Protein AF-A0A6S8BJH4-F1 (afdb_monomer_lite)

Sequence (901 aa):
MSSPFFSYFSSSFSIVATTDESSSVVSFSFDKLTLSSLIVSSTIVSSSFSSTLLSGPTVPPKGSSPSLNIVLSPLSSTPPLIMVTPLFPWFPRFFIFFCRRCCRCCYCWGRRRRRRRRVVYERMMRLNVLFLGCILFRVLCAEVEFVPAEEAAELEKQDAAFAAEKIAALQKELEIAQEAAKKAAAAAAAKKESPKGEEGSKSDDGDSGAKKFDGREIAEKSSEDVEVKNNKHSSPVTAVSDKEAEKISEDASDSERDVKNKESETSPITSIKNEEDSSTPLTKNGDDEIEKNEKIDALRAAAESLVQKLKDTIEEESKLLNELNEKLADLKSVGVSDHEDQLSTASTNSDNNKEILEKKVEDPRILRTATWNMAAINNNPFEYWITYESNEGKESYELLMEKISQIINEPETFSEINISVEKIFTNDMFEELISLMKDANLVSSEESVEKYDQIREYWKDDLKNRNIITDFLKDAMLGKKRLISMPDRVTNTIQLYQGGIASRPTVINCFKEKSLSTINEWWPVWKQFMFGEILEIDASVHKKPINMLVPIKKSKYPDLDMAEELISIPLSAVTLAIFDAILVYILASTNIDWQSIRTNMCHALNEQKNPRTASILESSVYSNMDVIFLQESSSAFATLAKERDLANQFFDINIGSDADPSRDQNSLILTKKNAWNDLKDLTKEVLSKFTPSSSSDSSSSSSLSKSKNPFAPGDLVLYSATRVIDNQQYLLASFHGDTNGLATIPIIDLIHSFHKKEYKDSILLFGLDANTHFSSDSPKKTAFVGDFLKSLQGHSLTSCYGLNADTLEYTTFNARTFLQPQLNKAVRASEKNSSPNVDKNPKDFILYYNNDFSSIIDGPHKDNTGSGSFVKDIVFPTLQFPSDHAITYVTLQTKIPKSNS

Radius of gyration: 40.58 Å; chains: 1; bounding box: 120×118×136 Å

Secondary structure (DSSP, 8-state):
---------------------------------------------------------------------------------------------------------SSSHHHHHHHHHHHHHHHHHHHHHHHHHHHHHHHHS-------HHHHHHHHHHHHHHHHHHHHHHHHHHHHHHHHHHHHHHHHHHTTTSPPPPP------------------------------------------------------------------------------------TTTHHHHHHHHHHHHHHHHHHHHHHHHHHHHHHHHHHHHHHHHHHHHHHHHTSSS-SSS-SS-TTSTTTTSSSSS-----TTEEEEEEEE-----SSTTSB--B---TTTHHHHHHHHHHHHHHHH-TTTTTTTS-BGGGTS-HHHHHHHHHHHHHTT-S-TTTHHHHHHHHHHHIIIIITTSBIIIIIIT-HHHHHHTTTHHHHHHHSEEE-TTS-EEE-SSTTS---SS--SSHHHHHHHHHIIIII--EE-SSS-EE-GGGG--PPPTTT-TTS-HHHHHTHHHHHHHHHHHHHHHHHHHHHTTTS-HHHHHHHHHIIIIISHHHHHHHHHHSTTTTT-SEEEEEEE-HHHHHHHHHSHIIIIIEEEEE-TT--TTTT-EEEEEEETTTEEEEEE-HHHHHHT--------TT------S---SS-TTSEEEEEEEETTT--EEEEEEEE--TTSTTHHHHHHHHHHHHHHH-TTSEEEEEEE---BS-S--SS---BHHHHHHHHHHTTEEETTBS-GGG---SB-B-B-SSSS-GGG---GGGTTT-TTSB----EEEEEETTTEEEEEEEEEEESSSSS---TT--S-BSS---SB-EEEEEEEEPPP----

Organism: NCBI:txid44058

Foldseek 3Di:
DDDDDDDDDDDDDDDDDDDDDDDDDDDDDDDDDDDDDDDDDDDDDDDDDDDDDDDDDDDDDDDDDDDDDDDDDDDDDDDDDDDDDDDDDDDDDDDDDDYDDDDDDDDPPVVVVVVVVVVVVVVVVVVVCVVVVVVVCCVVPPPPPCPPLVNVLVVLVVVLVVLVVVLVVLVVVLVVLVVQLVVLVVVLVVVVPDDDDDDDDDDDDDDDDDDDDDDDDDDDDDDDDDDDDDDDDDDDDDDDDDDDDDDDDDDDDDDDDDDDDDDDDDDDDDDDDDDDDDDDDDDPPPPVVVVVSVVSVVSSVVSVVVSVVSVVVSVVSVVVSVVSVVVSVVSVVVPDDDDDPPPDPDPDDPPPVVVVPPDPPPDLQKAWEWEDALDDPQQFLFFWDFQAPDPVCRVLVVLLQQLLLCCQPPVVVVVVLQAFLCVQCNPVNVVVLLVLCVVVCVDPPVCSPVLSVVVVCCCVVPRRGGGLRPGQLPDVLCVLLCLAVQLCVQAQWAAAAVGDIDGAQFNGGQDDDFDLLGSVRRSVRNSCQQRVDWTHRHPPDTDRSLVRHDQRDCVVRVSADPSCSNNSSSSSVVSNSSLRSSRSSSSSVSPGPSVVVSNLSCCLQPVCSLVLVLVLCVDPVNLPHQKYKYWQAFPVSLVVCCVDCNCVPRWPKAFAPQADNPVRIAIIMTGGPPQKDPKDWCPVVLVVPQDPDPDDDPPDDDDDDDDDDQDHGRQKTWIWIQGDSQRAIEIEMEGEAPQQLPCLLSVVVSVLVCCVPPVVRHWYKYKYQSNEFCDPPDPPNHHHVLVVLVSCVVSQKAWLQGSDSVSDFFFAQIATGSPDSNNVLHDNPVCSPPDPSTPGGHGITMMTHPQFFPDFPDDQFWAQQSNRDDDPPGQDDHSSRNHRGIMTITMTGTDRDPPPD

Structure (mmCIF, N/CA/C/O backbone):
data_AF-A0A6S8BJH4-F1
#
_entry.id   AF-A0A6S8BJH4-F1
#
loop_
_atom_site.group_PDB
_atom_site.id
_atom_site.type_symbol
_atom_site.label_atom_id
_atom_site.label_alt_id
_atom_site.label_comp_id
_atom_site.label_asym_id
_atom_site.label_entity_id
_atom_site.label_seq_id
_atom_site.pdbx_PDB_ins_code
_atom_site.Cartn_x
_atom_site.Cartn_y
_atom_site.Cartn_z
_atom_site.occupancy
_atom_site.B_iso_or_equiv
_atom_site.auth_seq_id
_atom_site.auth_comp_id
_atom_site.auth_asym_id
_atom_site.auth_atom_id
_atom_site.pdbx_PDB_model_num
ATOM 1 N N . MET A 1 1 ? -0.705 49.434 42.301 1.00 30.23 1 MET A N 1
ATOM 2 C CA . MET A 1 1 ? -0.331 50.370 41.217 1.00 30.23 1 MET A CA 1
ATOM 3 C C . MET A 1 1 ? 0.277 49.522 40.112 1.00 30.23 1 MET A C 1
ATOM 5 O O . MET A 1 1 ? 1.209 48.808 40.424 1.00 30.23 1 MET A O 1
ATOM 9 N N . SER A 1 2 ? -0.187 49.438 38.873 1.00 28.92 2 SER A N 1
ATOM 10 C CA . SER A 1 2 ? -1.294 50.056 38.136 1.00 28.92 2 SER A CA 1
ATOM 11 C C . SER A 1 2 ? -1.334 49.343 36.771 1.00 28.92 2 SER A C 1
ATOM 13 O O . SER A 1 2 ? -0.285 49.123 36.175 1.00 28.92 2 SER A O 1
ATOM 15 N N . SER A 1 3 ? -2.535 48.987 36.307 1.00 30.03 3 SER A N 1
ATOM 16 C CA . SER A 1 3 ? -2.881 48.708 34.892 1.00 30.03 3 SER A CA 1
ATOM 17 C C . SER A 1 3 ? -2.623 49.973 34.021 1.00 30.03 3 SER A C 1
ATOM 19 O O . SER A 1 3 ? -2.367 51.009 34.651 1.00 30.03 3 SER A O 1
ATOM 21 N N . PRO A 1 4 ? -2.709 50.001 32.658 1.00 60.00 4 PRO A N 1
ATOM 22 C CA . PRO A 1 4 ? -3.945 49.680 31.904 1.00 60.00 4 PRO A CA 1
ATOM 23 C C . PRO A 1 4 ? -3.838 49.144 30.438 1.00 60.00 4 PRO A C 1
ATOM 25 O O . PRO A 1 4 ? -2.858 49.361 29.739 1.00 60.00 4 PRO A O 1
ATOM 28 N N . PHE A 1 5 ? -4.931 48.483 30.012 1.00 34.59 5 PHE A N 1
ATOM 29 C CA . PHE A 1 5 ? -5.696 48.572 28.738 1.00 34.59 5 PHE A CA 1
ATOM 30 C C . PHE A 1 5 ? -5.018 48.624 27.345 1.00 34.59 5 PHE A C 1
ATOM 32 O O . PHE A 1 5 ? -4.256 49.539 27.065 1.00 34.59 5 PHE A O 1
ATOM 39 N N . PHE A 1 6 ? -5.516 47.801 26.398 1.00 31.23 6 PHE A N 1
ATOM 40 C CA . PHE A 1 6 ? -6.380 48.255 25.279 1.00 31.23 6 PHE A CA 1
ATOM 41 C C . PHE A 1 6 ? -7.092 47.089 24.549 1.00 31.23 6 PHE A C 1
ATOM 43 O O . PHE A 1 6 ? -6.650 45.945 24.584 1.00 31.23 6 PHE A O 1
ATOM 50 N N . SER A 1 7 ? -8.226 47.413 23.922 1.00 28.75 7 SER A N 1
ATOM 51 C CA . SER A 1 7 ? -9.318 46.554 23.423 1.00 28.75 7 SER A CA 1
ATOM 52 C C . SER A 1 7 ? -9.729 46.855 21.960 1.00 28.75 7 SER A C 1
ATOM 54 O O . SER A 1 7 ? -9.472 47.969 21.512 1.00 28.75 7 SER A O 1
ATOM 56 N N . TYR A 1 8 ? -10.513 45.935 21.350 1.00 30.73 8 TYR A N 1
ATOM 57 C CA . TYR A 1 8 ? -11.367 46.007 20.122 1.00 30.73 8 TYR A CA 1
ATOM 58 C C . TYR A 1 8 ? -10.683 45.903 18.733 1.00 30.73 8 TYR A C 1
ATOM 60 O O . TYR A 1 8 ? -9.622 46.472 18.535 1.00 30.73 8 TYR A O 1
ATOM 68 N N . PHE A 1 9 ? -11.200 45.173 17.721 1.00 26.59 9 PHE A N 1
ATOM 69 C CA . PHE A 1 9 ? -12.577 45.125 17.177 1.00 26.59 9 PHE A CA 1
ATOM 70 C C . PHE A 1 9 ? -12.930 43.777 16.493 1.00 26.59 9 PHE A C 1
ATOM 72 O O . PHE A 1 9 ? -12.132 43.249 15.723 1.00 26.59 9 PHE A O 1
ATOM 79 N N . SER A 1 10 ? -14.166 43.289 16.684 1.00 27.23 10 SER A N 1
ATOM 80 C CA . SER A 1 10 ? -14.850 42.342 15.785 1.00 27.23 10 SER A CA 1
ATOM 81 C C . SER A 1 10 ? -15.666 43.111 14.744 1.00 27.23 10 SER A C 1
ATOM 83 O O . SER A 1 10 ? -16.300 44.108 15.091 1.00 27.23 10 SER A O 1
ATOM 85 N N . SER A 1 11 ? -15.737 42.623 13.506 1.00 25.92 11 SER A N 1
ATOM 86 C CA . SER A 1 11 ? -16.752 43.059 12.541 1.00 25.92 11 SER A CA 1
ATOM 87 C C . SER A 1 11 ? -17.474 41.842 11.970 1.00 25.92 11 SER A C 1
ATOM 89 O O . SER A 1 11 ? -16.876 40.980 11.334 1.00 25.92 11 SER A O 1
ATOM 91 N N . SER A 1 12 ? -18.768 41.774 12.269 1.00 26.86 12 SER A N 1
ATOM 92 C CA . SER A 1 12 ? -19.742 40.874 11.665 1.00 26.86 12 SER A CA 1
ATOM 93 C C . SER A 1 12 ? -20.343 41.579 10.451 1.00 26.86 12 SER A C 1
ATOM 95 O O . SER A 1 12 ? -20.747 42.736 10.563 1.00 26.86 12 SER A O 1
ATOM 97 N N . PHE A 1 13 ? -20.444 40.887 9.318 1.00 24.69 13 PHE A N 1
ATOM 98 C CA . PHE A 1 13 ? -21.302 41.296 8.208 1.00 24.69 13 PHE A CA 1
ATOM 99 C C . PHE A 1 13 ? -22.562 40.426 8.227 1.00 24.69 13 PHE A C 1
ATOM 101 O O . PHE A 1 13 ? -22.495 39.215 8.041 1.00 24.69 13 PHE A O 1
ATOM 108 N N . SER A 1 14 ? -23.708 41.061 8.468 1.00 23.56 14 SER A N 1
ATOM 109 C CA . SER A 1 14 ? -25.033 40.513 8.181 1.00 23.56 14 SER A CA 1
ATOM 110 C C . SER A 1 14 ? -25.512 41.098 6.857 1.00 23.56 14 SER A C 1
ATOM 112 O O . SER A 1 14 ? -25.480 42.314 6.677 1.00 23.56 14 SER A O 1
ATOM 114 N N . ILE A 1 15 ? -25.993 40.243 5.957 1.00 24.56 15 ILE A N 1
ATOM 115 C CA . ILE A 1 15 ? -26.827 40.645 4.824 1.00 24.56 15 ILE A CA 1
ATOM 116 C C . ILE A 1 15 ? -28.233 40.121 5.107 1.00 24.56 15 ILE A C 1
ATOM 118 O O . ILE A 1 15 ? -28.438 38.924 5.290 1.00 24.56 15 ILE A O 1
ATOM 122 N N . VAL A 1 16 ? -29.184 41.050 5.168 1.00 24.77 16 VAL A N 1
ATOM 123 C CA . VAL A 1 16 ? -30.628 40.814 5.180 1.00 24.77 16 VAL A CA 1
ATOM 124 C C . VAL A 1 16 ? -31.178 41.414 3.887 1.00 24.77 16 VAL A C 1
ATOM 126 O O . VAL A 1 16 ? -30.974 42.600 3.645 1.00 24.77 16 VAL A O 1
ATOM 129 N N . ALA A 1 17 ? -31.881 40.610 3.091 1.00 26.41 17 ALA A N 1
ATOM 130 C CA . ALA A 1 17 ? -32.872 41.035 2.095 1.00 26.41 17 ALA A CA 1
ATOM 131 C C . ALA A 1 17 ? -33.775 39.816 1.814 1.00 26.41 17 ALA A C 1
ATOM 133 O O . ALA A 1 17 ? -33.301 38.806 1.307 1.00 26.41 17 ALA A O 1
ATOM 134 N N . THR A 1 18 ? -34.917 39.727 2.500 1.00 27.44 18 THR A N 1
ATOM 135 C CA . THR A 1 18 ? -36.285 40.014 2.010 1.00 27.44 18 THR A CA 1
ATOM 136 C C . THR A 1 18 ? -36.845 38.980 1.033 1.00 27.44 18 THR A C 1
ATOM 138 O O . THR A 1 18 ? -36.347 38.793 -0.070 1.00 27.44 18 THR A O 1
ATOM 141 N N . THR A 1 19 ? -37.928 38.357 1.494 1.00 33.88 19 THR A N 1
ATOM 142 C CA . THR A 1 19 ? -38.865 37.469 0.805 1.00 33.88 19 THR A CA 1
ATOM 143 C C . THR A 1 19 ? -39.588 38.162 -0.344 1.00 33.88 19 THR A C 1
ATOM 145 O O . THR A 1 19 ? -40.045 39.289 -0.158 1.00 33.88 19 THR A O 1
ATOM 148 N N . ASP A 1 20 ? -39.812 37.447 -1.446 1.00 28.05 20 ASP A N 1
ATOM 149 C CA . ASP A 1 20 ? -41.045 37.603 -2.219 1.00 28.05 20 ASP A CA 1
ATOM 150 C C . ASP A 1 20 ? -41.419 36.290 -2.920 1.00 28.05 20 ASP A C 1
ATOM 152 O O . ASP A 1 20 ? -40.573 35.587 -3.477 1.00 28.05 20 ASP A O 1
ATOM 156 N N . GLU A 1 21 ? -42.701 35.950 -2.829 1.00 33.97 21 GLU A N 1
ATOM 157 C CA . GLU A 1 21 ? -43.341 34.809 -3.475 1.00 33.97 21 GLU A CA 1
ATOM 158 C C . GLU A 1 21 ? -43.593 35.117 -4.958 1.00 33.97 21 GLU A C 1
ATOM 160 O O . GLU A 1 21 ? -44.099 36.180 -5.306 1.00 33.97 21 GLU A O 1
ATOM 165 N N . SER A 1 22 ? -43.346 34.159 -5.852 1.00 32.25 22 SER A N 1
ATOM 166 C CA . SER A 1 22 ? -44.308 33.846 -6.917 1.00 32.25 22 SER A CA 1
ATOM 167 C C . SER A 1 22 ? -43.938 32.566 -7.662 1.00 32.25 22 SER A C 1
ATOM 169 O O . SER A 1 22 ? -42.819 32.331 -8.110 1.00 32.25 22 SER A O 1
ATOM 171 N N . SER A 1 23 ? -44.961 31.734 -7.780 1.00 30.39 23 SER A N 1
ATOM 172 C CA . SER A 1 23 ? -45.089 30.532 -8.587 1.00 30.39 23 SER A CA 1
ATOM 173 C C . SER A 1 23 ? -44.680 30.709 -10.052 1.00 30.39 23 SER A C 1
ATOM 175 O O . SER A 1 23 ? -45.170 31.611 -10.728 1.00 30.39 23 SER A O 1
ATOM 177 N N . SER A 1 24 ? -43.953 29.739 -10.601 1.00 28.31 24 SER A N 1
ATOM 178 C CA . SER A 1 24 ? -44.305 29.152 -11.902 1.00 28.31 24 SER A CA 1
ATOM 179 C C . SER A 1 24 ? -43.594 27.816 -12.115 1.00 28.31 24 SER A C 1
ATOM 181 O O . SER A 1 24 ? -42.374 27.700 -12.100 1.00 28.31 24 SER A O 1
ATOM 183 N N . VAL A 1 25 ? -44.425 26.794 -12.296 1.00 28.80 25 VAL A N 1
ATOM 184 C CA . VAL A 1 25 ? -44.079 25.455 -12.764 1.00 28.80 25 VAL A CA 1
ATOM 185 C C . VAL A 1 25 ? -43.608 25.560 -14.210 1.00 28.80 25 VAL A C 1
ATOM 187 O O . VAL A 1 25 ? -44.369 26.019 -15.061 1.00 28.80 25 VAL A O 1
ATOM 190 N N . VAL A 1 26 ? -42.395 25.090 -14.501 1.00 26.44 26 VAL A N 1
ATOM 191 C CA . VAL A 1 26 ? -41.980 24.750 -15.865 1.00 26.44 26 VAL A CA 1
ATOM 192 C C . VAL A 1 26 ? -41.211 23.432 -15.827 1.00 26.44 26 VAL A C 1
ATOM 194 O O . VAL A 1 26 ? -40.075 23.350 -15.370 1.00 26.44 26 VAL A O 1
ATOM 197 N N . SER A 1 27 ? -41.878 22.388 -16.304 1.00 26.16 27 SER A N 1
ATOM 198 C CA . SER A 1 27 ? -41.316 21.090 -16.657 1.00 26.16 27 SER A CA 1
ATOM 199 C C . SER A 1 27 ? -40.472 21.205 -17.929 1.00 26.16 27 SER A C 1
ATOM 201 O O . SER A 1 27 ? -40.988 21.685 -18.939 1.00 26.16 27 SER A O 1
ATOM 203 N N . PHE A 1 28 ? -39.243 20.684 -17.930 1.00 24.78 28 PHE A N 1
ATOM 204 C CA . PHE A 1 28 ? -38.546 20.342 -19.171 1.00 24.78 28 PHE A CA 1
ATOM 205 C C . PHE A 1 28 ? -37.964 18.929 -19.120 1.00 24.78 28 PHE A C 1
ATOM 207 O O . PHE A 1 28 ? -37.229 18.552 -18.212 1.00 24.78 28 PHE A O 1
ATOM 214 N N . SER A 1 29 ? -38.368 18.173 -20.137 1.00 24.53 29 SER A N 1
ATOM 215 C CA . SER A 1 29 ? -37.921 16.844 -20.530 1.00 24.53 29 SER A CA 1
ATOM 216 C C . SER A 1 29 ? -36.460 16.880 -20.975 1.00 24.53 29 SER A C 1
ATOM 218 O O . SER A 1 29 ? -36.096 17.726 -21.791 1.00 24.53 29 SER A O 1
ATOM 220 N N . PHE A 1 30 ? -35.643 15.942 -20.496 1.00 25.94 30 PHE A N 1
ATOM 221 C CA . PHE A 1 30 ? -34.323 15.681 -21.063 1.00 25.94 30 PHE A CA 1
ATOM 222 C C . PHE A 1 30 ? -34.456 14.630 -22.158 1.00 25.94 30 PHE A C 1
ATOM 224 O O . PHE A 1 30 ? -34.674 13.458 -21.870 1.00 25.94 30 PHE A O 1
ATOM 231 N N . ASP A 1 31 ? -34.291 15.062 -23.405 1.00 27.03 31 ASP A N 1
ATOM 232 C CA . ASP A 1 31 ? -33.905 14.174 -24.490 1.00 27.03 31 ASP A CA 1
ATOM 233 C C . ASP A 1 31 ? -32.692 14.743 -25.236 1.00 27.03 31 ASP A C 1
ATOM 235 O O . ASP A 1 31 ? -32.524 15.950 -25.407 1.00 27.03 31 ASP A O 1
ATOM 239 N N . LYS A 1 32 ? -31.833 13.796 -25.603 1.00 31.30 32 LYS A N 1
ATOM 240 C CA . LYS A 1 32 ? -30.511 13.846 -26.240 1.00 31.30 32 LYS A CA 1
ATOM 241 C C . LYS A 1 32 ? -30.251 15.018 -27.200 1.00 31.30 32 LYS A C 1
ATOM 243 O O . LYS A 1 32 ? -31.003 15.200 -28.149 1.00 31.30 32 LYS A O 1
ATOM 248 N N . LEU A 1 33 ? -29.067 15.637 -27.081 1.00 24.73 33 LEU A N 1
ATOM 249 C CA . LEU A 1 33 ? -28.180 15.940 -28.221 1.00 24.73 33 LEU A CA 1
ATOM 250 C C . LEU A 1 33 ? -26.768 16.369 -27.772 1.00 24.73 33 LEU A C 1
ATOM 252 O O . LEU A 1 33 ? -26.574 17.239 -26.931 1.00 24.73 33 LEU A O 1
ATOM 256 N N . THR A 1 34 ? -25.791 15.715 -28.387 1.00 34.91 34 THR A N 1
ATOM 257 C CA . THR A 1 34 ? -24.346 15.978 -28.437 1.00 34.91 34 THR A CA 1
ATOM 258 C C . THR A 1 34 ? -23.999 17.308 -29.122 1.00 34.91 34 THR A C 1
ATOM 260 O O . THR A 1 34 ? -24.599 17.580 -30.158 1.00 34.91 34 THR A O 1
ATOM 263 N N . LEU A 1 35 ? -22.970 18.042 -28.659 1.00 26.39 35 LEU A N 1
ATOM 264 C CA . LEU A 1 35 ? -21.833 18.517 -29.485 1.00 26.39 35 LEU A CA 1
ATOM 265 C C . LEU A 1 35 ? -20.770 19.313 -28.679 1.00 26.39 35 LEU A C 1
ATOM 267 O O . LEU A 1 35 ? -21.078 20.260 -27.968 1.00 26.39 35 LEU A O 1
ATOM 271 N N . SER A 1 36 ? -19.519 18.891 -28.864 1.00 28.42 36 SER A N 1
ATOM 272 C CA . SER A 1 36 ? -18.252 19.618 -29.080 1.00 28.42 36 SER A CA 1
ATOM 273 C C . SER A 1 36 ? -18.019 21.074 -28.615 1.00 28.42 36 SER A C 1
ATOM 275 O O . SER A 1 36 ? -18.705 22.003 -29.023 1.00 28.42 36 SER A O 1
ATOM 277 N N . SER A 1 37 ? -16.851 21.246 -27.975 1.00 28.53 37 SER A N 1
ATOM 278 C CA . SER A 1 37 ? -15.874 22.354 -28.090 1.00 28.53 37 SER A CA 1
ATOM 279 C C . SER A 1 37 ? -16.310 23.802 -27.815 1.00 28.53 37 SER A C 1
ATOM 281 O O . SER A 1 37 ? -16.893 24.451 -28.679 1.00 28.53 37 SER A O 1
ATOM 283 N N . LEU A 1 38 ? -15.801 24.382 -26.718 1.00 24.25 38 LEU A N 1
ATOM 284 C CA . LEU A 1 38 ? -15.433 25.802 -26.682 1.00 24.25 38 LEU A CA 1
ATOM 285 C C . LEU A 1 38 ? -14.232 26.045 -25.750 1.00 24.25 38 LEU A C 1
ATOM 287 O O . LEU A 1 38 ? -14.291 25.814 -24.546 1.00 24.25 38 LEU A O 1
ATOM 291 N N . ILE A 1 39 ? -13.137 26.506 -26.356 1.00 29.14 39 ILE A N 1
ATOM 292 C CA . ILE A 1 39 ? -11.928 27.045 -25.725 1.00 29.14 39 ILE A CA 1
ATOM 293 C C . ILE A 1 39 ? -12.179 28.534 -25.458 1.00 29.14 39 ILE A C 1
ATOM 295 O O . ILE A 1 39 ? -12.610 29.246 -26.365 1.00 29.14 39 ILE A O 1
ATOM 299 N N . VAL A 1 40 ? -11.855 29.026 -24.260 1.00 26.91 40 VAL A N 1
ATOM 300 C CA . VAL A 1 40 ? -11.734 30.466 -23.986 1.00 26.91 40 VAL A CA 1
ATOM 301 C C . VAL A 1 40 ? -10.307 30.751 -23.523 1.00 26.91 40 VAL A C 1
ATOM 303 O O . VAL A 1 40 ? -9.915 30.404 -22.414 1.00 26.91 40 VAL A O 1
ATOM 306 N N . SER A 1 41 ? -9.528 31.378 -24.406 1.00 28.22 41 SER A N 1
ATOM 307 C CA . SER A 1 41 ? -8.257 32.032 -24.091 1.00 28.22 41 SER A CA 1
ATOM 308 C C . SER A 1 41 ? -8.513 33.439 -23.554 1.00 28.22 41 SER A C 1
ATOM 310 O O . SER A 1 41 ? -9.284 34.194 -24.142 1.00 28.22 41 SER A O 1
ATOM 312 N N . SER A 1 42 ? -7.798 33.830 -22.501 1.00 28.42 42 SER A N 1
ATOM 313 C CA . SER A 1 42 ? -7.689 35.224 -22.064 1.00 28.42 42 SER A CA 1
ATOM 314 C C . SER A 1 42 ? -6.240 35.699 -22.180 1.00 28.42 42 SER A C 1
ATOM 316 O O . SER A 1 42 ? -5.383 35.347 -21.372 1.00 28.42 42 SER A O 1
ATOM 318 N N . THR A 1 43 ? -5.990 36.506 -23.208 1.00 28.30 43 THR A N 1
ATOM 319 C CA . THR A 1 43 ? -4.765 37.274 -23.452 1.00 28.30 43 THR A CA 1
ATOM 320 C C . THR A 1 43 ? -4.835 38.587 -22.669 1.00 28.30 43 THR A C 1
ATOM 322 O O . THR A 1 43 ? -5.806 39.326 -22.827 1.00 28.30 43 THR A O 1
ATOM 325 N N . ILE A 1 44 ? -3.809 38.927 -21.880 1.00 29.19 44 ILE A N 1
ATOM 326 C CA . ILE A 1 44 ? -3.616 40.290 -21.355 1.00 29.19 44 ILE A CA 1
ATOM 327 C C . ILE A 1 44 ? -2.381 40.911 -22.009 1.00 29.19 44 ILE A C 1
ATOM 329 O O . ILE A 1 44 ? -1.292 40.341 -22.036 1.00 29.19 44 ILE A O 1
ATOM 333 N N . VAL A 1 45 ? -2.625 42.090 -22.574 1.00 27.61 45 VAL A N 1
ATOM 334 C CA . VAL A 1 45 ? -1.725 42.946 -23.340 1.00 27.61 45 VAL A CA 1
ATOM 335 C C . VAL A 1 45 ? -0.783 43.713 -22.409 1.00 27.61 45 VAL A C 1
ATOM 337 O O . VAL A 1 45 ? -1.200 44.289 -21.408 1.00 27.61 45 VAL A O 1
ATOM 340 N N . SER A 1 46 ? 0.491 43.734 -22.794 1.00 28.27 46 SER A N 1
ATOM 341 C CA . SER A 1 46 ? 1.567 44.558 -22.242 1.00 28.27 46 SER A CA 1
ATOM 342 C C . SER A 1 46 ? 1.469 46.002 -22.746 1.00 28.27 46 SER A C 1
ATOM 344 O O . SER A 1 46 ? 1.302 46.230 -23.946 1.00 28.27 46 SER A O 1
ATOM 346 N N . SER A 1 47 ? 1.654 46.977 -21.851 1.00 28.25 47 SER A N 1
ATOM 347 C CA . SER A 1 47 ? 2.066 48.330 -22.228 1.00 28.25 47 SER A CA 1
ATOM 348 C C . SER A 1 47 ? 3.113 48.892 -21.263 1.00 28.25 47 SER A C 1
ATOM 350 O O . SER A 1 47 ? 2.891 49.035 -20.064 1.00 28.25 47 SER A O 1
ATOM 352 N N . SER A 1 48 ? 4.245 49.203 -21.880 1.00 30.34 48 SER A N 1
ATOM 353 C CA . SER A 1 48 ? 5.440 49.963 -21.520 1.00 30.34 48 SER A CA 1
ATOM 354 C C . SER A 1 48 ? 5.283 51.117 -20.520 1.00 30.34 48 SER A C 1
ATOM 356 O O . SER A 1 48 ? 4.365 51.913 -20.660 1.00 30.34 48 SER A O 1
ATOM 358 N N . PHE A 1 49 ? 6.297 51.336 -19.671 1.00 26.44 49 PHE A N 1
ATOM 359 C CA . PHE A 1 49 ? 6.912 52.661 -19.493 1.00 26.44 49 PHE A CA 1
ATOM 360 C C . PHE A 1 49 ? 8.374 52.541 -19.034 1.00 26.44 49 PHE A C 1
ATOM 362 O O . PHE A 1 49 ? 8.747 51.664 -18.262 1.00 26.44 49 PHE A O 1
ATOM 369 N N . SER A 1 50 ? 9.189 53.426 -19.597 1.00 29.05 50 SER A N 1
ATOM 370 C CA . SER A 1 50 ? 10.645 53.520 -19.521 1.00 29.05 50 SER A CA 1
ATOM 371 C C . SER A 1 50 ? 11.071 54.520 -18.441 1.00 29.05 50 SER A C 1
ATOM 373 O O . SER A 1 50 ? 10.421 55.556 -18.312 1.00 29.05 50 SER A O 1
ATOM 375 N N . SER A 1 51 ? 12.191 54.284 -17.752 1.00 29.06 51 SER A N 1
ATOM 376 C CA . SER A 1 51 ? 13.135 55.357 -17.402 1.00 29.06 51 SER A CA 1
ATOM 377 C C . SER A 1 51 ? 14.507 54.815 -16.993 1.00 29.06 51 SER A C 1
ATOM 379 O O . SER A 1 51 ? 14.669 53.734 -16.431 1.00 29.06 51 SER A O 1
ATOM 381 N N . THR A 1 52 ? 15.506 55.598 -17.371 1.00 30.08 52 THR A N 1
ATOM 382 C CA . THR A 1 52 ? 16.926 55.287 -17.475 1.00 30.08 52 THR A CA 1
ATOM 383 C C . THR A 1 52 ? 17.726 56.004 -16.378 1.00 30.08 52 THR A C 1
ATOM 385 O O . THR A 1 52 ? 17.341 57.089 -15.958 1.00 30.08 52 THR A O 1
ATOM 388 N N . LEU A 1 53 ? 18.917 55.459 -16.081 1.00 31.31 53 LEU A N 1
ATOM 389 C CA . LEU A 1 53 ? 20.157 56.128 -15.625 1.00 31.31 53 LEU A CA 1
ATOM 390 C C . LEU A 1 53 ? 20.240 56.707 -14.194 1.00 31.31 53 LEU A C 1
ATOM 392 O O . LEU A 1 53 ? 19.618 57.715 -13.887 1.00 31.31 53 LEU A O 1
ATOM 396 N N . LEU A 1 54 ? 21.205 56.201 -13.402 1.00 30.19 54 LEU A N 1
ATOM 397 C CA . LEU A 1 54 ? 22.470 56.914 -13.109 1.00 30.19 54 LEU A CA 1
ATOM 398 C C . LEU A 1 54 ? 23.474 56.073 -12.274 1.00 30.19 54 LEU A C 1
ATOM 400 O O . LEU A 1 54 ? 23.218 55.702 -11.137 1.00 30.19 54 LEU A O 1
ATOM 404 N N . SER A 1 55 ? 24.634 55.824 -12.897 1.00 30.50 55 SER A N 1
ATOM 405 C CA . SER A 1 55 ? 26.018 55.898 -12.377 1.00 30.50 55 SER A CA 1
ATOM 406 C C . SER A 1 55 ? 26.435 55.319 -11.006 1.00 30.50 55 SER A C 1
ATOM 408 O O . SER A 1 55 ? 26.212 55.940 -9.974 1.00 30.50 55 SER A O 1
ATOM 410 N N . GLY A 1 56 ? 27.336 54.326 -11.067 1.00 29.64 56 GLY A N 1
ATOM 411 C CA . GLY A 1 56 ? 28.739 54.503 -10.632 1.00 29.64 56 GLY A CA 1
ATOM 412 C C . GLY A 1 56 ? 29.145 54.127 -9.190 1.00 29.64 56 GLY A C 1
ATOM 413 O O . GLY A 1 56 ? 28.301 54.072 -8.312 1.00 29.64 56 GLY A O 1
ATOM 414 N N . PRO A 1 57 ? 30.444 53.846 -8.937 1.00 56.94 57 PRO A N 1
ATOM 415 C CA . PRO A 1 57 ? 30.875 52.597 -8.283 1.00 56.94 57 PRO A CA 1
ATOM 416 C C . PRO A 1 57 ? 31.752 52.784 -7.026 1.00 56.94 57 PRO A C 1
ATOM 418 O O . PRO A 1 57 ? 32.380 53.826 -6.889 1.00 56.94 57 PRO A O 1
ATOM 421 N N . THR A 1 58 ? 31.935 51.736 -6.205 1.00 30.69 58 THR A N 1
ATOM 422 C CA . THR A 1 58 ? 33.164 51.521 -5.398 1.00 30.69 58 THR A CA 1
ATOM 423 C C . THR A 1 58 ? 33.285 50.088 -4.845 1.00 30.69 58 THR A C 1
ATOM 425 O O . THR A 1 58 ? 32.308 49.459 -4.452 1.00 30.69 58 THR A O 1
ATOM 428 N N . VAL A 1 59 ? 34.524 49.580 -4.846 1.00 34.94 59 VAL A N 1
ATOM 429 C CA . VAL A 1 59 ? 34.995 48.265 -4.349 1.00 34.94 59 VAL A CA 1
ATOM 430 C C . VAL A 1 59 ? 35.525 48.409 -2.881 1.00 34.94 59 VAL A C 1
ATOM 432 O O . VAL A 1 59 ? 35.389 49.492 -2.320 1.00 34.94 59 VAL A O 1
ATOM 435 N N . PRO A 1 60 ? 36.131 47.383 -2.231 1.00 58.06 60 PRO A N 1
ATOM 436 C CA . PRO A 1 60 ? 35.700 46.698 -0.997 1.00 58.06 60 PRO A CA 1
ATOM 437 C C . PRO A 1 60 ? 36.488 47.154 0.271 1.00 58.06 60 PRO A C 1
ATOM 439 O O . PRO A 1 60 ? 37.253 48.116 0.179 1.00 58.06 60 PRO A O 1
ATOM 442 N N . PRO A 1 61 ? 36.390 46.487 1.454 1.00 48.38 61 PRO A N 1
ATOM 443 C CA . PRO A 1 61 ? 37.333 45.388 1.748 1.00 48.38 61 PRO A CA 1
ATOM 444 C C . PRO A 1 61 ? 36.879 44.296 2.761 1.00 48.38 61 PRO A C 1
ATOM 446 O O . PRO A 1 61 ? 35.796 44.305 3.331 1.00 48.38 61 PRO A O 1
ATOM 449 N N . LYS A 1 62 ? 37.815 43.349 2.917 1.00 33.84 62 LYS A N 1
ATOM 450 C CA . LYS A 1 62 ? 37.953 42.123 3.727 1.00 33.84 62 LYS A CA 1
ATOM 451 C C . LYS A 1 62 ? 37.770 42.237 5.258 1.00 33.84 62 LYS A C 1
ATOM 453 O O . LYS A 1 62 ? 38.036 43.281 5.839 1.00 33.84 62 LYS A O 1
ATOM 458 N N . GLY A 1 63 ? 37.607 41.053 5.876 1.00 29.30 63 GLY A N 1
ATOM 459 C CA . GLY A 1 63 ? 37.884 40.726 7.293 1.00 29.30 63 GLY A CA 1
ATOM 460 C C . GLY A 1 63 ? 36.618 40.786 8.151 1.00 29.30 63 GLY A C 1
ATOM 461 O O . GLY A 1 63 ? 35.813 41.676 7.952 1.00 29.30 63 GLY A O 1
ATOM 462 N N . SER A 1 64 ? 36.311 39.898 9.092 1.00 29.42 64 SER A N 1
ATOM 463 C CA . SER A 1 64 ? 37.105 38.988 9.920 1.00 29.42 64 SER A CA 1
ATOM 464 C C . SER A 1 64 ? 36.140 38.059 10.683 1.00 29.42 64 SER A C 1
ATOM 466 O O . SER A 1 64 ? 34.969 38.389 10.855 1.00 29.42 64 SER A O 1
ATOM 468 N N . SER A 1 65 ? 36.653 36.930 11.172 1.00 36.03 65 SER A N 1
ATOM 469 C CA . SER A 1 65 ? 36.037 35.978 12.113 1.00 36.03 65 SER A CA 1
ATOM 470 C C . SER A 1 65 ? 35.360 36.639 13.332 1.00 36.03 65 SER A C 1
ATOM 472 O O . SER A 1 65 ? 35.690 37.777 13.672 1.00 36.03 65 SER A O 1
ATOM 474 N N . PRO A 1 66 ? 34.530 35.894 14.090 1.00 40.62 66 PRO A N 1
ATOM 475 C CA . PRO A 1 66 ? 35.015 35.564 15.430 1.00 40.62 66 PRO A CA 1
ATOM 476 C C . PRO A 1 66 ? 34.661 34.165 15.960 1.00 40.62 66 PRO A C 1
ATOM 478 O O . PRO A 1 66 ? 33.881 33.390 15.418 1.00 40.62 66 PRO A O 1
ATOM 481 N N . SER A 1 67 ? 35.366 33.907 17.049 1.00 27.83 67 SER A N 1
ATOM 482 C CA . SER A 1 67 ? 35.677 32.715 17.816 1.00 27.83 67 SER A CA 1
ATOM 483 C C . SER A 1 67 ? 34.664 32.327 18.900 1.00 27.83 67 SER A C 1
ATOM 485 O O . SER A 1 67 ? 33.854 33.134 19.352 1.00 27.83 67 SER A O 1
ATOM 487 N N . LEU A 1 68 ? 34.837 31.083 19.368 1.00 30.48 68 LEU A N 1
ATOM 488 C CA . LEU A 1 68 ? 34.384 30.520 20.644 1.00 30.48 68 LEU A CA 1
ATOM 489 C C . LEU A 1 68 ? 34.535 31.477 21.838 1.00 30.48 68 LEU A C 1
ATOM 491 O O . LEU A 1 68 ? 35.551 32.158 21.962 1.00 30.48 68 LEU A O 1
ATOM 495 N N . ASN A 1 69 ? 33.615 31.350 22.801 1.00 26.28 69 ASN A N 1
ATOM 496 C CA . ASN A 1 69 ? 33.898 31.585 24.216 1.00 26.28 69 ASN A CA 1
ATOM 497 C C . ASN A 1 69 ? 33.239 30.516 25.102 1.00 26.28 69 ASN A C 1
ATOM 499 O O . ASN A 1 69 ? 32.035 30.280 25.047 1.00 26.28 69 ASN A O 1
ATOM 503 N N . ILE A 1 70 ? 34.089 29.898 25.920 1.00 28.70 70 ILE A N 1
ATOM 504 C CA . ILE A 1 70 ? 33.803 29.057 27.084 1.00 28.70 70 ILE A CA 1
ATOM 505 C C . ILE A 1 70 ? 33.683 29.991 28.294 1.00 28.70 70 ILE A C 1
ATOM 507 O O . ILE A 1 70 ? 34.549 30.847 28.465 1.00 28.70 70 ILE A O 1
ATOM 511 N N . VAL A 1 71 ? 32.692 29.792 29.171 1.00 27.56 71 VAL A N 1
ATOM 512 C CA . VAL A 1 71 ? 32.713 30.329 30.546 1.00 27.56 71 VAL A CA 1
ATOM 513 C C . VAL A 1 71 ? 32.210 29.277 31.541 1.00 27.56 71 VAL A C 1
ATOM 515 O O . VAL A 1 71 ? 31.312 28.489 31.260 1.00 27.56 71 VAL A O 1
ATOM 518 N N . LEU A 1 72 ? 32.896 29.279 32.682 1.00 27.50 72 LEU A N 1
ATOM 519 C CA . LEU A 1 72 ? 32.976 28.332 33.788 1.00 27.50 72 LEU A CA 1
ATOM 520 C C . LEU A 1 72 ? 31.785 28.362 34.769 1.00 27.50 72 LEU A C 1
ATOM 522 O O . LEU A 1 72 ? 31.102 29.372 34.919 1.00 27.50 72 LEU A O 1
ATOM 526 N N . SER A 1 73 ? 31.639 27.253 35.504 1.00 29.42 73 SER A N 1
ATOM 527 C CA . SER A 1 73 ? 30.847 27.062 36.733 1.00 29.42 73 SER A CA 1
ATOM 528 C C . SER A 1 73 ? 31.291 27.962 37.906 1.00 29.42 73 SER A C 1
ATOM 530 O O . SER A 1 73 ? 32.380 28.540 37.862 1.00 29.42 73 SER A O 1
ATOM 532 N N . PRO A 1 74 ? 30.531 27.972 39.026 1.00 42.50 74 PRO A N 1
ATOM 533 C CA . PRO A 1 74 ? 31.098 27.396 40.259 1.00 42.50 74 PRO A CA 1
ATOM 534 C C . PRO A 1 74 ? 30.112 26.651 41.202 1.00 42.50 74 PRO A C 1
ATOM 536 O O . PRO A 1 74 ? 29.024 27.120 41.503 1.00 42.50 74 PRO A O 1
ATOM 539 N N . LEU A 1 75 ? 30.571 25.474 41.657 1.00 29.94 75 LEU A N 1
ATOM 540 C CA . LEU A 1 75 ? 30.711 24.920 43.028 1.00 29.94 75 LEU A CA 1
ATOM 541 C C . LEU A 1 75 ? 29.726 25.152 44.210 1.00 29.94 75 LEU A C 1
ATOM 543 O O . LEU A 1 75 ? 29.321 26.264 44.530 1.00 29.94 75 LEU A O 1
ATOM 547 N N . SER A 1 76 ? 29.673 24.063 45.011 1.00 28.94 76 SER A N 1
ATOM 548 C CA . SER A 1 76 ? 29.388 23.880 46.463 1.00 28.94 76 SER A CA 1
ATOM 549 C C . SER A 1 76 ? 27.955 23.433 46.819 1.00 28.94 76 SER A C 1
ATOM 551 O O . SER A 1 76 ? 27.006 23.911 46.220 1.00 28.94 76 SER A O 1
ATOM 553 N N . SER A 1 77 ? 27.668 22.511 47.752 1.00 27.78 77 SER A N 1
ATOM 554 C CA . SER A 1 77 ? 28.449 21.657 48.672 1.00 27.78 77 SER A CA 1
ATOM 555 C C . SER A 1 77 ? 27.490 20.670 49.386 1.00 27.78 77 SER A C 1
ATOM 557 O O . SER A 1 77 ? 26.393 21.062 49.772 1.00 27.78 77 SER A O 1
ATOM 559 N N . THR A 1 78 ? 27.909 19.417 49.593 1.00 31.16 78 THR A N 1
ATOM 560 C CA . THR A 1 78 ? 27.323 18.368 50.484 1.00 31.16 78 THR A CA 1
ATOM 561 C C . THR A 1 78 ? 27.854 18.511 51.945 1.00 31.16 78 THR A C 1
ATOM 563 O O . THR A 1 78 ? 28.620 19.460 52.124 1.00 31.16 78 THR A O 1
ATOM 566 N N . PRO A 1 79 ? 27.669 17.612 52.972 1.00 43.50 79 PRO A N 1
ATOM 567 C CA . PRO A 1 79 ? 26.972 16.299 53.132 1.00 43.50 79 PRO A CA 1
ATOM 568 C C . PRO A 1 79 ? 26.258 16.146 54.545 1.00 43.50 79 PRO A C 1
ATOM 570 O O . PRO A 1 79 ? 25.747 17.148 55.033 1.00 43.50 79 PRO A O 1
ATOM 573 N N . PRO A 1 80 ? 26.263 14.995 55.286 1.00 54.44 80 PRO A N 1
ATOM 574 C CA . PRO A 1 80 ? 25.376 13.811 55.200 1.00 54.44 80 PRO A CA 1
ATOM 575 C C . PRO A 1 80 ? 24.727 13.385 56.556 1.00 54.44 80 PRO A C 1
ATOM 577 O O . PRO A 1 80 ? 25.049 13.928 57.611 1.00 54.44 80 PRO A O 1
ATOM 580 N N . LEU A 1 81 ? 23.912 12.314 56.571 1.00 25.33 81 LEU A N 1
ATOM 581 C CA . LEU A 1 81 ? 23.682 11.523 57.795 1.00 25.33 81 LEU A CA 1
ATOM 582 C C . LEU A 1 81 ? 23.457 10.020 57.531 1.00 25.33 81 LEU A C 1
ATOM 584 O O . LEU A 1 81 ? 22.815 9.621 56.564 1.00 25.33 81 LEU A O 1
ATOM 588 N N . ILE A 1 82 ? 24.044 9.222 58.426 1.00 28.56 82 ILE A N 1
ATOM 589 C CA . ILE A 1 82 ? 24.194 7.757 58.483 1.00 28.56 82 ILE A CA 1
ATOM 590 C C . ILE A 1 82 ? 23.248 7.201 59.567 1.00 28.56 82 ILE A C 1
ATOM 592 O O . ILE A 1 82 ? 23.112 7.861 60.592 1.00 28.56 82 ILE A O 1
ATOM 596 N N . MET A 1 83 ? 22.685 5.990 59.402 1.00 24.66 83 MET A N 1
ATOM 597 C CA . MET A 1 83 ? 22.690 4.876 60.393 1.00 24.66 83 MET A CA 1
ATOM 598 C C . MET A 1 83 ? 21.819 3.686 59.916 1.00 24.66 83 MET A C 1
ATOM 600 O O . MET A 1 83 ? 20.679 3.891 59.526 1.00 24.66 83 MET A O 1
ATOM 604 N N . VAL A 1 84 ? 22.379 2.487 59.675 1.00 26.09 84 VAL A N 1
ATOM 605 C CA . VAL A 1 84 ? 22.677 1.332 60.574 1.00 26.09 84 VAL A CA 1
ATOM 606 C C . VAL A 1 84 ? 21.571 0.248 60.563 1.00 26.09 84 VAL A C 1
ATOM 608 O O . VAL A 1 84 ? 20.425 0.484 60.921 1.00 26.09 84 VAL A O 1
ATOM 611 N N . THR A 1 85 ? 21.975 -0.962 60.152 1.00 29.50 85 THR A N 1
ATOM 612 C CA . THR A 1 85 ? 21.295 -2.282 60.195 1.00 29.50 85 THR A CA 1
ATOM 613 C C . THR A 1 85 ? 21.272 -2.908 61.606 1.00 29.50 85 THR A C 1
ATOM 615 O O . THR A 1 85 ? 22.058 -2.463 62.443 1.00 29.50 85 THR A O 1
ATOM 618 N N . PRO A 1 86 ? 20.506 -3.998 61.877 1.00 44.72 86 PRO A N 1
ATOM 619 C CA . PRO A 1 86 ? 21.116 -5.352 61.812 1.00 44.72 86 PRO A CA 1
ATOM 620 C C . PRO A 1 86 ? 20.197 -6.570 61.460 1.00 44.72 86 PRO A C 1
ATOM 622 O O . PRO A 1 86 ? 19.040 -6.642 61.849 1.00 44.72 86 PRO A O 1
ATOM 625 N N . LEU A 1 87 ? 20.788 -7.528 60.720 1.00 28.73 87 LEU A N 1
ATOM 626 C CA . LEU A 1 87 ? 20.886 -9.014 60.858 1.00 28.73 87 LEU A CA 1
ATOM 627 C C . LEU A 1 87 ? 19.765 -9.909 61.498 1.00 28.73 87 LEU A C 1
ATOM 629 O O . LEU A 1 87 ? 19.554 -9.816 62.698 1.00 28.73 87 LEU A O 1
ATOM 633 N N . PHE A 1 88 ? 19.213 -10.857 60.687 1.00 29.77 88 PHE A N 1
ATOM 634 C CA . PHE A 1 88 ? 19.035 -12.361 60.783 1.00 29.77 88 PHE A CA 1
ATOM 635 C C . PHE A 1 88 ? 18.722 -13.099 62.137 1.00 29.77 88 PHE A C 1
ATOM 637 O O . PHE A 1 88 ? 18.925 -12.482 63.173 1.00 29.77 88 PHE A O 1
ATOM 644 N N . PRO A 1 89 ? 18.394 -14.441 62.231 1.00 53.75 89 PRO A N 1
ATOM 645 C CA . PRO A 1 89 ? 18.097 -15.531 61.241 1.00 53.75 89 PRO A CA 1
ATOM 646 C C . PRO A 1 89 ? 16.985 -16.592 61.644 1.00 53.75 89 PRO A C 1
ATOM 648 O O . PRO A 1 89 ? 16.403 -16.492 62.715 1.00 53.75 89 PRO A O 1
ATOM 651 N N . TRP A 1 90 ? 16.795 -17.658 60.815 1.00 30.00 90 TRP A N 1
ATOM 652 C CA . TRP A 1 90 ? 16.432 -19.100 61.096 1.00 30.00 90 TRP A CA 1
ATOM 653 C C . TRP A 1 90 ? 15.233 -19.762 60.336 1.00 30.00 90 TRP A C 1
ATOM 655 O O . TRP A 1 90 ? 14.074 -19.408 60.508 1.00 30.00 90 TRP A O 1
ATOM 665 N N . PHE A 1 91 ? 15.557 -20.812 59.552 1.00 30.25 91 PHE A N 1
ATOM 666 C CA . PHE A 1 91 ? 14.760 -22.011 59.137 1.00 30.25 91 PHE A CA 1
ATOM 667 C C . PHE A 1 91 ? 14.709 -23.041 60.327 1.00 30.25 91 PHE A C 1
ATOM 669 O O . PHE A 1 91 ? 15.408 -22.733 61.294 1.00 30.25 91 PHE A O 1
ATOM 676 N N . PRO A 1 92 ? 14.060 -24.260 60.342 1.00 51.59 92 PRO A N 1
ATOM 677 C CA . PRO A 1 92 ? 13.780 -25.185 59.212 1.00 51.59 92 PRO A CA 1
ATOM 678 C C . PRO A 1 92 ? 12.567 -26.198 59.253 1.00 51.59 92 PRO A C 1
ATOM 680 O O . PRO A 1 92 ? 12.076 -26.585 60.301 1.00 51.59 92 PRO A O 1
ATOM 683 N N . ARG A 1 93 ? 12.229 -26.733 58.055 1.00 30.94 93 ARG A N 1
ATOM 684 C CA . ARG A 1 93 ? 11.980 -28.150 57.605 1.00 30.94 93 ARG A CA 1
ATOM 685 C C . ARG A 1 93 ? 10.939 -29.136 58.225 1.00 30.94 93 ARG A C 1
ATOM 687 O O . ARG A 1 93 ? 10.762 -29.214 59.430 1.00 30.94 93 ARG A O 1
ATOM 694 N N . PHE A 1 94 ? 10.526 -30.061 57.319 1.00 28.67 94 PHE A N 1
ATOM 695 C CA . PHE A 1 94 ? 10.124 -31.499 57.442 1.00 28.67 94 PHE A CA 1
ATOM 696 C C . PHE A 1 94 ? 8.605 -31.833 57.461 1.00 28.67 94 PHE A C 1
ATOM 698 O O . PHE A 1 94 ? 7.839 -31.064 58.014 1.00 28.67 94 PHE A O 1
ATOM 705 N N . PHE A 1 95 ? 8.048 -32.927 56.892 1.00 26.30 95 PHE A N 1
ATOM 706 C CA . PHE A 1 95 ? 8.540 -34.233 56.384 1.00 26.30 95 PHE A CA 1
ATOM 707 C C . PHE A 1 95 ? 7.543 -34.852 55.347 1.00 26.30 95 PHE A C 1
ATOM 709 O O . PHE A 1 95 ? 6.387 -34.449 55.264 1.00 26.30 95 PHE A O 1
ATOM 716 N N . ILE A 1 96 ? 8.016 -35.851 54.586 1.00 29.75 96 ILE A N 1
ATOM 717 C CA . ILE A 1 96 ? 7.387 -36.650 53.498 1.00 29.75 96 ILE A CA 1
ATOM 718 C C . ILE A 1 96 ? 6.948 -38.061 54.025 1.00 29.75 96 ILE A C 1
ATOM 720 O O . ILE A 1 96 ? 7.328 -38.417 55.133 1.00 29.75 96 ILE A O 1
ATOM 724 N N . PHE A 1 97 ? 6.280 -38.885 53.182 1.00 28.84 97 PHE A N 1
ATOM 725 C CA . PHE A 1 97 ? 6.151 -40.383 53.160 1.00 28.84 97 PHE A CA 1
ATOM 726 C C . PHE A 1 97 ? 4.912 -40.994 53.882 1.00 28.84 97 PHE A C 1
ATOM 728 O O . PHE A 1 97 ? 4.547 -40.519 54.943 1.00 28.84 97 PHE A O 1
ATOM 735 N N . PHE A 1 98 ? 4.211 -42.075 53.464 1.00 27.67 98 PHE A N 1
ATOM 736 C CA . PHE A 1 98 ? 4.132 -42.943 52.260 1.00 27.67 98 PHE A CA 1
ATOM 737 C C . PHE A 1 98 ? 3.007 -44.010 52.451 1.00 27.67 98 PHE A C 1
ATOM 739 O O . PHE A 1 98 ? 2.765 -44.448 53.567 1.00 27.67 98 PHE A O 1
ATOM 746 N N . CYS A 1 99 ? 2.468 -44.524 51.335 1.00 27.91 99 CYS A N 1
ATOM 747 C CA . CYS A 1 99 ? 2.115 -45.933 51.017 1.00 27.91 99 CYS A CA 1
ATOM 748 C C . CYS A 1 99 ? 1.003 -46.796 51.685 1.00 27.91 99 CYS A C 1
ATOM 750 O O . CYS A 1 99 ? 1.046 -47.112 52.865 1.00 27.91 99 CYS A O 1
ATOM 752 N N . ARG A 1 100 ? 0.261 -47.451 50.753 1.00 28.53 100 ARG A N 1
ATOM 753 C CA . ARG A 1 100 ? -0.192 -48.877 50.667 1.00 28.53 100 ARG A CA 1
ATOM 754 C C . ARG A 1 100 ? -1.276 -49.383 51.642 1.00 28.53 100 ARG A C 1
ATOM 756 O O . ARG A 1 100 ? -1.323 -48.980 52.783 1.00 28.53 100 ARG A O 1
ATOM 763 N N . ARG A 1 101 ? -2.118 -50.388 51.343 1.00 31.11 101 ARG A N 1
ATOM 764 C CA . ARG A 1 101 ? -2.655 -51.089 50.146 1.00 31.11 101 ARG A CA 1
ATOM 765 C C . ARG A 1 101 ? -3.624 -52.168 50.696 1.00 31.11 101 ARG A C 1
ATOM 767 O O . ARG A 1 101 ? -3.293 -52.801 51.684 1.00 31.11 101 ARG A O 1
ATOM 774 N N . CYS A 1 102 ? -4.758 -52.388 50.017 1.00 29.94 102 CYS A N 1
ATOM 775 C CA . CYS A 1 102 ? -5.619 -53.597 49.986 1.00 29.94 102 CYS A CA 1
ATOM 776 C C . CYS A 1 102 ? -6.197 -54.226 51.283 1.00 29.94 102 CYS A C 1
ATOM 778 O O . CYS A 1 102 ? -5.471 -54.830 52.057 1.00 29.94 102 CYS A O 1
ATOM 780 N N . CYS A 1 103 ? -7.541 -54.266 51.397 1.00 29.92 103 CYS A N 1
ATOM 781 C CA . CYS A 1 103 ? -8.384 -55.487 51.283 1.00 29.92 103 CYS A CA 1
ATOM 782 C C . CYS A 1 103 ? -9.802 -55.291 51.868 1.00 29.92 103 CYS A C 1
ATOM 784 O O . CYS A 1 103 ? -9.948 -55.164 53.076 1.00 29.92 103 CYS A O 1
ATOM 786 N N . ARG A 1 104 ? -10.849 -55.357 51.022 1.00 29.22 104 ARG A N 1
ATOM 787 C CA . ARG A 1 104 ? -12.062 -56.206 51.181 1.00 29.22 104 ARG A CA 1
ATOM 788 C C . ARG A 1 104 ? -13.180 -55.775 50.223 1.00 29.22 104 ARG A C 1
ATOM 790 O O . ARG A 1 104 ? -13.946 -54.848 50.473 1.00 29.22 104 ARG A O 1
ATOM 797 N N . CYS A 1 105 ? -13.286 -56.519 49.124 1.00 35.84 105 CYS A N 1
ATOM 798 C CA . CYS A 1 105 ? -14.508 -56.655 48.342 1.00 35.84 105 CYS A CA 1
ATOM 799 C C . CYS A 1 105 ? -15.512 -57.526 49.107 1.00 35.84 105 CYS A C 1
ATOM 801 O O . CYS A 1 105 ? -15.134 -58.597 49.570 1.00 35.84 105 CYS A O 1
ATOM 803 N N . CYS A 1 106 ? -16.765 -57.062 49.205 1.00 33.31 106 CYS A N 1
ATOM 804 C CA . CYS A 1 106 ? -17.998 -57.856 49.004 1.00 33.31 106 CYS A CA 1
ATOM 805 C C . CYS A 1 106 ? -19.298 -57.080 49.311 1.00 33.31 106 CYS A C 1
ATOM 807 O O . CYS A 1 106 ? -20.378 -57.611 49.089 1.00 33.31 106 CYS A O 1
ATOM 809 N N . TYR A 1 107 ? -19.252 -55.804 49.722 1.00 35.94 107 TYR A N 1
ATOM 810 C CA . TYR A 1 107 ? -20.477 -55.054 50.080 1.00 35.94 107 TYR A CA 1
ATOM 811 C C . TYR A 1 107 ? -20.855 -53.891 49.134 1.00 35.94 107 TYR A C 1
ATOM 813 O O . TYR A 1 107 ? -21.825 -53.169 49.365 1.00 35.94 107 TYR A O 1
ATOM 821 N N . CYS A 1 108 ? -20.123 -53.697 48.028 1.00 37.69 108 CYS A N 1
ATOM 822 C CA . CYS A 1 108 ? -20.231 -52.481 47.201 1.00 37.69 108 CYS A CA 1
ATOM 823 C C . CYS A 1 108 ? -21.031 -52.606 45.893 1.00 37.69 108 CYS A C 1
ATOM 825 O O . CYS A 1 108 ? -21.189 -51.607 45.186 1.00 37.69 108 CYS A O 1
ATOM 827 N N . TRP A 1 109 ? -21.590 -53.772 45.560 1.00 34.62 109 TRP A N 1
ATOM 828 C CA . TRP A 1 109 ? -22.299 -53.933 44.281 1.00 34.62 109 TRP A CA 1
ATOM 829 C C . TRP A 1 109 ? -23.794 -53.563 44.341 1.00 34.62 109 TRP A C 1
ATOM 831 O O . TRP A 1 109 ? -24.343 -53.037 43.372 1.00 34.62 109 TRP A O 1
ATOM 841 N N . GLY A 1 110 ? -24.438 -53.681 45.510 1.00 37.75 110 GLY A N 1
ATOM 842 C CA . GLY A 1 110 ? -25.861 -53.345 45.686 1.00 37.75 110 GLY A CA 1
ATOM 843 C C . GLY A 1 110 ? -26.176 -51.841 45.764 1.00 37.75 110 GLY A C 1
ATOM 844 O O . GLY A 1 110 ? -27.210 -51.390 45.266 1.00 37.75 110 GLY A O 1
ATOM 845 N N . ARG A 1 111 ? -25.276 -51.017 46.326 1.00 40.31 111 ARG A N 1
ATOM 846 C CA . ARG A 1 111 ? -25.504 -49.560 46.481 1.00 40.31 111 ARG A CA 1
ATOM 847 C C . ARG A 1 111 ? -25.177 -48.736 45.228 1.00 40.31 111 ARG A C 1
ATOM 849 O O . ARG A 1 111 ? -25.767 -47.670 45.041 1.00 40.31 111 ARG A O 1
ATOM 856 N N . ARG A 1 112 ? -24.321 -49.228 44.319 1.00 42.34 112 ARG A N 1
ATOM 857 C CA . ARG A 1 112 ? -23.998 -48.528 43.055 1.00 42.34 112 ARG A CA 1
ATOM 858 C C . ARG A 1 112 ? -25.140 -48.561 42.032 1.00 42.34 112 ARG A C 1
ATOM 860 O O . ARG A 1 112 ? -25.304 -47.588 41.300 1.00 42.34 112 ARG A O 1
ATOM 867 N N . ARG A 1 113 ? -25.989 -49.600 42.027 1.00 44.56 113 ARG A N 1
ATOM 868 C CA . ARG A 1 113 ? -27.149 -49.679 41.113 1.00 44.56 113 ARG A CA 1
ATOM 869 C C . ARG A 1 113 ? -28.290 -48.727 41.502 1.00 44.56 113 ARG A C 1
ATOM 871 O O . ARG A 1 113 ? -28.892 -48.126 40.617 1.00 44.56 113 ARG A O 1
ATOM 878 N N . ARG A 1 114 ? -28.535 -48.504 42.803 1.00 46.31 114 ARG A N 1
ATOM 879 C CA . ARG A 1 114 ? -29.552 -47.534 43.270 1.00 46.31 114 ARG A CA 1
ATOM 880 C C . ARG A 1 114 ? -29.107 -46.075 43.112 1.00 46.31 114 ARG A C 1
ATOM 882 O O . ARG A 1 114 ? -29.922 -45.256 42.703 1.00 46.31 114 ARG A O 1
ATOM 889 N N . ARG A 1 115 ? -27.821 -45.749 43.323 1.00 47.62 115 ARG A N 1
ATOM 890 C CA . ARG A 1 115 ? -27.295 -44.396 43.032 1.00 47.62 115 ARG A CA 1
ATOM 891 C C . ARG A 1 115 ? -27.266 -44.084 41.533 1.00 47.62 115 ARG A C 1
ATOM 893 O O . ARG A 1 115 ? -27.643 -42.982 41.164 1.00 47.62 115 ARG A O 1
ATOM 900 N N . ARG A 1 116 ? -26.919 -45.044 40.663 1.00 45.78 116 ARG A N 1
ATOM 901 C CA . ARG A 1 116 ? -26.974 -44.826 39.204 1.00 45.78 116 ARG A CA 1
ATOM 902 C C . ARG A 1 116 ? -28.401 -44.643 38.686 1.00 45.78 116 ARG A C 1
ATOM 904 O O . ARG A 1 116 ? -28.608 -43.752 37.880 1.00 45.78 116 ARG A O 1
ATOM 911 N N . ARG A 1 117 ? -29.396 -45.389 39.187 1.00 46.12 117 ARG A N 1
ATOM 912 C CA . ARG A 1 117 ? -30.801 -45.163 38.790 1.00 46.12 117 ARG A CA 1
ATOM 913 C C . ARG A 1 117 ? -31.341 -43.813 39.263 1.00 46.12 117 ARG A C 1
ATOM 915 O O . ARG A 1 117 ? -32.030 -43.168 38.491 1.00 46.12 117 ARG A O 1
ATOM 922 N N . ARG A 1 118 ? -30.977 -43.351 40.467 1.00 46.94 118 ARG A N 1
ATOM 923 C CA . ARG A 1 118 ? -31.395 -42.027 40.965 1.00 46.94 118 ARG A CA 1
ATOM 924 C C . ARG A 1 118 ? -30.742 -40.879 40.190 1.00 46.94 118 ARG A C 1
ATOM 926 O O . ARG A 1 118 ? -31.434 -39.944 39.828 1.00 46.94 118 ARG A O 1
ATOM 933 N N . VAL A 1 119 ? -29.455 -41.002 39.850 1.00 53.09 119 VAL A N 1
ATOM 934 C CA . VAL A 1 119 ? -28.736 -40.009 39.027 1.00 53.09 119 VAL A CA 1
ATOM 935 C C . VAL A 1 119 ? -29.227 -40.006 37.576 1.00 53.09 119 VAL A C 1
ATOM 937 O O . VAL A 1 119 ? -29.274 -38.947 36.966 1.00 53.09 119 VAL A O 1
ATOM 940 N N . VAL A 1 120 ? -29.632 -41.154 37.021 1.00 57.03 120 VAL A N 1
ATOM 941 C CA . VAL A 1 120 ? -30.230 -41.224 35.675 1.00 57.03 120 VAL A CA 1
ATOM 942 C C . VAL A 1 120 ? -31.649 -40.654 35.667 1.00 57.03 120 VAL A C 1
ATOM 944 O O . VAL A 1 120 ? -31.974 -39.920 34.747 1.00 57.03 120 VAL A O 1
ATOM 947 N N . TYR A 1 121 ? -32.461 -40.898 36.702 1.00 48.44 121 TYR A N 1
ATOM 948 C CA . TYR A 1 121 ? -33.798 -40.300 36.808 1.00 48.44 121 TYR A CA 1
ATOM 949 C C . TYR A 1 121 ? -33.747 -38.789 37.074 1.00 48.44 121 TYR A C 1
ATOM 951 O O . TYR A 1 121 ? -34.503 -38.045 36.464 1.00 48.44 121 TYR A O 1
ATOM 959 N N . GLU A 1 122 ? -32.826 -38.312 37.919 1.00 48.12 122 GLU A N 1
ATOM 960 C CA . GLU A 1 122 ? -32.605 -36.872 38.117 1.00 48.12 122 GLU A CA 1
ATOM 961 C C . GLU A 1 122 ? -32.012 -36.208 36.872 1.00 48.12 122 GLU A C 1
ATOM 963 O O . GLU A 1 122 ? -32.379 -35.079 36.566 1.00 48.12 122 GLU A O 1
ATOM 968 N N . ARG A 1 123 ? -31.146 -36.897 36.113 1.00 49.12 123 ARG A N 1
ATOM 969 C CA . ARG A 1 123 ? -30.660 -36.389 34.823 1.00 49.12 123 ARG A CA 1
ATOM 970 C C . ARG A 1 123 ? -31.738 -36.405 33.747 1.00 49.12 123 ARG A C 1
ATOM 972 O O . ARG A 1 123 ? -31.798 -35.432 33.018 1.00 49.12 123 ARG A O 1
ATOM 979 N N . MET A 1 124 ? -32.602 -37.420 33.667 1.00 49.69 124 MET A N 1
ATOM 980 C CA . MET A 1 124 ? -33.733 -37.443 32.725 1.00 49.69 124 MET A CA 1
ATOM 981 C C . MET A 1 124 ? -34.792 -36.398 33.077 1.00 49.69 124 MET A C 1
ATOM 983 O O . MET A 1 124 ? -35.275 -35.719 32.186 1.00 49.69 124 MET A O 1
ATOM 987 N N . MET A 1 125 ? -35.115 -36.210 34.360 1.00 52.84 125 MET A N 1
ATOM 988 C CA . MET A 1 125 ? -36.025 -35.143 34.791 1.00 52.84 125 MET A CA 1
ATOM 989 C C . MET A 1 125 ? -35.422 -33.759 34.536 1.00 52.84 125 MET A C 1
ATOM 991 O O . MET A 1 125 ? -36.117 -32.883 34.040 1.00 52.84 125 MET A O 1
ATOM 995 N N . ARG A 1 126 ? -34.120 -33.561 34.796 1.00 51.50 126 ARG A N 1
ATOM 996 C CA . ARG A 1 126 ? -33.435 -32.303 34.459 1.00 51.50 126 ARG A CA 1
ATOM 997 C C . ARG A 1 126 ? -33.323 -32.089 32.956 1.00 51.50 126 ARG A C 1
ATOM 999 O O . ARG A 1 126 ? -33.504 -30.962 32.539 1.00 51.50 126 ARG A O 1
ATOM 1006 N N . LEU A 1 127 ? -33.089 -33.131 32.157 1.00 54.81 127 LEU A N 1
ATOM 1007 C CA . LEU A 1 127 ? -33.080 -33.053 30.693 1.00 54.81 127 LEU A CA 1
ATOM 1008 C C . LEU A 1 127 ? -34.470 -32.770 30.136 1.00 54.81 127 LEU A C 1
ATOM 1010 O O . LEU A 1 127 ? -34.564 -31.965 29.232 1.00 54.81 127 LEU A O 1
ATOM 1014 N N . ASN A 1 128 ? -35.539 -33.336 30.695 1.00 52.50 128 ASN A N 1
ATOM 1015 C CA . ASN A 1 128 ? -36.902 -33.040 30.250 1.00 52.50 128 ASN A CA 1
ATOM 1016 C C . ASN A 1 128 ? -37.363 -31.644 30.686 1.00 52.50 128 ASN A C 1
ATOM 1018 O O . ASN A 1 128 ? -38.059 -30.989 29.926 1.00 52.50 128 ASN A O 1
ATOM 1022 N N . VAL A 1 129 ? -36.943 -31.156 31.860 1.00 62.94 129 VAL A N 1
ATOM 1023 C CA . VAL A 1 129 ? -37.204 -29.774 32.306 1.00 62.94 129 VAL A CA 1
ATOM 1024 C C . VAL A 1 129 ? -36.328 -28.766 31.554 1.00 62.94 129 VAL A C 1
ATOM 1026 O O . VAL A 1 129 ? -36.805 -27.684 31.244 1.00 62.94 129 VAL A O 1
ATOM 1029 N N . LEU A 1 130 ? -35.091 -29.119 31.189 1.00 54.84 130 LEU A N 1
ATOM 1030 C CA . LEU A 1 130 ? -34.253 -28.325 30.282 1.00 54.84 130 LEU A CA 1
ATOM 1031 C C . LEU A 1 130 ? -34.762 -28.390 28.845 1.00 54.84 130 LEU A C 1
ATOM 1033 O O . LEU A 1 130 ? -34.661 -27.401 28.151 1.00 54.84 130 LEU A O 1
ATOM 1037 N N . PHE A 1 131 ? -35.344 -29.498 28.393 1.00 59.56 131 PHE A N 1
ATOM 1038 C CA . PHE A 1 131 ? -35.873 -29.629 27.037 1.00 59.56 131 PHE A CA 1
ATOM 1039 C C . PHE A 1 131 ? -37.216 -28.909 26.896 1.00 59.56 131 PHE A C 1
ATOM 1041 O O . PHE A 1 131 ? -37.368 -28.118 25.974 1.00 59.56 131 PHE A O 1
ATOM 1048 N N . LEU A 1 132 ? -38.145 -29.066 27.850 1.00 59.81 132 LEU A N 1
ATOM 1049 C CA . LEU A 1 132 ? -39.344 -28.220 27.918 1.00 59.81 132 LEU A CA 1
ATOM 1050 C C . LEU A 1 132 ? -38.977 -26.760 28.179 1.00 59.81 132 LEU A C 1
ATOM 1052 O O . LEU A 1 132 ? -39.605 -25.885 27.605 1.00 59.81 132 LEU A O 1
ATOM 1056 N N . GLY A 1 133 ? -37.963 -26.497 29.004 1.00 60.75 133 GLY A N 1
ATOM 1057 C CA . GLY A 1 133 ? -37.444 -25.159 29.267 1.00 60.75 133 GLY A CA 1
ATOM 1058 C C . GLY A 1 133 ? -36.814 -24.529 28.030 1.00 60.75 133 GLY A C 1
ATOM 1059 O O . GLY A 1 133 ? -37.070 -23.368 27.776 1.00 60.75 133 GLY A O 1
ATOM 1060 N N . CYS A 1 134 ? -36.075 -25.281 27.213 1.00 51.91 134 CYS A N 1
ATOM 1061 C CA . CYS A 1 134 ? -35.503 -24.823 25.948 1.00 51.91 134 CYS A CA 1
ATOM 1062 C C . CYS A 1 134 ? -36.553 -24.710 24.840 1.00 51.91 134 CYS A C 1
ATOM 1064 O O . CYS A 1 134 ? -36.391 -23.866 23.972 1.00 51.91 134 CYS A O 1
ATOM 1066 N N . ILE A 1 135 ? -37.626 -25.508 24.862 1.00 58.38 135 ILE A N 1
ATOM 1067 C CA . ILE A 1 135 ? -38.766 -25.340 23.951 1.00 58.38 135 ILE A CA 1
ATOM 1068 C C . ILE A 1 135 ? -39.580 -24.109 24.356 1.00 58.38 135 ILE A C 1
ATOM 1070 O O . ILE A 1 135 ? -39.850 -23.281 23.499 1.00 58.38 135 ILE A O 1
ATOM 1074 N N . LEU A 1 136 ? -39.893 -23.917 25.644 1.00 45.56 136 LEU A N 1
ATOM 1075 C CA . LEU A 1 136 ? -40.553 -22.696 26.122 1.00 45.56 136 LEU A CA 1
ATOM 1076 C C . LEU A 1 136 ? -39.669 -21.465 25.920 1.00 45.56 136 LEU A C 1
ATOM 1078 O O . LEU A 1 136 ? -40.182 -20.429 25.542 1.00 45.56 136 LEU A O 1
ATOM 1082 N N . PHE A 1 137 ? -38.356 -21.570 26.132 1.00 44.41 137 PHE A N 1
ATOM 1083 C CA . PHE A 1 137 ? -37.401 -20.483 25.911 1.00 44.41 137 PHE A CA 1
ATOM 1084 C C . PHE A 1 137 ? -37.189 -20.219 24.419 1.00 44.41 137 PHE A C 1
ATOM 1086 O O . PHE A 1 137 ? -37.058 -19.072 24.042 1.00 44.41 137 PHE A O 1
ATOM 1093 N N . ARG A 1 138 ? -37.252 -21.220 23.531 1.00 43.91 138 ARG A N 1
ATOM 1094 C CA . ARG A 1 138 ? -37.282 -20.976 22.075 1.00 43.91 138 ARG A CA 1
ATOM 1095 C C . ARG A 1 138 ? -38.609 -20.391 21.598 1.00 43.91 138 ARG A C 1
ATOM 1097 O O . ARG A 1 138 ? -38.596 -19.616 20.660 1.00 43.91 138 ARG A O 1
ATOM 1104 N N . VAL A 1 139 ? -39.728 -20.721 22.240 1.00 45.56 139 VAL A N 1
ATOM 1105 C CA . VAL A 1 139 ? -41.043 -20.127 21.939 1.00 45.56 139 VAL A CA 1
ATOM 1106 C C . VAL A 1 139 ? -41.177 -18.718 22.538 1.00 45.56 139 VAL A C 1
ATOM 1108 O O . VAL A 1 139 ? -41.876 -17.890 21.972 1.00 45.56 139 VAL A O 1
ATOM 1111 N N . LEU A 1 140 ? -40.487 -18.423 23.647 1.00 41.59 140 LEU A N 1
ATOM 1112 C CA . LEU A 1 140 ? -40.482 -17.110 24.311 1.00 41.59 140 LEU A CA 1
ATOM 1113 C C . LEU A 1 140 ? -39.336 -16.186 23.859 1.00 41.59 140 LEU A C 1
ATOM 1115 O O . LEU A 1 140 ? -39.439 -14.984 24.064 1.00 41.59 140 LEU A O 1
ATOM 1119 N N . CYS A 1 141 ? -38.265 -16.720 23.263 1.00 38.56 141 CYS A N 1
ATOM 1120 C CA . CYS A 1 141 ? -37.126 -15.962 22.720 1.00 38.56 141 CYS A CA 1
ATOM 1121 C C . CYS A 1 141 ? -37.030 -16.032 21.191 1.00 38.56 141 CYS A C 1
ATOM 1123 O O . CYS A 1 141 ? -36.042 -15.569 20.627 1.00 38.56 141 CYS A O 1
ATOM 1125 N N . ALA A 1 142 ? -38.036 -16.585 20.510 1.00 36.19 142 ALA A N 1
ATOM 1126 C CA . ALA A 1 142 ? -38.271 -16.264 19.110 1.00 36.19 142 ALA A CA 1
ATOM 1127 C C . ALA A 1 142 ? -38.866 -14.850 19.048 1.00 36.19 142 ALA A C 1
ATOM 1129 O O . ALA A 1 142 ? -40.068 -14.667 18.869 1.00 36.19 142 ALA A O 1
ATOM 1130 N N . GLU A 1 143 ? -38.012 -13.844 19.235 1.00 41.00 143 GLU A N 1
ATOM 1131 C CA . GLU A 1 143 ? -38.237 -12.535 18.632 1.00 41.00 143 GLU A CA 1
ATOM 1132 C C . GLU A 1 143 ? -38.082 -12.743 17.126 1.00 41.00 143 GLU A C 1
ATOM 1134 O O . GLU A 1 143 ? -36.995 -12.669 16.563 1.00 41.00 143 GLU A O 1
ATOM 1139 N N . VAL A 1 144 ? -39.182 -13.139 16.489 1.00 36.66 144 VAL A N 1
ATOM 1140 C CA . VAL A 1 144 ? -39.309 -13.066 15.040 1.00 36.66 144 VAL A CA 1
ATOM 1141 C C . VAL A 1 144 ? -39.393 -11.578 14.740 1.00 36.66 144 VAL A C 1
ATOM 1143 O O . VAL A 1 144 ? -40.414 -10.948 15.023 1.00 36.66 144 VAL A O 1
ATOM 1146 N N . GLU A 1 145 ? -38.307 -10.996 14.234 1.00 37.06 145 GLU A N 1
ATOM 1147 C CA . GLU A 1 145 ? -38.418 -9.746 13.494 1.00 37.06 145 GLU A CA 1
ATOM 1148 C C . GLU A 1 145 ? -39.471 -9.988 12.413 1.00 37.06 145 GLU A C 1
ATOM 1150 O O . GLU A 1 145 ? -39.319 -10.863 11.560 1.00 37.06 145 GLU A O 1
ATOM 1155 N N . PHE A 1 146 ? -40.601 -9.289 12.523 1.00 40.16 146 PHE A N 1
ATOM 1156 C CA . PHE A 1 146 ? -41.615 -9.275 11.482 1.00 40.16 146 PHE A CA 1
ATOM 1157 C C . PHE A 1 146 ? -41.003 -8.526 10.302 1.00 40.16 146 PHE A C 1
ATOM 1159 O O . PHE A 1 146 ? -41.188 -7.321 10.160 1.00 40.16 146 PHE A O 1
ATOM 1166 N N . VAL A 1 147 ? -40.233 -9.241 9.484 1.00 44.88 147 VAL A N 1
ATOM 1167 C CA . VAL A 1 147 ? -39.949 -8.814 8.121 1.00 44.88 147 VAL A CA 1
ATOM 1168 C C . VAL A 1 147 ? -41.319 -8.772 7.441 1.00 44.88 147 VAL A C 1
ATOM 1170 O O . VAL A 1 147 ? -42.002 -9.805 7.415 1.00 44.88 147 VAL A O 1
ATOM 1173 N N . PRO A 1 148 ? -41.796 -7.600 6.982 1.00 73.50 148 PRO A N 1
ATOM 1174 C CA . PRO A 1 148 ? -43.045 -7.514 6.242 1.00 73.50 148 PRO A CA 1
ATOM 1175 C C . PRO A 1 148 ? -43.048 -8.574 5.138 1.00 73.50 148 PRO A C 1
ATOM 1177 O O . PRO A 1 148 ? -42.025 -8.787 4.489 1.00 73.50 148 PRO A O 1
ATOM 1180 N N . ALA A 1 149 ? -44.176 -9.255 4.922 1.00 69.88 149 ALA A N 1
ATOM 1181 C CA . ALA A 1 149 ? -44.253 -10.354 3.953 1.00 69.88 149 ALA A CA 1
ATOM 1182 C C . ALA A 1 149 ? -43.757 -9.946 2.549 1.00 69.88 149 ALA A C 1
ATOM 1184 O O . ALA A 1 149 ? -43.232 -10.780 1.818 1.00 69.88 149 ALA A O 1
ATOM 1185 N N . GLU A 1 150 ? -43.867 -8.659 2.207 1.00 71.25 150 GLU A N 1
ATOM 1186 C CA . GLU A 1 150 ? -43.322 -8.062 0.984 1.00 71.25 150 GLU A CA 1
ATOM 1187 C C . GLU A 1 150 ? -41.786 -8.033 0.948 1.00 71.25 150 GLU A C 1
ATOM 1189 O O . GLU A 1 150 ? -41.197 -8.372 -0.073 1.00 71.25 150 GLU A O 1
ATOM 1194 N N . GLU A 1 151 ? -41.127 -7.683 2.053 1.00 71.56 151 GLU A N 1
ATOM 1195 C CA . GLU A 1 151 ? -39.663 -7.633 2.150 1.00 71.56 151 GLU A CA 1
ATOM 1196 C C . GLU A 1 151 ? -39.063 -9.047 2.201 1.00 71.56 151 GLU A C 1
ATOM 1198 O O . GLU A 1 151 ? -38.073 -9.326 1.529 1.00 71.56 151 GLU A O 1
ATOM 1203 N N . ALA A 1 152 ? -39.728 -9.982 2.889 1.00 73.12 152 ALA A N 1
ATOM 1204 C CA . ALA A 1 152 ? -39.353 -11.396 2.872 1.00 73.12 152 ALA A CA 1
ATOM 1205 C C . ALA A 1 152 ? -39.519 -12.010 1.470 1.00 73.12 152 ALA A C 1
ATOM 1207 O O . ALA A 1 152 ? -38.675 -12.788 1.025 1.00 73.12 152 ALA A O 1
ATOM 1208 N N . ALA A 1 153 ? -40.582 -11.636 0.749 1.00 80.56 153 ALA A N 1
ATOM 1209 C CA . ALA A 1 153 ? -40.796 -12.068 -0.628 1.00 80.56 153 ALA A CA 1
ATOM 1210 C C . ALA A 1 153 ? -39.780 -11.453 -1.603 1.00 80.56 153 ALA A C 1
ATOM 1212 O O . ALA A 1 153 ? -39.392 -12.122 -2.558 1.00 80.56 153 ALA A O 1
ATOM 1213 N N . GLU A 1 154 ? -39.338 -10.210 -1.389 1.00 81.75 154 GLU A N 1
ATOM 1214 C CA . GLU A 1 154 ? -38.312 -9.594 -2.236 1.00 81.75 154 GLU A CA 1
ATOM 1215 C C . GLU A 1 154 ? -36.928 -10.216 -1.997 1.00 81.75 154 GLU A C 1
ATOM 1217 O O . GLU A 1 154 ? -36.206 -10.446 -2.965 1.00 81.75 154 GLU A O 1
ATOM 1222 N N . LEU A 1 155 ? -36.591 -10.578 -0.753 1.00 74.62 155 LEU A N 1
ATOM 1223 C CA . LEU A 1 155 ? -35.347 -11.286 -0.432 1.00 74.62 155 LEU A CA 1
ATOM 1224 C C . LEU A 1 155 ? -35.309 -12.688 -1.068 1.00 74.62 155 LEU A C 1
ATOM 1226 O O . LEU A 1 155 ? -34.387 -13.005 -1.814 1.00 74.62 155 LEU A O 1
ATOM 1230 N N . GLU A 1 156 ? -36.359 -13.495 -0.877 1.00 83.81 156 GLU A N 1
ATOM 1231 C CA . GLU A 1 156 ? -36.458 -14.837 -1.482 1.00 83.81 156 GLU A CA 1
ATOM 1232 C C . GLU A 1 156 ? -36.503 -14.761 -3.029 1.00 83.81 156 GLU A C 1
ATOM 1234 O O . GLU A 1 156 ? -36.025 -15.659 -3.725 1.00 83.81 156 GLU A O 1
ATOM 1239 N N . LYS A 1 157 ? -37.014 -13.659 -3.602 1.00 86.75 157 LYS A N 1
ATOM 1240 C CA . LYS A 1 157 ? -36.968 -13.384 -5.050 1.00 86.75 157 LYS A CA 1
ATOM 1241 C C . LYS A 1 157 ? -35.559 -13.049 -5.548 1.00 86.75 157 LYS A C 1
ATOM 1243 O O . LYS A 1 157 ? -35.213 -13.462 -6.656 1.00 86.75 157 LYS A O 1
ATOM 1248 N N . GLN A 1 158 ? -34.758 -12.322 -4.770 1.00 81.81 158 GLN A N 1
ATOM 1249 C CA . GLN A 1 158 ? -33.350 -12.063 -5.090 1.00 81.81 158 GLN A CA 1
ATOM 1250 C C . GLN A 1 158 ? -32.525 -13.353 -5.030 1.00 81.81 158 GLN A C 1
ATOM 1252 O O . GLN A 1 158 ? -31.777 -13.634 -5.967 1.00 81.81 158 GLN A O 1
ATOM 1257 N N . ASP A 1 159 ? -32.741 -14.186 -4.010 1.00 79.50 159 ASP A N 1
ATOM 1258 C CA . ASP A 1 159 ? -32.079 -15.488 -3.878 1.00 79.50 159 ASP A CA 1
ATOM 1259 C C . ASP A 1 159 ? -32.443 -16.435 -5.034 1.00 79.50 159 ASP A C 1
ATOM 1261 O O . ASP A 1 159 ? -31.569 -17.088 -5.613 1.00 79.50 159 ASP A O 1
ATOM 1265 N N . ALA A 1 160 ? -33.717 -16.463 -5.447 1.00 81.94 160 ALA A N 1
ATOM 1266 C CA . ALA A 1 160 ? -34.155 -17.235 -6.610 1.00 81.94 160 ALA A CA 1
ATOM 1267 C C . ALA A 1 160 ? -33.526 -16.728 -7.923 1.00 81.94 160 ALA A C 1
ATOM 1269 O O . ALA A 1 160 ? -33.141 -17.531 -8.777 1.00 81.94 160 ALA A O 1
ATOM 1270 N N . ALA A 1 161 ? -33.385 -15.409 -8.093 1.00 84.31 161 ALA A N 1
ATOM 1271 C CA . ALA A 1 161 ? -32.724 -14.829 -9.262 1.00 84.31 161 ALA A CA 1
ATOM 1272 C C . ALA A 1 161 ? -31.230 -15.195 -9.312 1.00 84.31 161 ALA A C 1
ATOM 1274 O O . ALA A 1 161 ? -30.734 -15.602 -10.364 1.00 84.31 161 ALA A O 1
ATOM 1275 N N . PHE A 1 162 ? -30.539 -15.131 -8.172 1.00 81.69 162 PHE A N 1
ATOM 1276 C CA . PHE A 1 162 ? -29.134 -15.519 -8.054 1.00 81.69 162 PHE A CA 1
ATOM 1277 C C . PHE A 1 162 ? -28.918 -17.012 -8.343 1.00 81.69 162 PHE A C 1
ATOM 1279 O O . PHE A 1 162 ? -28.026 -17.380 -9.111 1.00 81.69 162 PHE A O 1
ATOM 1286 N N . ALA A 1 163 ? -29.767 -17.887 -7.792 1.00 76.81 163 ALA A N 1
ATOM 1287 C CA . ALA A 1 163 ? -29.715 -19.322 -8.068 1.00 76.81 163 ALA A CA 1
ATOM 1288 C C . ALA A 1 163 ? -29.941 -19.629 -9.563 1.00 76.81 163 ALA A C 1
ATOM 1290 O O . ALA A 1 163 ? -29.239 -20.462 -10.139 1.00 76.81 163 ALA A O 1
ATOM 1291 N N . ALA A 1 164 ? -30.862 -18.919 -10.225 1.00 85.12 164 ALA A N 1
ATOM 1292 C CA . ALA A 1 164 ? -31.093 -19.064 -11.663 1.00 85.12 164 ALA A CA 1
ATOM 1293 C C . ALA A 1 164 ? -29.878 -18.637 -12.509 1.00 85.12 164 ALA A C 1
ATOM 1295 O O . ALA A 1 164 ? -29.515 -19.335 -13.459 1.00 85.12 164 ALA A O 1
ATOM 1296 N N . GLU A 1 165 ? -29.216 -17.532 -12.153 1.00 85.88 165 GLU A N 1
ATOM 1297 C CA . GLU A 1 165 ? -27.992 -17.074 -12.824 1.00 85.88 165 GLU A CA 1
ATOM 1298 C C . GLU A 1 165 ? -26.841 -18.078 -12.650 1.00 85.88 165 GLU A C 1
ATOM 1300 O O . GLU A 1 165 ? -26.162 -18.433 -13.618 1.00 85.88 165 GLU A O 1
ATOM 1305 N N . LYS A 1 166 ? -26.675 -18.622 -11.438 1.00 85.62 166 LYS A N 1
ATOM 1306 C CA . LYS A 1 166 ? -25.677 -19.657 -11.137 1.00 85.62 166 LYS A CA 1
ATOM 1307 C C . LYS A 1 166 ? -25.901 -20.934 -11.952 1.00 85.62 166 LYS A C 1
ATOM 1309 O O . LYS A 1 166 ? -24.946 -21.483 -12.502 1.00 85.62 166 LYS A O 1
ATOM 1314 N N . ILE A 1 167 ? -27.150 -21.388 -12.086 1.00 84.56 167 ILE A N 1
ATOM 1315 C CA . ILE A 1 167 ? -27.500 -22.541 -12.934 1.00 84.56 167 ILE A CA 1
ATOM 1316 C C . ILE A 1 167 ? -27.151 -22.261 -14.401 1.00 84.56 167 ILE A C 1
ATOM 1318 O O . ILE A 1 167 ? -26.577 -23.129 -15.059 1.00 84.56 167 ILE A O 1
ATOM 1322 N N . ALA A 1 168 ? -27.443 -21.061 -14.912 1.00 87.62 168 ALA A N 1
ATOM 1323 C CA . ALA A 1 168 ? -27.115 -20.690 -16.290 1.00 87.62 168 ALA A CA 1
ATOM 1324 C C . ALA A 1 168 ? -25.595 -20.701 -16.551 1.00 87.62 168 ALA A C 1
ATOM 1326 O O . ALA A 1 168 ? -25.146 -21.189 -17.592 1.00 87.62 168 ALA A O 1
ATOM 1327 N N . ALA A 1 169 ? -24.789 -20.232 -15.593 1.00 80.25 169 ALA A N 1
ATOM 1328 C CA . ALA A 1 169 ? -23.330 -20.298 -15.677 1.00 80.25 169 ALA A CA 1
ATOM 1329 C C . ALA A 1 169 ? -22.815 -21.750 -15.695 1.00 80.25 169 ALA A C 1
ATOM 1331 O O . ALA A 1 169 ? -22.032 -22.119 -16.573 1.00 80.25 169 ALA A O 1
ATOM 1332 N N . LEU A 1 170 ? -23.316 -22.602 -14.792 1.00 79.12 170 LEU A N 1
ATOM 1333 C CA . LEU A 1 170 ? -22.952 -24.023 -14.741 1.00 79.12 170 LEU A CA 1
ATOM 1334 C C . LEU A 1 170 ? -23.364 -24.781 -16.014 1.00 79.12 170 LEU A C 1
ATOM 1336 O O . LEU A 1 170 ? -22.634 -25.659 -16.473 1.00 79.12 170 LEU A O 1
ATOM 1340 N N . GLN A 1 171 ? -24.503 -24.436 -16.623 1.00 89.75 171 GLN A N 1
ATOM 1341 C CA . GLN A 1 171 ? -24.926 -25.005 -17.908 1.00 89.75 171 GLN A CA 1
ATOM 1342 C C . GLN A 1 171 ? -23.937 -24.674 -19.033 1.00 89.75 171 GLN A C 1
ATOM 1344 O O . GLN A 1 171 ? -23.593 -25.557 -19.819 1.00 89.75 171 GLN A O 1
ATOM 1349 N N . LYS A 1 172 ? -23.413 -23.444 -19.071 1.00 88.38 172 LYS A N 1
ATOM 1350 C CA . LYS A 1 172 ? -22.378 -23.042 -20.034 1.00 88.38 172 LYS A CA 1
ATOM 1351 C C . LYS A 1 172 ? -21.070 -23.815 -19.822 1.00 88.38 172 LYS A C 1
ATOM 1353 O O . LYS A 1 172 ? -20.458 -24.267 -20.789 1.00 88.38 172 LYS A O 1
ATOM 1358 N N . GLU A 1 173 ? -20.652 -24.019 -18.572 1.00 85.62 173 GLU A N 1
ATOM 1359 C CA . GLU A 1 173 ? -19.485 -24.857 -18.255 1.00 85.62 173 GLU A CA 1
ATOM 1360 C C . GLU A 1 173 ? -19.695 -26.320 -18.668 1.00 85.62 173 GLU A C 1
ATOM 1362 O O . GLU A 1 173 ? -18.788 -26.952 -19.219 1.00 85.62 173 GLU A O 1
ATOM 1367 N N . LEU A 1 174 ? -20.903 -26.853 -18.463 1.00 89.75 174 LEU A N 1
ATOM 1368 C CA . LEU A 1 174 ? -21.266 -28.203 -18.881 1.00 89.75 174 LEU A CA 1
ATOM 1369 C C . LEU A 1 174 ? -21.179 -28.368 -20.405 1.00 89.75 174 LEU A C 1
ATOM 1371 O O . LEU A 1 174 ? -20.666 -29.389 -20.865 1.00 89.75 174 LEU A O 1
ATOM 1375 N N . GLU A 1 175 ? -21.632 -27.386 -21.190 1.00 91.06 175 GLU A N 1
ATOM 1376 C CA . GLU A 1 175 ? -21.505 -27.404 -22.655 1.00 91.06 175 GLU A CA 1
ATOM 1377 C C . GLU A 1 175 ? -20.035 -27.450 -23.098 1.00 91.06 175 GLU A C 1
ATOM 1379 O O . GLU A 1 175 ? -19.657 -28.286 -23.923 1.00 91.06 175 GLU A O 1
ATOM 1384 N N . ILE A 1 176 ? -19.177 -26.620 -22.493 1.00 87.81 176 ILE A N 1
ATOM 1385 C CA . ILE A 1 176 ? -17.732 -26.600 -22.774 1.00 87.81 176 ILE A CA 1
ATOM 1386 C C . ILE A 1 176 ? -17.091 -27.950 -22.420 1.00 87.81 176 ILE A C 1
ATOM 1388 O O . ILE A 1 176 ? -16.315 -28.504 -23.206 1.00 87.81 176 ILE A O 1
ATOM 1392 N N . ALA A 1 177 ? -17.434 -28.516 -21.260 1.00 82.31 177 ALA A N 1
ATOM 1393 C CA . ALA A 1 177 ? -16.916 -29.807 -20.818 1.00 82.31 177 ALA A CA 1
ATOM 1394 C C . ALA A 1 177 ? -17.369 -30.960 -21.734 1.00 82.31 177 ALA A C 1
ATOM 1396 O O . ALA A 1 177 ? -16.578 -31.856 -22.042 1.00 82.31 177 ALA A O 1
ATOM 1397 N N . GLN A 1 178 ? -18.613 -30.931 -22.224 1.00 89.81 178 GLN A N 1
ATOM 1398 C CA . GLN A 1 178 ? -19.132 -31.914 -23.181 1.00 89.81 178 GLN A CA 1
ATOM 1399 C C . GLN A 1 178 ? -18.434 -31.822 -24.545 1.00 89.81 178 GLN A C 1
ATOM 1401 O O . GLN A 1 178 ? -18.074 -32.852 -25.122 1.00 89.81 178 GLN A O 1
ATOM 1406 N N . GLU A 1 179 ? -18.189 -30.609 -25.043 1.00 89.94 179 GLU A N 1
ATOM 1407 C CA . GLU A 1 179 ? -17.428 -30.357 -26.272 1.00 89.94 179 GLU A CA 1
ATOM 1408 C C . GLU A 1 179 ? -15.989 -30.898 -26.149 1.00 89.94 179 GLU A C 1
ATOM 1410 O O . GLU A 1 179 ? -15.486 -31.577 -27.051 1.00 89.94 179 GLU A O 1
ATOM 1415 N N . ALA A 1 180 ? -15.335 -30.667 -25.005 1.00 82.31 180 ALA A N 1
ATOM 1416 C CA . ALA A 1 180 ? -14.000 -31.189 -24.715 1.00 82.31 180 ALA A CA 1
ATOM 1417 C C . ALA A 1 180 ? -13.979 -32.726 -24.643 1.00 82.31 180 ALA A C 1
ATOM 1419 O O . ALA A 1 180 ? -13.126 -33.363 -25.268 1.00 82.31 180 ALA A O 1
ATOM 1420 N N . ALA A 1 181 ? -14.951 -33.335 -23.956 1.00 87.38 181 ALA A N 1
ATOM 1421 C CA . ALA A 1 181 ? -15.092 -34.788 -23.881 1.00 87.38 181 ALA A CA 1
ATOM 1422 C C . ALA A 1 181 ? -15.315 -35.412 -25.272 1.00 87.38 181 ALA A C 1
ATOM 1424 O O . ALA A 1 181 ? -14.710 -36.433 -25.607 1.00 87.38 181 ALA A O 1
ATOM 1425 N N . LYS A 1 182 ? -16.116 -34.763 -26.128 1.00 90.69 182 LYS A N 1
ATOM 1426 C CA . LYS A 1 182 ? -16.346 -35.189 -27.516 1.00 90.69 182 LYS A CA 1
ATOM 1427 C C . LYS A 1 182 ? -15.067 -35.132 -28.355 1.00 90.69 182 LYS A C 1
ATOM 1429 O O . LYS A 1 182 ? -14.789 -36.072 -29.101 1.00 90.69 182 LYS A O 1
ATOM 1434 N N . LYS A 1 183 ? -14.260 -34.074 -28.211 1.00 88.12 183 LYS A N 1
ATOM 1435 C CA . LYS A 1 183 ? -12.953 -33.949 -28.884 1.00 88.12 183 LYS A CA 1
ATOM 1436 C C . LYS A 1 183 ? -11.964 -35.018 -28.413 1.00 88.12 183 LYS A C 1
ATOM 1438 O O . LYS A 1 183 ? -11.309 -35.640 -29.248 1.00 88.12 183 LYS A O 1
ATOM 1443 N N . ALA A 1 184 ? -11.907 -35.292 -27.108 1.00 83.19 184 ALA A N 1
ATOM 1444 C CA . ALA A 1 184 ? -11.078 -36.362 -26.552 1.00 83.19 184 ALA A CA 1
ATOM 1445 C C . ALA A 1 184 ? -11.500 -37.748 -27.080 1.00 83.19 184 ALA A C 1
ATOM 1447 O O . ALA A 1 184 ? -10.655 -38.545 -27.489 1.00 83.19 184 ALA A O 1
ATOM 1448 N N . ALA A 1 185 ? -12.808 -38.012 -27.158 1.00 86.12 185 ALA A N 1
ATOM 1449 C CA . ALA A 1 185 ? -13.341 -39.253 -27.714 1.00 86.12 185 ALA A CA 1
ATOM 1450 C C . ALA A 1 185 ? -13.031 -39.411 -29.215 1.00 86.12 185 ALA A C 1
ATOM 1452 O O . ALA A 1 185 ? -12.652 -40.500 -29.648 1.00 86.12 185 ALA A O 1
ATOM 1453 N N . ALA A 1 186 ? -13.137 -38.335 -30.002 1.00 86.25 186 ALA A N 1
ATOM 1454 C CA . ALA A 1 186 ? -12.789 -38.343 -31.424 1.00 86.25 186 ALA A CA 1
ATOM 1455 C C . ALA A 1 186 ? -11.291 -38.613 -31.652 1.00 86.25 186 ALA A C 1
ATOM 1457 O O . ALA A 1 186 ? -10.935 -39.418 -32.513 1.00 86.25 186 ALA A O 1
ATOM 1458 N N . ALA A 1 187 ? -10.415 -38.010 -30.840 1.00 82.56 187 ALA A N 1
ATOM 1459 C CA . ALA A 1 187 ? -8.973 -38.257 -30.890 1.00 82.56 187 ALA A CA 1
ATOM 1460 C C . ALA A 1 187 ? -8.614 -39.714 -30.544 1.00 82.56 187 ALA A C 1
ATOM 1462 O O . ALA A 1 187 ? -7.729 -40.302 -31.170 1.00 82.56 187 ALA A O 1
ATOM 1463 N N . ALA A 1 188 ? -9.325 -40.319 -29.588 1.00 83.38 188 ALA A N 1
ATOM 1464 C CA . ALA A 1 188 ? -9.166 -41.732 -29.250 1.00 83.38 188 ALA A CA 1
ATOM 1465 C C . ALA A 1 188 ? -9.683 -42.667 -30.364 1.00 83.38 188 ALA A C 1
ATOM 1467 O O . ALA A 1 188 ? -9.081 -43.710 -30.623 1.00 83.38 188 ALA A O 1
ATOM 1468 N N . ALA A 1 189 ? -10.775 -42.300 -31.046 1.00 82.06 189 ALA A N 1
ATOM 1469 C CA . ALA A 1 189 ? -11.365 -43.090 -32.130 1.00 82.06 189 ALA A CA 1
ATOM 1470 C C . ALA A 1 189 ? -10.513 -43.077 -33.410 1.00 82.06 189 ALA A C 1
ATOM 1472 O O . ALA A 1 189 ? -10.257 -44.138 -33.975 1.00 82.06 189 ALA A O 1
ATOM 1473 N N . ALA A 1 190 ? -9.996 -41.910 -33.814 1.00 81.06 190 ALA A N 1
ATOM 1474 C CA . ALA A 1 190 ? -9.180 -41.752 -35.023 1.00 81.06 190 ALA A CA 1
ATOM 1475 C C . ALA A 1 190 ? -7.896 -42.608 -35.019 1.00 81.06 190 ALA A C 1
ATOM 1477 O O . ALA A 1 190 ? -7.353 -42.923 -36.073 1.00 81.06 190 ALA A O 1
ATOM 1478 N N . LYS A 1 191 ? -7.419 -43.027 -33.841 1.00 72.75 191 LYS A N 1
ATOM 1479 C CA . LYS A 1 191 ? -6.255 -43.914 -33.705 1.00 72.75 191 LYS A CA 1
ATOM 1480 C C . LYS A 1 191 ? -6.576 -45.404 -33.824 1.00 72.75 191 LYS A C 1
ATOM 1482 O O . LYS A 1 191 ? -5.676 -46.183 -34.124 1.00 72.75 191 LYS A O 1
ATOM 1487 N N . LYS A 1 192 ? -7.827 -45.821 -33.600 1.00 69.06 192 LYS A N 1
ATOM 1488 C CA . LYS A 1 192 ? -8.229 -47.233 -33.729 1.00 69.06 192 LYS A CA 1
ATOM 1489 C C . LYS A 1 192 ? -8.421 -47.675 -35.184 1.00 69.06 192 LYS A C 1
ATOM 1491 O O . LYS A 1 192 ? -8.491 -48.876 -35.425 1.00 69.06 192 LYS A O 1
ATOM 1496 N N . GLU A 1 193 ? -8.466 -46.741 -36.136 1.00 58.94 193 GLU A N 1
ATOM 1497 C CA . GLU A 1 193 ? -8.706 -47.021 -37.561 1.00 58.94 193 GLU A CA 1
ATOM 1498 C C . GLU A 1 193 ? -7.443 -47.026 -38.449 1.00 58.94 193 GLU A C 1
ATOM 1500 O O . GLU A 1 193 ? -7.559 -47.196 -39.660 1.00 58.94 193 GLU A O 1
ATOM 1505 N N . SER A 1 194 ? -6.226 -46.933 -37.892 1.00 44.16 194 SER A N 1
ATOM 1506 C CA . SER A 1 194 ? -5.005 -47.173 -38.688 1.00 44.16 194 SER A CA 1
ATOM 1507 C C . SER A 1 194 ? -4.873 -48.667 -39.052 1.00 44.16 194 SER A C 1
ATOM 1509 O O . SER A 1 194 ? -4.807 -49.499 -38.140 1.00 44.16 194 SER A O 1
ATOM 1511 N N . PRO A 1 195 ? -4.824 -49.058 -40.345 1.00 49.41 195 PRO A N 1
ATOM 1512 C CA . PRO A 1 195 ? -4.867 -50.464 -40.742 1.00 49.41 195 PRO A CA 1
ATOM 1513 C C . PRO A 1 195 ? -3.573 -51.218 -40.422 1.00 49.41 195 PRO A C 1
ATOM 1515 O O . PRO A 1 195 ? -2.468 -50.746 -40.689 1.00 49.41 195 PRO A O 1
ATOM 1518 N N . LYS A 1 196 ? -3.739 -52.450 -39.925 1.00 45.16 196 LYS A N 1
ATOM 1519 C CA . LYS A 1 196 ? -2.721 -53.510 -39.939 1.00 45.16 196 LYS A CA 1
ATOM 1520 C C . LYS A 1 196 ? -2.200 -53.714 -41.366 1.00 45.16 196 LYS A C 1
ATOM 1522 O O . LYS A 1 196 ? -2.994 -53.798 -42.298 1.00 45.16 196 LYS A O 1
ATOM 1527 N N . GLY A 1 197 ? -0.879 -53.805 -41.501 1.00 41.50 197 GLY A N 1
ATOM 1528 C CA . GLY A 1 197 ? -0.180 -53.925 -42.778 1.00 41.50 197 GLY A CA 1
ATOM 1529 C C . GLY A 1 197 ? -0.508 -55.182 -43.588 1.00 41.50 197 GLY A C 1
ATOM 1530 O O . GLY A 1 197 ? -0.815 -56.240 -43.038 1.00 41.50 197 GLY A O 1
ATOM 1531 N N . GLU A 1 198 ? -0.384 -55.042 -44.908 1.00 37.59 198 GLU A N 1
ATOM 1532 C CA . GLU A 1 198 ? -0.209 -56.145 -45.853 1.00 37.59 198 GLU A CA 1
ATOM 1533 C C . GLU A 1 198 ? 1.278 -56.540 -45.906 1.00 37.59 198 GLU A C 1
ATOM 1535 O O . GLU A 1 198 ? 2.150 -55.721 -46.204 1.00 37.59 198 GLU A O 1
ATOM 1540 N N . GLU A 1 199 ? 1.560 -57.809 -45.606 1.00 38.91 199 GLU A N 1
ATOM 1541 C CA . GLU A 1 199 ? 2.821 -58.482 -45.928 1.00 38.91 199 GLU A CA 1
ATOM 1542 C C . GLU A 1 199 ? 2.875 -58.816 -47.429 1.00 38.91 199 GLU A C 1
ATOM 1544 O O . GLU A 1 199 ? 1.870 -59.158 -48.051 1.00 38.91 199 GLU A O 1
ATOM 1549 N N . GLY A 1 200 ? 4.067 -58.684 -48.016 1.00 38.94 200 GLY A N 1
ATOM 1550 C CA . GLY A 1 200 ? 4.260 -58.605 -49.462 1.00 38.94 200 GLY A CA 1
ATOM 1551 C C . GLY A 1 200 ? 4.349 -59.914 -50.250 1.00 38.94 200 GLY A C 1
ATOM 1552 O O . GLY A 1 200 ? 4.346 -61.022 -49.721 1.00 38.94 200 GLY A O 1
ATOM 1553 N N . SER A 1 201 ? 4.541 -59.759 -51.563 1.00 31.59 201 SER A N 1
ATOM 1554 C CA . SER A 1 201 ? 5.172 -60.760 -52.428 1.00 31.59 201 SER A CA 1
ATOM 1555 C C . SER A 1 201 ? 5.840 -60.097 -53.646 1.00 31.59 201 SER A C 1
ATOM 1557 O O . SER A 1 201 ? 5.542 -58.961 -54.006 1.00 31.59 201 SER A O 1
ATOM 1559 N N . LYS A 1 202 ? 6.844 -60.799 -54.179 1.00 38.38 202 LYS A N 1
ATOM 1560 C CA . LYS A 1 202 ? 7.881 -60.371 -55.128 1.00 38.38 202 LYS A CA 1
ATOM 1561 C C . LYS A 1 202 ? 7.450 -60.383 -56.610 1.00 38.38 202 LYS A C 1
ATOM 1563 O O . LYS A 1 202 ? 6.594 -61.169 -56.995 1.00 38.38 202 LYS A O 1
ATOM 1568 N N . SER A 1 203 ? 8.264 -59.649 -57.382 1.00 35.97 203 SER A N 1
ATOM 1569 C CA . SER A 1 203 ? 8.859 -59.939 -58.710 1.00 35.97 203 SER A CA 1
ATOM 1570 C C . SER A 1 203 ? 8.073 -59.770 -60.022 1.00 35.97 203 SER A C 1
ATOM 1572 O O . SER A 1 203 ? 6.995 -60.322 -60.202 1.00 35.97 203 SER A O 1
ATOM 1574 N N . ASP A 1 204 ? 8.816 -59.133 -60.937 1.00 33.09 204 ASP A N 1
ATOM 1575 C CA . ASP A 1 204 ? 8.947 -59.312 -62.391 1.00 33.09 204 ASP A CA 1
ATOM 1576 C C . ASP A 1 204 ? 8.068 -58.542 -63.398 1.00 33.09 204 ASP A C 1
ATOM 1578 O O . ASP A 1 204 ? 6.844 -58.590 -63.397 1.00 33.09 204 ASP A O 1
ATOM 1582 N N . ASP A 1 205 ? 8.827 -57.889 -64.292 1.00 34.62 205 ASP A N 1
ATOM 1583 C CA . ASP A 1 205 ? 8.659 -57.636 -65.726 1.00 34.62 205 ASP A CA 1
ATOM 1584 C C . ASP A 1 205 ? 7.480 -56.823 -66.292 1.00 34.62 205 ASP A C 1
ATOM 1586 O O . ASP A 1 205 ? 6.315 -57.194 -66.233 1.00 34.62 205 ASP A O 1
ATOM 1590 N N . GLY A 1 206 ? 7.865 -55.800 -67.069 1.00 30.88 206 GLY A N 1
ATOM 1591 C CA . GLY A 1 206 ? 7.519 -55.784 -68.494 1.00 30.88 206 GLY A CA 1
ATOM 1592 C C . GLY A 1 206 ? 6.293 -54.984 -68.949 1.00 30.88 206 GLY A C 1
ATOM 1593 O O . GLY A 1 206 ? 5.169 -55.453 -68.890 1.00 30.88 206 GLY A O 1
ATOM 1594 N N . ASP A 1 207 ? 6.595 -53.852 -69.587 1.00 33.06 207 ASP A N 1
ATOM 1595 C CA . ASP A 1 207 ? 6.123 -53.475 -70.931 1.00 33.06 207 ASP A CA 1
ATOM 1596 C C . ASP A 1 207 ? 4.642 -53.110 -71.215 1.00 33.06 207 ASP A C 1
ATOM 1598 O O . ASP A 1 207 ? 3.716 -53.902 -71.104 1.00 33.06 207 ASP A O 1
ATOM 1602 N N . SER A 1 208 ? 4.515 -51.919 -71.820 1.00 33.81 208 SER A N 1
ATOM 1603 C CA . SER A 1 208 ? 3.502 -51.437 -72.776 1.00 33.81 208 SER A CA 1
ATOM 1604 C C . SER A 1 208 ? 2.009 -51.391 -72.409 1.00 33.81 208 SER A C 1
ATOM 1606 O O . SER A 1 208 ? 1.408 -52.334 -71.914 1.00 33.81 208 SER A O 1
ATOM 1608 N N . GLY A 1 209 ? 1.347 -50.311 -72.849 1.00 29.20 209 GLY A N 1
ATOM 1609 C CA . GLY A 1 209 ? -0.075 -50.386 -73.208 1.00 29.20 209 GLY A CA 1
ATOM 1610 C C . GLY A 1 209 ? -0.923 -49.179 -72.831 1.00 29.20 209 GLY A C 1
ATOM 1611 O O . GLY A 1 209 ? -1.389 -49.046 -71.711 1.00 29.20 209 GLY A O 1
ATOM 1612 N N . ALA A 1 210 ? -1.161 -48.325 -73.820 1.00 32.56 210 ALA A N 1
ATOM 1613 C CA . ALA A 1 210 ? -2.032 -47.155 -73.798 1.00 32.56 210 ALA A CA 1
ATOM 1614 C C . ALA A 1 210 ? -3.540 -47.449 -73.591 1.00 32.56 210 ALA A C 1
ATOM 1616 O O . ALA A 1 210 ? -3.974 -48.587 -73.754 1.00 32.56 210 ALA A O 1
ATOM 1617 N N . LYS A 1 211 ? -4.312 -46.340 -73.480 1.00 32.31 211 LYS A N 1
ATOM 1618 C CA . LYS A 1 211 ? -5.788 -46.147 -73.611 1.00 32.31 211 LYS A CA 1
ATOM 1619 C C . LYS A 1 211 ? -6.585 -46.262 -72.308 1.00 32.31 211 LYS A C 1
ATOM 1621 O O . LYS A 1 211 ? -6.321 -47.141 -71.514 1.00 32.31 211 LYS A O 1
ATOM 1626 N N . LYS A 1 212 ? -7.664 -45.512 -72.067 1.00 31.69 212 LYS A N 1
ATOM 1627 C CA . LYS A 1 212 ? -8.332 -44.303 -72.616 1.00 31.69 212 LYS A CA 1
ATOM 1628 C C . LYS A 1 212 ? -9.591 -44.150 -71.738 1.00 31.69 212 LYS A C 1
ATOM 1630 O O . LYS A 1 212 ? -10.149 -45.188 -71.402 1.00 31.69 212 LYS A O 1
ATOM 1635 N N . PHE A 1 213 ? -10.106 -42.917 -71.618 1.00 28.77 213 PHE A N 1
ATOM 1636 C CA . PHE A 1 213 ? -11.527 -42.580 -71.357 1.00 28.77 213 PHE A CA 1
ATOM 1637 C C . PHE A 1 213 ? -12.057 -42.967 -69.967 1.00 28.77 213 PHE A C 1
ATOM 1639 O O . PHE A 1 213 ? -11.681 -43.988 -69.418 1.00 28.77 213 PHE A O 1
ATOM 1646 N N . ASP A 1 214 ? -12.978 -42.275 -69.313 1.00 30.34 214 ASP A N 1
ATOM 1647 C CA . ASP A 1 214 ? -13.748 -41.026 -69.442 1.00 30.34 214 ASP A CA 1
ATOM 1648 C C . ASP A 1 214 ? -14.295 -40.870 -67.999 1.00 30.34 214 ASP A C 1
ATOM 1650 O O . ASP A 1 214 ? -14.562 -41.870 -67.338 1.00 30.34 214 ASP A O 1
ATOM 1654 N N . GLY A 1 215 ? -14.425 -39.714 -67.369 1.00 31.38 215 GLY A N 1
ATOM 1655 C CA . GLY A 1 215 ? -15.118 -38.535 -67.843 1.00 31.38 215 GLY A CA 1
ATOM 1656 C C . GLY A 1 215 ? -16.137 -38.117 -66.772 1.00 31.38 215 GLY A C 1
ATOM 1657 O O . GLY A 1 215 ? -16.723 -38.962 -66.100 1.00 31.38 215 GLY A O 1
ATOM 1658 N N . ARG A 1 216 ? -16.351 -36.799 -66.713 1.00 30.50 216 ARG A N 1
ATOM 1659 C CA . ARG A 1 216 ? -17.425 -36.033 -66.054 1.00 30.50 216 ARG A CA 1
ATOM 1660 C C . ARG A 1 216 ? -17.241 -35.608 -64.596 1.00 30.50 216 ARG A C 1
ATOM 1662 O O . ARG A 1 216 ? -17.209 -36.441 -63.704 1.00 30.50 216 ARG A O 1
ATOM 1669 N N . GLU A 1 217 ? -16.951 -34.319 -64.352 1.00 36.12 217 GLU A N 1
ATOM 1670 C CA . GLU A 1 217 ? -17.800 -33.092 -64.501 1.00 36.12 217 GLU A CA 1
ATOM 1671 C C . GLU A 1 217 ? -18.596 -32.868 -63.190 1.00 36.12 217 GLU A C 1
ATOM 1673 O O . GLU A 1 217 ? -19.159 -33.821 -62.674 1.00 36.12 217 GLU A O 1
ATOM 1678 N N . ILE A 1 218 ? -18.720 -31.685 -62.568 1.00 35.00 218 ILE A N 1
ATOM 1679 C CA . ILE A 1 218 ? -18.666 -30.299 -63.062 1.00 35.00 218 ILE A CA 1
ATOM 1680 C C . ILE A 1 218 ? -18.657 -29.314 -61.860 1.00 35.00 218 ILE A C 1
ATOM 1682 O O . ILE A 1 218 ? -19.318 -29.590 -60.864 1.00 35.00 218 ILE A O 1
ATOM 1686 N N . ALA A 1 219 ? -17.982 -28.164 -62.052 1.00 34.56 219 ALA A N 1
ATOM 1687 C CA . ALA A 1 219 ? -18.318 -26.787 -61.607 1.00 34.56 219 ALA A CA 1
ATOM 1688 C C . ALA A 1 219 ? -18.336 -26.404 -60.104 1.00 34.56 219 ALA A C 1
ATOM 1690 O O . ALA A 1 219 ? -18.746 -27.181 -59.260 1.00 34.56 219 ALA A O 1
ATOM 1691 N N . GLU A 1 220 ? -18.004 -25.175 -59.681 1.00 34.78 220 GLU A N 1
ATOM 1692 C CA . GLU A 1 220 ? -17.607 -23.924 -60.355 1.00 34.78 220 GLU A CA 1
ATOM 1693 C C . GLU A 1 220 ? -17.124 -22.894 -59.302 1.00 34.78 220 GLU A C 1
ATOM 1695 O O . GLU A 1 220 ? -17.682 -22.857 -58.211 1.00 34.78 220 GLU A O 1
ATOM 1700 N N . LYS A 1 221 ? -16.224 -21.990 -59.744 1.00 33.19 221 LYS A N 1
ATOM 1701 C CA . LYS A 1 221 ? -16.074 -20.548 -59.390 1.00 33.19 221 LYS A CA 1
ATOM 1702 C C . LYS A 1 221 ? -15.636 -20.171 -57.956 1.00 33.19 221 LYS A C 1
ATOM 1704 O O . LYS A 1 221 ? -16.075 -20.757 -56.986 1.00 33.19 221 LYS A O 1
ATOM 1709 N N . SER A 1 222 ? -14.801 -19.155 -57.727 1.00 33.09 222 SER A N 1
ATOM 1710 C CA . SER A 1 222 ? -14.218 -18.117 -58.593 1.00 33.09 222 SER A CA 1
ATOM 1711 C C . SER A 1 222 ? -13.014 -17.467 -57.900 1.00 33.09 222 SER A C 1
ATOM 1713 O O . SER A 1 222 ? -13.007 -17.272 -56.690 1.00 33.09 222 SER A O 1
ATOM 1715 N N . SER A 1 223 ? -12.039 -17.120 -58.729 1.00 32.78 223 SER A N 1
ATOM 1716 C CA . SER A 1 223 ? -10.842 -16.306 -58.524 1.00 32.78 223 SER A CA 1
ATOM 1717 C C . SER A 1 223 ? -11.129 -14.810 -58.350 1.00 32.78 223 SER A C 1
ATOM 1719 O O . SER A 1 223 ? -11.991 -14.290 -59.056 1.00 32.78 223 SER A O 1
ATOM 1721 N N . GLU A 1 224 ? -10.291 -14.117 -57.577 1.00 35.53 224 GLU A N 1
ATOM 1722 C CA . GLU A 1 224 ? -9.839 -12.750 -57.874 1.00 35.53 224 GLU A CA 1
ATOM 1723 C C . GLU A 1 224 ? -8.330 -12.652 -57.585 1.00 35.53 224 GLU A C 1
ATOM 1725 O O . GLU A 1 224 ? -7.864 -12.932 -56.480 1.00 35.53 224 GLU A O 1
ATOM 1730 N N . ASP A 1 225 ? -7.580 -12.329 -58.639 1.00 32.28 225 ASP A N 1
ATOM 1731 C CA . ASP A 1 225 ? -6.161 -11.970 -58.652 1.00 32.28 225 ASP A CA 1
ATOM 1732 C C . ASP A 1 225 ? -5.953 -10.547 -58.097 1.00 32.28 225 ASP A C 1
ATOM 1734 O O . ASP A 1 225 ? -6.873 -9.736 -58.163 1.00 32.28 225 ASP A O 1
ATOM 1738 N N . VAL A 1 226 ? -4.731 -10.207 -57.652 1.00 30.91 226 VAL A N 1
ATOM 1739 C CA . VAL A 1 226 ? -3.947 -9.059 -58.177 1.00 30.91 226 VAL A CA 1
ATOM 1740 C C . VAL A 1 226 ? -2.570 -8.925 -57.484 1.00 30.91 226 VAL A C 1
ATOM 1742 O O . VAL A 1 226 ? -2.447 -8.784 -56.273 1.00 30.91 226 VAL A O 1
ATOM 1745 N N . GLU A 1 227 ? -1.554 -8.937 -58.355 1.00 27.80 227 GLU A N 1
ATOM 1746 C CA . GLU A 1 227 ? -0.214 -8.318 -58.334 1.00 27.80 227 GLU A CA 1
ATOM 1747 C C . GLU A 1 227 ? 0.856 -8.650 -57.273 1.00 27.80 227 GLU A C 1
ATOM 1749 O O . GLU A 1 227 ? 1.006 -8.026 -56.226 1.00 27.80 227 GLU A O 1
ATOM 1754 N N . VAL A 1 228 ? 1.788 -9.492 -57.732 1.00 30.33 228 VAL A N 1
ATOM 1755 C CA . VAL A 1 228 ? 3.204 -9.541 -57.347 1.00 30.33 228 VAL A CA 1
ATOM 1756 C C . VAL A 1 228 ? 3.990 -8.457 -58.102 1.00 30.33 228 VAL A C 1
ATOM 1758 O O . VAL A 1 228 ? 4.001 -8.447 -59.334 1.00 30.33 228 VAL A O 1
ATOM 1761 N N . LYS A 1 229 ? 4.752 -7.614 -57.390 1.00 32.66 229 LYS A N 1
ATOM 1762 C CA . LYS A 1 229 ? 5.880 -6.849 -57.959 1.00 32.66 229 LYS A CA 1
ATOM 1763 C C . LYS A 1 229 ? 7.197 -7.268 -57.309 1.00 32.66 229 LYS A C 1
ATOM 1765 O O . LYS A 1 229 ? 7.498 -6.922 -56.173 1.00 32.66 229 LYS A O 1
ATOM 1770 N N . ASN A 1 230 ? 7.985 -8.002 -58.092 1.00 29.02 230 ASN A N 1
ATOM 1771 C CA . ASN A 1 230 ? 9.408 -8.250 -57.888 1.00 29.02 230 ASN A CA 1
ATOM 1772 C C . ASN A 1 230 ? 10.216 -6.974 -58.159 1.00 29.02 230 ASN A C 1
ATOM 1774 O O . ASN A 1 230 ? 9.977 -6.312 -59.167 1.00 29.02 230 ASN A O 1
ATOM 1778 N N . ASN A 1 231 ? 11.261 -6.719 -57.370 1.00 29.11 231 ASN A N 1
ATOM 1779 C CA . ASN A 1 231 ? 12.417 -5.977 -57.867 1.00 29.11 231 ASN A CA 1
ATOM 1780 C C . ASN A 1 231 ? 13.726 -6.546 -57.300 1.00 29.11 231 ASN A C 1
ATOM 1782 O O . ASN A 1 231 ? 13.983 -6.511 -56.100 1.00 29.11 231 ASN A O 1
ATOM 1786 N N . LYS A 1 232 ? 14.538 -7.092 -58.211 1.00 28.62 232 LYS A N 1
ATOM 1787 C CA . LYS A 1 232 ? 15.939 -7.481 -58.022 1.00 28.62 232 LYS A CA 1
ATOM 1788 C C . LYS A 1 232 ? 16.819 -6.252 -58.235 1.00 28.62 232 LYS A C 1
ATOM 1790 O O . LYS A 1 232 ? 16.702 -5.628 -59.287 1.00 28.62 232 LYS A O 1
ATOM 1795 N N . HIS A 1 233 ? 17.798 -6.016 -57.366 1.00 32.38 233 HIS A N 1
ATOM 1796 C CA . HIS A 1 233 ? 19.049 -5.371 -57.770 1.00 32.38 233 HIS A CA 1
ATOM 1797 C C . HIS A 1 233 ? 20.258 -6.027 -57.098 1.00 32.38 233 HIS A C 1
ATOM 1799 O O . HIS A 1 233 ? 20.234 -6.433 -55.942 1.00 32.38 233 HIS A O 1
ATOM 1805 N N . SER A 1 234 ? 21.274 -6.201 -57.930 1.00 29.59 234 SER A N 1
ATOM 1806 C CA . SER A 1 234 ? 22.523 -6.937 -57.780 1.00 29.59 234 SER A CA 1
ATOM 1807 C C . SER A 1 234 ? 23.665 -6.047 -57.271 1.00 29.59 234 SER A C 1
ATOM 1809 O O . SER A 1 234 ? 23.782 -4.946 -57.792 1.00 29.59 234 SER A O 1
ATOM 1811 N N . SER A 1 235 ? 24.494 -6.594 -56.358 1.00 28.92 235 SER A N 1
ATOM 1812 C CA . SER A 1 235 ? 25.989 -6.623 -56.280 1.00 28.92 235 SER A CA 1
ATOM 1813 C C . SER A 1 235 ? 26.820 -5.331 -56.531 1.00 28.92 235 SER A C 1
ATOM 1815 O O . SER A 1 235 ? 26.386 -4.513 -57.330 1.00 28.92 235 SER A O 1
ATOM 1817 N N . PRO A 1 236 ? 28.064 -5.153 -55.989 1.00 44.62 236 PRO A N 1
ATOM 1818 C CA . PRO A 1 236 ? 29.077 -6.212 -55.796 1.00 44.62 236 PRO A CA 1
ATOM 1819 C C . PRO A 1 236 ? 30.089 -6.107 -54.611 1.00 44.62 236 PRO A C 1
ATOM 1821 O O . PRO A 1 236 ? 30.378 -5.048 -54.075 1.00 44.62 236 PRO A O 1
ATOM 1824 N N . VAL A 1 237 ? 30.646 -7.278 -54.267 1.00 29.73 237 VAL A N 1
ATOM 1825 C CA . VAL A 1 237 ? 32.070 -7.643 -54.035 1.00 29.73 237 VAL A CA 1
ATOM 1826 C C . VAL A 1 237 ? 33.070 -6.572 -53.553 1.00 29.73 237 VAL A C 1
ATOM 1828 O O . VAL A 1 237 ? 33.431 -5.696 -54.329 1.00 29.73 237 VAL A O 1
ATOM 1831 N N . THR A 1 238 ? 33.715 -6.831 -52.404 1.00 28.11 238 THR A N 1
ATOM 1832 C CA . THR A 1 238 ? 35.190 -6.811 -52.235 1.00 28.11 238 THR A CA 1
ATOM 1833 C C . THR A 1 238 ? 35.618 -7.713 -51.068 1.00 28.11 238 THR A C 1
ATOM 1835 O O . THR A 1 238 ? 35.042 -7.680 -49.986 1.00 28.11 238 THR A O 1
ATOM 1838 N N . ALA A 1 239 ? 36.641 -8.533 -51.314 1.00 29.64 239 ALA A N 1
ATOM 1839 C CA . ALA A 1 239 ? 37.340 -9.394 -50.362 1.00 29.64 239 ALA A CA 1
ATOM 1840 C C . ALA A 1 239 ? 38.818 -8.983 -50.339 1.00 29.64 239 ALA A C 1
ATOM 1842 O O . ALA A 1 239 ? 39.365 -8.770 -51.420 1.00 29.64 239 ALA A O 1
ATOM 1843 N N . VAL A 1 240 ? 39.460 -8.908 -49.163 1.00 30.45 240 VAL A N 1
ATOM 1844 C CA . VAL A 1 240 ? 40.925 -8.755 -49.008 1.00 30.45 240 VAL A CA 1
ATOM 1845 C C . VAL A 1 240 ? 41.411 -9.396 -47.682 1.00 30.45 240 VAL A C 1
ATOM 1847 O O . VAL A 1 240 ? 41.012 -8.951 -46.612 1.00 30.45 240 VAL A O 1
ATOM 1850 N N . SER A 1 241 ? 42.226 -10.459 -47.830 1.00 30.91 241 SER A N 1
ATOM 1851 C CA . SER A 1 241 ? 43.426 -10.945 -47.082 1.00 30.91 241 SER A CA 1
ATOM 1852 C C . SER A 1 241 ? 43.497 -10.893 -45.535 1.00 30.91 241 SER A C 1
ATOM 1854 O O . SER A 1 241 ? 43.336 -9.838 -44.939 1.00 30.91 241 SER A O 1
ATOM 1856 N N . ASP A 1 242 ? 43.665 -12.018 -44.826 1.00 30.09 242 ASP A N 1
ATOM 1857 C CA . ASP A 1 242 ? 44.897 -12.789 -44.480 1.00 30.09 242 ASP A CA 1
ATOM 1858 C C . ASP A 1 242 ? 45.656 -12.340 -43.204 1.00 30.09 242 ASP A C 1
ATOM 1860 O O . ASP A 1 242 ? 46.182 -11.239 -43.123 1.00 30.09 242 ASP A O 1
ATOM 1864 N N . LYS A 1 243 ? 45.715 -13.291 -42.251 1.00 32.81 243 LYS A N 1
ATOM 1865 C CA . LYS A 1 243 ? 46.803 -13.730 -41.339 1.00 32.81 243 LYS A CA 1
ATOM 1866 C C . LYS A 1 243 ? 47.862 -12.737 -40.822 1.00 32.81 243 LYS A C 1
ATOM 1868 O O . LYS A 1 243 ? 48.669 -12.258 -41.601 1.00 32.81 243 LYS A O 1
ATOM 1873 N N . GLU A 1 244 ? 48.061 -12.746 -39.496 1.00 27.52 244 GLU A N 1
ATOM 1874 C CA . GLU A 1 244 ? 49.361 -13.088 -38.878 1.00 27.52 244 GLU A CA 1
ATOM 1875 C C . GLU A 1 244 ? 49.231 -13.457 -37.385 1.00 27.52 244 GLU A C 1
ATOM 1877 O O . GLU A 1 244 ? 48.240 -13.134 -36.733 1.00 27.52 244 GLU A O 1
ATOM 1882 N N . ALA A 1 245 ? 50.210 -14.214 -36.885 1.00 30.05 245 ALA A N 1
ATOM 1883 C CA . ALA A 1 245 ? 50.271 -14.874 -35.581 1.00 30.05 245 ALA A CA 1
ATOM 1884 C C . ALA A 1 245 ? 51.539 -14.461 -34.798 1.00 30.05 245 ALA A C 1
ATOM 1886 O O . ALA A 1 245 ? 52.446 -13.882 -35.384 1.00 30.05 245 ALA A O 1
ATOM 1887 N N . GLU A 1 246 ? 51.605 -14.902 -33.529 1.00 29.03 246 GLU A N 1
ATOM 1888 C CA . GLU A 1 246 ? 52.737 -14.896 -32.564 1.00 29.03 246 GLU A CA 1
ATOM 1889 C C . GLU A 1 246 ? 53.026 -13.586 -31.787 1.00 29.03 246 GLU A C 1
ATOM 1891 O O . GLU A 1 246 ? 52.938 -12.509 -32.353 1.00 29.03 246 GLU A O 1
ATOM 1896 N N . LYS A 1 247 ? 53.460 -13.543 -30.508 1.00 30.55 247 LYS A N 1
ATOM 1897 C CA . LYS A 1 247 ? 53.601 -14.455 -29.334 1.00 30.55 247 LYS A CA 1
ATOM 1898 C C . LYS A 1 247 ? 54.313 -13.640 -28.208 1.00 30.55 247 LYS A C 1
ATOM 1900 O O . LYS A 1 247 ? 54.973 -12.661 -28.539 1.00 30.55 247 LYS A O 1
ATOM 1905 N N . ILE A 1 248 ? 54.318 -14.156 -26.958 1.00 28.08 248 ILE A N 1
ATOM 1906 C CA . ILE A 1 248 ? 55.216 -13.840 -25.794 1.00 28.08 248 ILE A CA 1
ATOM 1907 C C . ILE A 1 248 ? 54.725 -12.661 -24.903 1.00 28.08 248 ILE A C 1
ATOM 1909 O O . ILE A 1 248 ? 54.328 -11.645 -25.451 1.00 28.08 248 ILE A O 1
ATOM 1913 N N . SER A 1 249 ? 54.675 -12.673 -23.555 1.00 29.12 249 SER A N 1
ATOM 1914 C CA . SER A 1 249 ? 55.241 -13.499 -22.454 1.00 29.12 249 SER A CA 1
ATOM 1915 C C . SER A 1 249 ? 54.422 -13.364 -21.150 1.00 29.12 249 SER A C 1
ATOM 1917 O O . SER A 1 249 ? 53.846 -12.313 -20.896 1.00 29.12 249 SER A O 1
ATOM 1919 N N . GLU A 1 250 ? 54.459 -14.438 -20.349 1.00 27.78 250 GLU A N 1
ATOM 1920 C CA . GLU A 1 250 ? 54.675 -14.539 -18.884 1.00 27.78 250 GLU A CA 1
ATOM 1921 C C . GLU A 1 250 ? 54.254 -13.386 -17.949 1.00 27.78 250 GLU A C 1
ATOM 1923 O O . GLU A 1 250 ? 54.809 -12.297 -18.006 1.00 27.78 250 GLU A O 1
ATOM 1928 N N . ASP A 1 251 ? 53.394 -13.700 -16.971 1.00 26.41 251 ASP A N 1
ATOM 1929 C CA . ASP A 1 251 ? 53.840 -13.763 -15.570 1.00 26.41 251 ASP A CA 1
ATOM 1930 C C . ASP A 1 251 ? 52.873 -14.593 -14.708 1.00 26.41 251 ASP A C 1
ATOM 1932 O O . ASP A 1 251 ? 51.649 -14.492 -14.805 1.00 26.41 251 ASP A O 1
ATOM 1936 N N . ALA A 1 252 ? 53.458 -15.451 -13.876 1.00 28.23 252 ALA A N 1
ATOM 1937 C CA . ALA A 1 252 ? 52.800 -16.313 -12.905 1.00 28.23 252 ALA A CA 1
ATOM 1938 C C . ALA A 1 252 ? 53.097 -15.811 -11.486 1.00 28.23 252 ALA A C 1
ATOM 1940 O O . ALA A 1 252 ? 54.212 -15.371 -11.215 1.00 28.23 252 ALA A O 1
ATOM 1941 N N . SER A 1 253 ? 52.149 -15.945 -10.556 1.00 28.50 253 SER A N 1
ATOM 1942 C CA . SER A 1 253 ? 52.431 -16.457 -9.201 1.00 28.50 253 SER A CA 1
ATOM 1943 C C . SER A 1 253 ? 51.169 -16.575 -8.337 1.00 28.50 253 SER A C 1
ATOM 1945 O O . SER A 1 253 ? 50.436 -15.617 -8.117 1.00 28.50 253 SER A O 1
ATOM 1947 N N . ASP A 1 254 ? 50.966 -17.802 -7.858 1.00 26.50 254 ASP A N 1
ATOM 1948 C CA . ASP A 1 254 ? 50.640 -18.196 -6.486 1.00 26.50 254 ASP A CA 1
ATOM 1949 C C . ASP A 1 254 ? 49.556 -17.447 -5.693 1.00 26.50 254 ASP A C 1
ATOM 1951 O O . ASP A 1 254 ? 49.758 -16.369 -5.140 1.00 26.50 254 ASP A O 1
ATOM 1955 N N . SER A 1 255 ? 48.475 -18.165 -5.382 1.00 28.47 255 SER A N 1
ATOM 1956 C CA . SER A 1 255 ? 48.367 -18.772 -4.042 1.00 28.47 255 SER A CA 1
ATOM 1957 C C . SER A 1 255 ? 47.142 -19.685 -3.916 1.00 28.47 255 SER A C 1
ATOM 1959 O O . SER A 1 255 ? 45.994 -19.250 -3.894 1.00 28.47 255 SER A O 1
ATOM 1961 N N . GLU A 1 256 ? 47.418 -20.980 -3.769 1.00 27.91 256 GLU A N 1
ATOM 1962 C CA . GLU A 1 256 ? 46.524 -21.951 -3.142 1.00 27.91 256 GLU A CA 1
ATOM 1963 C C . GLU A 1 256 ? 46.308 -21.595 -1.662 1.00 27.91 256 GLU A C 1
ATOM 1965 O O . GLU A 1 256 ? 47.261 -21.240 -0.958 1.00 27.91 256 GLU A O 1
ATOM 1970 N N . ARG A 1 257 ? 45.076 -21.762 -1.159 1.00 28.27 257 ARG A N 1
ATOM 1971 C CA . ARG A 1 257 ? 44.830 -22.133 0.244 1.00 28.27 257 ARG A CA 1
ATOM 1972 C C . ARG A 1 257 ? 43.426 -22.710 0.475 1.00 28.27 257 ARG A C 1
ATOM 1974 O O . ARG A 1 257 ? 42.427 -22.002 0.453 1.00 28.27 257 ARG A O 1
ATOM 1981 N N . ASP A 1 258 ? 43.430 -24.013 0.743 1.00 26.77 258 ASP A N 1
ATOM 1982 C CA . ASP A 1 258 ? 42.717 -24.731 1.807 1.00 26.77 258 ASP A CA 1
ATOM 1983 C C . ASP A 1 258 ? 41.186 -24.642 1.952 1.00 26.77 258 ASP A C 1
ATOM 1985 O O . ASP A 1 258 ? 40.612 -23.826 2.671 1.00 26.77 258 ASP A O 1
ATOM 1989 N N . VAL A 1 259 ? 40.562 -25.675 1.380 1.00 29.22 259 VAL A N 1
ATOM 1990 C CA . VAL A 1 259 ? 39.584 -26.602 1.982 1.00 29.22 259 VAL A CA 1
ATOM 1991 C C . VAL A 1 259 ? 39.333 -26.440 3.493 1.00 29.22 259 VAL A C 1
ATOM 1993 O O . VAL A 1 259 ? 40.235 -26.637 4.308 1.00 29.22 259 VAL A O 1
ATOM 1996 N N . LYS A 1 260 ? 38.052 -26.295 3.875 1.00 26.42 260 LYS A N 1
ATOM 1997 C CA . LYS A 1 260 ? 37.459 -26.997 5.035 1.00 26.42 260 LYS A CA 1
ATOM 1998 C C . LYS A 1 260 ? 35.926 -27.005 4.988 1.00 26.42 260 LYS A C 1
ATOM 2000 O O . LYS A 1 260 ? 35.262 -26.110 5.500 1.00 26.42 260 LYS A O 1
ATOM 2005 N N . ASN A 1 261 ? 35.390 -28.087 4.422 1.00 29.59 261 ASN A N 1
ATOM 2006 C CA . ASN A 1 261 ? 34.047 -28.585 4.715 1.00 29.59 261 ASN A CA 1
ATOM 2007 C C . ASN A 1 261 ? 33.987 -29.101 6.160 1.00 29.59 261 ASN A C 1
ATOM 2009 O O . ASN A 1 261 ? 34.931 -29.731 6.647 1.00 29.59 261 ASN A O 1
ATOM 2013 N N . LYS A 1 262 ? 32.855 -28.871 6.827 1.00 27.72 262 LYS A N 1
ATOM 2014 C CA . LYS A 1 262 ? 32.475 -29.539 8.075 1.00 27.72 262 LYS A CA 1
ATOM 2015 C C . LYS A 1 262 ? 30.977 -29.842 8.026 1.00 27.72 262 LYS A C 1
ATOM 2017 O O . LYS A 1 262 ? 30.158 -28.991 8.350 1.00 27.72 262 LYS A O 1
ATOM 2022 N N . GLU A 1 263 ? 30.653 -31.061 7.619 1.00 29.83 263 GLU A N 1
ATOM 2023 C CA . GLU A 1 263 ? 29.404 -31.734 7.978 1.00 29.83 263 GLU A CA 1
ATOM 2024 C C . GLU A 1 263 ? 29.656 -32.592 9.226 1.00 29.83 263 GLU A C 1
ATOM 2026 O O . GLU A 1 263 ? 30.759 -33.110 9.423 1.00 29.83 263 GLU A O 1
ATOM 2031 N N . SER A 1 264 ? 28.639 -32.736 10.077 1.00 28.66 264 SER A N 1
ATOM 2032 C CA . SER A 1 264 ? 28.599 -33.749 11.132 1.00 28.66 264 SER A CA 1
ATOM 2033 C C . SER A 1 264 ? 27.203 -34.358 11.230 1.00 28.66 264 SER A C 1
ATOM 2035 O O . SER A 1 264 ? 26.201 -33.647 11.254 1.00 28.66 264 SER A O 1
ATOM 2037 N N . GLU A 1 265 ? 27.224 -35.682 11.284 1.00 30.25 265 GLU A N 1
ATOM 2038 C CA . GLU A 1 265 ? 26.197 -36.704 11.088 1.00 30.25 265 GLU A CA 1
ATOM 2039 C C . GLU A 1 265 ? 25.174 -36.879 12.231 1.00 30.25 265 GLU A C 1
ATOM 2041 O O . GLU A 1 265 ? 25.431 -36.499 13.373 1.00 30.25 265 GLU A O 1
ATOM 2046 N N . THR A 1 266 ? 24.059 -37.576 11.934 1.00 26.86 266 THR A N 1
ATOM 2047 C CA . THR A 1 266 ? 23.631 -38.915 12.461 1.00 26.86 266 THR A CA 1
ATOM 2048 C C . THR A 1 266 ? 22.085 -39.028 12.490 1.00 26.86 266 THR A C 1
ATOM 2050 O O . THR A 1 266 ? 21.440 -38.292 13.223 1.00 26.86 266 THR A O 1
ATOM 2053 N N . SER A 1 267 ? 21.403 -39.814 11.627 1.00 29.67 267 SER A N 1
ATOM 2054 C CA . SER A 1 267 ? 21.086 -41.278 11.698 1.00 29.67 267 SER A CA 1
ATOM 2055 C C . SER A 1 267 ? 19.544 -41.511 11.823 1.00 29.67 267 SER A C 1
ATOM 2057 O O . SER A 1 267 ? 18.886 -40.618 12.346 1.00 29.67 267 SER A O 1
ATOM 2059 N N . PRO A 1 268 ? 18.930 -42.703 11.568 1.00 42.38 268 PRO A N 1
ATOM 2060 C CA . PRO A 1 268 ? 19.201 -43.735 10.542 1.00 42.38 268 PRO A CA 1
ATOM 2061 C C . PRO A 1 268 ? 17.959 -44.548 9.982 1.00 42.38 268 PRO A C 1
ATOM 2063 O O . PRO A 1 268 ? 16.901 -44.598 10.598 1.00 42.38 268 PRO A O 1
ATOM 2066 N N . ILE A 1 269 ? 18.193 -45.313 8.887 1.00 27.95 269 ILE A N 1
ATOM 2067 C CA . ILE A 1 269 ? 17.685 -46.680 8.506 1.00 27.95 269 ILE A CA 1
ATOM 2068 C C . ILE A 1 269 ? 16.260 -46.930 7.909 1.00 27.95 269 ILE A C 1
ATOM 2070 O O . ILE A 1 269 ? 15.258 -46.924 8.615 1.00 27.95 269 ILE A O 1
ATOM 2074 N N . THR A 1 270 ? 16.209 -47.337 6.619 1.00 27.27 270 THR A N 1
ATOM 2075 C CA . THR A 1 270 ? 15.761 -48.651 6.021 1.00 27.27 270 THR A CA 1
ATOM 2076 C C . THR A 1 270 ? 15.575 -48.475 4.486 1.00 27.27 270 THR A C 1
ATOM 2078 O O . THR A 1 270 ? 14.716 -47.716 4.073 1.00 27.27 270 THR A O 1
ATOM 2081 N N . SER A 1 271 ? 16.451 -48.891 3.556 1.00 28.92 271 SER A N 1
ATOM 2082 C CA . SER A 1 271 ? 16.857 -50.217 3.024 1.00 28.92 271 SER A CA 1
ATOM 2083 C C . SER A 1 271 ? 15.797 -51.015 2.230 1.00 28.92 271 SER A C 1
ATOM 2085 O O . SER A 1 271 ? 15.118 -51.836 2.837 1.00 28.92 271 SER A O 1
ATOM 2087 N N . ILE A 1 272 ? 15.771 -50.899 0.887 1.00 28.08 272 ILE A N 1
ATOM 2088 C CA . ILE A 1 272 ? 15.493 -52.006 -0.065 1.00 28.08 272 ILE A CA 1
ATOM 2089 C C . ILE A 1 272 ? 16.413 -51.848 -1.297 1.00 28.08 272 ILE A C 1
ATOM 2091 O O . ILE A 1 272 ? 16.725 -50.738 -1.711 1.00 28.08 272 ILE A O 1
ATOM 2095 N N . LYS A 1 273 ? 16.917 -52.992 -1.772 1.00 29.05 273 LYS A N 1
ATOM 2096 C CA . LYS A 1 273 ? 18.073 -53.233 -2.647 1.00 29.05 273 LYS A CA 1
ATOM 2097 C C . LYS A 1 273 ? 17.792 -53.034 -4.146 1.00 29.05 273 LYS A C 1
ATOM 2099 O O . LYS A 1 273 ? 16.700 -53.347 -4.604 1.00 29.05 273 LYS A O 1
ATOM 2104 N N . ASN A 1 274 ? 18.848 -52.659 -4.873 1.00 28.88 274 ASN A N 1
ATOM 2105 C CA . ASN A 1 274 ? 19.021 -52.858 -6.316 1.00 28.88 274 ASN A CA 1
ATOM 2106 C C . ASN A 1 274 ? 19.614 -54.251 -6.595 1.00 28.88 274 ASN A C 1
ATOM 2108 O O . ASN A 1 274 ? 20.503 -54.690 -5.862 1.00 28.88 274 ASN A O 1
ATOM 2112 N N . GLU A 1 275 ? 19.188 -54.880 -7.689 1.00 31.05 275 GLU A N 1
ATOM 2113 C CA . GLU A 1 275 ? 19.974 -55.862 -8.445 1.00 31.05 275 GLU A CA 1
ATOM 2114 C C . GLU A 1 275 ? 20.097 -55.341 -9.883 1.00 31.05 275 GLU A C 1
ATOM 2116 O O . GLU A 1 275 ? 19.098 -55.017 -10.524 1.00 31.05 275 GLU A O 1
ATOM 2121 N N . GLU A 1 276 ? 21.337 -55.205 -10.348 1.00 40.09 276 GLU A N 1
ATOM 2122 C CA . GLU A 1 276 ? 21.693 -55.034 -11.755 1.00 40.09 276 GLU A CA 1
ATOM 2123 C C . GLU A 1 276 ? 21.801 -56.423 -12.388 1.00 40.09 276 GLU A C 1
ATOM 2125 O O . GLU A 1 276 ? 22.476 -57.281 -11.821 1.00 40.09 276 GLU A O 1
ATOM 2130 N N . ASP A 1 277 ? 21.233 -56.626 -13.580 1.00 31.66 277 ASP A N 1
ATOM 2131 C CA . ASP A 1 277 ? 21.912 -57.449 -14.578 1.00 31.66 277 ASP A CA 1
ATOM 2132 C C . ASP A 1 277 ? 21.488 -57.145 -16.028 1.00 31.66 277 ASP A C 1
ATOM 2134 O O . ASP A 1 277 ? 20.460 -56.542 -16.326 1.00 31.66 277 ASP A O 1
ATOM 2138 N N . SER A 1 278 ? 22.397 -57.552 -16.898 1.00 32.91 278 SER A N 1
ATOM 2139 C CA . SER A 1 278 ? 22.718 -57.184 -18.274 1.00 32.91 278 SER A CA 1
ATOM 2140 C C . SER A 1 278 ? 21.705 -57.362 -19.435 1.00 32.91 278 SER A C 1
ATOM 2142 O O . SER A 1 278 ? 20.870 -58.259 -19.471 1.00 32.91 278 SER A O 1
ATOM 2144 N N . SER A 1 279 ? 21.999 -56.597 -20.504 1.00 32.44 279 SER A N 1
ATOM 2145 C CA . SER A 1 279 ? 22.059 -56.994 -21.934 1.00 32.44 279 SER A CA 1
ATOM 2146 C C . SER A 1 279 ? 20.944 -56.603 -22.938 1.00 32.44 279 SER A C 1
ATOM 2148 O O . SER A 1 279 ? 19.775 -56.947 -22.818 1.00 32.44 279 SER A O 1
ATOM 2150 N N . THR A 1 280 ? 21.431 -56.037 -24.059 1.00 32.69 280 THR A N 1
ATOM 2151 C CA . THR A 1 280 ? 20.885 -55.933 -25.441 1.00 32.69 280 THR A CA 1
ATOM 2152 C C . THR A 1 280 ? 19.836 -54.850 -25.795 1.00 32.69 280 THR A C 1
ATOM 2154 O O . THR A 1 280 ? 18.844 -54.692 -25.094 1.00 32.69 280 THR A O 1
ATOM 2157 N N . PRO A 1 281 ? 20.018 -54.106 -26.917 1.00 39.22 281 PRO A N 1
ATOM 2158 C CA . PRO A 1 281 ? 19.132 -53.015 -27.315 1.00 39.22 281 PRO A CA 1
ATOM 2159 C C . PRO A 1 281 ? 17.925 -53.549 -28.097 1.00 39.22 281 PRO A C 1
ATOM 2161 O O . PRO A 1 281 ? 18.071 -54.090 -29.194 1.00 39.22 281 PRO A O 1
ATOM 2164 N N . LEU A 1 282 ? 16.732 -53.366 -27.535 1.00 36.66 282 LEU A N 1
ATOM 2165 C CA . LEU A 1 282 ? 15.451 -53.593 -28.201 1.00 36.66 282 LEU A CA 1
ATOM 2166 C C . LEU A 1 282 ? 14.792 -52.251 -28.557 1.00 36.66 282 LEU A C 1
ATOM 2168 O O . LEU A 1 282 ? 15.030 -51.211 -27.948 1.00 36.66 282 LEU A O 1
ATOM 2172 N N . THR A 1 283 ? 14.029 -52.291 -29.637 1.00 44.66 283 THR A N 1
ATOM 2173 C CA . THR A 1 283 ? 13.446 -51.193 -30.413 1.00 44.66 283 THR A CA 1
ATOM 2174 C C . THR A 1 283 ? 12.603 -50.203 -29.593 1.00 44.66 283 THR A C 1
ATOM 2176 O O . THR A 1 283 ? 11.522 -50.551 -29.132 1.00 44.66 283 THR A O 1
ATOM 2179 N N . LYS A 1 284 ? 13.050 -48.940 -29.516 1.00 48.97 284 LYS A N 1
ATOM 2180 C CA . LYS A 1 284 ? 12.443 -47.813 -28.769 1.00 48.97 284 LYS A CA 1
ATOM 2181 C C . LYS A 1 284 ? 11.078 -47.292 -29.255 1.00 48.97 284 LYS A C 1
ATOM 2183 O O . LYS A 1 284 ? 10.577 -46.334 -28.689 1.00 48.97 284 LYS A O 1
ATOM 2188 N N . ASN A 1 285 ? 10.455 -47.882 -30.272 1.00 50.50 285 ASN A N 1
ATOM 2189 C CA . ASN A 1 285 ? 9.249 -47.287 -30.868 1.00 50.50 285 ASN A CA 1
ATOM 2190 C C . ASN A 1 285 ? 7.922 -47.813 -30.284 1.00 50.50 285 ASN A C 1
ATOM 2192 O O . ASN A 1 285 ? 6.879 -47.273 -30.626 1.00 50.50 285 ASN A O 1
ATOM 2196 N N . GLY A 1 286 ? 7.942 -48.851 -29.436 1.00 50.09 286 GLY A N 1
ATOM 2197 C CA . GLY A 1 286 ? 6.723 -49.448 -28.864 1.00 50.09 286 GLY A CA 1
ATOM 2198 C C . GLY A 1 286 ? 6.280 -48.847 -27.525 1.00 50.09 286 GLY A C 1
ATOM 2199 O O . GLY A 1 286 ? 5.084 -48.676 -27.300 1.00 50.09 286 GLY A O 1
ATOM 2200 N N . ASP A 1 287 ? 7.229 -48.485 -26.657 1.00 56.31 287 ASP A N 1
ATOM 2201 C CA . ASP A 1 287 ? 6.926 -48.043 -25.286 1.00 56.31 287 ASP A CA 1
ATOM 2202 C C . ASP A 1 287 ? 6.361 -46.610 -25.242 1.00 56.31 287 ASP A C 1
ATOM 2204 O O . ASP A 1 287 ? 5.422 -46.333 -24.494 1.00 56.31 287 ASP A O 1
ATOM 2208 N N . ASP A 1 288 ? 6.827 -45.728 -26.135 1.00 60.91 288 ASP A N 1
ATOM 2209 C CA . ASP A 1 288 ? 6.324 -44.349 -26.263 1.00 60.91 288 ASP A CA 1
ATOM 2210 C C . ASP A 1 288 ? 4.856 -44.299 -26.736 1.00 60.91 288 ASP A C 1
ATOM 2212 O O . ASP A 1 288 ? 4.106 -43.367 -26.427 1.00 60.91 288 ASP A O 1
ATOM 2216 N N . GLU A 1 289 ? 4.417 -45.303 -27.501 1.00 65.06 289 GLU A N 1
ATOM 2217 C CA . GLU A 1 289 ? 3.050 -45.372 -28.019 1.00 65.06 289 GLU A CA 1
ATOM 2218 C C . GLU A 1 289 ? 2.064 -45.872 -26.952 1.00 65.06 289 GLU A C 1
ATOM 2220 O O . GLU A 1 289 ? 0.928 -45.391 -26.888 1.00 65.06 289 GLU A O 1
ATOM 2225 N N . ILE A 1 290 ? 2.519 -46.762 -26.062 1.00 69.75 290 ILE A N 1
ATOM 2226 C CA . ILE A 1 290 ? 1.754 -47.242 -24.904 1.00 69.75 290 ILE A CA 1
ATOM 2227 C C . ILE A 1 290 ? 1.543 -46.098 -23.903 1.00 69.75 290 ILE A C 1
ATOM 2229 O O . ILE A 1 290 ? 0.396 -45.803 -23.564 1.00 69.75 290 ILE A O 1
ATOM 2233 N N . GLU A 1 291 ? 2.600 -45.368 -23.525 1.00 75.94 291 GLU A N 1
ATOM 2234 C CA . GLU A 1 291 ? 2.497 -44.242 -22.578 1.00 75.94 291 GLU A CA 1
ATOM 2235 C C . GLU A 1 291 ? 1.592 -43.116 -23.119 1.00 75.94 291 GLU A C 1
ATOM 2237 O O . GLU A 1 291 ? 0.804 -42.496 -22.395 1.00 75.94 291 GLU A O 1
ATOM 2242 N N . LYS A 1 292 ? 1.647 -42.860 -24.431 1.00 75.44 292 LYS A N 1
ATOM 2243 C CA . LYS A 1 292 ? 0.788 -41.865 -25.084 1.00 75.44 292 LYS A CA 1
ATOM 2244 C C . LYS A 1 292 ? -0.684 -42.281 -25.099 1.00 75.44 292 LYS A C 1
ATOM 2246 O O . LYS A 1 292 ? -1.552 -41.409 -25.038 1.00 75.44 292 LYS A O 1
ATOM 2251 N N . ASN A 1 293 ? -0.980 -43.574 -25.202 1.00 75.00 293 ASN A N 1
ATOM 2252 C CA . ASN A 1 293 ? -2.354 -44.075 -25.200 1.00 75.00 293 ASN A CA 1
ATOM 2253 C C . ASN A 1 293 ? -2.950 -44.082 -23.784 1.00 75.00 293 ASN A C 1
ATOM 2255 O O . ASN A 1 293 ? -4.086 -43.643 -23.618 1.00 75.00 293 ASN A O 1
ATOM 2259 N N . GLU A 1 294 ? -2.161 -44.422 -22.762 1.00 83.69 294 GLU A N 1
ATOM 2260 C CA . GLU A 1 294 ? -2.581 -44.310 -21.357 1.00 83.69 294 GLU A CA 1
ATOM 2261 C C . GLU A 1 294 ? -2.918 -42.862 -20.967 1.00 83.69 294 GLU A C 1
ATOM 2263 O O . GLU A 1 294 ? -3.925 -42.611 -20.303 1.00 83.69 294 GLU A O 1
ATOM 2268 N N . LYS A 1 295 ? -2.141 -41.880 -21.449 1.00 83.25 295 LYS A N 1
ATOM 2269 C CA . LYS A 1 295 ? -2.435 -40.451 -21.233 1.00 83.25 295 LYS A CA 1
ATOM 2270 C C . LYS A 1 295 ? -3.748 -40.007 -21.885 1.00 83.25 295 LYS A C 1
ATOM 2272 O O . LYS A 1 295 ? -4.473 -39.204 -21.302 1.00 83.25 295 LYS A O 1
ATOM 2277 N N . ILE A 1 296 ? -4.074 -40.516 -23.075 1.00 80.94 296 ILE A N 1
ATOM 2278 C CA . ILE A 1 296 ? -5.325 -40.177 -23.777 1.00 80.94 296 ILE A CA 1
ATOM 2279 C C . ILE A 1 296 ? -6.535 -40.775 -23.050 1.00 80.94 296 ILE A C 1
ATOM 2281 O O . ILE A 1 296 ? -7.537 -40.080 -22.865 1.00 80.94 296 ILE A O 1
ATOM 2285 N N . ASP A 1 297 ? -6.434 -42.021 -22.588 1.00 80.50 297 ASP A N 1
ATOM 2286 C CA . ASP A 1 297 ? -7.507 -42.672 -21.833 1.00 80.50 297 ASP A CA 1
ATOM 2287 C C . ASP A 1 297 ? -7.715 -42.016 -20.456 1.00 80.50 297 ASP A C 1
ATOM 2289 O O . ASP A 1 297 ? -8.856 -41.803 -20.038 1.00 80.50 297 ASP A O 1
ATOM 2293 N N . ALA A 1 298 ? -6.636 -41.590 -19.789 1.00 83.94 298 ALA A N 1
ATOM 2294 C CA . ALA A 1 298 ? -6.715 -40.823 -18.546 1.00 83.94 298 ALA A CA 1
ATOM 2295 C C . ALA A 1 298 ? -7.394 -39.455 -18.741 1.00 83.94 298 ALA A C 1
ATOM 2297 O O . ALA A 1 298 ? -8.254 -39.071 -17.946 1.00 83.94 298 ALA A O 1
ATOM 2298 N N . LEU A 1 299 ? -7.063 -38.734 -19.821 1.00 82.75 299 LEU A N 1
ATOM 2299 C CA . LEU A 1 299 ? -7.704 -37.458 -20.162 1.00 82.75 299 LEU A CA 1
ATOM 2300 C C . LEU A 1 299 ? -9.195 -37.627 -20.464 1.00 82.75 299 LEU A C 1
ATOM 2302 O O . LEU A 1 299 ? -10.011 -36.810 -20.035 1.00 82.75 299 LEU A O 1
ATOM 2306 N N . ARG A 1 300 ? -9.568 -38.706 -21.158 1.00 87.62 300 ARG A N 1
ATOM 2307 C CA . ARG A 1 300 ? -10.971 -39.039 -21.414 1.00 87.62 300 ARG A CA 1
ATOM 2308 C C . ARG A 1 300 ? -11.733 -39.306 -20.115 1.00 87.62 300 ARG A C 1
ATOM 2310 O O . ARG A 1 300 ? -12.797 -38.725 -19.916 1.00 87.62 300 ARG A O 1
ATOM 2317 N N . ALA A 1 301 ? -11.185 -40.136 -19.228 1.00 87.00 301 ALA A N 1
ATOM 2318 C CA . ALA A 1 301 ? -11.812 -40.452 -17.945 1.00 87.00 301 ALA A CA 1
ATOM 2319 C C . ALA A 1 301 ? -11.972 -39.204 -17.057 1.00 87.00 301 ALA A C 1
ATOM 2321 O O . ALA A 1 301 ? -13.005 -39.025 -16.409 1.00 87.00 301 ALA A O 1
ATOM 2322 N N . ALA A 1 302 ? -10.981 -38.307 -17.064 1.00 85.75 302 ALA A N 1
ATOM 2323 C CA . ALA A 1 302 ? -11.053 -37.037 -16.350 1.00 85.75 302 ALA A CA 1
ATOM 2324 C C . ALA A 1 302 ? -12.154 -36.117 -16.909 1.00 85.75 302 ALA A C 1
ATOM 2326 O O . ALA A 1 302 ? -12.925 -35.549 -16.134 1.00 85.75 302 ALA A O 1
ATOM 2327 N N . ALA A 1 303 ? -12.275 -36.012 -18.237 1.00 83.31 303 ALA A N 1
ATOM 2328 C CA . ALA A 1 303 ? -13.317 -35.214 -18.883 1.00 83.31 303 ALA A CA 1
ATOM 2329 C C . ALA A 1 303 ? -14.729 -35.764 -18.604 1.00 83.31 303 ALA A C 1
ATOM 2331 O O . ALA A 1 303 ? -15.630 -35.002 -18.259 1.00 83.31 303 ALA A O 1
ATOM 2332 N N . GLU A 1 304 ? -14.922 -37.086 -18.682 1.00 88.62 304 GLU A N 1
ATOM 2333 C CA . GLU A 1 304 ? -16.199 -37.738 -18.354 1.00 88.62 304 GLU A CA 1
ATOM 2334 C C . GLU A 1 304 ? -16.571 -37.542 -16.870 1.00 88.62 304 GLU A C 1
ATOM 2336 O O . GLU A 1 304 ? -17.723 -37.239 -16.553 1.00 88.62 304 GLU A O 1
ATOM 2341 N N . SER A 1 305 ? -15.592 -37.622 -15.958 1.00 91.69 305 SER A N 1
ATOM 2342 C CA . SER A 1 305 ? -15.810 -37.350 -14.531 1.00 91.69 305 SER A CA 1
ATOM 2343 C C . SER A 1 305 ? -16.205 -35.896 -14.258 1.00 91.69 305 SER A C 1
ATOM 2345 O O . SER A 1 305 ? -17.079 -35.657 -13.423 1.00 91.69 305 SER A O 1
ATOM 2347 N N . LEU A 1 306 ? -15.599 -34.930 -14.955 1.00 86.88 306 LEU A N 1
ATOM 2348 C CA . LEU A 1 306 ? -15.940 -33.513 -14.819 1.00 86.88 306 LEU A CA 1
ATOM 2349 C C . LEU A 1 306 ? -17.368 -33.228 -15.305 1.00 86.88 306 LEU A C 1
ATOM 2351 O O . LEU A 1 306 ? -18.128 -32.564 -14.605 1.00 86.88 306 LEU A O 1
ATOM 2355 N N . VAL A 1 307 ? -17.753 -33.786 -16.458 1.00 91.88 307 VAL A N 1
ATOM 2356 C CA . VAL A 1 307 ? -19.120 -33.673 -16.995 1.00 91.88 307 VAL A CA 1
ATOM 2357 C C . VAL A 1 307 ? -20.147 -34.223 -16.006 1.00 91.88 307 VAL A C 1
ATOM 2359 O O . VAL A 1 307 ? -21.200 -33.612 -15.830 1.00 91.88 307 VAL A O 1
ATOM 2362 N N . GLN A 1 308 ? -19.860 -35.352 -15.350 1.00 91.75 308 GLN A N 1
ATOM 2363 C CA . GLN A 1 308 ? -20.779 -35.913 -14.360 1.00 91.75 308 GLN A CA 1
ATOM 2364 C C . GLN A 1 308 ? -20.909 -35.013 -13.125 1.00 91.75 308 GLN A C 1
ATOM 2366 O O . GLN A 1 308 ? -22.027 -34.717 -12.721 1.00 91.75 308 GLN A O 1
ATOM 2371 N N . LYS A 1 309 ? -19.794 -34.504 -12.583 1.00 89.44 309 LYS A N 1
ATOM 2372 C CA . LYS A 1 309 ? -19.825 -33.581 -11.435 1.00 89.44 309 LYS A CA 1
ATOM 2373 C C . LYS A 1 309 ? -20.647 -32.325 -11.721 1.00 89.44 309 LYS A C 1
ATOM 2375 O O . LYS A 1 309 ? -21.454 -31.935 -10.890 1.00 89.44 309 LYS A O 1
ATOM 2380 N N . LEU A 1 310 ? -20.474 -31.723 -12.901 1.00 81.50 310 LEU A N 1
ATOM 2381 C CA . LEU A 1 310 ? -21.236 -30.535 -13.297 1.00 81.50 310 LEU A CA 1
ATOM 2382 C C . LEU A 1 310 ? -22.740 -30.822 -13.401 1.00 81.50 310 LEU A C 1
ATOM 2384 O O . LEU A 1 310 ? -23.542 -29.996 -12.977 1.00 81.50 310 LEU A O 1
ATOM 2388 N N . LYS A 1 311 ? -23.136 -31.997 -13.911 1.00 92.06 311 LYS A N 1
ATOM 2389 C CA . LYS A 1 311 ? -24.549 -32.412 -13.929 1.00 92.06 311 LYS A CA 1
ATOM 2390 C C . LYS A 1 311 ? -25.124 -32.549 -12.523 1.00 92.06 311 LYS A C 1
ATOM 2392 O O . LYS A 1 311 ? -26.205 -32.024 -12.281 1.00 92.06 311 LYS A O 1
ATOM 2397 N N . ASP A 1 312 ? -24.392 -33.204 -11.624 1.00 91.75 312 ASP A N 1
ATOM 2398 C CA . ASP A 1 312 ? -24.829 -33.411 -10.241 1.00 91.75 312 ASP A CA 1
ATOM 2399 C C . ASP A 1 312 ? -25.004 -32.058 -9.518 1.00 91.75 312 ASP A C 1
ATOM 2401 O O . ASP A 1 312 ? -26.007 -31.834 -8.845 1.00 91.75 312 ASP A O 1
ATOM 2405 N N . THR A 1 313 ? -24.079 -31.109 -9.723 1.00 86.31 313 THR A N 1
ATOM 2406 C CA . THR A 1 313 ? -24.185 -29.750 -9.164 1.00 86.31 313 THR A CA 1
ATOM 2407 C C . THR A 1 313 ? -25.360 -28.963 -9.754 1.00 86.31 313 THR A C 1
ATOM 2409 O O . THR A 1 313 ? -26.083 -28.304 -9.012 1.00 86.31 313 THR A O 1
ATOM 2412 N N . ILE A 1 314 ? -25.598 -29.040 -11.069 1.00 88.25 314 ILE A N 1
ATOM 2413 C CA . ILE A 1 314 ? -26.760 -28.388 -11.700 1.00 88.25 314 ILE A CA 1
ATOM 2414 C C . ILE A 1 314 ? -28.073 -28.951 -11.144 1.00 88.25 314 ILE A C 1
ATOM 2416 O O . ILE A 1 314 ? -29.017 -28.189 -10.935 1.00 88.25 314 ILE A O 1
ATOM 2420 N N . GLU A 1 315 ? -28.151 -30.261 -10.905 1.00 94.38 315 GLU A N 1
ATOM 2421 C CA . GLU A 1 315 ? -29.332 -30.904 -10.321 1.00 94.38 315 GLU A CA 1
ATOM 2422 C C . GLU A 1 315 ? -29.595 -30.417 -8.887 1.00 94.38 315 GLU A C 1
ATOM 2424 O O . GLU A 1 315 ? -30.734 -30.076 -8.556 1.00 94.38 315 GLU A O 1
ATOM 2429 N N . GLU A 1 316 ? -28.551 -30.311 -8.060 1.00 89.81 316 GLU A N 1
ATOM 2430 C CA . GLU A 1 316 ? -28.649 -29.801 -6.688 1.00 89.81 316 GLU A CA 1
ATOM 2431 C C . GLU A 1 316 ? -29.115 -28.336 -6.645 1.00 89.81 316 GLU A C 1
ATOM 2433 O O . GLU A 1 316 ? -30.073 -28.009 -5.942 1.00 89.81 316 GLU A O 1
ATOM 2438 N N . GLU A 1 317 ? -28.516 -27.464 -7.458 1.00 87.62 317 GLU A N 1
ATOM 2439 C CA . GLU A 1 317 ? -28.900 -26.048 -7.539 1.00 87.62 317 GLU A CA 1
ATOM 2440 C C . GLU A 1 317 ? -30.314 -25.868 -8.114 1.00 87.62 317 GLU A C 1
ATOM 2442 O O . GLU A 1 317 ? -31.090 -25.044 -7.630 1.00 87.62 317 GLU A O 1
ATOM 2447 N N . SER A 1 318 ? -30.704 -26.683 -9.102 1.00 91.12 318 SER A N 1
ATOM 2448 C CA . SER A 1 318 ? -32.069 -26.667 -9.652 1.00 91.12 318 SER A CA 1
ATOM 2449 C C . SER A 1 318 ? -33.108 -27.053 -8.601 1.00 91.12 318 SER A C 1
ATOM 2451 O O . SER A 1 318 ? -34.218 -26.517 -8.595 1.00 91.12 318 SER A O 1
ATOM 2453 N N . LYS A 1 319 ? -32.760 -27.968 -7.690 1.00 92.69 319 LYS A N 1
ATOM 2454 C CA . LYS A 1 319 ? -33.623 -28.333 -6.568 1.00 92.69 319 LYS A CA 1
ATOM 2455 C C . LYS A 1 319 ? -33.794 -27.164 -5.595 1.00 92.69 319 LYS A C 1
ATOM 2457 O O . LYS A 1 319 ? -34.928 -26.875 -5.223 1.00 92.69 319 LYS A O 1
ATOM 2462 N N . LEU A 1 320 ? -32.712 -26.462 -5.252 1.00 87.88 320 LEU A N 1
ATOM 2463 C CA . LEU A 1 320 ? -32.771 -25.265 -4.404 1.00 87.88 320 LEU A CA 1
ATOM 2464 C C . LEU A 1 320 ? -33.628 -24.162 -5.036 1.00 87.88 320 LEU A C 1
ATOM 2466 O O . LEU A 1 320 ? -34.483 -23.590 -4.365 1.00 87.88 320 LEU A O 1
ATOM 2470 N N . LEU A 1 321 ? -33.470 -23.910 -6.338 1.00 91.94 321 LEU A N 1
ATOM 2471 C CA . LEU A 1 321 ? -34.293 -22.936 -7.058 1.00 91.94 321 LEU A CA 1
ATOM 2472 C C . LEU A 1 321 ? -35.788 -23.299 -7.019 1.00 91.94 321 LEU A C 1
ATOM 2474 O O . LEU A 1 321 ? -36.634 -22.418 -6.865 1.00 91.94 321 LEU A O 1
ATOM 2478 N N . ASN A 1 322 ? -36.135 -24.583 -7.144 1.00 91.31 322 ASN A N 1
ATOM 2479 C CA . ASN A 1 322 ? -37.524 -25.028 -7.021 1.00 91.31 322 ASN A CA 1
ATOM 2480 C C . ASN A 1 322 ? -38.068 -24.811 -5.600 1.00 91.31 322 ASN A C 1
ATOM 2482 O O . ASN A 1 322 ? -39.174 -24.298 -5.461 1.00 91.31 322 ASN A O 1
ATOM 2486 N N . GLU A 1 323 ? -37.284 -25.122 -4.562 1.00 91.62 323 GLU A N 1
ATOM 2487 C CA . GLU A 1 323 ? -37.662 -24.885 -3.159 1.00 91.62 323 GLU A CA 1
ATOM 2488 C C . GLU A 1 323 ? -37.885 -23.385 -2.868 1.00 91.62 323 GLU A C 1
ATOM 2490 O O . GLU A 1 323 ? -38.864 -23.019 -2.216 1.00 91.62 323 GLU A O 1
ATOM 2495 N N . LEU A 1 324 ? -37.032 -22.499 -3.401 1.00 88.25 324 LEU A N 1
ATOM 2496 C CA . LEU A 1 324 ? -37.197 -21.040 -3.293 1.00 88.25 324 LEU A CA 1
ATOM 2497 C C . LEU A 1 324 ? -38.463 -20.551 -4.015 1.00 88.25 324 LEU A C 1
ATOM 2499 O O . LEU A 1 324 ? -39.219 -19.737 -3.485 1.00 88.25 324 LEU A O 1
ATOM 2503 N N . ASN A 1 325 ? -38.743 -21.077 -5.209 1.00 88.50 325 ASN A N 1
ATOM 2504 C CA . ASN A 1 325 ? -39.947 -20.718 -5.960 1.00 88.50 325 ASN A CA 1
ATOM 2505 C C . ASN A 1 325 ? -41.239 -21.205 -5.282 1.00 88.50 325 ASN A C 1
ATOM 2507 O O . ASN A 1 325 ? -42.242 -20.489 -5.318 1.00 88.50 325 ASN A O 1
ATOM 2511 N N . GLU A 1 326 ? -41.227 -22.383 -4.649 1.00 92.12 326 GLU A N 1
ATOM 2512 C CA . GLU A 1 326 ? -42.351 -22.875 -3.841 1.00 92.12 326 GLU A CA 1
ATOM 2513 C C . GLU A 1 326 ? -42.610 -21.957 -2.639 1.00 92.12 326 GLU A C 1
ATOM 2515 O O . GLU A 1 326 ? -43.738 -21.500 -2.452 1.00 92.12 326 GLU A O 1
ATOM 2520 N N . LYS A 1 327 ? -41.564 -21.571 -1.895 1.00 89.75 327 LYS A N 1
ATOM 2521 C CA . LYS A 1 327 ? -41.694 -20.589 -0.804 1.00 89.75 327 LYS A CA 1
ATOM 2522 C C . LYS A 1 327 ? -42.246 -19.246 -1.280 1.00 89.75 327 LYS A C 1
ATOM 2524 O O . LYS A 1 327 ? -43.086 -18.647 -0.610 1.00 89.75 327 LYS A O 1
ATOM 2529 N N . LEU A 1 328 ? -41.791 -18.760 -2.436 1.00 88.19 328 LEU A N 1
ATOM 2530 C CA . LEU A 1 328 ? -42.272 -17.506 -3.014 1.00 88.19 328 LEU A CA 1
ATOM 2531 C C . LEU A 1 328 ? -43.764 -17.592 -3.382 1.00 88.19 328 LEU A C 1
ATOM 2533 O O . LEU A 1 328 ? -44.494 -16.606 -3.253 1.00 88.19 328 LEU A O 1
ATOM 2537 N N . ALA A 1 329 ? -44.230 -18.757 -3.841 1.00 87.44 329 ALA A N 1
ATOM 2538 C CA . ALA A 1 329 ? -45.643 -19.007 -4.114 1.00 87.44 329 ALA A CA 1
ATOM 2539 C C . ALA A 1 329 ? -46.476 -19.029 -2.821 1.00 87.44 329 ALA A C 1
ATOM 2541 O O . ALA A 1 329 ? -47.542 -18.407 -2.776 1.00 87.44 329 ALA A O 1
ATOM 2542 N N . ASP A 1 330 ? -45.959 -19.651 -1.759 1.00 85.62 330 ASP A N 1
ATOM 2543 C CA . ASP A 1 330 ? -46.600 -19.674 -0.443 1.00 85.62 330 ASP A CA 1
ATOM 2544 C C . ASP A 1 330 ? -46.718 -18.261 0.146 1.00 85.62 330 ASP A C 1
ATOM 2546 O O . ASP A 1 330 ? -47.811 -17.857 0.549 1.00 85.62 330 ASP A O 1
ATOM 2550 N N . LEU A 1 331 ? -45.649 -17.458 0.101 1.00 83.12 331 LEU A N 1
ATOM 2551 C CA . LEU A 1 331 ? -45.662 -16.065 0.570 1.00 83.12 331 LEU A CA 1
ATOM 2552 C C . LEU A 1 331 ? -46.682 -15.203 -0.190 1.00 83.12 331 LEU A C 1
ATOM 2554 O O . LEU A 1 331 ? -47.383 -14.391 0.414 1.00 83.12 331 LEU A O 1
ATOM 2558 N N . LYS A 1 332 ? -46.835 -15.420 -1.502 1.00 81.56 332 LYS A N 1
ATOM 2559 C CA . LYS A 1 332 ? -47.851 -14.732 -2.318 1.00 81.56 332 LYS A CA 1
ATOM 2560 C C . LYS A 1 332 ? -49.278 -15.169 -1.990 1.00 81.56 332 LYS A C 1
ATOM 2562 O O . LYS A 1 332 ? -50.192 -14.357 -2.102 1.00 81.56 332 LYS A O 1
ATOM 2567 N N . SER A 1 333 ? -49.479 -16.420 -1.575 1.00 77.19 333 SER A N 1
ATOM 2568 C CA . SER A 1 333 ? -50.802 -16.934 -1.198 1.00 77.19 333 SER A CA 1
ATOM 2569 C C . SER A 1 333 ? -51.314 -16.367 0.134 1.00 77.19 333 SER A C 1
ATOM 2571 O O . SER A 1 333 ? -52.521 -16.251 0.327 1.00 77.19 333 SER A O 1
ATOM 2573 N N . VAL A 1 334 ? -50.407 -15.947 1.024 1.00 69.75 334 VAL A N 1
ATOM 2574 C CA . VAL A 1 334 ? -50.733 -15.370 2.342 1.00 69.75 334 VAL A CA 1
ATOM 2575 C C . VAL A 1 334 ? -51.096 -13.875 2.253 1.00 69.75 334 VAL A C 1
ATOM 2577 O O . VAL A 1 334 ? -51.748 -13.345 3.148 1.00 69.75 334 VAL A O 1
ATOM 2580 N N . GLY A 1 335 ? -50.737 -13.191 1.160 1.00 57.72 335 GLY A N 1
ATOM 2581 C CA . GLY A 1 335 ? -50.940 -11.746 0.986 1.00 57.72 335 GLY A CA 1
ATOM 2582 C C . GLY A 1 335 ? -52.295 -11.301 0.417 1.00 57.72 335 GLY A C 1
ATOM 2583 O O . GLY A 1 335 ? -52.492 -10.102 0.232 1.00 57.72 335 GLY A O 1
ATOM 2584 N N . VAL A 1 336 ? -53.228 -12.212 0.104 1.00 50.16 336 VAL A N 1
ATOM 2585 C CA . VAL A 1 336 ? -54.481 -11.861 -0.599 1.00 50.16 336 VAL A CA 1
ATOM 2586 C C . VAL A 1 336 ? -55.692 -12.619 -0.043 1.00 50.16 336 VAL A C 1
ATOM 2588 O O . VAL A 1 336 ? -56.265 -13.458 -0.726 1.00 50.16 336 VAL A O 1
ATOM 2591 N N . SER A 1 337 ? -56.104 -12.316 1.189 1.00 46.16 337 SER A N 1
ATOM 2592 C CA . SER A 1 337 ? -57.516 -12.342 1.622 1.00 46.16 337 SER A CA 1
ATOM 2593 C C . SER A 1 337 ? -57.624 -11.989 3.108 1.00 46.16 337 SER A C 1
ATOM 2595 O O . SER A 1 337 ? -56.904 -12.562 3.916 1.00 46.16 337 SER A O 1
ATOM 2597 N N . ASP A 1 338 ? -58.576 -11.116 3.445 1.00 44.50 338 ASP A N 1
ATOM 2598 C CA . ASP A 1 338 ? -59.134 -10.879 4.793 1.00 44.50 338 ASP A CA 1
ATOM 2599 C C . ASP A 1 338 ? -58.577 -9.721 5.641 1.00 44.50 338 ASP A C 1
ATOM 2601 O O . ASP A 1 338 ? -58.431 -9.859 6.854 1.00 44.50 338 ASP A O 1
ATOM 2605 N N . HIS A 1 339 ? -58.379 -8.526 5.066 1.00 42.38 339 HIS A N 1
ATOM 2606 C CA . HIS A 1 339 ? -58.180 -7.326 5.901 1.00 42.38 339 HIS A CA 1
ATOM 2607 C C . HIS A 1 339 ? -58.956 -6.052 5.521 1.00 42.38 339 HIS A C 1
ATOM 2609 O O . HIS A 1 339 ? -58.646 -4.983 6.044 1.00 42.38 339 HIS A O 1
ATOM 2615 N N . GLU A 1 340 ? -60.017 -6.140 4.711 1.00 40.59 340 GLU A N 1
ATOM 2616 C CA . GLU A 1 340 ? -60.765 -4.944 4.271 1.00 40.59 340 GLU A CA 1
ATOM 2617 C C . GLU A 1 340 ? -62.017 -4.556 5.089 1.00 40.59 340 GLU A C 1
ATOM 2619 O O . GLU A 1 340 ? -62.576 -3.500 4.822 1.00 40.59 340 GLU A O 1
ATOM 2624 N N . ASP A 1 341 ? -62.430 -5.296 6.131 1.00 40.00 341 ASP A N 1
ATOM 2625 C CA . ASP A 1 341 ? -63.760 -5.069 6.753 1.00 40.00 341 ASP A CA 1
ATOM 2626 C C . ASP A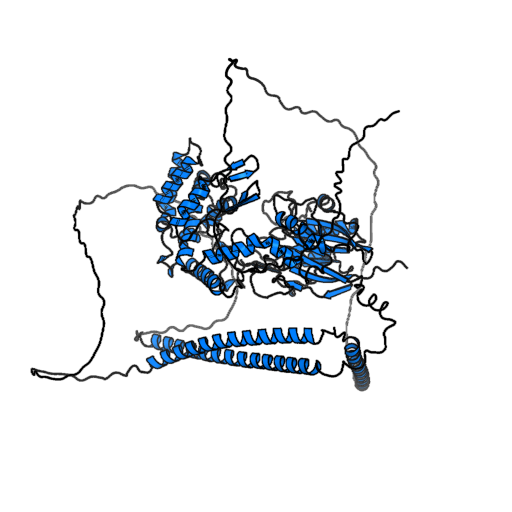 1 341 ? -63.796 -4.723 8.263 1.00 40.00 341 ASP A C 1
ATOM 2628 O O . ASP A 1 341 ? -64.845 -4.823 8.899 1.00 40.00 341 ASP A O 1
ATOM 2632 N N . GLN A 1 342 ? -62.693 -4.273 8.885 1.00 35.88 342 GLN A N 1
ATOM 2633 C CA . GLN A 1 342 ? -62.702 -3.890 10.321 1.00 35.88 342 GLN A CA 1
ATOM 2634 C C . GLN A 1 342 ? -62.010 -2.562 10.685 1.00 35.88 342 GLN A C 1
ATOM 2636 O O . GLN A 1 342 ? -61.544 -2.384 11.809 1.00 35.88 342 GLN A O 1
ATOM 2641 N N . LEU A 1 343 ? -61.992 -1.578 9.783 1.00 35.25 343 LEU A N 1
ATOM 2642 C CA . LEU A 1 343 ? -61.443 -0.239 10.056 1.00 35.25 343 LEU A CA 1
ATOM 2643 C C . LEU A 1 343 ? -62.465 0.874 9.771 1.00 35.25 343 LEU A C 1
ATOM 2645 O O . LEU A 1 343 ? -62.229 1.771 8.971 1.00 35.25 343 LEU A O 1
ATOM 2649 N N . SER A 1 344 ? -63.616 0.850 10.455 1.00 36.84 344 SER A N 1
ATOM 2650 C CA . SER A 1 344 ? -64.566 1.980 10.429 1.00 36.84 344 SER A CA 1
ATOM 2651 C C . SER A 1 344 ? -65.048 2.470 11.801 1.00 36.84 344 SER A C 1
ATOM 2653 O O . SER A 1 344 ? -65.894 3.359 11.862 1.00 36.84 344 SER A O 1
ATOM 2655 N N . THR A 1 345 ? -64.508 1.972 12.920 1.00 40.06 345 THR A N 1
ATOM 2656 C CA . THR A 1 345 ? -64.905 2.439 14.265 1.00 40.06 345 THR A CA 1
ATOM 2657 C C . THR A 1 345 ? -63.747 2.453 15.266 1.00 40.06 345 THR A C 1
ATOM 2659 O O . THR A 1 345 ? -63.754 1.695 16.230 1.00 40.06 345 THR A O 1
ATOM 2662 N N . ALA A 1 346 ? -62.748 3.318 15.069 1.00 34.00 346 ALA A N 1
ATOM 2663 C CA . ALA A 1 346 ? -61.795 3.687 16.130 1.00 34.00 346 ALA A CA 1
ATOM 2664 C C . ALA A 1 346 ? -61.073 5.021 15.845 1.00 34.00 346 ALA A C 1
ATOM 2666 O O . ALA A 1 346 ? -59.877 5.164 16.076 1.00 34.00 346 ALA A O 1
ATOM 2667 N N . SER A 1 347 ? -61.791 6.021 15.335 1.00 39.84 347 SER A N 1
ATOM 2668 C CA . SER A 1 347 ? -61.254 7.374 15.159 1.00 39.84 347 SER A CA 1
ATOM 2669 C C . SER A 1 347 ? -61.544 8.217 16.401 1.00 39.84 347 SER A C 1
ATOM 2671 O O . SER A 1 347 ? -62.526 8.945 16.385 1.00 39.84 347 SER A O 1
ATOM 2673 N N . THR A 1 348 ? -60.726 8.100 17.459 1.00 41.69 348 THR A N 1
ATOM 2674 C CA . THR A 1 348 ? -60.531 9.155 18.496 1.00 41.69 348 THR A CA 1
ATOM 2675 C C . THR A 1 348 ? -59.354 8.900 19.467 1.00 41.69 348 THR A C 1
ATOM 2677 O O . THR A 1 348 ? -59.355 9.463 20.553 1.00 41.69 348 THR A O 1
ATOM 2680 N N . ASN A 1 349 ? -58.336 8.084 19.151 1.00 41.34 349 ASN A N 1
ATOM 2681 C CA . ASN A 1 349 ? -57.192 7.892 20.076 1.00 41.34 349 ASN A CA 1
ATOM 2682 C C . ASN A 1 349 ? -55.810 7.709 19.404 1.00 41.34 349 ASN A C 1
ATOM 2684 O O . ASN A 1 349 ? -54.875 7.243 20.053 1.00 41.34 349 ASN A O 1
ATOM 2688 N N . SER A 1 350 ? -55.636 8.064 18.123 1.00 38.53 350 SER A N 1
ATOM 2689 C CA . SER A 1 350 ? -54.392 7.757 17.388 1.00 38.53 350 SER A CA 1
ATOM 2690 C C . SER A 1 350 ? -53.233 8.741 17.579 1.00 38.53 350 SER A C 1
ATOM 2692 O O . SER A 1 350 ? -52.139 8.446 17.107 1.00 38.53 350 SER A O 1
ATOM 2694 N N . ASP A 1 351 ? -53.417 9.859 18.282 1.00 40.75 351 ASP A N 1
ATOM 2695 C CA . ASP A 1 351 ? -52.357 10.878 18.374 1.00 40.75 351 ASP A CA 1
ATOM 2696 C C . ASP A 1 351 ? -51.332 10.606 19.487 1.00 40.75 351 ASP A C 1
ATOM 2698 O O . ASP A 1 351 ? -50.225 11.125 19.425 1.00 40.75 351 ASP A O 1
ATOM 2702 N N . ASN A 1 352 ? -51.623 9.710 20.440 1.00 39.62 352 ASN A N 1
ATOM 2703 C CA . ASN A 1 352 ? -50.677 9.362 21.516 1.00 39.62 352 ASN A CA 1
ATOM 2704 C C . ASN A 1 352 ? -49.869 8.076 21.264 1.00 39.62 352 ASN A C 1
ATOM 2706 O O . ASN A 1 352 ? -48.868 7.849 21.935 1.00 39.62 352 ASN A O 1
ATOM 2710 N N . ASN A 1 353 ? -50.267 7.228 20.308 1.00 36.88 353 ASN A N 1
ATOM 2711 C CA . ASN A 1 353 ? -49.585 5.947 20.062 1.00 36.88 353 ASN A CA 1
ATOM 2712 C C . ASN A 1 353 ? -48.553 5.998 18.925 1.00 36.88 353 ASN A C 1
ATOM 2714 O O . ASN A 1 353 ? -47.744 5.081 18.810 1.00 36.88 353 ASN A O 1
ATOM 2718 N N . LYS A 1 354 ? -48.530 7.069 18.120 1.00 36.31 354 LYS A N 1
ATOM 2719 C CA . LYS A 1 354 ? -47.526 7.252 17.059 1.00 36.31 354 LYS A CA 1
ATOM 2720 C C . LYS A 1 354 ? -46.187 7.795 17.584 1.00 36.31 354 LYS A C 1
ATOM 2722 O O . LYS A 1 354 ? -45.173 7.649 16.918 1.00 36.31 354 LYS A O 1
ATOM 2727 N N . GLU A 1 355 ? -46.167 8.347 18.799 1.00 40.12 355 GLU A N 1
ATOM 2728 C CA . GLU A 1 355 ? -44.953 8.854 19.460 1.00 40.12 355 GLU A CA 1
ATOM 2729 C C . GLU A 1 355 ? -44.245 7.791 20.332 1.00 40.12 355 GLU A C 1
ATOM 2731 O O . GLU A 1 355 ? -43.114 7.987 20.769 1.00 40.12 355 GLU A O 1
ATOM 2736 N N . ILE A 1 356 ? -44.879 6.632 20.563 1.00 42.16 356 ILE A N 1
ATOM 2737 C CA . ILE A 1 356 ? -44.376 5.584 21.474 1.00 42.16 356 ILE A CA 1
ATOM 2738 C C . ILE A 1 356 ? -43.675 4.429 20.724 1.00 42.16 356 ILE A C 1
ATOM 2740 O O . ILE A 1 356 ? -42.992 3.621 21.349 1.00 42.16 356 ILE A O 1
ATOM 2744 N N . LEU A 1 357 ? -43.764 4.363 19.390 1.00 39.41 357 LEU A N 1
ATOM 2745 C CA . LEU A 1 357 ? -43.295 3.200 18.619 1.00 39.41 357 LEU A CA 1
ATOM 2746 C C . LEU A 1 357 ? -41.900 3.297 17.975 1.00 39.41 357 LEU A C 1
ATOM 2748 O O . LEU A 1 357 ? -41.418 2.270 17.518 1.00 39.41 357 LEU A O 1
ATOM 2752 N N . GLU A 1 358 ? -41.180 4.426 18.022 1.00 44.53 358 GLU A N 1
ATOM 2753 C CA . GLU A 1 358 ? -39.807 4.497 17.462 1.00 44.53 358 GLU A CA 1
ATOM 2754 C C . GLU A 1 358 ? -38.811 5.316 18.303 1.00 44.53 358 GLU A C 1
ATOM 2756 O O . GLU A 1 358 ? -38.036 6.134 17.816 1.00 44.53 358 GLU A O 1
ATOM 2761 N N . LYS A 1 359 ? -38.758 5.035 19.605 1.00 43.19 359 LYS A N 1
ATOM 2762 C CA . LYS A 1 359 ? -37.507 5.162 20.367 1.00 43.19 359 LYS A CA 1
ATOM 2763 C C . LYS A 1 359 ? -37.217 3.822 21.025 1.00 43.19 359 LYS A C 1
ATOM 2765 O O . LYS A 1 359 ? -37.430 3.656 22.224 1.00 43.19 359 LYS A O 1
ATOM 2770 N N . LYS A 1 360 ? -36.732 2.846 20.243 1.00 46.09 360 LYS A N 1
ATOM 2771 C CA . LYS A 1 360 ? -35.966 1.732 20.821 1.00 46.09 360 LYS A CA 1
ATOM 2772 C C . LYS A 1 360 ? -34.787 2.385 21.540 1.00 46.09 360 LYS A C 1
ATOM 2774 O O . LYS A 1 360 ? -33.861 2.873 20.903 1.00 46.09 360 LYS A O 1
ATOM 2779 N N . VAL A 1 361 ? -34.877 2.490 22.862 1.00 55.44 361 VAL A N 1
ATOM 2780 C CA . VAL A 1 361 ? -33.759 2.933 23.691 1.00 55.44 361 VAL A CA 1
ATOM 2781 C C . VAL A 1 361 ? -32.690 1.861 23.518 1.00 55.44 361 VAL A C 1
ATOM 2783 O O . VAL A 1 361 ? -32.867 0.748 24.014 1.00 55.44 361 VAL A O 1
ATOM 2786 N N . GLU A 1 362 ? -31.648 2.155 22.733 1.00 69.19 362 GLU A N 1
ATOM 2787 C CA . GLU A 1 362 ? -30.495 1.264 22.598 1.00 69.19 362 GLU A CA 1
ATOM 2788 C C . GLU A 1 362 ? -29.999 0.921 24.007 1.00 69.19 362 GLU A C 1
ATOM 2790 O O . GLU A 1 362 ? -29.888 1.804 24.862 1.00 69.19 362 GLU A O 1
ATOM 2795 N N . ASP A 1 363 ? -29.774 -0.370 24.278 1.00 82.12 363 ASP A N 1
ATOM 2796 C CA . ASP A 1 363 ? -29.270 -0.797 25.580 1.00 82.12 363 ASP A CA 1
ATOM 2797 C C . ASP A 1 363 ? -27.956 -0.046 25.833 1.00 82.12 363 ASP A C 1
ATOM 2799 O O . ASP A 1 363 ? -27.000 -0.239 25.073 1.00 82.12 363 ASP A O 1
ATOM 2803 N N . PRO A 1 364 ? -27.876 0.786 26.891 1.00 82.31 364 PRO A N 1
ATOM 2804 C CA . PRO A 1 364 ? -26.719 1.629 27.159 1.00 82.31 364 PRO A CA 1
ATOM 2805 C C . PRO A 1 364 ? -25.449 0.821 27.386 1.00 82.31 364 PRO A C 1
ATOM 2807 O O . PRO A 1 364 ? -24.386 1.404 27.498 1.00 82.31 364 PRO A O 1
ATOM 2810 N N . ARG A 1 365 ? -25.516 -0.508 27.485 1.00 86.94 365 ARG A N 1
ATOM 2811 C CA . ARG A 1 365 ? -24.349 -1.378 27.631 1.00 86.94 365 ARG A CA 1
ATOM 2812 C C . ARG A 1 365 ? -23.754 -1.822 26.303 1.00 86.94 365 ARG A C 1
ATOM 2814 O O . ARG A 1 365 ? -22.645 -2.339 26.299 1.00 86.94 365 ARG A O 1
ATOM 2821 N N . ILE A 1 366 ? -24.467 -1.668 25.195 1.00 93.69 366 ILE A N 1
ATOM 2822 C CA . ILE A 1 366 ? -23.994 -2.106 23.883 1.00 93.69 366 ILE A CA 1
ATOM 2823 C C . ILE A 1 366 ? -23.033 -1.055 23.329 1.00 93.69 366 ILE A C 1
ATOM 2825 O O . ILE A 1 366 ? -23.303 0.138 23.422 1.00 93.69 366 ILE A O 1
ATOM 2829 N N . LEU A 1 367 ? -21.892 -1.496 22.803 1.00 95.75 367 LEU A N 1
ATOM 2830 C CA . LEU A 1 367 ? -20.894 -0.662 22.139 1.00 95.75 367 LEU A CA 1
ATOM 2831 C C . LEU A 1 367 ? -20.461 -1.344 20.839 1.00 95.75 367 LEU A C 1
ATOM 2833 O O . LEU A 1 367 ? -19.939 -2.458 20.875 1.00 95.75 367 LEU A O 1
ATOM 2837 N N . ARG A 1 368 ? -20.654 -0.681 19.703 1.00 97.31 368 ARG A N 1
ATOM 2838 C CA . ARG A 1 368 ? -20.253 -1.159 18.374 1.00 97.31 368 ARG A CA 1
ATOM 2839 C C . ARG A 1 368 ? -18.966 -0.468 17.952 1.00 97.31 368 ARG A C 1
ATOM 2841 O O . ARG A 1 368 ? -18.880 0.760 17.996 1.00 97.31 368 ARG A O 1
ATOM 2848 N N . THR A 1 369 ? -17.961 -1.233 17.546 1.00 98.38 369 THR A N 1
ATOM 2849 C CA . THR A 1 369 ? -16.669 -0.658 17.170 1.00 98.38 369 THR A CA 1
ATOM 2850 C C . THR A 1 369 ? -15.995 -1.402 16.029 1.00 98.38 369 THR A C 1
ATOM 2852 O O . THR A 1 369 ? -16.150 -2.616 15.889 1.00 98.38 369 THR A O 1
ATOM 2855 N N . ALA A 1 370 ? -15.230 -0.661 15.228 1.00 98.75 370 ALA A N 1
ATOM 2856 C CA . ALA A 1 370 ? -14.443 -1.187 14.123 1.00 98.75 370 ALA A CA 1
ATOM 2857 C C . ALA A 1 370 ? -13.014 -0.623 14.121 1.00 98.75 370 ALA A C 1
ATOM 2859 O O . ALA A 1 370 ? -12.764 0.467 14.633 1.00 98.75 370 ALA A O 1
ATOM 2860 N N . THR A 1 371 ? -12.083 -1.351 13.510 1.00 98.75 371 THR A N 1
ATOM 2861 C CA . THR A 1 371 ? -10.747 -0.869 13.152 1.00 98.75 371 THR A CA 1
ATOM 2862 C C . THR A 1 371 ? -10.461 -1.180 11.689 1.00 98.75 371 THR A C 1
ATOM 2864 O O . THR A 1 371 ? -10.866 -2.234 11.191 1.00 98.75 371 THR A O 1
ATOM 2867 N N . TRP A 1 372 ? -9.771 -0.271 11.004 1.00 98.50 372 TRP A N 1
ATOM 2868 C CA . TRP A 1 372 ? -9.395 -0.444 9.607 1.00 98.50 372 TRP A CA 1
ATOM 2869 C C . TRP A 1 372 ? -8.106 0.304 9.262 1.00 98.50 372 TRP A C 1
ATOM 2871 O O . TRP A 1 372 ? -8.065 1.539 9.298 1.00 98.50 372 TRP A O 1
ATOM 2881 N N . ASN A 1 373 ? -7.071 -0.434 8.856 1.00 97.44 373 ASN A N 1
ATOM 2882 C CA . ASN A 1 373 ? -5.961 0.162 8.126 1.00 97.44 373 ASN A CA 1
ATOM 2883 C C . ASN A 1 373 ? -6.406 0.430 6.686 1.00 97.44 373 ASN A C 1
ATOM 2885 O O . ASN A 1 373 ? -6.763 -0.487 5.961 1.00 97.44 373 ASN A O 1
ATOM 2889 N N . MET A 1 374 ? -6.402 1.692 6.264 1.00 93.31 374 MET A N 1
ATOM 2890 C CA . MET A 1 374 ? -6.917 2.082 4.952 1.00 93.31 374 MET A CA 1
ATOM 2891 C C . MET A 1 374 ? -5.881 2.016 3.823 1.00 93.31 374 MET A C 1
ATOM 2893 O O . MET A 1 374 ? -6.200 2.411 2.694 1.00 93.31 374 MET A O 1
ATOM 2897 N N . ALA A 1 375 ? -4.636 1.588 4.061 1.00 79.31 375 ALA A N 1
ATOM 2898 C CA . ALA A 1 375 ? -3.691 1.348 2.966 1.00 79.31 375 ALA A CA 1
ATOM 2899 C C . ALA A 1 375 ? -4.313 0.333 1.981 1.00 79.31 375 ALA A C 1
ATOM 2901 O O . ALA A 1 375 ? -5.125 -0.482 2.392 1.00 79.31 375 ALA A O 1
ATOM 2902 N N . ALA A 1 376 ? -4.147 0.411 0.658 1.00 62.09 376 ALA A N 1
ATOM 2903 C CA . ALA A 1 376 ? -3.047 0.961 -0.125 1.00 62.09 376 ALA A CA 1
ATOM 2904 C C . ALA A 1 376 ? -3.478 2.105 -1.068 1.00 62.09 376 ALA A C 1
ATOM 2906 O O . ALA A 1 376 ? -4.600 2.133 -1.555 1.00 62.09 376 ALA A O 1
ATOM 2907 N N . ILE A 1 377 ? -2.611 3.092 -1.323 1.00 57.56 377 ILE A N 1
ATOM 2908 C CA . ILE A 1 377 ? -2.447 3.602 -2.698 1.00 57.56 377 ILE A CA 1
ATOM 2909 C C . ILE A 1 377 ? -1.059 3.153 -3.074 1.00 57.56 377 ILE A C 1
ATOM 2911 O O . ILE A 1 377 ? -0.064 3.786 -2.717 1.00 57.56 377 ILE A O 1
ATOM 2915 N N . ASN A 1 378 ? -0.990 2.019 -3.755 1.00 66.94 378 ASN A N 1
ATOM 2916 C CA . ASN A 1 378 ? 0.205 1.770 -4.507 1.00 66.94 378 ASN A CA 1
ATOM 2917 C C . ASN A 1 378 ? 0.147 2.636 -5.757 1.00 66.94 378 ASN A C 1
ATOM 2919 O O . ASN A 1 378 ? -0.785 2.526 -6.551 1.00 66.94 378 ASN A O 1
ATOM 2923 N N . ASN A 1 379 ? 1.142 3.497 -5.942 1.00 81.62 379 ASN A N 1
ATOM 2924 C CA . ASN A 1 379 ? 1.257 4.244 -7.186 1.00 81.62 379 ASN A CA 1
ATOM 2925 C C . ASN A 1 379 ? 1.322 3.300 -8.387 1.00 81.62 379 ASN A C 1
ATOM 2927 O O . ASN A 1 379 ? 0.801 3.652 -9.437 1.00 81.62 379 ASN A O 1
ATOM 2931 N N . ASN A 1 380 ? 1.881 2.102 -8.203 1.00 91.62 380 ASN A N 1
ATOM 2932 C CA . ASN A 1 380 ? 1.889 1.036 -9.182 1.00 91.62 380 ASN A CA 1
ATOM 2933 C C . ASN A 1 380 ? 0.593 0.205 -9.118 1.00 91.62 380 ASN A C 1
ATOM 2935 O O . ASN A 1 380 ? 0.450 -0.620 -8.207 1.00 91.62 380 ASN A O 1
ATOM 2939 N N . PRO A 1 381 ? -0.314 0.340 -10.108 1.00 91.00 381 PRO A N 1
ATOM 2940 C CA . PRO A 1 381 ? -1.564 -0.416 -10.125 1.00 91.00 381 PRO A CA 1
ATOM 2941 C C . PRO A 1 381 ? -1.324 -1.928 -10.197 1.00 91.00 381 PRO A C 1
ATOM 2943 O O . PRO A 1 381 ? -2.137 -2.692 -9.698 1.00 91.00 381 PRO A O 1
ATOM 2946 N N . PHE A 1 382 ? -0.199 -2.375 -10.758 1.00 93.31 382 PHE A N 1
ATOM 2947 C CA . PHE A 1 382 ? 0.127 -3.790 -10.909 1.00 93.31 382 PHE A CA 1
ATOM 2948 C C . PHE A 1 382 ? 1.022 -4.347 -9.796 1.00 93.31 382 PHE A C 1
ATOM 2950 O O . PHE A 1 382 ? 1.443 -5.495 -9.910 1.00 93.31 382 PHE A O 1
ATOM 2957 N N . GLU A 1 383 ? 1.361 -3.602 -8.733 1.00 91.56 383 GLU A N 1
ATOM 2958 C CA . GLU A 1 383 ? 2.321 -4.116 -7.735 1.00 91.56 383 GLU A CA 1
ATOM 2959 C C . GLU A 1 383 ? 1.828 -5.397 -7.063 1.00 91.56 383 GLU A C 1
ATOM 2961 O O . GLU A 1 383 ? 2.625 -6.308 -6.825 1.00 91.56 383 GLU A O 1
ATOM 2966 N N . TYR A 1 384 ? 0.528 -5.472 -6.790 1.00 92.12 384 TYR A N 1
ATOM 2967 C CA . TYR A 1 384 ? -0.116 -6.609 -6.151 1.00 92.12 384 TYR A CA 1
ATOM 2968 C C . TYR A 1 384 ? -1.082 -7.308 -7.105 1.00 92.12 384 TYR A C 1
ATOM 2970 O O . TYR A 1 384 ? -1.688 -6.694 -7.983 1.00 92.12 384 TYR A O 1
ATOM 2978 N N . TRP A 1 385 ? -1.213 -8.620 -6.928 1.00 92.88 385 TRP A N 1
ATOM 2979 C CA . TRP A 1 385 ? -2.348 -9.360 -7.449 1.00 92.88 385 TRP A CA 1
ATOM 2980 C C . TRP A 1 385 ? -3.614 -8.776 -6.827 1.00 92.88 385 TRP A C 1
ATOM 2982 O O . TRP A 1 385 ? -3.663 -8.605 -5.610 1.00 92.88 385 TRP A O 1
ATOM 2992 N N . ILE A 1 386 ? -4.624 -8.508 -7.648 1.00 91.69 386 ILE A N 1
ATOM 2993 C CA . ILE A 1 386 ? -5.935 -8.059 -7.182 1.00 91.69 386 ILE A CA 1
ATOM 2994 C C . ILE A 1 386 ? -7.008 -9.048 -7.608 1.00 91.69 386 ILE A C 1
ATOM 2996 O O . ILE A 1 386 ? -6.839 -9.796 -8.575 1.00 91.69 386 ILE A O 1
ATOM 3000 N N . THR A 1 387 ? -8.131 -9.020 -6.903 1.00 89.69 387 THR A N 1
ATOM 3001 C CA . THR A 1 387 ? -9.344 -9.689 -7.369 1.00 89.69 387 THR A CA 1
ATOM 3002 C C . THR A 1 387 ? -10.071 -8.744 -8.325 1.00 89.69 387 THR A C 1
ATOM 3004 O O . THR A 1 387 ? -10.532 -7.669 -7.934 1.00 89.69 387 THR A O 1
ATOM 3007 N N . TYR A 1 388 ? -10.096 -9.114 -9.608 1.00 85.62 388 TYR A N 1
ATOM 3008 C CA . TYR A 1 388 ? -10.663 -8.307 -10.690 1.00 85.62 388 TYR A CA 1
ATOM 3009 C C . TYR A 1 388 ? -12.092 -8.775 -10.982 1.00 85.62 388 TYR A C 1
ATOM 3011 O O . TYR A 1 388 ? -12.299 -9.789 -11.636 1.00 85.62 388 TYR A O 1
ATOM 3019 N N . GLU A 1 389 ? -13.091 -8.070 -10.456 1.00 72.69 389 GLU A N 1
ATOM 3020 C CA . GLU A 1 389 ? -14.478 -8.568 -10.410 1.00 72.69 389 GLU A CA 1
ATOM 3021 C C . GLU A 1 389 ? -15.348 -8.174 -11.613 1.00 72.69 389 GLU A C 1
ATOM 3023 O O . GLU A 1 389 ? -16.476 -8.638 -11.725 1.00 72.69 389 GLU A O 1
ATOM 3028 N N . SER A 1 390 ? -14.876 -7.332 -12.540 1.00 62.56 390 SER A N 1
ATOM 3029 C CA . SER A 1 390 ? -15.724 -6.937 -13.673 1.00 62.56 390 SER A CA 1
ATOM 3030 C C . SER A 1 390 ? -15.860 -8.074 -14.693 1.00 62.56 390 SER A C 1
ATOM 3032 O O . SER A 1 390 ? -14.851 -8.513 -15.256 1.00 62.56 390 SER A O 1
ATOM 3034 N N . ASN A 1 391 ? -17.097 -8.469 -14.999 1.00 58.00 391 ASN A N 1
ATOM 3035 C CA . ASN A 1 391 ? -17.422 -9.538 -15.954 1.00 58.00 391 ASN A CA 1
ATOM 3036 C C . ASN A 1 391 ? -16.768 -9.357 -17.340 1.00 58.00 391 ASN A C 1
ATOM 3038 O O . ASN A 1 391 ? -16.379 -10.338 -17.960 1.00 58.00 391 ASN A O 1
ATOM 3042 N N . GLU A 1 392 ? -16.580 -8.119 -17.807 1.00 58.62 392 GLU A N 1
ATOM 3043 C CA . GLU A 1 392 ? -15.996 -7.819 -19.128 1.00 58.62 392 GLU A CA 1
ATOM 3044 C C . GLU A 1 392 ? -14.455 -7.720 -19.135 1.00 58.62 392 GLU A C 1
ATOM 3046 O O . GLU A 1 392 ? -13.849 -7.573 -20.193 1.00 58.62 392 GLU A O 1
ATOM 3051 N N . GLY A 1 393 ? -13.793 -7.815 -17.975 1.00 65.19 393 GLY A N 1
ATOM 3052 C CA . GLY A 1 393 ? -12.343 -7.589 -17.857 1.00 65.19 393 GLY A CA 1
ATOM 3053 C C . GLY A 1 393 ? -11.582 -8.583 -16.979 1.00 65.19 393 GLY A C 1
ATOM 3054 O O . GLY A 1 393 ? -10.354 -8.615 -17.041 1.00 65.19 393 GLY A O 1
ATOM 3055 N N . LYS A 1 394 ? -12.281 -9.421 -16.203 1.00 72.50 394 LYS A N 1
ATOM 3056 C CA . LYS A 1 394 ? -11.671 -10.424 -15.319 1.00 72.50 394 LYS A CA 1
ATOM 3057 C C . LYS A 1 394 ? -10.778 -11.395 -16.083 1.00 72.50 394 LYS A C 1
ATOM 3059 O O . LYS A 1 394 ? -9.598 -11.514 -15.763 1.00 72.50 394 LYS A O 1
ATOM 3064 N N . GLU A 1 395 ? -11.323 -12.008 -17.133 1.00 76.88 395 GLU A N 1
ATOM 3065 C CA . GLU A 1 395 ? -10.577 -12.946 -17.978 1.00 76.88 395 GLU A CA 1
ATOM 3066 C C . GLU A 1 395 ? -9.353 -12.267 -18.607 1.00 76.88 395 GLU A C 1
ATOM 3068 O O . GLU A 1 395 ? -8.278 -12.855 -18.670 1.00 76.88 395 GLU A O 1
ATOM 3073 N N . SER A 1 396 ? -9.478 -10.993 -18.998 1.00 84.31 396 SER A N 1
ATOM 3074 C CA . SER A 1 396 ? -8.375 -10.236 -19.601 1.00 84.31 396 SER A CA 1
ATOM 3075 C C . SER A 1 396 ? -7.269 -9.892 -18.595 1.00 84.31 396 SER A C 1
ATOM 3077 O O . SER A 1 396 ? -6.092 -9.969 -18.944 1.00 84.31 396 SER A O 1
ATOM 3079 N N . TYR A 1 397 ? -7.610 -9.540 -17.349 1.00 92.44 397 TYR A N 1
ATOM 3080 C CA . TYR A 1 397 ? -6.626 -9.288 -16.289 1.00 92.44 397 TYR A CA 1
ATOM 3081 C C . TYR A 1 397 ? -5.896 -10.566 -15.871 1.00 92.44 397 TYR A C 1
ATOM 3083 O O . TYR A 1 397 ? -4.666 -10.577 -15.830 1.00 92.44 397 TYR A O 1
ATOM 3091 N N . GLU A 1 398 ? -6.629 -11.642 -15.576 1.00 89.62 398 GLU A N 1
ATOM 3092 C CA . GLU A 1 398 ? -6.027 -12.911 -15.154 1.00 89.62 398 GLU A CA 1
ATOM 3093 C C . GLU A 1 398 ? -5.108 -13.454 -16.253 1.00 89.62 398 GLU A C 1
ATOM 3095 O O . GLU A 1 398 ? -3.937 -13.730 -15.983 1.00 89.62 398 GLU A O 1
ATOM 3100 N N . LEU A 1 399 ? -5.573 -13.458 -17.508 1.00 91.75 399 LEU A N 1
ATOM 3101 C CA . LEU A 1 399 ? -4.770 -13.863 -18.660 1.00 91.75 399 LEU A CA 1
ATOM 3102 C C . LEU A 1 399 ? -3.522 -12.988 -18.843 1.00 91.75 399 LEU A C 1
ATOM 3104 O O . LEU A 1 399 ? -2.442 -13.513 -19.118 1.00 91.75 399 LEU A O 1
ATOM 3108 N N . LEU A 1 400 ? -3.640 -11.663 -18.680 1.00 94.94 400 LEU A N 1
ATOM 3109 C CA . LEU A 1 400 ? -2.499 -10.745 -18.756 1.00 94.94 400 LEU A CA 1
ATOM 3110 C C . LEU A 1 400 ? -1.439 -11.110 -17.720 1.00 94.94 400 LEU A C 1
ATOM 3112 O O . LEU A 1 400 ? -0.263 -11.278 -18.052 1.00 94.94 400 LEU A O 1
ATOM 3116 N N . MET A 1 401 ? -1.853 -11.238 -16.464 1.00 94.38 401 MET A N 1
ATOM 3117 C CA . MET A 1 401 ? -0.936 -11.465 -15.358 1.00 94.38 401 MET A CA 1
ATOM 3118 C C . MET A 1 401 ? -0.323 -12.870 -15.390 1.00 94.38 401 MET A C 1
ATOM 3120 O O . MET A 1 401 ? 0.863 -13.027 -15.089 1.00 94.38 401 MET A O 1
ATOM 3124 N N . GLU A 1 402 ? -1.086 -13.886 -15.799 1.00 91.31 402 GLU A N 1
ATOM 3125 C CA . GLU A 1 402 ? -0.577 -15.239 -16.037 1.00 91.31 402 GLU A CA 1
ATOM 3126 C C . GLU A 1 402 ? 0.438 -15.265 -17.176 1.00 91.31 402 GLU A C 1
ATOM 3128 O O . GLU A 1 402 ? 1.533 -15.798 -16.996 1.00 91.31 402 GLU A O 1
ATOM 3133 N N . LYS A 1 403 ? 0.137 -14.626 -18.313 1.00 94.25 403 LYS A N 1
ATOM 3134 C CA . LYS A 1 403 ? 1.052 -14.564 -19.459 1.00 94.25 403 LYS A CA 1
ATOM 3135 C C . LYS A 1 403 ? 2.352 -13.844 -19.109 1.00 94.25 403 LYS A C 1
ATOM 3137 O O . LYS A 1 403 ? 3.426 -14.336 -19.441 1.00 94.25 403 LYS A O 1
ATOM 3142 N N . ILE A 1 404 ? 2.290 -12.731 -18.375 1.00 95.69 404 ILE A N 1
ATOM 3143 C CA . ILE A 1 404 ? 3.490 -12.051 -17.854 1.00 95.69 404 ILE A CA 1
ATOM 3144 C C . ILE A 1 404 ? 4.275 -12.982 -16.925 1.00 95.69 404 ILE A C 1
ATOM 3146 O O . ILE A 1 404 ? 5.502 -13.058 -17.006 1.00 95.69 404 ILE A O 1
ATOM 3150 N N . SER A 1 405 ? 3.578 -13.706 -16.045 1.00 93.00 405 SER A N 1
ATOM 3151 C CA . SER A 1 405 ? 4.217 -14.663 -15.146 1.00 93.00 405 SER A CA 1
ATOM 3152 C C . SER A 1 405 ? 4.923 -15.781 -15.916 1.00 93.00 405 SER A C 1
ATOM 3154 O O . SER A 1 405 ? 6.051 -16.115 -15.562 1.00 93.00 405 SER A O 1
ATOM 3156 N N . GLN A 1 406 ? 4.317 -16.314 -16.978 1.00 92.94 406 GLN A N 1
ATOM 3157 C CA . GLN A 1 406 ? 4.915 -17.330 -17.848 1.00 92.94 406 GLN A CA 1
ATOM 3158 C C . GLN A 1 406 ? 6.134 -16.783 -18.595 1.00 92.94 406 GLN A C 1
ATOM 3160 O O . GLN A 1 406 ? 7.209 -17.361 -18.477 1.00 92.94 406 GLN A O 1
ATOM 3165 N N . ILE A 1 407 ? 6.007 -15.624 -19.255 1.00 95.25 407 ILE A N 1
ATOM 3166 C CA . ILE A 1 407 ? 7.107 -14.950 -19.966 1.00 95.25 407 ILE A CA 1
ATOM 3167 C C . ILE A 1 407 ? 8.327 -14.795 -19.053 1.00 95.25 407 ILE A C 1
ATOM 3169 O O . ILE A 1 407 ? 9.452 -15.117 -19.432 1.00 95.25 407 ILE A O 1
ATOM 3173 N N . ILE A 1 408 ? 8.109 -14.334 -17.819 1.00 94.69 408 ILE A N 1
ATOM 3174 C CA . ILE A 1 408 ? 9.207 -14.089 -16.888 1.00 94.69 408 ILE A CA 1
ATOM 3175 C C . ILE A 1 408 ? 9.743 -15.392 -16.300 1.00 94.69 408 ILE A C 1
ATOM 3177 O O . ILE A 1 408 ? 10.954 -15.527 -16.145 1.00 94.69 408 ILE A O 1
ATOM 3181 N N . ASN A 1 409 ? 8.904 -16.365 -15.949 1.00 92.62 409 ASN A N 1
ATOM 3182 C CA . ASN A 1 409 ? 9.370 -17.592 -15.298 1.00 92.62 409 ASN A CA 1
ATOM 3183 C C . ASN A 1 409 ? 9.991 -18.601 -16.263 1.00 92.62 409 ASN A C 1
ATOM 3185 O O . ASN A 1 409 ? 10.957 -19.257 -15.875 1.00 92.62 409 ASN A O 1
ATOM 3189 N N . GLU A 1 410 ? 9.503 -18.661 -17.497 1.00 93.56 410 GLU A N 1
ATOM 3190 C CA . GLU A 1 410 ? 9.869 -19.638 -18.525 1.00 93.56 410 GLU A CA 1
ATOM 3191 C C . GLU A 1 410 ? 10.430 -18.936 -19.776 1.00 93.56 410 GLU A C 1
ATOM 3193 O O . GLU A 1 410 ? 9.909 -19.115 -20.875 1.00 93.56 410 GLU A O 1
ATOM 3198 N N . PRO A 1 411 ? 11.499 -18.124 -19.649 1.00 93.31 411 PRO A N 1
ATOM 3199 C CA . PRO A 1 411 ? 11.989 -17.289 -20.748 1.00 93.31 411 PRO A CA 1
ATOM 3200 C C . PRO A 1 411 ? 12.443 -18.095 -21.973 1.00 93.31 411 PRO A C 1
ATOM 3202 O O . PRO A 1 411 ? 12.403 -17.576 -23.081 1.00 93.31 411 PRO A O 1
ATOM 3205 N N . GLU A 1 412 ? 12.829 -19.361 -21.790 1.00 92.31 412 GLU A N 1
ATOM 3206 C CA . GLU A 1 412 ? 13.190 -20.283 -22.877 1.00 92.31 412 GLU A CA 1
ATOM 3207 C C . GLU A 1 412 ? 12.000 -20.577 -23.805 1.00 92.31 412 GLU A C 1
ATOM 3209 O O . GLU A 1 412 ? 12.158 -20.669 -25.020 1.00 92.31 412 GLU A O 1
ATOM 3214 N N . THR A 1 413 ? 10.791 -20.682 -23.239 1.00 93.00 413 THR A N 1
ATOM 3215 C CA . THR A 1 413 ? 9.542 -20.891 -23.989 1.00 93.00 413 THR A CA 1
ATOM 3216 C C . THR A 1 413 ? 9.165 -19.653 -24.806 1.00 93.00 413 THR A C 1
ATOM 3218 O O . THR A 1 413 ? 8.495 -19.777 -25.826 1.00 93.00 413 THR A O 1
ATOM 3221 N N . PHE A 1 414 ? 9.625 -18.474 -24.377 1.00 92.31 414 PHE A N 1
ATOM 3222 C CA . PHE A 1 414 ? 9.365 -17.171 -24.994 1.00 92.31 414 PHE A CA 1
ATOM 3223 C C . PHE A 1 414 ? 10.665 -16.540 -25.512 1.00 92.31 414 PHE A C 1
ATOM 3225 O O . PHE A 1 414 ? 10.927 -15.352 -25.304 1.00 92.31 414 PHE A O 1
ATOM 3232 N N . SER A 1 415 ? 11.516 -17.346 -26.152 1.00 91.00 415 SER A N 1
ATOM 3233 C CA . SER A 1 415 ? 12.834 -16.921 -26.649 1.00 91.00 415 SER A CA 1
ATOM 3234 C C . SER A 1 415 ? 12.772 -15.733 -27.625 1.00 91.00 415 SER A C 1
ATOM 3236 O O . SER A 1 415 ? 13.686 -14.916 -27.675 1.00 91.00 415 SER A O 1
ATOM 3238 N N . GLU A 1 416 ? 11.665 -1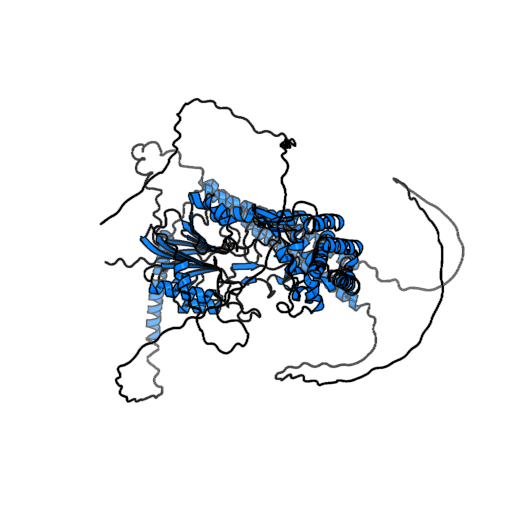5.585 -28.353 1.00 93.81 416 GLU A N 1
ATOM 3239 C CA . GLU A 1 416 ? 11.371 -14.459 -29.240 1.00 93.81 416 GLU A CA 1
ATOM 3240 C C . GLU A 1 416 ? 11.073 -13.150 -28.491 1.00 93.81 416 GLU A C 1
ATOM 3242 O O . GLU A 1 416 ? 11.192 -12.064 -29.060 1.00 93.81 416 GLU A O 1
ATOM 3247 N N . ILE A 1 417 ? 10.707 -13.243 -27.210 1.00 94.94 417 ILE A N 1
ATOM 3248 C CA . ILE A 1 417 ? 10.508 -12.106 -26.307 1.00 94.94 417 ILE A CA 1
ATOM 3249 C C . ILE A 1 417 ? 11.783 -11.851 -25.495 1.00 94.94 417 ILE A C 1
ATOM 3251 O O . ILE A 1 417 ? 12.157 -10.695 -25.313 1.00 94.94 417 ILE A O 1
ATOM 3255 N N . ASN A 1 418 ? 12.483 -12.893 -25.029 1.00 97.19 418 ASN A N 1
ATOM 3256 C CA . ASN A 1 418 ? 13.735 -12.766 -24.272 1.00 97.19 418 ASN A CA 1
ATOM 3257 C C . ASN A 1 418 ? 14.941 -12.443 -25.175 1.00 97.19 418 ASN A C 1
ATOM 3259 O O . ASN A 1 418 ? 15.884 -13.220 -25.294 1.00 97.19 418 ASN A O 1
ATOM 3263 N N . ILE A 1 419 ? 14.895 -11.277 -25.810 1.00 97.44 419 ILE A N 1
ATOM 3264 C CA . ILE A 1 419 ? 15.929 -10.755 -26.709 1.00 97.44 419 ILE A CA 1
ATOM 3265 C C . ILE A 1 419 ? 16.918 -9.853 -25.967 1.00 97.44 419 ILE A C 1
ATOM 3267 O O . ILE A 1 419 ? 16.701 -9.502 -24.805 1.00 97.44 419 ILE A O 1
ATOM 3271 N N . SER A 1 420 ? 17.997 -9.441 -26.638 1.00 98.19 420 SER A N 1
ATOM 3272 C CA . SER A 1 420 ? 18.964 -8.505 -26.062 1.00 98.19 420 SER A CA 1
ATOM 3273 C C . SER A 1 420 ? 18.372 -7.105 -25.856 1.00 98.19 420 SER A C 1
ATOM 3275 O O . SER A 1 420 ? 17.533 -6.642 -26.635 1.00 98.19 420 SER A O 1
ATOM 3277 N N . VAL A 1 421 ? 18.844 -6.398 -24.825 1.00 98.56 421 VAL A N 1
ATOM 3278 C CA . VAL A 1 421 ? 18.410 -5.030 -24.490 1.00 98.56 421 VAL A CA 1
ATOM 3279 C C . VAL A 1 421 ? 18.531 -4.081 -25.687 1.00 98.56 421 VAL A C 1
ATOM 3281 O O . VAL A 1 421 ? 17.617 -3.293 -25.922 1.00 98.56 421 VAL A O 1
ATOM 3284 N N . GLU A 1 422 ? 19.593 -4.177 -26.497 1.00 98.31 422 GLU A N 1
ATOM 3285 C CA . GLU A 1 422 ? 19.781 -3.295 -27.664 1.00 98.31 422 GLU A CA 1
ATOM 3286 C C . GLU A 1 422 ? 18.669 -3.382 -28.723 1.00 98.31 422 GLU A C 1
ATOM 3288 O O . GLU A 1 422 ? 18.528 -2.473 -29.543 1.00 98.31 422 GLU A O 1
ATOM 3293 N N . LYS A 1 423 ? 17.884 -4.468 -28.738 1.00 98.12 423 LYS A N 1
ATOM 3294 C CA . LYS A 1 423 ? 16.769 -4.631 -29.681 1.00 98.12 423 LYS A CA 1
ATOM 3295 C C . LYS A 1 423 ? 15.549 -3.801 -29.303 1.00 98.12 423 LYS A C 1
ATOM 3297 O O . LYS A 1 423 ? 14.730 -3.528 -30.176 1.00 98.12 423 LYS A O 1
ATOM 3302 N N . ILE A 1 424 ? 15.438 -3.400 -28.036 1.00 97.56 424 ILE A N 1
ATOM 3303 C CA . ILE A 1 424 ? 14.321 -2.597 -27.524 1.00 97.56 424 ILE A CA 1
ATOM 3304 C C . ILE A 1 424 ? 14.752 -1.183 -27.128 1.00 97.56 424 ILE A C 1
ATOM 3306 O O . ILE A 1 424 ? 14.026 -0.231 -27.382 1.00 97.56 424 ILE A O 1
ATOM 3310 N N . PHE A 1 425 ? 15.937 -1.029 -26.539 1.00 98.44 425 PHE A N 1
ATOM 3311 C CA . PHE A 1 425 ? 16.532 0.243 -26.158 1.00 98.44 425 PHE A CA 1
ATOM 3312 C C . PHE A 1 425 ? 17.785 0.405 -27.009 1.00 98.44 425 PHE A C 1
ATOM 3314 O O . PHE A 1 425 ? 18.833 -0.152 -26.704 1.00 98.44 425 PHE A O 1
ATOM 3321 N N . THR A 1 426 ? 17.647 1.057 -28.159 1.00 98.44 426 THR A N 1
ATOM 3322 C CA . THR A 1 426 ? 18.674 1.015 -29.207 1.00 98.44 426 THR A CA 1
ATOM 3323 C C . THR A 1 426 ? 19.904 1.850 -28.851 1.00 98.44 426 THR A C 1
ATOM 3325 O O . THR A 1 426 ? 19.861 2.714 -27.976 1.00 98.44 426 THR A O 1
ATOM 3328 N N . ASN A 1 427 ? 21.006 1.648 -29.584 1.00 98.38 427 ASN A N 1
ATOM 3329 C CA . ASN A 1 427 ? 22.190 2.507 -29.462 1.00 98.38 427 ASN A CA 1
ATOM 3330 C C . ASN A 1 427 ? 21.854 3.993 -29.692 1.00 98.38 427 ASN A C 1
ATOM 3332 O O . ASN A 1 427 ? 22.416 4.850 -29.017 1.00 98.38 427 ASN A O 1
ATOM 3336 N N . ASP A 1 428 ? 20.910 4.293 -30.589 1.00 98.50 428 ASP A N 1
ATOM 3337 C CA . ASP A 1 428 ? 20.475 5.667 -30.856 1.00 98.50 428 ASP A CA 1
ATOM 3338 C C . ASP A 1 428 ? 19.734 6.263 -29.653 1.00 98.50 428 ASP A C 1
ATOM 3340 O O . ASP A 1 428 ? 20.014 7.392 -29.256 1.00 98.50 428 ASP A O 1
ATOM 3344 N N . MET A 1 429 ? 18.836 5.494 -29.023 1.00 98.62 429 MET A N 1
ATOM 3345 C CA . MET A 1 429 ? 18.150 5.917 -27.795 1.00 98.62 429 MET A CA 1
ATOM 3346 C C . MET A 1 429 ? 19.139 6.114 -26.644 1.00 98.62 429 MET A C 1
ATOM 3348 O O . MET A 1 429 ? 19.021 7.069 -25.877 1.00 98.62 429 MET A O 1
ATOM 3352 N N . PHE A 1 430 ? 20.133 5.231 -26.535 1.00 98.69 430 PHE A N 1
ATOM 3353 C CA . PHE A 1 430 ? 21.190 5.344 -25.541 1.00 98.69 430 PHE A CA 1
ATOM 3354 C C . PHE A 1 430 ? 22.039 6.608 -25.743 1.00 98.69 430 PHE A C 1
ATOM 3356 O O . PHE A 1 430 ? 22.205 7.381 -24.799 1.00 98.69 430 PHE A O 1
ATOM 3363 N N . GLU A 1 431 ? 22.543 6.876 -26.951 1.00 98.50 431 GLU A N 1
ATOM 3364 C CA . GLU A 1 431 ? 23.337 8.087 -27.205 1.00 98.50 431 GLU A CA 1
ATOM 3365 C C . GLU A 1 431 ? 22.495 9.365 -27.079 1.00 98.50 431 GLU A C 1
ATOM 3367 O O . GLU A 1 431 ? 22.982 10.369 -26.551 1.00 98.50 431 GLU A O 1
ATOM 3372 N N . GLU A 1 432 ? 21.215 9.327 -27.467 1.00 98.50 432 GLU A N 1
ATOM 3373 C CA . GLU A 1 432 ? 20.278 10.422 -27.206 1.00 98.50 432 GLU A CA 1
ATOM 3374 C C . GLU A 1 432 ? 20.131 10.678 -25.698 1.00 98.50 432 GLU A C 1
ATOM 3376 O O . GLU A 1 432 ? 20.238 11.824 -25.253 1.00 98.50 432 GLU A O 1
ATOM 3381 N N . LEU A 1 433 ? 19.964 9.627 -24.887 1.00 98.50 433 LEU A N 1
ATOM 3382 C CA . LEU A 1 433 ? 19.901 9.747 -23.431 1.00 98.50 433 LEU A CA 1
ATOM 3383 C C . LEU A 1 433 ? 21.187 10.350 -22.857 1.00 98.50 433 LEU A C 1
ATOM 3385 O O . LEU A 1 433 ? 21.122 11.223 -21.992 1.00 98.50 433 LEU A O 1
ATOM 3389 N N . ILE A 1 434 ? 22.359 9.937 -23.348 1.00 98.12 434 ILE A N 1
ATOM 3390 C CA . ILE A 1 434 ? 23.632 10.521 -22.913 1.00 98.12 434 ILE A CA 1
ATOM 3391 C C . ILE A 1 434 ? 23.691 12.015 -23.252 1.00 98.12 434 ILE A C 1
ATOM 3393 O O . ILE A 1 434 ? 24.129 12.804 -22.412 1.00 98.12 434 ILE A O 1
ATOM 3397 N N . SER A 1 435 ? 23.237 12.423 -24.441 1.00 97.38 435 SER A N 1
ATOM 3398 C CA . SER A 1 435 ? 23.160 13.842 -24.812 1.00 97.38 435 SER A CA 1
ATOM 3399 C C . SER A 1 435 ? 22.261 14.621 -23.850 1.00 97.38 435 SER A C 1
ATOM 3401 O O . SER A 1 435 ? 22.677 15.642 -23.310 1.00 97.38 435 SER A O 1
ATOM 3403 N N . LEU A 1 436 ? 21.071 14.096 -23.549 1.00 97.94 436 LEU A N 1
ATOM 3404 C CA . LEU A 1 436 ? 20.127 14.727 -22.623 1.00 97.94 436 LEU A CA 1
ATOM 3405 C C . LEU A 1 436 ? 20.694 14.851 -21.199 1.00 97.94 436 LEU A C 1
ATOM 3407 O O . LEU A 1 436 ? 20.499 15.871 -20.536 1.00 97.94 436 LEU A O 1
ATOM 3411 N N . MET A 1 437 ? 21.428 13.843 -20.719 1.00 96.94 437 MET A N 1
ATOM 3412 C CA . MET A 1 437 ? 22.091 13.894 -19.410 1.00 96.94 437 MET A CA 1
ATOM 3413 C C . MET A 1 437 ? 23.225 14.925 -19.366 1.00 96.94 437 MET A C 1
ATOM 3415 O O . MET A 1 437 ? 23.380 15.620 -18.355 1.00 96.94 437 MET A O 1
ATOM 3419 N N . LYS A 1 438 ? 23.995 15.055 -20.456 1.00 94.75 438 LYS A N 1
ATOM 3420 C CA . LYS A 1 438 ? 25.015 16.104 -20.610 1.00 94.75 438 LYS A CA 1
ATOM 3421 C C . LYS A 1 438 ? 24.376 17.490 -20.547 1.00 94.75 438 LYS A C 1
ATOM 3423 O O . LYS A 1 438 ? 24.805 18.302 -19.733 1.00 94.75 438 LYS A O 1
ATOM 3428 N N . ASP A 1 439 ? 23.300 17.714 -21.297 1.00 93.94 439 ASP A N 1
ATOM 3429 C CA . ASP A 1 439 ? 22.571 18.990 -21.310 1.00 93.94 439 ASP A CA 1
ATOM 3430 C C . ASP A 1 439 ? 21.937 19.319 -19.947 1.00 93.94 439 ASP A C 1
ATOM 3432 O O . ASP A 1 439 ? 21.853 20.482 -19.544 1.00 93.94 439 ASP A O 1
ATOM 3436 N N . ALA A 1 440 ? 21.525 18.294 -19.194 1.00 93.69 440 ALA A N 1
ATOM 3437 C CA . ALA A 1 440 ? 21.003 18.429 -17.835 1.00 93.69 440 ALA A CA 1
ATOM 3438 C C . ALA A 1 440 ? 22.090 18.608 -16.754 1.00 93.69 440 ALA A C 1
ATOM 3440 O O . ALA A 1 440 ? 21.742 18.763 -15.581 1.00 93.69 440 ALA A O 1
ATOM 3441 N N . ASN A 1 441 ? 23.378 18.593 -17.125 1.00 92.06 441 ASN A N 1
ATOM 3442 C CA . ASN A 1 441 ? 24.531 18.715 -16.226 1.00 92.06 441 ASN A CA 1
ATOM 3443 C C . ASN A 1 441 ? 24.492 17.735 -15.035 1.00 92.06 441 ASN A C 1
ATOM 3445 O O . ASN A 1 441 ? 24.777 18.117 -13.899 1.00 92.06 441 ASN A O 1
ATOM 3449 N N . LEU A 1 442 ? 24.135 16.463 -15.271 1.00 90.19 442 LEU A N 1
ATOM 3450 C CA . LEU A 1 442 ? 24.066 15.459 -14.189 1.00 90.19 442 LEU A CA 1
ATOM 3451 C C . LEU A 1 442 ? 25.427 15.133 -13.561 1.00 90.19 442 LEU A C 1
ATOM 3453 O O . LEU A 1 442 ? 25.496 14.623 -12.443 1.00 90.19 442 LEU A O 1
ATOM 3457 N N . VAL A 1 443 ? 26.505 15.423 -14.284 1.00 86.38 443 VAL A N 1
ATOM 3458 C CA . VAL A 1 443 ? 27.886 15.311 -13.823 1.00 86.38 443 VAL A CA 1
ATOM 3459 C C . VAL A 1 443 ? 28.527 16.692 -13.922 1.00 86.38 443 VAL A C 1
ATOM 3461 O O . VAL A 1 443 ? 28.281 17.417 -14.886 1.00 86.38 443 VAL A O 1
ATOM 3464 N N . SER A 1 444 ? 29.350 17.056 -12.936 1.00 77.38 444 SER A N 1
ATOM 3465 C CA . SER A 1 444 ? 30.124 18.300 -12.953 1.00 77.38 444 SER A CA 1
ATOM 3466 C C . SER A 1 444 ? 30.993 18.405 -14.210 1.00 77.38 444 SER A C 1
ATOM 3468 O O . SER A 1 444 ? 31.535 17.415 -14.701 1.00 77.38 444 SER A O 1
ATOM 3470 N N . SER A 1 445 ? 31.158 19.625 -14.726 1.00 70.44 445 SER A N 1
ATOM 3471 C CA . SER A 1 445 ? 31.846 19.884 -15.997 1.00 70.44 445 SER A CA 1
ATOM 3472 C C . SER A 1 445 ? 33.279 19.342 -16.048 1.00 70.44 445 SER A C 1
ATOM 3474 O O . SER A 1 445 ? 33.695 18.858 -17.096 1.00 70.44 445 SER A O 1
ATOM 3476 N N . GLU A 1 446 ? 34.005 19.373 -14.927 1.00 70.44 446 GLU A N 1
ATOM 3477 C CA . GLU A 1 446 ? 35.415 18.960 -14.835 1.00 70.44 446 GLU A CA 1
ATOM 3478 C C . GLU A 1 446 ? 35.622 17.439 -14.956 1.00 70.44 446 GLU A C 1
ATOM 3480 O O . GLU A 1 446 ? 36.653 17.011 -15.460 1.00 70.44 446 GLU A O 1
ATOM 3485 N N . GLU A 1 447 ? 34.632 16.624 -14.574 1.00 73.00 447 GLU A N 1
ATOM 3486 C CA . GLU A 1 447 ? 34.711 15.148 -14.591 1.00 73.00 447 GLU A CA 1
ATOM 3487 C C . GLU A 1 447 ? 33.736 14.516 -15.605 1.00 73.00 447 GLU A C 1
ATOM 3489 O O . GLU A 1 447 ? 33.564 13.298 -15.659 1.00 73.00 447 GLU A O 1
ATOM 3494 N N . SER A 1 448 ? 33.042 15.344 -16.392 1.00 77.12 448 SER A N 1
ATOM 3495 C CA . SER A 1 448 ? 31.906 14.918 -17.217 1.00 77.12 448 SER A CA 1
ATOM 3496 C C . SER A 1 448 ? 32.284 13.909 -18.303 1.00 77.12 448 SER A C 1
ATOM 3498 O O . SER A 1 448 ? 31.589 12.909 -18.466 1.00 77.12 448 SER A O 1
ATOM 3500 N N . VAL A 1 449 ? 33.385 14.139 -19.024 1.00 80.81 449 VAL A N 1
ATOM 3501 C CA . VAL A 1 449 ? 33.800 13.287 -20.151 1.00 80.81 449 VAL A CA 1
ATOM 3502 C C . VAL A 1 449 ? 34.095 11.865 -19.674 1.00 80.81 449 VAL A C 1
ATOM 3504 O O . VAL A 1 449 ? 33.460 10.928 -20.147 1.00 80.81 449 VAL A O 1
ATOM 3507 N N . GLU A 1 450 ? 34.959 11.720 -18.666 1.00 87.19 450 GLU A N 1
ATOM 3508 C CA . GLU A 1 450 ? 35.376 10.414 -18.144 1.00 87.19 450 GLU A CA 1
ATOM 3509 C C . GLU A 1 450 ? 34.188 9.594 -17.622 1.00 87.19 450 GLU A C 1
ATOM 3511 O O . GLU A 1 450 ? 34.048 8.420 -17.959 1.00 87.19 450 GLU A O 1
ATOM 3516 N N . LYS A 1 451 ? 33.266 10.208 -16.867 1.00 91.94 451 LYS A N 1
ATOM 3517 C CA . LYS A 1 451 ? 32.100 9.483 -16.334 1.00 91.94 451 LYS A CA 1
ATOM 3518 C C . LYS A 1 451 ? 31.121 9.050 -17.422 1.00 91.94 451 LYS A C 1
ATOM 3520 O O . LYS A 1 451 ? 30.576 7.952 -17.341 1.00 91.94 451 LYS A O 1
ATOM 3525 N N . TYR A 1 452 ? 30.874 9.881 -18.436 1.00 94.75 452 TYR A N 1
ATOM 3526 C CA . TYR A 1 452 ? 30.001 9.484 -19.546 1.00 94.75 452 TYR A CA 1
ATOM 3527 C C . TYR A 1 452 ? 30.644 8.448 -20.468 1.00 94.75 452 TYR A C 1
ATOM 3529 O O . TYR A 1 452 ? 29.910 7.725 -21.141 1.00 94.75 452 TYR A O 1
ATOM 3537 N N . ASP A 1 453 ? 31.971 8.367 -20.515 1.00 93.75 453 ASP A N 1
ATOM 3538 C CA . ASP A 1 453 ? 32.677 7.319 -21.251 1.00 93.75 453 ASP A CA 1
ATOM 3539 C C . ASP A 1 453 ? 32.653 5.995 -20.482 1.00 93.75 453 ASP A C 1
ATOM 3541 O O . ASP A 1 453 ? 32.321 4.975 -21.077 1.00 93.75 453 ASP A O 1
ATOM 3545 N N . GLN A 1 454 ? 32.797 6.017 -19.152 1.00 94.94 454 GLN A N 1
ATOM 3546 C CA . GLN A 1 454 ? 32.545 4.834 -18.316 1.00 94.94 454 GLN A CA 1
ATOM 3547 C C . GLN A 1 454 ? 31.121 4.289 -18.519 1.00 94.94 454 GLN A C 1
ATOM 3549 O O . GLN A 1 454 ? 30.926 3.089 -18.681 1.00 94.94 454 GLN A O 1
ATOM 3554 N N . ILE A 1 455 ? 30.099 5.152 -18.591 1.00 96.44 455 ILE A N 1
ATOM 3555 C CA . ILE A 1 455 ? 28.723 4.706 -18.880 1.00 96.44 455 ILE A CA 1
ATOM 3556 C C . ILE A 1 455 ? 28.604 4.078 -20.281 1.00 96.44 455 ILE A C 1
ATOM 3558 O O . ILE A 1 455 ? 27.865 3.107 -20.451 1.00 96.44 455 ILE A O 1
ATOM 3562 N N . ARG A 1 456 ? 29.330 4.593 -21.284 1.00 97.50 456 ARG A N 1
ATOM 3563 C CA . ARG A 1 456 ? 29.389 3.978 -22.623 1.00 97.50 456 ARG A CA 1
ATOM 3564 C C . ARG A 1 456 ? 30.057 2.612 -22.599 1.00 97.50 456 ARG A C 1
ATOM 3566 O O . ARG A 1 456 ? 29.595 1.722 -23.308 1.00 97.50 456 ARG A O 1
ATOM 3573 N N . GLU A 1 457 ? 31.102 2.440 -21.798 1.00 96.44 457 GLU A N 1
ATOM 3574 C CA . GLU A 1 457 ? 31.751 1.144 -21.584 1.00 96.44 457 GLU A CA 1
ATOM 3575 C C . GLU A 1 457 ? 30.769 0.155 -20.946 1.00 96.44 457 GLU A C 1
ATOM 3577 O O . GLU A 1 457 ? 30.532 -0.905 -21.518 1.00 96.44 457 GLU A O 1
ATOM 3582 N N . TYR A 1 458 ? 30.070 0.544 -19.871 1.00 95.38 458 TYR A N 1
ATOM 3583 C CA . TYR A 1 458 ? 29.004 -0.273 -19.267 1.00 95.38 458 TYR A CA 1
ATOM 3584 C C . TYR A 1 458 ? 27.918 -0.672 -20.273 1.00 95.38 458 TYR A C 1
ATOM 3586 O O . TYR A 1 458 ? 27.470 -1.819 -20.295 1.00 95.38 458 TYR A O 1
ATOM 3594 N N . TRP A 1 459 ? 27.482 0.263 -21.119 1.00 97.94 459 TRP A N 1
ATOM 3595 C CA . TRP A 1 459 ? 26.517 -0.025 -22.177 1.00 97.94 459 TRP A CA 1
ATOM 3596 C C . TRP A 1 459 ? 27.054 -1.042 -23.185 1.00 97.94 459 TRP A C 1
ATOM 3598 O O . TRP A 1 459 ? 26.390 -2.034 -23.481 1.00 97.94 459 TRP A O 1
ATOM 3608 N N . LYS A 1 460 ? 28.255 -0.794 -23.710 1.00 97.69 460 LYS A N 1
ATOM 3609 C CA . LYS A 1 460 ? 28.873 -1.577 -24.781 1.00 97.69 460 LYS A CA 1
ATOM 3610 C C . LYS A 1 460 ? 29.243 -2.989 -24.333 1.00 97.69 460 LYS A C 1
ATOM 3612 O O . LYS A 1 460 ? 29.029 -3.933 -25.098 1.00 97.69 460 LYS A O 1
ATOM 3617 N N . ASP A 1 461 ? 29.801 -3.110 -23.140 1.00 96.50 461 ASP A N 1
ATOM 3618 C CA . ASP A 1 461 ? 30.426 -4.344 -22.681 1.00 96.50 461 ASP A CA 1
ATOM 3619 C C . ASP A 1 461 ? 29.430 -5.231 -21.924 1.00 96.50 461 ASP A C 1
ATOM 3621 O O . ASP A 1 461 ? 29.555 -6.454 -21.965 1.00 96.50 461 ASP A O 1
ATOM 3625 N N . ASP A 1 462 ? 28.394 -4.641 -21.317 1.00 96.62 462 ASP A N 1
ATOM 3626 C CA . ASP A 1 462 ? 27.429 -5.361 -20.485 1.00 96.62 462 ASP A CA 1
ATOM 3627 C C . ASP A 1 462 ? 25.970 -5.106 -20.906 1.00 96.62 462 ASP A C 1
ATOM 3629 O O . ASP A 1 462 ? 25.348 -5.953 -21.553 1.00 96.62 462 ASP A O 1
ATOM 3633 N N . LEU A 1 463 ? 25.413 -3.929 -20.584 1.00 97.69 463 LEU A N 1
ATOM 3634 C CA . LEU A 1 463 ? 23.958 -3.712 -20.556 1.00 97.69 463 LEU A CA 1
ATOM 3635 C C . LEU A 1 463 ? 23.253 -4.030 -21.877 1.00 97.69 463 LEU A C 1
ATOM 3637 O O . LEU A 1 463 ? 22.174 -4.615 -21.849 1.00 97.69 463 LEU A O 1
ATOM 3641 N N . LYS A 1 464 ? 23.839 -3.668 -23.023 1.00 98.12 464 LYS A N 1
ATOM 3642 C CA . LYS A 1 464 ? 23.191 -3.844 -24.330 1.00 98.12 464 LYS A CA 1
ATOM 3643 C C . LYS A 1 464 ? 23.080 -5.310 -24.763 1.00 98.12 464 LYS A C 1
ATOM 3645 O O . LYS A 1 464 ? 22.183 -5.655 -25.532 1.00 98.12 464 LYS A O 1
ATOM 3650 N N . ASN A 1 465 ? 24.005 -6.148 -24.284 1.00 97.94 465 ASN A N 1
ATOM 3651 C CA . ASN A 1 465 ? 24.134 -7.554 -24.670 1.00 97.94 465 ASN A CA 1
ATOM 3652 C C . ASN A 1 465 ? 23.294 -8.474 -23.775 1.00 97.94 465 ASN A C 1
ATOM 3654 O O . ASN A 1 465 ? 23.030 -9.611 -24.157 1.00 97.94 465 ASN A O 1
ATOM 3658 N N . ARG A 1 466 ? 22.870 -7.990 -22.601 1.00 98.12 466 ARG A N 1
ATOM 3659 C CA . ARG A 1 466 ? 21.995 -8.724 -21.682 1.00 98.12 466 ARG A CA 1
ATOM 3660 C C . ARG A 1 466 ? 20.674 -9.067 -22.348 1.00 98.12 466 ARG A C 1
ATOM 3662 O O . ARG A 1 466 ? 20.067 -8.202 -22.980 1.00 98.12 466 ARG A O 1
ATOM 3669 N N . ASN A 1 467 ? 20.182 -10.283 -22.140 1.00 98.31 467 ASN A N 1
ATOM 3670 C CA . ASN A 1 467 ? 18.797 -10.599 -22.456 1.00 98.31 467 ASN A CA 1
ATOM 3671 C C . ASN A 1 467 ? 17.859 -9.953 -21.432 1.00 98.31 467 ASN A C 1
ATOM 3673 O O . ASN A 1 467 ? 18.124 -9.956 -20.223 1.00 98.31 467 ASN A O 1
ATOM 3677 N N . ILE A 1 468 ? 16.746 -9.402 -21.913 1.00 97.75 468 ILE A N 1
ATOM 3678 C CA . ILE A 1 468 ? 15.881 -8.536 -21.107 1.00 97.75 468 ILE A CA 1
ATOM 3679 C C . ILE A 1 468 ? 15.276 -9.251 -19.890 1.00 97.75 468 ILE A C 1
ATOM 3681 O O . ILE A 1 468 ? 15.112 -8.628 -18.843 1.00 97.75 468 ILE A O 1
ATOM 3685 N N . ILE A 1 469 ? 14.984 -10.554 -19.972 1.00 96.69 469 ILE A N 1
ATOM 3686 C CA . ILE A 1 469 ? 14.391 -11.311 -18.862 1.00 96.69 469 ILE A CA 1
ATOM 3687 C C . ILE A 1 469 ? 15.473 -11.976 -18.018 1.00 96.69 469 ILE A C 1
ATOM 3689 O O . ILE A 1 469 ? 15.540 -11.733 -16.812 1.00 96.69 469 ILE A O 1
ATOM 3693 N N . THR A 1 470 ? 16.287 -12.842 -18.629 1.00 95.75 470 THR A N 1
ATOM 3694 C CA . THR A 1 470 ? 17.228 -13.706 -17.896 1.00 95.75 470 THR A CA 1
ATOM 3695 C C . THR A 1 470 ? 18.368 -12.926 -17.262 1.00 95.75 470 THR A C 1
ATOM 3697 O O . THR A 1 470 ? 18.722 -13.219 -16.122 1.00 95.75 470 THR A O 1
ATOM 3700 N N . ASP A 1 471 ? 18.880 -11.906 -17.954 1.00 96.50 471 ASP A N 1
ATOM 3701 C CA . ASP A 1 471 ? 20.129 -11.242 -17.571 1.00 96.50 471 ASP A CA 1
ATOM 3702 C C . ASP A 1 471 ? 19.905 -9.819 -17.044 1.00 96.50 471 ASP A C 1
ATOM 3704 O O . ASP A 1 471 ? 20.784 -9.266 -16.383 1.00 96.50 471 ASP A O 1
ATOM 3708 N N . PHE A 1 472 ? 18.746 -9.205 -17.316 1.00 96.94 472 PHE A N 1
ATOM 3709 C CA . PHE A 1 472 ? 18.397 -7.876 -16.804 1.00 96.94 472 PHE A CA 1
ATOM 3710 C C . PHE A 1 472 ? 17.327 -7.932 -15.705 1.00 96.94 472 PHE A C 1
ATOM 3712 O O . PHE A 1 472 ? 17.633 -7.662 -14.545 1.00 96.94 472 PHE A O 1
ATOM 3719 N N . LEU A 1 473 ? 16.078 -8.307 -16.017 1.00 95.88 473 LEU A N 1
ATOM 3720 C CA . LEU A 1 473 ? 14.990 -8.294 -15.025 1.00 95.88 473 LEU A CA 1
ATOM 3721 C C . LEU A 1 473 ? 15.231 -9.247 -13.845 1.00 95.88 473 LEU A C 1
ATOM 3723 O O . LEU A 1 473 ? 14.912 -8.913 -12.702 1.00 95.88 473 LEU A O 1
ATOM 3727 N N . LYS A 1 474 ? 15.784 -10.436 -14.108 1.00 93.88 474 LYS A N 1
ATOM 3728 C CA . LYS A 1 474 ? 16.109 -11.431 -13.075 1.00 93.88 474 LYS A CA 1
ATOM 3729 C C . LYS A 1 474 ? 17.444 -11.184 -12.371 1.00 93.88 474 LYS A C 1
ATOM 3731 O O . LYS A 1 474 ? 17.772 -11.938 -11.452 1.00 93.88 474 LYS A O 1
ATOM 3736 N N . ASP A 1 475 ? 18.198 -10.145 -12.737 1.00 93.56 475 ASP A N 1
ATOM 3737 C CA . ASP A 1 475 ? 19.475 -9.868 -12.084 1.00 93.56 475 ASP A CA 1
ATOM 3738 C C . ASP A 1 475 ? 19.273 -9.381 -10.639 1.00 93.56 475 ASP A C 1
ATOM 3740 O O . ASP A 1 475 ? 18.896 -8.238 -10.354 1.00 93.56 475 ASP A O 1
ATOM 3744 N N . ALA A 1 476 ? 19.596 -10.264 -9.694 1.00 90.81 476 ALA A N 1
ATOM 3745 C CA . ALA A 1 476 ? 19.555 -9.968 -8.272 1.00 90.81 476 ALA A CA 1
ATOM 3746 C C . ALA A 1 476 ? 20.512 -8.830 -7.868 1.00 90.81 476 ALA A C 1
ATOM 3748 O O . ALA A 1 476 ? 20.238 -8.121 -6.894 1.00 90.81 476 ALA A O 1
ATOM 3749 N N . MET A 1 477 ? 21.620 -8.631 -8.587 1.00 91.50 477 MET A N 1
ATOM 3750 C CA . MET A 1 477 ? 22.608 -7.595 -8.293 1.00 91.50 477 MET A CA 1
ATOM 3751 C C . MET A 1 477 ? 22.098 -6.199 -8.640 1.00 91.50 477 MET A C 1
ATOM 3753 O O . MET A 1 477 ? 22.278 -5.295 -7.824 1.00 91.50 477 MET A O 1
ATOM 3757 N N . LEU A 1 478 ? 21.381 -6.014 -9.756 1.00 90.38 478 LEU A N 1
ATOM 3758 C CA . LEU A 1 478 ? 20.718 -4.734 -10.059 1.00 90.38 478 LEU A CA 1
ATOM 3759 C C . LEU A 1 478 ? 19.737 -4.338 -8.943 1.00 90.38 478 LEU A C 1
ATOM 3761 O O . LEU A 1 478 ? 19.702 -3.182 -8.504 1.00 90.38 478 LEU A O 1
ATOM 3765 N N . GLY A 1 479 ? 18.994 -5.319 -8.418 1.00 87.31 479 GLY A N 1
ATOM 3766 C CA . GLY A 1 479 ? 18.095 -5.139 -7.278 1.00 87.31 479 GLY A CA 1
ATOM 3767 C C . GLY A 1 479 ? 18.823 -4.750 -5.985 1.00 87.31 479 GLY A C 1
ATOM 3768 O O . GLY A 1 479 ? 18.428 -3.786 -5.322 1.00 87.31 479 GLY A O 1
ATOM 3769 N N . LYS A 1 480 ? 19.907 -5.457 -5.638 1.00 90.38 480 LYS A N 1
ATOM 3770 C CA . LYS A 1 480 ? 20.732 -5.186 -4.443 1.00 90.38 480 LYS A CA 1
ATOM 3771 C C . LYS A 1 480 ? 21.428 -3.823 -4.489 1.00 90.38 480 LYS A C 1
ATOM 3773 O O . LYS A 1 480 ? 21.428 -3.108 -3.487 1.00 90.38 480 LYS A O 1
ATOM 3778 N N . LYS A 1 481 ? 21.934 -3.429 -5.662 1.00 93.62 481 LYS A N 1
ATOM 3779 C CA . LYS A 1 481 ? 22.534 -2.109 -5.930 1.00 93.62 481 LYS A CA 1
ATOM 3780 C C . LYS A 1 481 ? 21.495 -0.984 -5.979 1.00 93.62 481 LYS A C 1
ATOM 3782 O O . LYS A 1 481 ? 21.841 0.187 -5.877 1.00 93.62 481 LYS A O 1
ATOM 3787 N N . ARG A 1 482 ? 20.208 -1.335 -6.091 1.00 93.00 482 ARG A N 1
ATOM 3788 C CA . ARG A 1 482 ? 19.051 -0.430 -6.170 1.00 93.00 482 ARG A CA 1
ATOM 3789 C C . ARG A 1 482 ? 19.074 0.535 -7.363 1.00 93.00 482 ARG A C 1
ATOM 3791 O O . ARG A 1 482 ? 18.365 1.540 -7.305 1.00 93.00 482 ARG A O 1
ATOM 3798 N N . LEU A 1 483 ? 19.804 0.208 -8.431 1.00 94.94 483 LEU A N 1
ATOM 3799 C CA . LEU A 1 483 ? 19.970 1.062 -9.617 1.00 94.94 483 LEU A CA 1
ATOM 3800 C C . LEU A 1 483 ? 18.635 1.412 -10.295 1.00 94.94 483 LEU A C 1
ATOM 3802 O O . LEU A 1 483 ? 18.507 2.497 -10.836 1.00 94.94 483 LEU A O 1
ATOM 3806 N N . ILE A 1 484 ? 17.615 0.552 -10.175 1.00 95.88 484 ILE A N 1
ATOM 3807 C CA . ILE A 1 484 ? 16.254 0.807 -10.690 1.00 95.88 484 ILE A CA 1
ATOM 3808 C C . ILE A 1 484 ? 15.318 1.295 -9.573 1.00 95.88 484 ILE A C 1
ATOM 3810 O O . ILE A 1 484 ? 14.616 2.290 -9.709 1.00 95.88 484 ILE A O 1
ATOM 3814 N N . SER A 1 485 ? 15.304 0.617 -8.420 1.00 93.50 485 SER A N 1
ATOM 3815 C CA . SER A 1 485 ? 14.312 0.922 -7.373 1.00 93.50 485 SER A CA 1
ATOM 3816 C C . SER A 1 485 ? 14.519 2.270 -6.658 1.00 93.50 485 SER A C 1
ATOM 3818 O O . SER A 1 485 ? 13.558 2.821 -6.127 1.00 93.50 485 SER A O 1
ATOM 3820 N N . MET A 1 486 ? 15.748 2.805 -6.601 1.00 93.75 486 MET A N 1
ATOM 3821 C CA . MET A 1 486 ? 15.991 4.145 -6.044 1.00 93.75 486 MET A CA 1
ATOM 3822 C C . MET A 1 486 ? 15.499 5.271 -6.959 1.00 93.75 486 MET A C 1
ATOM 3824 O O . MET A 1 486 ? 14.766 6.119 -6.448 1.00 93.75 486 MET A O 1
ATOM 3828 N N . PRO A 1 487 ? 15.862 5.326 -8.258 1.00 95.25 487 PRO A N 1
ATOM 3829 C CA . PRO A 1 487 ? 15.327 6.356 -9.141 1.00 95.25 487 PRO A CA 1
ATOM 3830 C C . PRO A 1 487 ? 13.814 6.195 -9.345 1.00 95.25 487 PRO A C 1
ATOM 3832 O O . PRO A 1 487 ? 13.110 7.201 -9.429 1.00 95.25 487 PRO A O 1
ATOM 3835 N N . ASP A 1 488 ? 13.286 4.964 -9.326 1.00 95.00 488 ASP A N 1
ATOM 3836 C CA . ASP A 1 488 ? 11.842 4.734 -9.363 1.00 95.00 488 ASP A CA 1
ATOM 3837 C C . ASP A 1 488 ? 11.127 5.394 -8.177 1.00 95.00 488 ASP A C 1
ATOM 3839 O O . ASP A 1 488 ? 10.224 6.199 -8.378 1.00 95.00 488 ASP A O 1
ATOM 3843 N N . ARG A 1 489 ? 11.626 5.197 -6.950 1.00 91.00 489 ARG A N 1
ATOM 3844 C CA . ARG A 1 489 ? 11.063 5.813 -5.736 1.00 91.00 489 ARG A CA 1
ATOM 3845 C C . ARG A 1 489 ? 10.925 7.340 -5.808 1.00 91.00 489 ARG A C 1
ATOM 3847 O O . ARG A 1 489 ? 10.055 7.882 -5.136 1.00 91.00 489 ARG A O 1
ATOM 3854 N N . VAL A 1 490 ? 11.798 8.032 -6.541 1.00 92.69 490 VAL A N 1
ATOM 3855 C CA . VAL A 1 490 ? 11.818 9.507 -6.587 1.00 92.69 490 VAL A CA 1
ATOM 3856 C C . VAL A 1 490 ? 11.184 10.097 -7.844 1.00 92.69 490 VAL A C 1
ATOM 3858 O O . VAL A 1 490 ? 10.867 11.281 -7.838 1.00 92.69 490 VAL A O 1
ATOM 3861 N N . THR A 1 491 ? 11.000 9.307 -8.907 1.00 95.50 491 THR A N 1
ATOM 3862 C CA . THR A 1 491 ? 10.467 9.805 -10.189 1.00 95.50 491 THR A CA 1
ATOM 3863 C C . THR A 1 491 ? 9.156 9.167 -10.627 1.00 95.50 491 THR A C 1
ATOM 3865 O O . THR A 1 491 ? 8.520 9.714 -11.516 1.00 95.50 491 THR A O 1
ATOM 3868 N N . ASN A 1 492 ? 8.738 8.035 -10.047 1.00 95.06 492 ASN A N 1
ATOM 3869 C CA . ASN A 1 492 ? 7.562 7.287 -10.504 1.00 95.06 492 ASN A CA 1
ATOM 3870 C C . ASN A 1 492 ? 6.276 8.126 -10.425 1.00 95.06 492 ASN A C 1
ATOM 3872 O O . ASN A 1 492 ? 5.601 8.314 -11.436 1.00 95.06 492 ASN A O 1
ATOM 3876 N N . THR A 1 493 ? 5.996 8.685 -9.249 1.00 92.88 493 THR A N 1
ATOM 3877 C CA . THR A 1 493 ? 4.844 9.551 -8.988 1.00 92.88 493 THR A CA 1
ATOM 3878 C C . THR A 1 493 ? 5.294 10.687 -8.086 1.00 92.88 493 THR A C 1
ATOM 3880 O O . THR A 1 493 ? 5.796 10.451 -6.986 1.00 92.88 493 THR A O 1
ATOM 3883 N N . ILE A 1 494 ? 5.136 11.915 -8.563 1.00 92.19 494 ILE A N 1
ATOM 3884 C CA . ILE A 1 494 ? 5.641 13.128 -7.930 1.00 92.19 494 ILE A CA 1
ATOM 3885 C C . ILE A 1 494 ? 4.449 13.992 -7.526 1.00 92.19 494 ILE A C 1
ATOM 3887 O O . ILE A 1 494 ? 3.634 14.355 -8.370 1.00 92.19 494 ILE A O 1
ATOM 3891 N N . GLN A 1 495 ? 4.356 14.327 -6.239 1.00 89.25 495 GLN A N 1
ATOM 3892 C CA . GLN A 1 495 ? 3.376 15.292 -5.740 1.00 89.25 495 GLN A CA 1
ATOM 3893 C C . GLN A 1 495 ? 3.814 16.713 -6.112 1.00 89.25 495 GLN A C 1
ATOM 3895 O O . GLN A 1 495 ? 4.984 17.061 -5.936 1.00 89.25 495 GLN A O 1
ATOM 3900 N N . LEU A 1 496 ? 2.883 17.516 -6.623 1.00 90.56 496 LEU A N 1
ATOM 3901 C CA . LEU A 1 496 ? 3.133 18.901 -7.027 1.00 90.56 496 LEU A CA 1
ATOM 3902 C C . LEU A 1 496 ? 2.712 19.881 -5.927 1.00 90.56 496 LEU A C 1
ATOM 3904 O O . LEU A 1 496 ? 1.745 19.643 -5.203 1.00 90.56 496 LEU A O 1
ATOM 3908 N N . TYR A 1 497 ? 3.411 21.014 -5.827 1.00 87.00 497 TYR A N 1
ATOM 3909 C CA . TYR A 1 497 ? 3.182 22.022 -4.785 1.00 87.00 497 TYR A CA 1
ATOM 3910 C C . TYR A 1 497 ? 1.751 22.574 -4.782 1.00 87.00 497 TYR A C 1
ATOM 3912 O O . TYR A 1 497 ? 1.138 22.713 -3.726 1.00 87.00 497 TYR A O 1
ATOM 3920 N N . GLN A 1 498 ? 1.202 22.856 -5.966 1.00 83.69 498 GLN A N 1
ATOM 3921 C CA . GLN A 1 498 ? -0.158 23.388 -6.130 1.00 83.69 498 GLN A CA 1
ATOM 3922 C C . GLN A 1 498 ? -1.248 22.308 -6.009 1.00 83.69 498 GLN A C 1
ATOM 3924 O O . GLN A 1 498 ? -2.418 22.566 -6.290 1.00 83.69 498 GLN A O 1
ATOM 3929 N N . GLY A 1 499 ? -0.873 21.101 -5.586 1.00 80.50 499 GLY A N 1
ATOM 3930 C CA . GLY A 1 499 ? -1.713 19.919 -5.652 1.00 80.50 499 GLY A CA 1
ATOM 3931 C C . GLY A 1 499 ? -1.639 19.238 -7.017 1.00 80.50 499 GLY A C 1
ATOM 3932 O O . GLY A 1 499 ? -1.188 19.802 -8.015 1.00 80.50 499 GLY A O 1
ATOM 3933 N N . GLY A 1 500 ? -2.083 17.985 -7.044 1.00 85.38 500 GLY A N 1
ATOM 3934 C CA . GLY A 1 500 ? -1.976 17.127 -8.216 1.00 85.38 500 GLY A CA 1
ATOM 3935 C C . GLY A 1 500 ? -0.682 16.317 -8.249 1.00 85.38 500 GLY A C 1
ATOM 3936 O O . GLY A 1 500 ? 0.190 16.422 -7.386 1.00 85.38 500 GLY A O 1
ATOM 3937 N N . ILE A 1 501 ? -0.607 15.459 -9.260 1.00 90.12 501 ILE A N 1
ATOM 3938 C CA . ILE A 1 501 ? 0.406 14.420 -9.383 1.00 90.12 501 ILE A CA 1
ATOM 3939 C C . ILE A 1 501 ? 0.988 14.465 -10.794 1.00 90.12 501 ILE A C 1
ATOM 3941 O O . ILE A 1 501 ? 0.242 14.473 -11.771 1.00 90.12 501 ILE A O 1
ATOM 3945 N N . ALA A 1 502 ? 2.314 14.427 -10.891 1.00 94.50 502 ALA A N 1
ATOM 3946 C CA . ALA A 1 502 ? 3.035 14.164 -12.128 1.00 94.50 502 ALA A CA 1
ATOM 3947 C C . ALA A 1 502 ? 3.525 12.707 -12.131 1.00 94.50 502 ALA A C 1
ATOM 3949 O O . ALA A 1 502 ? 4.215 12.268 -11.208 1.00 94.50 502 ALA A O 1
ATOM 3950 N N . SER A 1 503 ? 3.161 11.942 -13.158 1.00 95.88 503 SER A N 1
ATOM 3951 C CA . SER A 1 503 ? 3.497 10.518 -13.272 1.00 95.88 503 SER A CA 1
ATOM 3952 C C . SER A 1 503 ? 4.483 10.284 -14.406 1.00 95.88 503 SER A C 1
ATOM 3954 O O . SER A 1 503 ? 4.220 10.668 -15.543 1.00 95.88 503 SER A O 1
ATOM 3956 N N . ARG A 1 504 ? 5.592 9.589 -14.123 1.00 97.06 504 ARG A N 1
ATOM 3957 C CA . ARG A 1 504 ? 6.543 9.176 -15.166 1.00 97.06 504 ARG A CA 1
ATOM 3958 C C . ARG A 1 504 ? 5.835 8.306 -16.208 1.00 97.06 504 ARG A C 1
ATOM 3960 O O . ARG A 1 504 ? 5.070 7.435 -15.813 1.00 97.06 504 ARG A O 1
ATOM 3967 N N . PRO A 1 505 ? 6.108 8.439 -17.511 1.00 97.25 505 PRO A N 1
ATOM 3968 C CA . PRO A 1 505 ? 5.566 7.515 -18.504 1.00 97.25 505 PRO A CA 1
ATOM 3969 C C . PRO A 1 505 ? 6.107 6.085 -18.314 1.00 97.25 505 PRO A C 1
ATOM 3971 O O . PRO A 1 505 ? 7.155 5.726 -18.840 1.00 97.25 505 PRO A O 1
ATOM 3974 N N . THR A 1 506 ? 5.416 5.256 -17.533 1.00 96.69 506 THR A N 1
ATOM 3975 C CA . THR A 1 506 ? 5.776 3.853 -17.269 1.00 96.69 506 THR A CA 1
ATOM 3976 C C . THR A 1 506 ? 4.519 2.995 -17.122 1.00 96.69 506 THR A C 1
ATOM 3978 O O . THR A 1 506 ? 3.411 3.506 -16.955 1.00 96.69 506 THR A O 1
ATOM 3981 N N . VAL A 1 507 ? 4.659 1.670 -17.214 1.00 95.75 507 VAL A N 1
ATOM 3982 C CA . VAL A 1 507 ? 3.527 0.744 -17.033 1.00 95.75 507 VAL A CA 1
ATOM 3983 C C . VAL A 1 507 ? 3.106 0.634 -15.564 1.00 95.75 507 VAL A C 1
ATOM 3985 O O . VAL A 1 507 ? 1.959 0.303 -15.281 1.00 95.75 507 VAL A O 1
ATOM 3988 N N . ILE A 1 508 ? 4.026 0.933 -14.642 1.00 94.88 508 ILE A N 1
ATOM 3989 C CA . ILE A 1 508 ? 3.879 0.748 -13.193 1.00 94.88 508 ILE A CA 1
ATOM 3990 C C . ILE A 1 508 ? 3.464 2.033 -12.466 1.00 94.88 508 ILE A C 1
ATOM 3992 O O . ILE A 1 508 ? 3.925 2.287 -11.354 1.00 94.88 508 ILE A O 1
ATOM 3996 N N . ASN A 1 509 ? 2.635 2.870 -13.095 1.00 94.69 509 ASN A N 1
ATOM 3997 C CA . ASN A 1 509 ? 1.949 3.976 -12.428 1.00 94.69 509 ASN A CA 1
ATOM 3998 C C . ASN A 1 509 ? 0.667 4.417 -13.158 1.00 94.69 509 ASN A C 1
ATOM 4000 O O . ASN A 1 509 ? 0.245 3.792 -14.133 1.00 94.69 509 ASN A O 1
ATOM 4004 N N . CYS A 1 510 ? 0.065 5.518 -12.697 1.00 93.56 510 CYS A N 1
ATOM 4005 C CA . CYS A 1 510 ? -1.150 6.097 -13.270 1.00 93.56 510 CYS A CA 1
ATOM 4006 C C . CYS A 1 510 ? -0.911 7.207 -14.296 1.00 93.56 510 CYS A C 1
ATOM 4008 O O . CYS A 1 510 ? -1.667 8.174 -14.352 1.00 93.56 510 CYS A O 1
ATOM 4010 N N . PHE A 1 511 ? 0.102 7.058 -15.150 1.00 94.62 511 PHE A N 1
ATOM 4011 C CA . PHE A 1 511 ? 0.251 7.904 -16.331 1.00 94.62 511 PHE A CA 1
ATOM 4012 C C . PHE A 1 511 ? -0.947 7.742 -17.289 1.00 94.62 511 PHE A C 1
ATOM 4014 O O . PHE A 1 511 ? -1.280 6.625 -17.694 1.00 94.62 511 PHE A O 1
ATOM 4021 N N . LYS A 1 512 ? -1.594 8.855 -17.663 1.00 88.69 512 LYS A N 1
ATOM 4022 C CA . LYS A 1 512 ? -2.844 8.867 -18.457 1.00 88.69 512 LYS A CA 1
ATOM 4023 C C . LYS A 1 512 ? -2.786 9.664 -19.757 1.00 88.69 512 LYS A C 1
ATOM 4025 O O . LYS A 1 512 ? -3.698 9.561 -20.567 1.00 88.69 512 LYS A O 1
ATOM 4030 N N . GLU A 1 513 ? -1.757 10.480 -19.956 1.00 85.69 513 GLU A N 1
ATOM 4031 C CA . GLU A 1 513 ? -1.793 11.519 -20.992 1.00 85.69 513 GLU A CA 1
ATOM 4032 C C . GLU A 1 513 ? -1.669 10.969 -22.411 1.00 85.69 513 GLU A C 1
ATOM 4034 O O . GLU A 1 513 ? -2.251 11.516 -23.348 1.00 85.69 513 GLU A O 1
ATOM 4039 N N . LYS A 1 514 ? -0.866 9.916 -22.588 1.00 90.75 514 LYS A N 1
ATOM 4040 C CA . LYS A 1 514 ? -0.526 9.363 -23.900 1.00 90.75 514 LYS A CA 1
ATOM 4041 C C . LYS A 1 514 ? -0.433 7.848 -23.852 1.00 90.75 514 LYS A C 1
ATOM 4043 O O . LYS A 1 514 ? -0.200 7.256 -22.797 1.00 90.75 514 LYS A O 1
ATOM 4048 N N . SER A 1 515 ? -0.601 7.242 -25.023 1.00 92.06 515 SER A N 1
ATOM 4049 C CA . SER A 1 515 ? -0.460 5.803 -25.165 1.00 92.06 515 SER A CA 1
ATOM 4050 C C . SER A 1 515 ? 0.986 5.367 -24.956 1.00 92.06 515 SER A C 1
ATOM 4052 O O . SER A 1 515 ? 1.924 6.068 -25.335 1.00 92.06 515 SER A O 1
ATOM 4054 N N . LEU A 1 516 ? 1.136 4.203 -24.334 1.00 94.81 516 LEU A N 1
ATOM 4055 C CA . LEU A 1 516 ? 2.405 3.521 -24.123 1.00 94.81 516 LEU A CA 1
ATOM 4056 C C . LEU A 1 516 ? 2.426 2.177 -24.872 1.00 94.81 516 LEU A C 1
ATOM 4058 O O . LEU A 1 516 ? 3.091 1.250 -24.425 1.00 94.81 516 LEU A O 1
ATOM 4062 N N . SER A 1 517 ? 1.671 2.033 -25.972 1.00 91.88 517 SER A N 1
ATOM 4063 C CA . SER A 1 517 ? 1.475 0.733 -26.643 1.00 91.88 517 SER A CA 1
ATOM 4064 C C . SER A 1 517 ? 2.757 0.178 -27.251 1.00 91.88 517 SER A C 1
ATOM 4066 O O . SER A 1 517 ? 2.887 -1.030 -27.430 1.00 91.88 517 SER A O 1
ATOM 4068 N N . THR A 1 518 ? 3.691 1.058 -27.614 1.00 94.88 518 THR A N 1
ATOM 4069 C CA . THR A 1 518 ? 4.946 0.691 -28.269 1.00 94.88 518 THR A CA 1
ATOM 4070 C C . THR A 1 518 ? 6.114 1.511 -27.729 1.00 94.88 518 THR A C 1
ATOM 4072 O O . THR A 1 518 ? 5.932 2.605 -27.193 1.00 94.88 518 THR A O 1
ATOM 4075 N N . ILE A 1 519 ? 7.339 1.023 -27.941 1.00 97.00 519 ILE A N 1
ATOM 4076 C CA . ILE A 1 519 ? 8.570 1.761 -27.610 1.00 97.00 519 ILE A CA 1
ATOM 4077 C C . ILE A 1 519 ? 8.621 3.125 -28.315 1.00 97.00 519 ILE A C 1
ATOM 4079 O O . ILE A 1 519 ? 9.022 4.116 -27.706 1.00 97.00 519 ILE A O 1
ATOM 4083 N N . ASN A 1 520 ? 8.167 3.194 -29.571 1.00 96.12 520 ASN A N 1
ATOM 4084 C CA . ASN A 1 520 ? 8.166 4.427 -30.365 1.00 96.12 520 ASN A CA 1
ATOM 4085 C C . ASN A 1 520 ? 7.195 5.482 -29.821 1.00 96.12 520 ASN A C 1
ATOM 4087 O O . ASN A 1 520 ? 7.453 6.676 -29.954 1.00 96.12 520 ASN A O 1
ATOM 4091 N N . GLU A 1 521 ? 6.090 5.054 -29.210 1.00 96.31 521 GLU A N 1
ATOM 4092 C CA . GLU A 1 521 ? 5.152 5.949 -28.526 1.00 96.31 521 GLU A CA 1
ATOM 4093 C C . GLU A 1 521 ? 5.670 6.362 -27.144 1.00 96.31 521 GLU A C 1
ATOM 4095 O O . GLU A 1 521 ? 5.557 7.527 -26.761 1.00 96.31 521 GLU A O 1
ATOM 4100 N N . TRP A 1 522 ? 6.281 5.423 -26.416 1.00 98.12 522 TRP A N 1
ATOM 4101 C CA . TRP A 1 522 ? 6.789 5.629 -25.061 1.00 98.12 522 TRP A CA 1
ATOM 4102 C C . TRP A 1 522 ? 8.017 6.550 -25.002 1.00 98.12 522 TRP A C 1
ATOM 4104 O O . TRP A 1 522 ? 8.061 7.473 -24.188 1.00 98.12 522 TRP A O 1
ATOM 4114 N N . TRP A 1 523 ? 9.023 6.341 -25.855 1.00 98.25 523 TRP A N 1
ATOM 4115 C CA . TRP A 1 523 ? 10.307 7.039 -25.728 1.00 98.25 523 TRP A CA 1
ATOM 4116 C C . TRP A 1 523 ? 10.198 8.574 -25.793 1.00 98.25 523 TRP A C 1
ATOM 4118 O O . TRP A 1 523 ? 10.749 9.246 -24.912 1.00 98.25 523 TRP A O 1
ATOM 4128 N N . PRO A 1 524 ? 9.455 9.172 -26.752 1.00 98.12 524 PRO A N 1
ATOM 4129 C CA . PRO A 1 524 ? 9.316 10.623 -26.829 1.00 98.12 524 PRO A CA 1
ATOM 4130 C C . PRO A 1 524 ? 8.658 11.236 -25.595 1.00 98.12 524 PRO A C 1
ATOM 4132 O O . PRO A 1 524 ? 9.019 12.343 -25.197 1.00 98.12 524 PRO A O 1
ATOM 4135 N N . VAL A 1 525 ? 7.700 10.534 -24.987 1.00 98.19 525 VAL A N 1
ATOM 4136 C CA . VAL A 1 525 ? 6.992 11.037 -23.806 1.00 98.19 525 VAL A CA 1
ATOM 4137 C C . VAL A 1 525 ? 7.836 10.866 -22.552 1.00 98.19 525 VAL A C 1
ATOM 4139 O O . VAL A 1 525 ? 7.906 11.784 -21.741 1.00 98.19 525 VAL A O 1
ATOM 4142 N N . TRP A 1 526 ? 8.557 9.748 -22.431 1.00 98.50 526 TRP A N 1
ATOM 4143 C CA . TRP A 1 526 ? 9.447 9.488 -21.302 1.00 98.50 526 TRP A CA 1
ATOM 4144 C C . TRP A 1 526 ? 10.563 10.531 -21.213 1.00 98.50 526 TRP A C 1
ATOM 4146 O O . TRP A 1 526 ? 10.783 11.115 -20.152 1.00 98.50 526 TRP A O 1
ATOM 4156 N N . LYS A 1 527 ? 11.230 10.839 -22.335 1.00 97.88 527 LYS A N 1
ATOM 4157 C CA . LYS A 1 527 ? 12.301 11.846 -22.347 1.00 97.88 527 LYS A CA 1
ATOM 4158 C C . LYS A 1 527 ? 11.771 13.263 -22.110 1.00 97.88 527 LYS A C 1
ATOM 4160 O O . LYS A 1 527 ? 12.423 14.043 -21.417 1.00 97.88 527 LYS A O 1
ATOM 4165 N N . GLN A 1 528 ? 10.584 13.585 -22.636 1.00 98.06 528 GLN A N 1
ATOM 4166 C CA . GLN A 1 528 ? 9.938 14.876 -22.395 1.00 98.06 528 GLN A CA 1
ATOM 4167 C C . GLN A 1 528 ? 9.628 15.064 -20.908 1.00 98.06 528 GLN A C 1
ATOM 4169 O O . GLN A 1 528 ? 9.968 16.108 -20.359 1.00 98.06 528 GLN A O 1
ATOM 4174 N N . PHE A 1 529 ? 9.084 14.046 -20.245 1.00 98.06 529 PHE A N 1
ATOM 4175 C CA . PHE A 1 529 ? 8.857 14.082 -18.804 1.00 98.06 529 PHE A CA 1
ATOM 4176 C C . PHE A 1 529 ? 10.176 14.247 -18.039 1.00 98.06 529 PHE A C 1
ATOM 4178 O O . PHE A 1 529 ? 10.346 15.183 -17.265 1.00 98.06 529 PHE A O 1
ATOM 4185 N N . MET A 1 530 ? 11.157 13.375 -18.291 1.00 98.31 530 MET A N 1
ATOM 4186 C CA . MET A 1 530 ? 12.392 13.341 -17.500 1.00 98.31 530 MET A CA 1
ATOM 4187 C C . MET A 1 530 ? 13.261 14.598 -17.662 1.00 98.31 530 MET A C 1
ATOM 4189 O O . MET A 1 530 ? 13.880 15.036 -16.688 1.00 98.31 530 MET A O 1
ATOM 4193 N N . PHE A 1 531 ? 13.315 15.174 -18.870 1.00 98.31 531 PHE A N 1
ATOM 4194 C CA . PHE A 1 531 ? 14.263 16.237 -19.237 1.00 98.31 531 PHE A CA 1
ATOM 4195 C C . PHE A 1 531 ? 13.618 17.531 -19.745 1.00 98.31 531 PHE A C 1
ATOM 4197 O O . PHE A 1 531 ? 14.285 18.569 -19.755 1.00 98.31 531 PHE A O 1
ATOM 4204 N N . GLY A 1 532 ? 12.372 17.496 -20.210 1.00 96.56 532 GLY A N 1
ATOM 4205 C CA . GLY A 1 532 ? 11.678 18.649 -20.788 1.00 96.56 532 GLY A CA 1
ATOM 4206 C C . GLY A 1 532 ? 10.819 19.405 -19.777 1.00 96.56 532 GLY A C 1
ATOM 4207 O O . GLY A 1 532 ? 10.782 20.634 -19.807 1.00 96.56 532 GLY A O 1
ATOM 4208 N N . GLU A 1 533 ? 10.166 18.689 -18.866 1.00 94.75 533 GLU A N 1
ATOM 4209 C CA . GLU A 1 533 ? 9.228 19.259 -17.899 1.00 94.75 533 GLU A CA 1
ATOM 4210 C C . GLU A 1 533 ? 9.931 19.793 -16.651 1.00 94.75 533 GLU A C 1
ATOM 4212 O O . GLU A 1 533 ? 10.800 19.144 -16.071 1.00 94.75 533 GLU A O 1
ATOM 4217 N N . ILE A 1 534 ? 9.544 20.997 -16.228 1.00 96.25 534 ILE A N 1
ATOM 4218 C CA . ILE A 1 534 ? 9.970 21.595 -14.962 1.00 96.25 534 ILE A CA 1
ATOM 4219 C C . ILE A 1 534 ? 8.784 21.502 -14.010 1.00 96.25 534 ILE A C 1
ATOM 4221 O O . ILE A 1 534 ? 7.758 22.137 -14.239 1.00 96.25 534 ILE A O 1
ATOM 4225 N N . LEU A 1 535 ? 8.938 20.710 -12.955 1.00 95.75 535 LEU A N 1
ATOM 4226 C CA . LEU A 1 535 ? 7.909 20.481 -11.952 1.00 95.75 535 LEU A CA 1
ATOM 4227 C C . LEU A 1 535 ? 8.117 21.411 -10.754 1.00 95.75 535 LEU A C 1
ATOM 4229 O O . LEU A 1 535 ? 9.242 21.565 -10.269 1.00 95.75 535 LEU A O 1
ATOM 4233 N N . GLU A 1 536 ? 7.029 22.003 -10.268 1.00 94.31 536 GLU A N 1
ATOM 4234 C CA . GLU A 1 536 ? 6.988 22.780 -9.027 1.00 94.31 536 GLU A CA 1
ATOM 4235 C C . GLU A 1 536 ? 6.740 21.821 -7.854 1.00 94.31 536 GLU A C 1
ATOM 4237 O O . GLU A 1 536 ? 5.619 21.366 -7.626 1.00 94.31 536 GLU A O 1
ATOM 4242 N N . ILE A 1 537 ? 7.812 21.451 -7.150 1.00 89.00 537 ILE A N 1
ATOM 4243 C CA . ILE A 1 537 ? 7.776 20.457 -6.061 1.00 89.00 537 ILE A CA 1
ATOM 4244 C C . ILE A 1 537 ? 7.475 21.129 -4.719 1.00 89.00 537 ILE A C 1
ATOM 4246 O O . ILE A 1 537 ? 6.797 20.567 -3.864 1.00 89.00 537 ILE A O 1
ATOM 4250 N N . ASP A 1 538 ? 7.968 22.353 -4.545 1.00 86.81 538 ASP A N 1
ATOM 4251 C CA . ASP A 1 538 ? 7.593 23.252 -3.460 1.00 86.81 538 ASP A CA 1
ATOM 4252 C C . ASP A 1 538 ? 7.555 24.700 -3.976 1.00 86.81 538 ASP A C 1
ATOM 4254 O O . ASP A 1 538 ? 7.969 24.963 -5.105 1.00 86.81 538 ASP A O 1
ATOM 4258 N N . ALA A 1 539 ? 7.104 25.641 -3.138 1.00 86.56 539 ALA A N 1
ATOM 4259 C CA . ALA A 1 539 ? 6.959 27.065 -3.475 1.00 86.56 539 ALA A CA 1
ATOM 4260 C C . ALA A 1 539 ? 8.214 27.725 -4.084 1.00 86.56 539 ALA A C 1
ATOM 4262 O O . ALA A 1 539 ? 8.141 28.796 -4.684 1.00 86.56 539 ALA A O 1
ATOM 4263 N N . SER A 1 540 ? 9.390 27.140 -3.860 1.00 87.25 540 SER A N 1
ATOM 4264 C CA . SER A 1 540 ? 10.694 27.668 -4.262 1.00 87.25 540 SER A CA 1
ATOM 4265 C C . SER A 1 540 ? 11.500 26.711 -5.145 1.00 87.25 540 SER A C 1
ATOM 4267 O O . SER A 1 540 ? 12.427 27.141 -5.835 1.00 87.25 540 SER A O 1
ATOM 4269 N N . VAL A 1 541 ? 11.160 25.424 -5.163 1.00 88.81 541 VAL A N 1
ATOM 4270 C CA . VAL A 1 541 ? 11.922 24.364 -5.816 1.00 88.81 541 VAL A CA 1
ATOM 4271 C C . VAL A 1 541 ? 11.213 23.922 -7.081 1.00 88.81 541 VAL A C 1
ATOM 4273 O O . VAL A 1 541 ? 10.200 23.225 -7.070 1.00 88.81 541 VAL A O 1
ATOM 4276 N N . HIS A 1 542 ? 11.857 24.277 -8.185 1.00 93.62 542 HIS A N 1
ATOM 4277 C CA . HIS A 1 542 ? 11.468 23.908 -9.531 1.00 93.62 542 HIS A CA 1
ATOM 4278 C C . HIS A 1 542 ? 12.541 22.980 -10.085 1.00 93.62 542 HIS A C 1
ATOM 4280 O O . HIS A 1 542 ? 13.711 23.366 -10.180 1.00 93.62 542 HIS A O 1
ATOM 4286 N N . LYS A 1 543 ? 12.180 21.738 -10.400 1.00 94.56 543 LYS A N 1
ATOM 4287 C CA . LYS A 1 543 ? 13.140 20.726 -10.851 1.00 94.56 543 LYS A CA 1
ATOM 4288 C C . LYS A 1 543 ? 12.583 19.928 -12.009 1.00 94.56 543 LYS A C 1
ATOM 4290 O O . LYS A 1 543 ? 11.404 19.598 -12.041 1.00 94.56 543 LYS A O 1
ATOM 4295 N N . LYS A 1 544 ? 13.471 19.552 -12.925 1.00 96.88 544 LYS A N 1
ATOM 4296 C CA . LYS A 1 544 ? 13.185 18.455 -13.846 1.00 96.88 544 LYS A CA 1
ATOM 4297 C C . LYS A 1 544 ? 13.261 17.133 -13.078 1.00 96.88 544 LYS A C 1
ATOM 4299 O O . LYS A 1 544 ? 14.131 17.024 -12.202 1.00 96.88 544 LYS A O 1
ATOM 4304 N N . PRO A 1 545 ? 12.444 16.118 -13.404 1.00 97.44 545 PRO A N 1
ATOM 4305 C CA . PRO A 1 545 ? 12.487 14.823 -12.725 1.00 97.44 545 PRO A CA 1
ATOM 4306 C C . PRO A 1 545 ? 13.882 14.191 -12.697 1.00 97.44 545 PRO A C 1
ATOM 4308 O O . PRO A 1 545 ? 14.298 13.651 -11.674 1.00 97.44 545 PRO A O 1
ATOM 4311 N N . ILE A 1 546 ? 14.670 14.331 -13.769 1.00 97.88 546 ILE A N 1
ATOM 4312 C CA . ILE A 1 546 ? 16.045 13.814 -13.797 1.00 97.88 546 ILE A CA 1
ATOM 4313 C C . ILE A 1 546 ? 16.953 14.444 -12.723 1.00 97.88 546 ILE A C 1
ATOM 4315 O O . ILE A 1 546 ? 17.827 13.778 -12.172 1.00 97.88 546 ILE A O 1
ATOM 4319 N N . ASN A 1 547 ? 16.723 15.708 -12.353 1.00 96.25 547 ASN A N 1
ATOM 4320 C CA . ASN A 1 547 ? 17.486 16.398 -11.309 1.00 96.25 547 ASN A CA 1
ATOM 4321 C C . ASN A 1 547 ? 17.019 16.034 -9.885 1.00 96.25 547 ASN A C 1
ATOM 4323 O O . ASN A 1 547 ? 17.557 16.558 -8.906 1.00 96.25 547 ASN A O 1
ATOM 4327 N N . MET A 1 548 ? 16.017 15.160 -9.753 1.00 95.56 548 MET A N 1
ATOM 4328 C CA . MET A 1 548 ? 15.578 14.591 -8.475 1.00 95.56 548 MET A CA 1
ATOM 4329 C C . MET A 1 548 ? 16.311 13.290 -8.132 1.00 95.56 548 MET A C 1
ATOM 4331 O O . MET A 1 548 ? 16.214 12.818 -6.998 1.00 95.56 548 MET A O 1
ATOM 4335 N N . LEU A 1 549 ? 17.059 12.714 -9.082 1.00 96.00 549 LEU A N 1
ATOM 4336 C CA . LEU A 1 549 ? 17.879 11.536 -8.826 1.00 96.00 549 LEU A CA 1
ATOM 4337 C C . LEU A 1 549 ? 18.960 11.838 -7.783 1.00 96.00 549 LEU A C 1
ATOM 4339 O O . LEU A 1 549 ? 19.569 12.908 -7.770 1.00 96.00 549 LEU A O 1
ATOM 4343 N N . VAL A 1 550 ? 19.204 10.867 -6.904 1.00 94.31 550 VAL A N 1
ATOM 4344 C CA . VAL A 1 550 ? 20.168 10.984 -5.805 1.00 94.31 550 VAL A CA 1
ATOM 4345 C C . VAL A 1 550 ? 21.305 9.977 -5.974 1.00 94.31 550 VAL A C 1
ATOM 4347 O O . VAL A 1 550 ? 21.047 8.857 -6.420 1.00 94.31 550 VAL A O 1
ATOM 4350 N N . PRO A 1 551 ? 22.546 10.321 -5.577 1.00 94.56 551 PRO A N 1
ATOM 4351 C CA . PRO A 1 551 ? 23.650 9.368 -5.590 1.00 94.56 551 PRO A CA 1
ATOM 4352 C C . PRO A 1 551 ? 23.341 8.130 -4.745 1.00 94.56 551 PRO A C 1
ATOM 4354 O O . PRO A 1 551 ? 22.863 8.235 -3.607 1.00 94.56 551 PRO A O 1
ATOM 4357 N N . ILE A 1 552 ? 23.664 6.955 -5.279 1.00 94.88 552 ILE A N 1
ATOM 4358 C CA . ILE A 1 552 ? 23.563 5.686 -4.558 1.00 94.88 552 ILE A CA 1
ATOM 4359 C C . ILE A 1 552 ? 24.924 5.409 -3.930 1.00 94.88 552 ILE A C 1
ATOM 4361 O O . ILE A 1 552 ? 25.922 5.307 -4.630 1.00 94.88 552 ILE A O 1
ATOM 4365 N N . LYS A 1 553 ? 24.964 5.311 -2.598 1.00 94.69 553 LYS A N 1
ATOM 4366 C CA . LYS A 1 553 ? 26.221 5.185 -1.851 1.00 94.69 553 LYS A CA 1
ATOM 4367 C C . LYS A 1 553 ? 26.530 3.740 -1.484 1.00 94.69 553 LYS A C 1
ATOM 4369 O O . LYS A 1 553 ? 25.677 3.089 -0.869 1.00 94.69 553 LYS A O 1
ATOM 4374 N N . LYS A 1 554 ? 27.770 3.286 -1.700 1.00 93.56 554 LYS A N 1
ATOM 4375 C CA . LYS A 1 554 ? 28.240 1.954 -1.279 1.00 93.56 554 LYS A CA 1
ATOM 4376 C C . LYS A 1 554 ? 28.110 1.735 0.224 1.00 93.56 554 LYS A C 1
ATOM 4378 O O . LYS A 1 554 ? 27.745 0.657 0.679 1.00 93.56 554 LYS A O 1
ATOM 4383 N N . SER A 1 555 ? 28.328 2.791 1.010 1.00 93.31 555 SER A N 1
ATOM 4384 C CA . SER A 1 555 ? 28.146 2.764 2.472 1.00 93.31 555 SER A CA 1
ATOM 4385 C C . SER A 1 555 ? 26.745 2.319 2.912 1.00 93.31 555 SER A C 1
ATOM 4387 O O . SER A 1 555 ? 26.593 1.769 4.000 1.00 93.31 555 SER A O 1
ATOM 4389 N N . LYS A 1 556 ? 25.724 2.546 2.075 1.00 91.25 556 LYS A N 1
ATOM 4390 C CA . LYS A 1 556 ? 24.345 2.104 2.309 1.00 91.25 556 LYS A CA 1
ATOM 4391 C C . LYS A 1 556 ? 24.007 0.814 1.556 1.00 91.25 556 LYS A C 1
ATOM 4393 O O . LYS A 1 556 ? 23.204 0.030 2.058 1.00 91.25 556 LYS A O 1
ATOM 4398 N N . TYR A 1 557 ? 24.600 0.604 0.382 1.00 93.12 557 TYR A N 1
ATOM 4399 C CA . TYR A 1 557 ? 24.375 -0.555 -0.484 1.00 93.12 557 TYR A CA 1
ATOM 4400 C C . TYR A 1 557 ? 25.722 -1.215 -0.832 1.00 93.12 557 TYR A C 1
ATOM 4402 O O . TYR A 1 557 ? 26.325 -0.863 -1.843 1.00 93.12 557 TYR A O 1
ATOM 4410 N N . PRO A 1 558 ? 26.219 -2.146 0.008 1.00 92.38 558 PRO A N 1
ATOM 4411 C CA . PRO A 1 558 ? 27.593 -2.658 -0.083 1.00 92.38 558 PRO A CA 1
ATOM 4412 C C . PRO A 1 558 ? 27.929 -3.426 -1.365 1.00 92.38 558 PRO A C 1
ATOM 4414 O O . PRO A 1 558 ? 29.107 -3.546 -1.697 1.00 92.38 558 PRO A O 1
ATOM 4417 N N . ASP A 1 559 ? 26.910 -3.935 -2.064 1.00 93.31 559 ASP A N 1
ATOM 4418 C CA . ASP A 1 559 ? 27.041 -4.628 -3.351 1.00 93.31 559 ASP A CA 1
ATOM 4419 C C . ASP A 1 559 ? 27.426 -3.691 -4.509 1.00 93.31 559 ASP A C 1
ATOM 4421 O O . ASP A 1 559 ? 27.800 -4.172 -5.575 1.00 93.31 559 ASP A O 1
ATOM 4425 N N . LEU A 1 560 ? 27.323 -2.371 -4.313 1.00 93.50 560 LEU A N 1
ATOM 4426 C CA . LEU A 1 560 ? 27.793 -1.361 -5.257 1.00 93.50 560 LEU A CA 1
ATOM 4427 C C . LEU A 1 560 ? 29.323 -1.265 -5.189 1.00 93.50 560 LEU A C 1
ATOM 4429 O O . LEU A 1 560 ? 29.904 -1.198 -4.097 1.00 93.50 560 LEU A O 1
ATOM 4433 N N . ASP A 1 561 ? 30.001 -1.230 -6.331 1.00 92.56 561 ASP A N 1
ATOM 4434 C CA . ASP A 1 561 ? 31.429 -0.917 -6.346 1.00 92.56 561 ASP A CA 1
ATOM 4435 C C . ASP A 1 561 ? 31.701 0.603 -6.355 1.00 92.56 561 ASP A C 1
ATOM 4437 O O . ASP A 1 561 ? 30.787 1.429 -6.346 1.00 92.56 561 ASP A O 1
ATOM 4441 N N . MET A 1 562 ? 32.978 0.990 -6.258 1.00 91.12 562 MET A N 1
ATOM 4442 C CA . MET A 1 562 ? 33.351 2.411 -6.189 1.00 91.12 562 MET A CA 1
ATOM 4443 C C . MET A 1 562 ? 33.185 3.134 -7.531 1.00 91.12 562 MET A C 1
ATOM 4445 O O . MET A 1 562 ? 32.896 4.330 -7.531 1.00 91.12 562 MET A O 1
ATOM 4449 N N . ALA A 1 563 ? 33.365 2.431 -8.652 1.00 91.38 563 ALA A N 1
ATOM 4450 C CA . ALA A 1 563 ? 33.169 3.001 -9.979 1.00 91.38 563 ALA A CA 1
ATOM 4451 C C . ALA A 1 563 ? 31.674 3.253 -10.216 1.00 91.38 563 ALA A C 1
ATOM 4453 O O . ALA A 1 563 ? 31.283 4.346 -10.616 1.00 91.38 563 ALA A O 1
ATOM 4454 N N . GLU A 1 564 ? 30.825 2.295 -9.846 1.00 94.31 564 GLU A N 1
ATOM 4455 C CA . GLU A 1 564 ? 29.371 2.424 -9.894 1.00 94.31 564 GLU A CA 1
ATOM 4456 C C . GLU A 1 564 ? 28.846 3.532 -8.976 1.00 94.31 564 GLU A C 1
ATOM 4458 O O . GLU A 1 564 ? 27.958 4.278 -9.382 1.00 94.31 564 GLU A O 1
ATOM 4463 N N . GLU A 1 565 ? 29.382 3.694 -7.758 1.00 94.62 565 GLU A N 1
ATOM 4464 C CA . GLU A 1 565 ? 29.015 4.814 -6.875 1.00 94.62 565 GLU A CA 1
ATOM 4465 C C . GLU A 1 565 ? 29.293 6.169 -7.542 1.00 94.62 565 GLU A C 1
ATOM 4467 O O . GLU A 1 565 ? 28.431 7.058 -7.520 1.00 94.62 565 GLU A O 1
ATOM 4472 N N . LEU A 1 566 ? 30.460 6.303 -8.185 1.00 92.50 566 LEU A N 1
ATOM 4473 C CA . LEU A 1 566 ? 30.908 7.530 -8.845 1.00 92.50 566 LEU A CA 1
ATOM 4474 C C . LEU A 1 566 ? 29.989 7.954 -9.999 1.00 92.50 566 LEU A C 1
ATOM 4476 O O . LEU A 1 566 ? 29.759 9.152 -10.191 1.00 92.50 566 LEU A O 1
ATOM 4480 N N . ILE A 1 567 ? 29.451 6.981 -10.738 1.00 95.00 567 ILE A N 1
ATOM 4481 C CA . ILE A 1 567 ? 28.556 7.189 -11.887 1.00 95.00 567 ILE A CA 1
ATOM 4482 C C . ILE A 1 567 ? 27.093 6.831 -11.573 1.00 95.00 567 ILE A C 1
ATOM 4484 O O . ILE A 1 567 ? 26.274 6.684 -12.479 1.00 95.00 567 ILE A O 1
ATOM 4488 N N . SER A 1 568 ? 26.733 6.709 -10.292 1.00 96.06 568 SER A N 1
ATOM 4489 C CA . SER A 1 568 ? 25.451 6.119 -9.882 1.00 96.06 568 SER A CA 1
ATOM 4490 C C . SER A 1 568 ? 24.224 6.862 -10.407 1.00 96.06 568 SER A C 1
ATOM 4492 O O . SER A 1 568 ? 23.237 6.214 -10.743 1.00 96.06 568 SER A O 1
ATOM 4494 N N . ILE A 1 569 ? 24.267 8.194 -10.524 1.00 96.31 569 ILE A N 1
ATOM 4495 C CA . ILE A 1 569 ? 23.159 8.984 -11.090 1.00 96.31 569 ILE A CA 1
ATOM 4496 C C . ILE A 1 569 ? 22.929 8.644 -12.575 1.00 96.31 569 ILE A C 1
ATOM 4498 O O . ILE A 1 569 ? 21.836 8.167 -12.891 1.00 96.31 569 ILE A O 1
ATOM 4502 N N . PRO A 1 570 ? 23.900 8.845 -13.492 1.00 97.06 570 PRO A N 1
ATOM 4503 C CA . PRO A 1 570 ? 23.688 8.518 -14.901 1.00 97.06 570 PRO A CA 1
ATOM 4504 C C . PRO A 1 570 ? 23.448 7.019 -15.135 1.00 97.06 570 PRO A C 1
ATOM 4506 O O . PRO A 1 570 ? 22.604 6.668 -15.956 1.00 97.06 570 PRO A O 1
ATOM 4509 N N . LEU A 1 571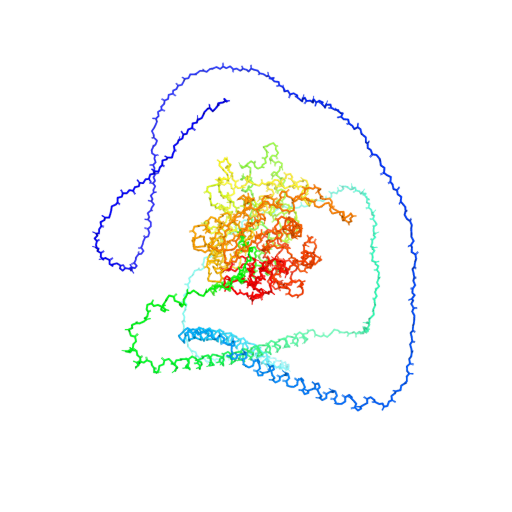 ? 24.090 6.125 -14.370 1.00 97.38 571 LEU A N 1
ATOM 4510 C CA . LEU A 1 571 ? 23.827 4.683 -14.457 1.00 97.38 571 LEU A CA 1
ATOM 4511 C C . LEU A 1 571 ? 22.389 4.333 -14.044 1.00 97.38 571 LEU A C 1
ATOM 4513 O O . LEU A 1 571 ? 21.731 3.520 -14.695 1.00 97.38 571 LEU A O 1
ATOM 4517 N N . SER A 1 572 ? 21.867 4.978 -12.998 1.00 97.00 572 SER A N 1
ATOM 4518 C CA . SER A 1 572 ? 20.470 4.818 -12.570 1.00 97.00 572 SER A CA 1
ATOM 4519 C C . SER A 1 572 ? 19.490 5.335 -13.626 1.00 97.00 572 SER A C 1
ATOM 4521 O O . SER A 1 572 ? 18.457 4.718 -13.854 1.00 97.00 572 SER A O 1
ATOM 4523 N N . ALA A 1 573 ? 19.809 6.437 -14.312 1.00 98.12 573 ALA A N 1
ATOM 4524 C CA . ALA A 1 573 ? 18.972 6.957 -15.394 1.00 98.12 573 ALA A CA 1
ATOM 4525 C C . ALA A 1 573 ? 18.892 5.981 -16.583 1.00 98.12 573 ALA A C 1
ATOM 4527 O O . ALA A 1 573 ? 17.797 5.707 -17.074 1.00 98.12 573 ALA A O 1
ATOM 4528 N N . VAL A 1 574 ? 20.030 5.413 -17.001 1.00 98.44 574 VAL A N 1
ATOM 4529 C CA . VAL A 1 574 ? 20.094 4.408 -18.078 1.00 98.44 574 VAL A CA 1
ATOM 4530 C C . VAL A 1 574 ? 19.348 3.133 -17.683 1.00 98.44 574 VAL A C 1
ATOM 4532 O O . VAL A 1 574 ? 18.489 2.664 -18.425 1.00 98.44 574 VAL A O 1
ATOM 4535 N N . THR A 1 575 ? 19.628 2.582 -16.501 1.00 98.12 575 THR A N 1
ATOM 4536 C CA . THR A 1 575 ? 18.983 1.339 -16.042 1.00 98.12 575 THR A CA 1
ATOM 4537 C C . THR A 1 575 ? 17.482 1.505 -15.805 1.00 98.12 575 THR A C 1
ATOM 4539 O O . THR A 1 575 ? 16.728 0.578 -16.096 1.00 98.12 575 THR A O 1
ATOM 4542 N N . LEU A 1 576 ? 17.020 2.678 -15.355 1.00 98.25 576 LEU A N 1
ATOM 4543 C CA . LEU A 1 576 ? 15.592 2.983 -15.253 1.00 98.25 576 LEU A CA 1
ATOM 4544 C C . LEU A 1 576 ? 14.916 3.058 -16.631 1.00 98.25 576 LEU A C 1
ATOM 4546 O O . LEU A 1 576 ? 13.841 2.489 -16.801 1.00 98.25 576 LEU A O 1
ATOM 4550 N N . ALA A 1 577 ? 15.545 3.717 -17.613 1.00 98.62 577 ALA A N 1
ATOM 4551 C CA . ALA A 1 577 ? 15.019 3.794 -18.977 1.00 98.62 577 ALA A CA 1
ATOM 4552 C C . ALA A 1 577 ? 14.916 2.404 -19.623 1.00 98.62 577 ALA A C 1
ATOM 4554 O O . ALA A 1 577 ? 13.885 2.073 -20.204 1.00 98.62 577 ALA A O 1
ATOM 4555 N N . ILE A 1 578 ? 15.949 1.565 -19.464 1.00 98.69 578 ILE A N 1
ATOM 4556 C CA . ILE A 1 578 ? 15.931 0.170 -19.930 1.00 98.69 578 ILE A CA 1
ATOM 4557 C C . ILE A 1 578 ? 14.802 -0.603 -19.241 1.00 98.69 578 ILE A C 1
ATOM 4559 O O . ILE A 1 578 ? 14.035 -1.284 -19.913 1.00 98.69 578 ILE A O 1
ATOM 4563 N N . PHE A 1 579 ? 14.662 -0.480 -17.919 1.00 98.31 579 PHE A N 1
ATOM 4564 C CA . PHE A 1 579 ? 13.605 -1.159 -17.172 1.00 98.31 579 PHE A CA 1
ATOM 4565 C C . PHE A 1 579 ? 12.202 -0.785 -17.672 1.00 98.31 579 PHE A C 1
ATOM 4567 O O . PHE A 1 579 ? 11.411 -1.674 -17.982 1.00 98.31 579 PHE A O 1
ATOM 4574 N N . ASP A 1 580 ? 11.903 0.510 -17.804 1.00 98.44 580 ASP A N 1
ATOM 4575 C CA . ASP A 1 580 ? 10.607 0.974 -18.310 1.00 98.44 580 ASP A CA 1
ATOM 4576 C C . ASP A 1 580 ? 10.359 0.494 -19.756 1.00 98.44 580 ASP A C 1
ATOM 4578 O O . ASP A 1 580 ? 9.261 0.022 -20.061 1.00 98.44 580 ASP A O 1
ATOM 4582 N N . ALA A 1 581 ? 11.381 0.535 -20.625 1.00 98.56 581 ALA A N 1
ATOM 4583 C CA . ALA A 1 581 ? 11.306 0.028 -21.998 1.00 98.56 581 ALA A CA 1
ATOM 4584 C C . ALA A 1 581 ? 10.991 -1.476 -22.043 1.00 98.56 581 ALA A C 1
ATOM 4586 O O . ALA A 1 581 ? 10.126 -1.906 -22.806 1.00 98.56 581 ALA A O 1
ATOM 4587 N N . ILE A 1 582 ? 11.654 -2.279 -21.200 1.00 98.31 582 ILE A N 1
ATOM 4588 C CA . ILE A 1 582 ? 11.406 -3.722 -21.095 1.00 98.31 582 ILE A CA 1
ATOM 4589 C C . ILE A 1 582 ? 9.951 -3.983 -20.722 1.00 98.31 582 ILE A C 1
ATOM 4591 O O . ILE A 1 582 ? 9.305 -4.830 -21.338 1.00 98.31 582 ILE A O 1
ATOM 4595 N N . LEU A 1 583 ? 9.421 -3.264 -19.731 1.00 97.94 583 LEU A N 1
ATOM 4596 C CA . LEU A 1 583 ? 8.042 -3.468 -19.312 1.00 97.94 583 LEU A CA 1
ATOM 4597 C C . LEU A 1 583 ? 7.056 -3.109 -20.430 1.00 97.94 583 LEU A C 1
ATOM 4599 O O . LEU A 1 583 ? 6.161 -3.901 -20.716 1.00 97.94 583 LEU A O 1
ATOM 4603 N N . VAL A 1 584 ? 7.250 -1.976 -21.114 1.00 97.88 584 VAL A N 1
ATOM 4604 C CA . VAL A 1 584 ? 6.436 -1.607 -22.286 1.00 97.88 584 VAL A CA 1
ATOM 4605 C C . VAL A 1 584 ? 6.473 -2.710 -23.348 1.00 97.88 584 VAL A C 1
ATOM 4607 O O . VAL A 1 584 ? 5.423 -3.131 -23.829 1.00 97.88 584 VAL A O 1
ATOM 4610 N N . TYR A 1 585 ? 7.661 -3.229 -23.673 1.00 98.00 585 TYR A N 1
ATOM 4611 C CA . TYR A 1 585 ? 7.829 -4.294 -24.662 1.00 98.00 585 TYR A CA 1
ATOM 4612 C C . TYR A 1 585 ? 7.137 -5.607 -24.260 1.00 98.00 585 TYR A C 1
ATOM 4614 O O . TYR A 1 585 ? 6.427 -6.204 -25.074 1.00 98.00 585 TYR A O 1
ATOM 4622 N N . ILE A 1 586 ? 7.299 -6.046 -23.006 1.00 97.25 586 ILE A N 1
ATOM 4623 C CA . ILE A 1 586 ? 6.668 -7.273 -22.498 1.00 97.25 586 ILE A CA 1
ATOM 4624 C C . ILE A 1 586 ? 5.147 -7.150 -22.566 1.00 97.25 586 ILE A C 1
ATOM 4626 O O . ILE A 1 586 ? 4.495 -8.050 -23.093 1.00 97.25 586 ILE A O 1
ATOM 4630 N N . LEU A 1 587 ? 4.576 -6.042 -22.078 1.00 96.50 587 LEU A N 1
ATOM 4631 C CA . LEU A 1 587 ? 3.126 -5.854 -22.097 1.00 96.50 587 LEU A CA 1
ATOM 4632 C C . LEU A 1 587 ? 2.586 -5.754 -23.531 1.00 96.50 587 LEU A C 1
ATOM 4634 O O . LEU A 1 587 ? 1.578 -6.391 -23.836 1.00 96.50 587 LEU A O 1
ATOM 4638 N N . ALA A 1 588 ? 3.276 -5.049 -24.432 1.00 95.25 588 ALA A N 1
ATOM 4639 C CA . ALA A 1 588 ? 2.914 -4.989 -25.850 1.00 95.25 588 ALA A CA 1
ATOM 4640 C C . ALA A 1 588 ? 2.912 -6.379 -26.517 1.00 95.25 588 ALA A C 1
ATOM 4642 O O . ALA A 1 588 ? 2.022 -6.688 -27.306 1.00 95.25 588 ALA A O 1
ATOM 4643 N N . SER A 1 589 ? 3.846 -7.255 -26.137 1.00 95.25 589 SER A N 1
ATOM 4644 C CA . SER A 1 589 ? 3.964 -8.622 -26.673 1.00 95.25 589 SER A CA 1
ATOM 4645 C C . SER A 1 589 ? 2.844 -9.567 -26.210 1.00 95.25 589 SER A C 1
ATOM 4647 O O . SER A 1 589 ? 2.694 -10.679 -26.725 1.00 95.25 589 SER A O 1
ATOM 4649 N N . THR A 1 590 ? 2.027 -9.160 -25.232 1.00 94.25 590 THR A N 1
ATOM 4650 C CA . THR A 1 590 ? 0.922 -9.999 -24.752 1.00 94.25 590 THR A CA 1
ATOM 4651 C C . THR A 1 590 ? -0.263 -10.050 -25.715 1.00 94.25 590 THR A C 1
ATOM 4653 O O . THR A 1 590 ? -0.995 -11.040 -25.674 1.00 94.25 590 THR A O 1
ATOM 4656 N N . ASN A 1 591 ? -0.419 -9.058 -26.602 1.00 89.31 591 ASN A N 1
ATOM 4657 C CA . ASN A 1 591 ? -1.620 -8.829 -27.422 1.00 89.31 591 ASN A CA 1
ATOM 4658 C C . ASN A 1 591 ? -2.914 -8.678 -26.597 1.00 89.31 591 ASN A C 1
ATOM 4660 O O . ASN A 1 591 ? -4.003 -8.959 -27.093 1.00 89.31 591 ASN A O 1
ATOM 4664 N N . ILE A 1 592 ? -2.796 -8.256 -25.338 1.00 93.31 592 ILE A N 1
ATOM 4665 C CA . ILE A 1 592 ? -3.921 -7.967 -24.444 1.00 93.31 592 ILE A CA 1
ATOM 4666 C C . ILE A 1 592 ? -3.988 -6.453 -24.251 1.00 93.31 592 ILE A C 1
ATOM 4668 O O . ILE A 1 592 ? -2.948 -5.795 -24.169 1.00 93.31 592 ILE A O 1
ATOM 4672 N N . ASP A 1 593 ? -5.198 -5.893 -24.160 1.00 92.12 593 ASP A N 1
ATOM 4673 C CA . ASP A 1 593 ? -5.405 -4.466 -23.894 1.00 92.12 593 ASP A CA 1
ATOM 4674 C C . ASP A 1 593 ? -5.105 -4.108 -22.428 1.00 92.12 593 ASP A C 1
ATOM 4676 O O . ASP A 1 593 ? -5.967 -3.828 -21.590 1.00 92.12 593 ASP A O 1
ATOM 4680 N N . TRP A 1 594 ? -3.819 -4.141 -22.106 1.00 93.88 594 TRP A N 1
ATOM 4681 C CA . TRP A 1 594 ? -3.309 -3.871 -20.776 1.00 93.88 594 TRP A CA 1
ATOM 4682 C C . TRP A 1 594 ? -3.456 -2.402 -20.361 1.00 93.88 594 TRP A C 1
ATOM 4684 O O . TRP A 1 594 ? -3.484 -2.114 -19.164 1.00 93.88 594 TRP A O 1
ATOM 4694 N N . GLN A 1 595 ? -3.558 -1.465 -21.312 1.00 93.50 595 GLN A N 1
ATOM 4695 C CA . GLN A 1 595 ? -3.728 -0.041 -21.006 1.00 93.50 595 GLN A CA 1
ATOM 4696 C C . GLN A 1 595 ? -5.124 0.247 -20.466 1.00 93.50 595 GLN A C 1
ATOM 4698 O O . GLN A 1 595 ? -5.241 1.001 -19.496 1.00 93.50 595 GLN A O 1
ATOM 4703 N N . SER A 1 596 ? -6.163 -0.385 -21.019 1.00 92.19 596 SER A N 1
ATOM 4704 C CA . SER A 1 596 ? -7.516 -0.312 -20.458 1.00 92.19 596 SER A CA 1
ATOM 4705 C C . SER A 1 596 ? -7.576 -0.944 -19.068 1.00 92.19 596 SER A C 1
ATOM 4707 O O . SER A 1 596 ? -8.081 -0.318 -18.135 1.00 92.19 596 SER A O 1
ATOM 4709 N N . ILE A 1 597 ? -6.961 -2.120 -18.879 1.00 93.06 597 ILE A N 1
ATOM 4710 C CA . ILE A 1 597 ? -6.856 -2.771 -17.560 1.00 93.06 597 ILE A CA 1
ATOM 4711 C C . ILE A 1 597 ? -6.186 -1.834 -16.546 1.00 93.06 597 ILE A C 1
ATOM 4713 O O . ILE A 1 597 ? -6.753 -1.572 -15.483 1.00 93.06 597 ILE A O 1
ATOM 4717 N N . ARG A 1 598 ? -5.020 -1.271 -16.890 1.00 93.50 598 ARG A N 1
ATOM 4718 C CA . ARG A 1 598 ? -4.289 -0.318 -16.043 1.00 93.50 598 ARG A CA 1
ATOM 4719 C C . ARG A 1 598 ? -5.130 0.913 -15.717 1.00 93.50 598 ARG A C 1
ATOM 4721 O O . ARG A 1 598 ? -5.160 1.345 -14.569 1.00 93.50 598 ARG A O 1
ATOM 4728 N N . THR A 1 599 ? -5.803 1.482 -16.715 1.00 92.44 599 THR A N 1
ATOM 4729 C CA . THR A 1 599 ? -6.636 2.683 -16.557 1.00 92.44 599 THR A CA 1
ATOM 4730 C C . THR A 1 599 ? -7.781 2.426 -15.584 1.00 92.44 599 THR A C 1
ATOM 4732 O O . THR A 1 599 ? -7.990 3.225 -14.671 1.00 92.44 599 THR A O 1
ATOM 4735 N N . ASN A 1 600 ? -8.450 1.278 -15.709 1.00 92.12 600 ASN A N 1
ATOM 4736 C CA . ASN A 1 600 ? -9.510 0.855 -14.797 1.00 92.12 600 ASN A CA 1
ATOM 4737 C C . ASN A 1 600 ? -8.990 0.669 -13.366 1.00 92.12 600 ASN A C 1
ATOM 4739 O O . ASN A 1 600 ? -9.615 1.150 -12.422 1.00 92.12 600 ASN A O 1
ATOM 4743 N N . MET A 1 601 ? -7.829 0.028 -13.199 1.00 92.75 601 MET A N 1
ATOM 4744 C CA . MET A 1 601 ? -7.198 -0.146 -11.885 1.00 92.75 601 MET A CA 1
ATOM 4745 C C . MET A 1 601 ? -6.812 1.197 -11.262 1.00 92.75 601 MET A C 1
ATOM 4747 O O . MET A 1 601 ? -7.128 1.440 -10.104 1.00 92.75 601 MET A O 1
ATOM 4751 N N . CYS A 1 602 ? -6.201 2.102 -12.027 1.00 93.00 602 CYS A N 1
ATOM 4752 C CA . CYS A 1 602 ? -5.859 3.447 -11.564 1.00 93.00 602 CYS A CA 1
ATOM 4753 C C . CYS A 1 602 ? -7.089 4.266 -11.165 1.00 93.00 602 CYS A C 1
ATOM 4755 O O . CYS A 1 602 ? -7.078 4.937 -10.134 1.00 93.00 602 CYS A O 1
ATOM 4757 N N . HIS A 1 603 ? -8.163 4.197 -11.952 1.00 92.44 603 HIS A N 1
ATOM 4758 C CA . HIS A 1 603 ? -9.419 4.841 -11.590 1.00 92.44 603 HIS A CA 1
ATOM 4759 C C . HIS A 1 603 ? -9.967 4.266 -10.275 1.00 92.44 603 HIS A C 1
ATOM 4761 O O . HIS A 1 603 ? -10.254 5.015 -9.348 1.00 92.44 603 HIS A O 1
ATOM 4767 N N . ALA A 1 604 ? -10.051 2.940 -10.148 1.00 91.56 604 ALA A N 1
ATOM 4768 C CA . ALA A 1 604 ? -10.636 2.286 -8.980 1.00 91.56 604 ALA A CA 1
ATOM 4769 C C . ALA A 1 604 ? -9.800 2.432 -7.692 1.00 91.56 604 ALA A C 1
ATOM 4771 O O . ALA A 1 604 ? -10.351 2.709 -6.627 1.00 91.56 604 ALA A O 1
ATOM 4772 N N . LEU A 1 605 ? -8.486 2.217 -7.776 1.00 91.12 605 LEU A N 1
ATOM 4773 C CA . LEU A 1 605 ? -7.602 2.064 -6.615 1.00 91.12 605 LEU A CA 1
ATOM 4774 C C . LEU A 1 605 ? -6.862 3.347 -6.229 1.00 91.12 605 LEU A C 1
ATOM 4776 O O . LEU A 1 605 ? -6.405 3.451 -5.093 1.00 91.12 605 LEU A O 1
ATOM 4780 N N . ASN A 1 606 ? -6.769 4.331 -7.133 1.00 90.50 606 ASN A N 1
ATOM 4781 C CA . ASN A 1 606 ? -6.065 5.585 -6.854 1.00 90.50 606 ASN A CA 1
ATOM 4782 C C . ASN A 1 606 ? -7.038 6.769 -6.838 1.00 90.50 606 ASN A C 1
ATOM 4784 O O . ASN A 1 606 ? -7.109 7.478 -5.838 1.00 90.50 606 ASN A O 1
ATOM 4788 N N . GLU A 1 607 ? -7.828 6.969 -7.896 1.00 91.00 607 GLU A N 1
ATOM 4789 C CA . GLU A 1 607 ? -8.737 8.127 -7.981 1.00 91.00 607 GLU A CA 1
ATOM 4790 C C . GLU A 1 607 ? -9.978 7.967 -7.103 1.00 91.00 607 GLU A C 1
ATOM 4792 O O . GLU A 1 607 ? -10.337 8.873 -6.352 1.00 91.00 607 GLU A O 1
ATOM 4797 N N . GLN A 1 608 ? -10.615 6.797 -7.161 1.00 93.38 608 GLN A N 1
ATOM 4798 C CA . GLN A 1 608 ? -11.825 6.506 -6.396 1.00 93.38 608 GLN A CA 1
ATOM 4799 C C . GLN A 1 608 ? -11.540 6.020 -4.980 1.00 93.38 608 GLN A C 1
ATOM 4801 O O . GLN A 1 608 ? -12.493 5.807 -4.236 1.00 93.38 608 GLN A O 1
ATOM 4806 N N . LYS A 1 609 ? -10.272 5.881 -4.564 1.00 92.69 609 LYS A N 1
ATOM 4807 C CA . LYS A 1 609 ? -9.945 5.376 -3.226 1.00 92.69 609 LYS A CA 1
ATOM 4808 C C . LYS A 1 609 ? -10.655 6.161 -2.131 1.00 92.69 609 LYS A C 1
ATOM 4810 O O . LYS A 1 609 ? -11.459 5.591 -1.407 1.00 92.69 609 LYS A O 1
ATOM 4815 N N . ASN A 1 610 ? -10.361 7.456 -2.004 1.00 94.00 610 ASN A N 1
ATOM 4816 C CA . ASN A 1 610 ? -10.880 8.245 -0.887 1.00 94.00 610 ASN A CA 1
ATOM 4817 C C . ASN A 1 610 ? -12.420 8.351 -0.925 1.00 94.00 610 ASN A C 1
ATOM 4819 O O . ASN A 1 610 ? -13.033 8.106 0.116 1.00 94.00 610 ASN A O 1
ATOM 4823 N N . PRO A 1 611 ? -13.068 8.644 -2.078 1.00 95.62 611 PRO A N 1
ATOM 4824 C CA . PRO A 1 611 ? -14.528 8.607 -2.182 1.00 95.62 611 PRO A CA 1
ATOM 4825 C C . PRO A 1 611 ? -15.131 7.263 -1.768 1.00 95.62 611 PRO A C 1
ATOM 4827 O O . PRO A 1 611 ? -16.068 7.234 -0.979 1.00 95.62 611 PRO A O 1
ATOM 4830 N N . ARG A 1 612 ? -14.564 6.151 -2.240 1.00 96.12 612 ARG A N 1
ATOM 4831 C CA . ARG A 1 612 ? -15.054 4.802 -1.948 1.00 96.12 612 ARG A CA 1
ATOM 4832 C C . ARG A 1 612 ? -14.853 4.403 -0.495 1.00 96.12 612 ARG A C 1
ATOM 4834 O O . ARG A 1 612 ? -15.772 3.864 0.107 1.00 96.12 612 ARG A O 1
ATOM 4841 N N . THR A 1 613 ? -13.691 4.699 0.083 1.00 96.56 613 THR A N 1
ATOM 4842 C CA . THR A 1 613 ? -13.430 4.525 1.516 1.00 96.56 613 THR A CA 1
ATOM 4843 C C . THR A 1 613 ? -14.475 5.273 2.343 1.00 96.56 613 THR A C 1
ATOM 4845 O O . THR A 1 613 ? -15.045 4.694 3.264 1.00 96.56 613 THR A O 1
ATOM 4848 N N . ALA A 1 614 ? -14.784 6.527 1.991 1.00 97.19 614 ALA A N 1
ATOM 4849 C CA . ALA A 1 614 ? -15.829 7.285 2.673 1.00 97.19 614 ALA A CA 1
ATOM 4850 C C . ALA A 1 614 ? -17.216 6.647 2.488 1.00 97.19 614 ALA A C 1
ATOM 4852 O O . ALA A 1 614 ? -17.928 6.481 3.470 1.00 97.19 614 ALA A O 1
ATOM 4853 N N . SER A 1 615 ? -17.571 6.216 1.273 1.00 97.44 615 SER A N 1
ATOM 4854 C CA . SER A 1 615 ? -18.851 5.545 1.004 1.00 97.44 615 SER A CA 1
ATOM 4855 C C . SER A 1 615 ? -19.021 4.223 1.756 1.00 97.44 615 SER A C 1
ATOM 4857 O O . SER A 1 615 ? -20.119 3.933 2.220 1.00 97.44 615 SER A O 1
ATOM 4859 N N . ILE A 1 616 ? -17.950 3.441 1.930 1.00 98.00 616 ILE A N 1
ATOM 4860 C CA . ILE A 1 616 ? -17.973 2.241 2.779 1.00 98.00 616 ILE A CA 1
ATOM 4861 C C . ILE A 1 616 ? -18.305 2.646 4.218 1.00 98.00 616 ILE A C 1
ATOM 4863 O O . ILE A 1 616 ? -19.250 2.119 4.797 1.00 98.00 616 ILE A O 1
ATOM 4867 N N . LEU A 1 617 ? -17.603 3.633 4.777 1.00 98.25 617 LEU A N 1
ATOM 4868 C CA . LEU A 1 617 ? -17.839 4.104 6.148 1.00 98.25 617 LEU A CA 1
ATOM 4869 C C . LEU A 1 617 ? -19.223 4.762 6.344 1.00 98.25 617 LEU A C 1
ATOM 4871 O O . LEU A 1 617 ? -19.752 4.751 7.453 1.00 98.25 617 LEU A O 1
ATOM 4875 N N . GLU A 1 618 ? -19.815 5.306 5.279 1.00 97.56 618 GLU A N 1
ATOM 4876 C CA . GLU A 1 618 ? -21.178 5.862 5.244 1.00 97.56 618 GLU A CA 1
ATOM 4877 C C . GLU A 1 618 ? -22.272 4.786 5.124 1.00 97.56 618 GLU A C 1
ATOM 4879 O O . GLU A 1 618 ? -23.441 5.077 5.373 1.00 97.56 618 GLU A O 1
ATOM 4884 N N . SER A 1 619 ? -21.928 3.548 4.756 1.00 96.94 619 SER A N 1
ATOM 4885 C CA . SER A 1 619 ? -22.904 2.463 4.597 1.00 96.94 619 SER A CA 1
ATOM 4886 C C . SER A 1 619 ? -23.640 2.142 5.903 1.00 96.94 619 SER A C 1
ATOM 4888 O O . SER A 1 619 ? -23.163 2.430 7.004 1.00 96.94 619 SER A O 1
ATOM 4890 N N . SER A 1 620 ? -24.802 1.492 5.812 1.00 94.81 620 SER A N 1
ATOM 4891 C CA . SER A 1 620 ? -25.600 1.080 6.981 1.00 94.81 620 SER A CA 1
ATOM 4892 C C . SER A 1 620 ? -24.853 0.147 7.944 1.00 94.81 620 SER A C 1
ATOM 4894 O O . SER A 1 620 ? -25.168 0.118 9.137 1.00 94.81 620 SER A O 1
ATOM 4896 N N . VAL A 1 621 ? -23.843 -0.575 7.448 1.00 95.06 621 VAL A N 1
ATOM 4897 C CA . VAL A 1 621 ? -22.965 -1.438 8.250 1.00 95.06 621 VAL A CA 1
ATOM 4898 C C . VAL A 1 621 ? -22.118 -0.599 9.207 1.00 95.06 621 VAL A C 1
ATOM 4900 O O . VAL A 1 621 ? -22.040 -0.903 10.396 1.00 95.06 621 VAL A O 1
ATOM 4903 N N . TYR A 1 622 ? -21.509 0.479 8.707 1.00 97.94 622 TYR A N 1
ATOM 4904 C CA . TYR A 1 622 ? -20.495 1.231 9.449 1.00 97.94 622 TYR A CA 1
ATOM 4905 C C . TYR A 1 622 ? -21.009 2.521 10.075 1.00 97.94 622 TYR A C 1
ATOM 4907 O O . TYR A 1 622 ? -20.581 2.848 11.178 1.00 97.94 622 TYR A O 1
ATOM 4915 N N . SER A 1 623 ? -21.984 3.198 9.468 1.00 96.69 623 SER A N 1
ATOM 4916 C CA . SER A 1 623 ? -22.619 4.411 10.014 1.00 96.69 623 SER A CA 1
ATOM 4917 C C . SER A 1 623 ? -23.256 4.209 11.397 1.00 96.69 623 SER A C 1
ATOM 4919 O O . SER A 1 623 ? -23.410 5.160 12.164 1.00 96.69 623 SER A O 1
ATOM 4921 N N . ASN A 1 624 ? -23.585 2.963 11.750 1.00 94.12 624 ASN A N 1
ATOM 4922 C CA . ASN A 1 624 ? -24.158 2.593 13.042 1.00 94.12 624 ASN A CA 1
ATOM 4923 C C . ASN A 1 624 ? -23.125 2.295 14.142 1.00 94.12 624 ASN A C 1
ATOM 4925 O O . ASN A 1 624 ? -23.534 2.035 15.280 1.00 94.12 624 ASN A O 1
ATOM 4929 N N . MET A 1 625 ? -21.825 2.323 13.830 1.00 97.56 625 MET A N 1
ATOM 4930 C CA . MET A 1 625 ? -20.744 2.128 14.803 1.00 97.56 625 MET A CA 1
ATOM 4931 C C . MET A 1 625 ? -20.673 3.301 15.783 1.00 97.56 625 MET A C 1
ATOM 4933 O O . MET A 1 625 ? -20.907 4.445 15.406 1.00 97.56 625 MET A O 1
ATOM 4937 N N . ASP A 1 626 ? -20.311 3.043 17.040 1.00 97.88 626 ASP A N 1
ATOM 4938 C CA . ASP A 1 626 ? -20.111 4.105 18.034 1.00 97.88 626 ASP A CA 1
ATOM 4939 C C . ASP A 1 626 ? -18.732 4.756 17.891 1.00 97.88 626 ASP A C 1
ATOM 4941 O O . ASP A 1 626 ? -18.576 5.959 18.123 1.00 97.88 626 ASP A O 1
ATOM 4945 N N . VAL A 1 627 ? -17.729 3.958 17.513 1.00 98.56 627 VAL A N 1
ATOM 4946 C CA . VAL A 1 627 ? -16.350 4.404 17.295 1.00 98.56 627 VAL A CA 1
ATOM 4947 C C . VAL A 1 627 ? -15.633 3.538 16.257 1.00 98.56 627 VAL A C 1
ATOM 4949 O O . VAL A 1 627 ? -15.688 2.306 16.321 1.00 98.56 627 VAL A O 1
ATOM 4952 N N . ILE A 1 628 ? -14.928 4.178 15.323 1.00 98.88 628 ILE A N 1
ATOM 4953 C CA . ILE A 1 628 ? -14.103 3.514 14.306 1.00 98.88 628 ILE A CA 1
ATOM 4954 C C . ILE A 1 628 ? -12.666 4.029 14.405 1.00 98.88 628 ILE A C 1
ATOM 4956 O O . ILE A 1 628 ? -12.423 5.236 14.403 1.00 98.88 628 ILE A O 1
ATOM 4960 N N . PHE A 1 629 ? -11.711 3.110 14.469 1.00 98.88 629 PHE A N 1
ATOM 4961 C CA . PHE A 1 629 ? -10.281 3.399 14.498 1.00 98.88 629 PHE A CA 1
ATOM 4962 C C . PHE A 1 629 ? -9.702 3.238 13.095 1.00 98.88 629 PHE A C 1
ATOM 4964 O O . PHE A 1 629 ? -9.796 2.161 12.514 1.00 98.88 629 PHE A O 1
ATOM 4971 N N . LEU A 1 630 ? -9.103 4.291 12.547 1.00 98.50 630 LEU A N 1
ATOM 4972 C CA . LEU A 1 630 ? -8.453 4.228 11.240 1.00 98.50 630 LEU A CA 1
ATOM 4973 C C . LEU A 1 630 ? -6.941 4.327 11.381 1.00 98.50 630 LEU A C 1
ATOM 4975 O O . LEU A 1 630 ? -6.446 5.083 12.223 1.00 98.50 630 LEU A O 1
ATOM 4979 N N . GLN A 1 631 ? -6.229 3.606 10.521 1.00 97.44 631 GLN A N 1
ATOM 4980 C CA . GLN A 1 631 ? -4.776 3.664 10.362 1.00 97.44 631 GLN A CA 1
ATOM 4981 C C . GLN A 1 631 ? -4.412 4.013 8.909 1.00 97.44 631 GLN A C 1
ATOM 4983 O O . GLN A 1 631 ? -5.230 3.848 8.004 1.00 97.44 631 GLN A O 1
ATOM 4988 N N . GLU A 1 632 ? -3.201 4.542 8.696 1.00 95.00 632 GLU A N 1
ATOM 4989 C CA . GLU A 1 632 ? -2.689 4.988 7.382 1.00 95.00 632 GLU A CA 1
ATOM 4990 C C . GLU A 1 632 ? -3.640 5.906 6.591 1.00 95.00 632 GLU A C 1
ATOM 4992 O O . GLU A 1 632 ? -3.796 5.814 5.372 1.00 95.00 632 GLU A O 1
ATOM 4997 N N . SER A 1 633 ? -4.280 6.840 7.290 1.00 94.50 633 SER A N 1
ATOM 4998 C CA . SER A 1 633 ? -5.157 7.834 6.677 1.00 94.50 633 SER A CA 1
ATOM 4999 C C . SER A 1 633 ? -4.359 8.959 6.032 1.00 94.50 633 SER A C 1
ATOM 5001 O O . SER A 1 633 ? -3.554 9.619 6.698 1.00 94.50 633 SER A O 1
ATOM 5003 N N . SER A 1 634 ? -4.644 9.235 4.761 1.00 90.56 634 SER A N 1
ATOM 5004 C CA . SER A 1 634 ? -4.121 10.421 4.085 1.00 90.56 634 SER A CA 1
ATOM 5005 C C . SER A 1 634 ? -4.827 11.694 4.561 1.00 90.56 634 SER A C 1
ATOM 5007 O O . SER A 1 634 ? -5.998 11.697 4.953 1.00 90.56 634 SER A O 1
ATOM 5009 N N . SER A 1 635 ? -4.125 12.815 4.464 1.00 88.50 635 SER A N 1
ATOM 5010 C CA . SER A 1 635 ? -4.646 14.167 4.668 1.00 88.50 635 SER A CA 1
ATOM 5011 C C . SER A 1 635 ? -5.744 14.493 3.652 1.00 88.50 635 SER A C 1
ATOM 5013 O O . SER A 1 635 ? -6.712 15.186 3.975 1.00 88.50 635 SER A O 1
ATOM 5015 N N . ALA A 1 636 ? -5.624 13.955 2.432 1.00 89.25 636 ALA A N 1
ATOM 5016 C CA . ALA A 1 636 ? -6.642 14.066 1.392 1.00 89.25 636 ALA A CA 1
ATOM 5017 C C . ALA A 1 636 ? -7.947 13.367 1.802 1.00 89.25 636 ALA A C 1
ATOM 5019 O O . ALA A 1 636 ? -9.021 13.955 1.671 1.00 89.25 636 ALA A O 1
ATOM 5020 N N . PHE A 1 637 ? -7.866 12.155 2.363 1.00 93.56 637 PHE A N 1
ATOM 5021 C CA . PHE A 1 637 ? -9.036 11.477 2.918 1.00 93.56 637 PHE A CA 1
ATOM 5022 C C . PHE A 1 637 ? -9.624 12.251 4.099 1.00 93.56 637 PHE A C 1
ATOM 5024 O O . PHE A 1 637 ? -10.828 12.471 4.132 1.00 93.56 637 PHE A O 1
ATOM 5031 N N . ALA A 1 638 ? -8.796 12.715 5.041 1.00 92.12 638 ALA A N 1
ATOM 5032 C CA . ALA A 1 638 ? -9.279 13.453 6.208 1.00 92.12 638 ALA A CA 1
ATOM 5033 C C . ALA A 1 638 ? -10.020 14.752 5.830 1.00 92.12 638 ALA A C 1
ATOM 5035 O O . ALA A 1 638 ? -10.998 15.113 6.486 1.00 92.12 638 ALA A O 1
ATOM 5036 N N . THR A 1 639 ? -9.574 15.446 4.778 1.00 92.31 639 THR A N 1
ATOM 5037 C CA . THR A 1 639 ? -10.269 16.618 4.218 1.00 92.31 639 THR A CA 1
ATOM 5038 C C . THR A 1 639 ? -11.585 16.210 3.560 1.00 92.31 639 THR A C 1
ATOM 5040 O O . THR A 1 639 ? -12.629 16.736 3.932 1.00 92.31 639 THR A O 1
ATOM 5043 N N . LEU A 1 640 ? -11.560 15.214 2.667 1.00 94.06 640 LEU A N 1
ATOM 5044 C CA . LEU A 1 640 ? -12.762 14.709 1.996 1.00 94.06 640 LEU A CA 1
ATOM 5045 C C . LEU A 1 640 ? -13.821 14.235 3.005 1.00 94.06 640 LEU A C 1
ATOM 5047 O O . LEU A 1 640 ? -14.990 14.580 2.884 1.00 94.06 640 LEU A O 1
ATOM 5051 N N . ALA A 1 641 ? -13.418 13.484 4.030 1.00 94.62 641 ALA A N 1
ATOM 5052 C CA . ALA A 1 641 ? -14.302 12.981 5.077 1.00 94.62 641 ALA A CA 1
ATOM 5053 C C . ALA A 1 641 ? -15.087 14.108 5.766 1.00 94.62 641 ALA A C 1
ATOM 5055 O O . ALA A 1 641 ? -16.276 13.942 6.027 1.00 94.62 641 ALA A O 1
ATOM 5056 N N . LYS A 1 642 ? -14.445 15.261 6.012 1.00 93.88 642 LYS A N 1
ATOM 5057 C CA . LYS A 1 642 ? -15.061 16.439 6.650 1.00 93.88 642 LYS A CA 1
ATOM 5058 C C . LYS A 1 642 ? -16.118 17.127 5.791 1.00 93.88 642 LYS A C 1
ATOM 5060 O O . LYS A 1 642 ? -16.981 17.805 6.335 1.00 93.88 642 LYS A O 1
ATOM 5065 N N . GLU A 1 643 ? -16.047 16.967 4.476 1.00 93.56 643 GLU A N 1
ATOM 5066 C CA . GLU A 1 643 ? -16.963 17.599 3.521 1.00 93.56 643 GLU A CA 1
ATOM 5067 C C . GLU A 1 643 ? -18.165 16.709 3.175 1.00 93.56 643 GLU A C 1
ATOM 5069 O O . GLU A 1 643 ? -19.099 17.154 2.509 1.00 93.56 643 GLU A O 1
ATOM 5074 N N . ARG A 1 644 ? -18.161 15.453 3.632 1.00 94.94 644 ARG A N 1
ATOM 5075 C CA . ARG A 1 644 ? -19.164 14.442 3.292 1.00 94.94 644 ARG A CA 1
ATOM 5076 C C . ARG A 1 644 ? -20.164 14.175 4.412 1.00 94.94 644 ARG A C 1
ATOM 5078 O O . ARG A 1 644 ? -20.006 14.630 5.545 1.00 94.94 644 ARG A O 1
ATOM 5085 N N . ASP A 1 645 ? -21.177 13.368 4.099 1.00 93.12 645 ASP A N 1
ATOM 5086 C CA . ASP A 1 645 ? -22.141 12.848 5.074 1.00 93.12 645 ASP A CA 1
ATOM 5087 C C . ASP A 1 645 ? -21.465 12.086 6.210 1.00 93.12 645 ASP A C 1
ATOM 5089 O O . ASP A 1 645 ? -21.936 12.156 7.347 1.00 93.12 645 ASP A O 1
ATOM 5093 N N . LEU A 1 646 ? -20.309 11.467 5.942 1.00 95.31 646 LEU A N 1
ATOM 5094 C CA . LEU A 1 646 ? -19.474 10.863 6.972 1.00 95.31 646 LEU A CA 1
ATOM 5095 C C . LEU A 1 646 ? -19.262 11.792 8.177 1.00 95.31 646 LEU A C 1
ATOM 5097 O O . LEU A 1 646 ? -19.536 11.386 9.304 1.00 95.31 646 LEU A O 1
ATOM 5101 N N . ALA A 1 647 ? -18.837 13.039 7.949 1.00 95.50 647 ALA A N 1
ATOM 5102 C CA . ALA A 1 647 ? -18.658 14.019 9.017 1.00 95.50 647 ALA A CA 1
ATOM 5103 C C . ALA A 1 647 ? -19.882 14.901 9.267 1.00 95.50 647 ALA A C 1
ATOM 5105 O O . ALA A 1 647 ? -20.014 15.472 10.345 1.00 95.50 647 ALA A O 1
ATOM 5106 N N . ASN A 1 648 ? -20.773 15.078 8.293 1.00 94.31 648 ASN A N 1
ATOM 5107 C CA . ASN A 1 648 ? -21.937 15.946 8.467 1.00 94.31 648 ASN A CA 1
ATOM 5108 C C . ASN A 1 648 ? -23.034 15.255 9.282 1.00 94.31 648 ASN A C 1
ATOM 5110 O O . ASN A 1 648 ? -23.623 15.888 10.162 1.00 94.31 648 ASN A O 1
ATOM 5114 N N . GLN A 1 649 ? -23.241 13.958 9.059 1.00 96.00 649 GLN A N 1
ATOM 5115 C CA . GLN A 1 649 ? -24.349 13.190 9.620 1.00 96.00 649 GLN A CA 1
ATOM 5116 C C . GLN A 1 649 ? -23.896 12.177 10.675 1.00 96.00 649 GLN A C 1
ATOM 5118 O O . GLN A 1 649 ? -24.510 12.103 11.738 1.00 96.00 649 GLN A O 1
ATOM 5123 N N . PHE A 1 650 ? -22.824 11.423 10.414 1.00 97.50 650 PHE A N 1
ATOM 5124 C CA . PHE A 1 650 ? -22.558 10.199 11.177 1.00 97.50 650 PHE A CA 1
ATOM 5125 C C . PHE A 1 650 ? -21.503 10.351 12.278 1.00 97.50 650 PHE A C 1
ATOM 5127 O O . PHE A 1 650 ? -21.745 9.932 13.412 1.00 97.50 650 PHE A O 1
ATOM 5134 N N . PHE A 1 651 ? -20.358 10.973 11.989 1.00 98.44 651 PHE A N 1
ATOM 5135 C CA . PHE A 1 651 ? -19.194 10.964 12.879 1.00 98.44 651 PHE A CA 1
ATOM 5136 C C . PHE A 1 651 ? -18.544 12.336 13.069 1.00 98.44 651 PHE A C 1
ATOM 5138 O O . PHE A 1 651 ? -18.588 13.198 12.198 1.00 98.44 651 PHE A O 1
ATOM 5145 N N . ASP A 1 652 ? -17.862 12.508 14.196 1.00 97.56 652 ASP A N 1
ATOM 5146 C CA . ASP A 1 652 ? -16.810 13.504 14.367 1.00 97.56 652 ASP A CA 1
ATOM 5147 C C . ASP A 1 652 ? -15.459 12.882 13.969 1.00 97.56 652 ASP A C 1
ATOM 5149 O O . ASP A 1 652 ? -15.131 11.766 14.382 1.00 97.56 652 ASP A O 1
ATOM 5153 N N . ILE A 1 653 ? -14.679 13.593 13.143 1.00 97.25 653 ILE A N 1
ATOM 5154 C CA . ILE A 1 653 ? -13.386 13.124 12.611 1.00 97.25 653 ILE A CA 1
ATOM 5155 C C . ILE A 1 653 ? -12.245 13.620 13.505 1.00 97.25 653 ILE A C 1
ATOM 5157 O O . ILE A 1 653 ? -11.805 14.769 13.385 1.00 97.25 653 ILE A O 1
ATOM 5161 N N . ASN A 1 654 ? -11.733 12.758 14.383 1.00 97.19 654 ASN A N 1
ATOM 5162 C CA . ASN A 1 654 ? -10.718 13.133 15.365 1.00 97.19 654 ASN A CA 1
ATOM 5163 C C . ASN A 1 654 ? -9.309 12.806 14.859 1.00 97.19 654 ASN A C 1
ATOM 5165 O O . ASN A 1 654 ? -8.930 11.643 14.704 1.00 97.19 654 ASN A O 1
ATOM 5169 N N . ILE A 1 655 ? -8.526 13.860 14.626 1.00 95.00 655 ILE A N 1
ATOM 5170 C CA . ILE A 1 655 ? -7.129 13.793 14.186 1.00 95.00 655 ILE A CA 1
ATOM 5171 C C . ILE A 1 655 ? -6.233 14.093 15.391 1.00 95.00 655 ILE A C 1
ATOM 5173 O O . ILE A 1 655 ? -6.503 15.032 16.142 1.00 95.00 655 ILE A O 1
ATOM 5177 N N . GLY A 1 656 ? -5.184 13.298 15.603 1.00 91.50 656 GLY A N 1
ATOM 5178 C CA . GLY A 1 656 ? -4.227 13.539 16.683 1.00 91.50 656 GLY A CA 1
ATOM 5179 C C . GLY A 1 656 ? -3.380 14.791 16.444 1.00 91.50 656 GLY A C 1
ATOM 5180 O O . GLY A 1 656 ? -3.017 15.114 15.315 1.00 91.50 656 GLY A O 1
ATOM 5181 N N . SER A 1 657 ? -3.001 15.483 17.515 1.00 90.81 657 SER A N 1
ATOM 5182 C CA . SER A 1 657 ? -2.143 16.678 17.456 1.00 90.81 657 SER A CA 1
ATOM 5183 C C . SER A 1 657 ? -0.709 16.423 16.974 1.00 90.81 657 SER A C 1
ATOM 5185 O O . SER A 1 657 ? 0.031 17.389 16.762 1.00 90.81 657 SER A O 1
ATOM 5187 N N . ASP A 1 658 ? -0.309 15.157 16.846 1.00 90.44 658 ASP A N 1
ATOM 5188 C CA . ASP A 1 658 ? 0.979 14.708 16.301 1.00 90.44 658 ASP A CA 1
ATOM 5189 C C . ASP A 1 658 ? 0.871 14.199 14.851 1.00 90.44 658 ASP A C 1
ATOM 5191 O O . ASP A 1 658 ? 1.798 13.572 14.351 1.00 90.44 658 ASP A O 1
ATOM 5195 N N . ALA A 1 659 ? -0.262 14.434 14.177 1.00 89.62 659 ALA A N 1
ATOM 5196 C CA . ALA A 1 659 ? -0.432 14.067 12.775 1.00 89.62 659 ALA A CA 1
ATOM 5197 C C . ALA A 1 659 ? 0.633 14.727 11.882 1.00 89.62 659 ALA A C 1
ATOM 5199 O O . ALA A 1 659 ? 0.946 15.913 12.027 1.00 89.62 659 ALA A O 1
ATOM 5200 N N . ASP A 1 660 ? 1.149 13.953 10.931 1.00 87.00 660 ASP A N 1
ATOM 5201 C CA . ASP A 1 660 ? 2.158 14.368 9.966 1.00 87.00 660 ASP A CA 1
ATOM 5202 C C . ASP A 1 660 ? 1.531 14.460 8.564 1.00 87.00 660 ASP A C 1
ATOM 5204 O O . ASP A 1 660 ? 1.334 13.437 7.893 1.00 87.00 660 ASP A O 1
ATOM 5208 N N . PRO A 1 661 ? 1.204 15.676 8.089 1.00 80.75 661 PRO A N 1
ATOM 5209 C CA . PRO A 1 661 ? 0.633 15.859 6.760 1.00 80.75 661 PRO A CA 1
ATOM 5210 C C . PRO A 1 661 ? 1.645 15.586 5.639 1.00 80.75 661 PRO A C 1
ATOM 5212 O O . PRO A 1 661 ? 1.240 15.372 4.503 1.00 80.75 661 PRO A O 1
ATOM 5215 N N . SER A 1 662 ? 2.951 15.591 5.932 1.00 75.31 662 SER A N 1
ATOM 5216 C CA . SER A 1 662 ? 3.997 15.337 4.935 1.00 75.31 662 SER A CA 1
ATOM 5217 C C . SER A 1 662 ? 4.228 13.846 4.698 1.00 75.31 662 SER A C 1
ATOM 5219 O O . SER A 1 662 ? 4.513 13.433 3.575 1.00 75.31 662 SER A O 1
ATOM 5221 N N . ARG A 1 663 ? 4.085 13.033 5.753 1.00 79.19 663 ARG A N 1
ATOM 5222 C CA . ARG A 1 663 ? 4.178 11.570 5.674 1.00 79.19 663 ARG A CA 1
ATOM 5223 C C . ARG A 1 663 ? 2.912 10.937 5.099 1.00 79.19 663 ARG A C 1
ATOM 5225 O O . ARG A 1 663 ? 2.987 9.849 4.541 1.00 79.19 663 ARG A O 1
ATOM 5232 N N . ASP A 1 664 ? 1.778 11.620 5.248 1.00 83.12 664 ASP A N 1
ATOM 5233 C CA . ASP A 1 664 ? 0.474 11.254 4.683 1.00 83.12 664 ASP A CA 1
ATOM 5234 C C . ASP A 1 664 ? -0.041 9.856 5.087 1.00 83.12 664 ASP A C 1
ATOM 5236 O O . ASP A 1 664 ? -0.802 9.212 4.373 1.00 83.12 664 ASP A O 1
ATOM 5240 N N . GLN A 1 665 ? 0.369 9.395 6.271 1.00 88.50 665 GLN A N 1
ATOM 5241 C CA . GLN A 1 665 ? -0.037 8.126 6.875 1.00 88.50 665 GLN A CA 1
ATOM 5242 C C . GLN A 1 665 ? -0.404 8.394 8.334 1.00 88.50 665 GLN A C 1
ATOM 5244 O O . GLN A 1 665 ? 0.469 8.362 9.189 1.00 88.50 665 GLN A O 1
ATOM 5249 N N . ASN A 1 666 ? -1.658 8.721 8.638 1.00 94.31 666 ASN A N 1
ATOM 5250 C CA . ASN A 1 666 ? -2.070 9.137 9.982 1.00 94.31 666 ASN A CA 1
ATOM 5251 C C . ASN A 1 666 ? -3.115 8.195 10.584 1.00 94.31 666 ASN A C 1
ATOM 5253 O O . ASN A 1 666 ? -4.023 7.735 9.895 1.00 94.31 666 ASN A O 1
ATOM 5257 N N . SER A 1 667 ? -3.036 7.955 11.887 1.00 96.94 667 SER A N 1
ATOM 5258 C CA . SER A 1 667 ? -4.100 7.291 12.636 1.00 96.94 667 SER A CA 1
ATOM 5259 C C . SER A 1 667 ? -5.183 8.296 13.033 1.00 96.94 667 SER A C 1
ATOM 5261 O O . SER A 1 667 ? -4.882 9.394 13.507 1.00 96.94 667 SER A O 1
ATOM 5263 N N . LEU A 1 668 ? -6.450 7.918 12.847 1.00 97.50 668 LEU A N 1
ATOM 5264 C CA . LEU A 1 668 ? -7.634 8.734 13.137 1.00 97.50 668 LEU A CA 1
ATOM 5265 C C . LEU A 1 668 ? -8.631 7.957 14.006 1.00 97.50 668 LEU A C 1
ATOM 5267 O O . LEU A 1 668 ? -8.617 6.725 14.033 1.00 97.50 668 LEU A O 1
ATOM 5271 N N . ILE A 1 669 ? -9.529 8.677 14.680 1.00 98.62 669 ILE A N 1
ATOM 5272 C CA . ILE A 1 669 ? -10.675 8.087 15.386 1.00 98.62 669 ILE A CA 1
ATOM 5273 C C . ILE A 1 669 ? -11.955 8.779 14.917 1.00 98.62 669 ILE A C 1
ATOM 5275 O O . ILE A 1 669 ? -12.100 9.990 15.075 1.00 98.62 669 ILE A O 1
ATOM 5279 N N . LEU A 1 670 ? -12.902 8.020 14.374 1.00 98.62 670 LEU A N 1
ATOM 5280 C CA . LEU A 1 670 ? -14.265 8.487 14.132 1.00 98.62 670 LEU A CA 1
ATOM 5281 C C . LEU A 1 670 ? -15.115 8.188 15.364 1.00 98.62 670 LEU A C 1
ATOM 5283 O O . LEU A 1 670 ? -15.181 7.038 15.790 1.00 98.62 670 LEU A O 1
ATOM 5287 N N . THR A 1 671 ? -15.786 9.191 15.918 1.00 98.50 671 THR A N 1
ATOM 5288 C CA . THR A 1 671 ? -16.724 9.016 17.040 1.00 98.50 671 THR A CA 1
ATOM 5289 C C . THR A 1 671 ? -18.126 9.383 16.601 1.00 98.50 671 THR A C 1
ATOM 5291 O O . THR A 1 671 ? -18.314 10.443 16.013 1.00 98.50 671 THR A O 1
ATOM 5294 N N . LYS A 1 672 ? -19.117 8.526 16.862 1.00 98.06 672 LYS A N 1
ATOM 5295 C CA . LYS A 1 672 ? -20.501 8.765 16.434 1.00 98.06 672 LYS A CA 1
ATOM 5296 C C . LYS A 1 672 ? -21.021 10.094 16.974 1.00 98.06 672 LYS A C 1
ATOM 5298 O O . LYS A 1 672 ? -20.878 10.388 18.166 1.00 98.06 672 LYS A O 1
ATOM 5303 N N . LYS A 1 673 ? -21.654 10.886 16.110 1.00 96.19 673 LYS A N 1
ATOM 5304 C CA . LYS A 1 673 ? -22.185 12.192 16.497 1.00 96.19 673 LYS A CA 1
ATOM 5305 C C . LYS A 1 673 ? -23.170 12.075 17.644 1.00 96.19 673 LYS A C 1
ATOM 5307 O O . LYS A 1 673 ? -24.040 11.206 17.654 1.00 96.19 673 LYS A O 1
ATOM 5312 N N . ASN A 1 674 ? -23.047 12.996 18.596 1.00 94.75 674 ASN A N 1
ATOM 5313 C CA . ASN A 1 674 ? -23.881 13.084 19.797 1.00 94.75 674 ASN A CA 1
ATOM 5314 C C . ASN A 1 674 ? -23.799 11.866 20.740 1.00 94.75 674 ASN A C 1
ATOM 5316 O O . ASN A 1 674 ? -24.519 11.831 21.735 1.00 94.75 674 ASN A O 1
ATOM 5320 N N . ALA A 1 675 ? -22.939 10.879 20.465 1.00 95.44 675 ALA A N 1
ATOM 5321 C CA . ALA A 1 675 ? -22.731 9.732 21.348 1.00 95.44 675 ALA A CA 1
ATOM 5322 C C . ALA A 1 675 ? -21.610 9.974 22.371 1.00 95.44 675 ALA A C 1
ATOM 5324 O O . ALA A 1 675 ? -21.506 9.234 23.351 1.00 95.44 675 ALA A O 1
ATOM 5325 N N . TRP A 1 676 ? -20.799 11.019 22.178 1.00 97.31 676 TRP A N 1
ATOM 5326 C CA . TRP A 1 676 ? -19.599 11.295 22.964 1.00 97.31 676 TRP A CA 1
ATOM 5327 C C . TRP A 1 676 ? -19.492 12.776 23.353 1.00 97.31 676 TRP A C 1
ATOM 5329 O O . TRP A 1 676 ? -19.758 13.659 22.545 1.00 97.31 676 TRP A O 1
ATOM 5339 N N . ASN A 1 677 ? -19.063 13.026 24.589 1.00 96.69 677 ASN A N 1
ATOM 5340 C CA . ASN A 1 677 ? -18.768 14.333 25.173 1.00 96.69 677 ASN A CA 1
ATOM 5341 C C . ASN A 1 677 ? -17.318 14.370 25.682 1.00 96.69 677 ASN A C 1
ATOM 5343 O O . ASN A 1 677 ? -16.656 13.337 25.783 1.00 96.69 677 ASN A O 1
ATOM 5347 N N . ASP A 1 678 ? -16.834 15.560 26.046 1.00 95.69 678 ASP A N 1
ATOM 5348 C CA . ASP A 1 678 ? -15.535 15.766 26.706 1.00 95.69 678 ASP A CA 1
ATOM 5349 C C . ASP A 1 678 ? -14.331 15.168 25.955 1.00 95.69 678 ASP A C 1
ATOM 5351 O O . ASP A 1 678 ? -13.351 14.744 26.576 1.00 95.69 678 ASP A O 1
ATOM 5355 N N . LEU A 1 679 ? -14.391 15.124 24.618 1.00 96.62 679 LEU A N 1
ATOM 5356 C CA . LEU A 1 679 ? -13.280 14.637 23.804 1.00 96.62 679 LEU A CA 1
ATOM 5357 C C . LEU A 1 679 ? -12.037 15.497 24.049 1.00 96.62 679 LEU A C 1
ATOM 5359 O O . LEU A 1 679 ? -12.022 16.701 23.782 1.00 96.62 679 LEU A O 1
ATOM 5363 N N . LYS A 1 680 ? -10.971 14.859 24.527 1.00 97.75 680 LYS A N 1
ATOM 5364 C CA . LYS A 1 680 ? -9.677 15.493 24.779 1.00 97.75 680 LYS A CA 1
ATOM 5365 C C . LYS A 1 680 ? -8.565 14.653 24.169 1.00 97.75 680 LYS A C 1
ATOM 5367 O O . LYS A 1 680 ? -8.383 13.501 24.555 1.00 97.75 680 LYS A O 1
ATOM 5372 N N . ASP A 1 681 ? -7.799 15.263 23.269 1.00 98.06 681 ASP A N 1
ATOM 5373 C CA . ASP A 1 681 ? -6.591 14.666 22.702 1.00 98.06 681 ASP A CA 1
ATOM 5374 C C . ASP A 1 681 ? -5.493 14.554 23.773 1.00 98.06 681 ASP A C 1
ATOM 5376 O O . ASP A 1 681 ? -5.096 15.543 24.398 1.00 98.06 681 ASP A O 1
ATOM 5380 N N . LEU A 1 682 ? -4.999 13.335 23.976 1.00 97.81 682 LEU A N 1
ATOM 5381 C CA . LEU A 1 682 ? -3.943 12.977 24.922 1.00 97.81 682 LEU A CA 1
ATOM 5382 C C . LEU A 1 682 ? -2.676 12.476 24.222 1.00 97.81 682 LEU A C 1
ATOM 5384 O O . LEU A 1 682 ? -1.726 12.078 24.895 1.00 97.81 682 LEU A O 1
ATOM 5388 N N . THR A 1 683 ? -2.631 12.511 22.889 1.00 96.19 683 THR A N 1
ATOM 5389 C CA . THR A 1 683 ? -1.566 11.914 22.072 1.00 96.19 683 THR A CA 1
ATOM 5390 C C . THR A 1 683 ? -0.184 12.437 22.470 1.00 96.19 683 THR A C 1
ATOM 5392 O O . THR A 1 683 ? 0.677 11.673 22.898 1.00 96.19 683 THR A O 1
ATOM 5395 N N . LYS A 1 684 ? 0.037 13.757 22.450 1.00 94.06 684 LYS A N 1
ATOM 5396 C CA . LYS A 1 684 ? 1.331 14.340 22.862 1.00 94.06 684 LYS A CA 1
ATOM 5397 C C . LYS A 1 684 ? 1.678 14.050 24.318 1.00 94.06 684 LYS A C 1
ATOM 5399 O O . LYS A 1 684 ? 2.847 13.867 24.652 1.00 94.06 684 LYS A O 1
ATOM 5404 N N . GLU A 1 685 ? 0.669 14.003 25.183 1.00 94.69 685 GLU A N 1
ATOM 5405 C CA . GLU A 1 685 ? 0.867 13.748 26.604 1.00 94.69 685 GLU A CA 1
ATOM 5406 C C . GLU A 1 685 ? 1.385 12.325 26.845 1.00 94.69 685 GLU A C 1
ATOM 5408 O O . GLU A 1 685 ? 2.391 12.153 27.536 1.00 94.69 685 GLU A O 1
ATOM 5413 N N . VAL A 1 686 ? 0.752 11.312 26.243 1.00 94.00 686 VAL A N 1
ATOM 5414 C CA . VAL A 1 686 ? 1.192 9.918 26.377 1.00 94.00 686 VAL A CA 1
ATOM 5415 C C . VAL A 1 686 ? 2.555 9.701 25.717 1.00 94.00 686 VAL A C 1
ATOM 5417 O O . VAL A 1 686 ? 3.434 9.094 26.327 1.00 94.00 686 VAL A O 1
ATOM 5420 N N . LEU A 1 687 ? 2.786 10.277 24.532 1.00 91.69 687 LEU A N 1
ATOM 5421 C CA . LEU A 1 687 ? 4.055 10.137 23.816 1.00 91.69 687 LEU A CA 1
ATOM 5422 C C . LEU A 1 687 ? 5.224 10.785 24.569 1.00 91.69 687 LEU A C 1
ATOM 5424 O O . LEU A 1 687 ? 6.323 10.235 24.587 1.00 91.69 687 LEU A O 1
ATOM 5428 N N . SER A 1 688 ? 4.991 11.895 25.278 1.00 90.88 688 SER A N 1
ATOM 5429 C CA . SER A 1 688 ? 6.020 12.534 26.115 1.00 90.88 688 SER A CA 1
ATOM 5430 C C . SER A 1 688 ? 6.506 11.660 27.279 1.00 90.88 688 SER A C 1
ATOM 5432 O O . SER A 1 688 ? 7.586 11.893 27.824 1.00 90.88 688 SER A O 1
ATOM 5434 N N . LYS A 1 689 ? 5.721 10.644 27.660 1.00 89.69 689 LYS A N 1
ATOM 5435 C CA . LYS A 1 689 ? 6.027 9.701 28.745 1.00 89.69 689 LYS A CA 1
ATOM 5436 C C . LYS A 1 689 ? 6.741 8.449 28.242 1.00 89.69 689 LYS A C 1
ATOM 5438 O O . LYS A 1 689 ? 7.110 7.602 29.054 1.00 89.69 689 LYS A O 1
ATOM 5443 N N . PHE A 1 690 ? 6.964 8.330 26.933 1.00 85.19 690 PHE A N 1
ATOM 5444 C CA . PHE A 1 690 ? 7.716 7.223 26.372 1.00 85.19 690 PHE A CA 1
ATOM 5445 C C . PHE A 1 690 ? 9.190 7.314 26.781 1.00 85.19 690 PHE A C 1
ATOM 5447 O O . PHE A 1 690 ? 9.964 8.128 26.277 1.00 85.19 690 PHE A O 1
ATOM 5454 N N . THR A 1 691 ? 9.594 6.451 27.709 1.00 69.94 691 THR A N 1
ATOM 5455 C CA . THR A 1 691 ? 11.001 6.197 28.009 1.00 69.94 691 THR A CA 1
ATOM 5456 C C . THR A 1 691 ? 11.416 4.948 27.243 1.00 69.94 691 THR A C 1
ATOM 5458 O O . THR A 1 691 ? 10.867 3.887 27.541 1.00 69.94 691 THR A O 1
ATOM 5461 N N . PRO A 1 692 ? 12.366 5.019 26.291 1.00 61.81 692 PRO A N 1
ATOM 5462 C CA . PRO A 1 692 ? 12.877 3.827 25.633 1.00 61.81 692 PRO A CA 1
ATOM 5463 C C . PRO A 1 692 ? 13.382 2.866 26.706 1.00 61.81 692 PRO A C 1
ATOM 5465 O O . PRO A 1 692 ? 14.341 3.176 27.419 1.00 61.81 692 PRO A O 1
ATOM 5468 N N . SER A 1 693 ? 12.705 1.732 26.863 1.00 52.72 693 SER A N 1
ATOM 5469 C CA . SER A 1 693 ? 13.089 0.719 27.833 1.00 52.72 693 SER A CA 1
ATOM 5470 C C . SER A 1 693 ? 14.524 0.302 27.538 1.00 52.72 693 SER A C 1
ATOM 5472 O O . SER A 1 693 ? 14.832 -0.222 26.469 1.00 52.72 693 SER A O 1
ATOM 5474 N N . SER A 1 694 ? 15.425 0.523 28.490 1.00 38.94 694 SER A N 1
ATOM 5475 C CA . SER A 1 694 ? 16.743 -0.101 28.508 1.00 38.94 694 SER A CA 1
ATOM 5476 C C . SER A 1 694 ? 16.576 -1.576 28.883 1.00 38.94 694 SER A C 1
ATOM 5478 O O . SER A 1 694 ? 16.996 -1.999 29.957 1.00 38.94 694 SER A O 1
ATOM 5480 N N . SER A 1 695 ? 15.896 -2.354 28.038 1.00 39.84 695 SER A N 1
ATOM 5481 C CA . SER A 1 695 ? 15.809 -3.801 28.189 1.00 39.84 695 SER A CA 1
ATOM 5482 C C . SER A 1 695 ? 17.143 -4.408 27.766 1.00 39.84 695 SER A C 1
ATOM 5484 O O . SER A 1 695 ? 17.496 -4.511 26.591 1.00 39.84 695 SER A O 1
ATOM 5486 N N . SER A 1 696 ? 17.911 -4.742 28.792 1.00 35.81 696 SER A N 1
ATOM 5487 C CA . SER A 1 696 ? 19.077 -5.602 28.787 1.00 35.81 696 SER A CA 1
ATOM 5488 C C . SER A 1 696 ? 18.720 -6.999 28.275 1.00 35.81 696 SER A C 1
ATOM 5490 O O . SER A 1 696 ? 18.303 -7.838 29.060 1.00 35.81 696 SER A O 1
ATOM 5492 N N . ASP A 1 697 ? 18.942 -7.259 26.990 1.00 33.84 697 ASP A N 1
ATOM 5493 C CA . ASP A 1 697 ? 19.285 -8.601 26.516 1.00 33.84 697 ASP A CA 1
ATOM 5494 C C . ASP A 1 697 ? 20.525 -8.511 25.626 1.00 33.84 697 ASP A C 1
ATOM 5496 O O . ASP A 1 697 ? 20.503 -8.288 24.415 1.00 33.84 697 ASP A O 1
ATOM 5500 N N . SER A 1 698 ? 21.668 -8.632 26.296 1.00 34.03 698 SER A N 1
ATOM 5501 C CA . SER A 1 698 ? 23.016 -8.624 25.742 1.00 34.03 698 SER A CA 1
ATOM 5502 C C . SER A 1 698 ? 23.356 -9.959 25.072 1.00 34.03 698 SER A C 1
ATOM 5504 O O . SER A 1 698 ? 24.292 -10.639 25.493 1.00 34.03 698 SER A O 1
ATOM 5506 N N . SER A 1 699 ? 22.599 -10.366 24.050 1.00 33.12 699 SER A N 1
ATOM 5507 C CA . SER A 1 699 ? 22.945 -11.563 23.265 1.00 33.12 699 SER A CA 1
ATOM 5508 C C . SER A 1 699 ? 22.513 -11.556 21.794 1.00 33.12 699 SER A C 1
ATOM 5510 O O . SER A 1 699 ? 22.495 -12.606 21.159 1.00 33.12 699 SER A O 1
ATOM 5512 N N . SER A 1 700 ? 22.274 -10.392 21.179 1.00 33.69 700 SER A N 1
ATOM 5513 C CA . SER A 1 700 ? 22.286 -10.310 19.711 1.00 33.69 700 SER A CA 1
ATOM 5514 C C . SER A 1 700 ? 23.143 -9.144 19.218 1.00 33.69 700 SER A C 1
ATOM 5516 O O . SER A 1 700 ? 22.787 -7.970 19.257 1.00 33.69 700 SER A O 1
ATOM 5518 N N . SER A 1 701 ? 24.346 -9.507 18.779 1.00 30.25 701 SER A N 1
ATOM 5519 C CA . SER A 1 701 ? 25.294 -8.638 18.096 1.00 30.25 701 SER A CA 1
ATOM 5520 C C . SER A 1 701 ? 24.741 -8.233 16.730 1.00 30.25 701 SER A C 1
ATOM 5522 O O . SER A 1 701 ? 24.895 -8.961 15.754 1.00 30.25 701 SER A O 1
ATOM 5524 N N . SER A 1 702 ? 24.146 -7.048 16.638 1.00 29.73 702 SER A N 1
ATOM 5525 C CA . SER A 1 702 ? 24.163 -6.267 15.400 1.00 29.73 702 SER A CA 1
ATOM 5526 C C . SER A 1 702 ? 24.005 -4.786 15.725 1.00 29.73 702 SER A C 1
ATOM 5528 O O . SER A 1 702 ? 22.934 -4.341 16.125 1.00 29.73 702 SER A O 1
ATOM 5530 N N . SER A 1 703 ? 25.104 -4.054 15.561 1.00 30.69 703 SER A N 1
ATOM 5531 C CA . SER A 1 703 ? 25.211 -2.603 15.394 1.00 30.69 703 SER A CA 1
ATOM 5532 C C . SER A 1 703 ? 23.910 -1.909 14.938 1.00 30.69 703 SER A C 1
ATOM 5534 O O . SER A 1 703 ? 23.683 -1.744 13.741 1.00 30.69 703 SER A O 1
ATOM 5536 N N . LEU A 1 704 ? 23.093 -1.431 15.878 1.00 30.75 704 LEU A N 1
ATOM 5537 C CA . LEU A 1 704 ? 22.145 -0.340 15.652 1.00 30.75 704 LEU A CA 1
ATOM 5538 C C . LEU A 1 704 ? 22.075 0.535 16.907 1.00 30.75 704 LEU A C 1
ATOM 5540 O O . LEU A 1 704 ? 21.966 0.067 18.036 1.00 30.75 704 LEU A O 1
ATOM 5544 N N . SER A 1 705 ? 22.232 1.829 16.665 1.00 31.55 705 SER A N 1
ATOM 5545 C CA . SER A 1 705 ? 22.335 2.930 17.615 1.00 31.55 705 SER A CA 1
ATOM 5546 C C . SER A 1 705 ? 21.297 2.907 18.742 1.00 31.55 705 SER A C 1
ATOM 5548 O O . SER A 1 705 ? 20.096 2.816 18.489 1.00 31.55 705 SER A O 1
ATOM 5550 N N . LYS A 1 706 ? 21.769 3.150 19.971 1.00 38.06 706 LYS A N 1
ATOM 5551 C CA . LYS A 1 706 ? 20.983 3.753 21.059 1.00 38.06 706 LYS A CA 1
ATOM 5552 C C . LYS A 1 706 ? 20.193 4.966 20.514 1.00 38.06 706 LYS A C 1
ATOM 5554 O O . LYS A 1 706 ? 20.785 5.760 19.795 1.00 38.06 706 LYS A O 1
ATOM 5559 N N . SER A 1 707 ? 18.920 5.112 20.913 1.00 40.56 707 SER A N 1
ATOM 5560 C CA . SER A 1 707 ? 18.046 6.306 20.772 1.00 40.56 707 SER A CA 1
ATOM 5561 C C . SER A 1 707 ? 17.146 6.496 19.529 1.00 40.56 707 SER A C 1
ATOM 5563 O O . SER A 1 707 ? 17.027 7.623 19.045 1.00 40.56 707 SER A O 1
ATOM 5565 N N . LYS A 1 708 ? 16.425 5.483 19.032 1.00 57.19 708 LYS A N 1
ATOM 5566 C CA . LYS A 1 708 ? 15.292 5.764 18.124 1.00 57.19 708 LYS A CA 1
ATOM 5567 C C . LYS A 1 708 ? 13.958 5.409 18.760 1.00 57.19 708 LYS A C 1
ATOM 5569 O O . LYS A 1 708 ? 13.757 4.282 19.195 1.00 57.19 708 LYS A O 1
ATOM 5574 N N . ASN A 1 709 ? 13.091 6.417 18.818 1.00 65.62 709 ASN A N 1
ATOM 5575 C CA . ASN A 1 709 ? 11.666 6.250 19.035 1.00 65.62 709 ASN A CA 1
ATOM 5576 C C . ASN A 1 709 ? 11.156 5.200 18.028 1.00 65.62 709 ASN A C 1
ATOM 5578 O O . ASN A 1 709 ? 11.463 5.356 16.842 1.00 65.62 709 ASN A O 1
ATOM 5582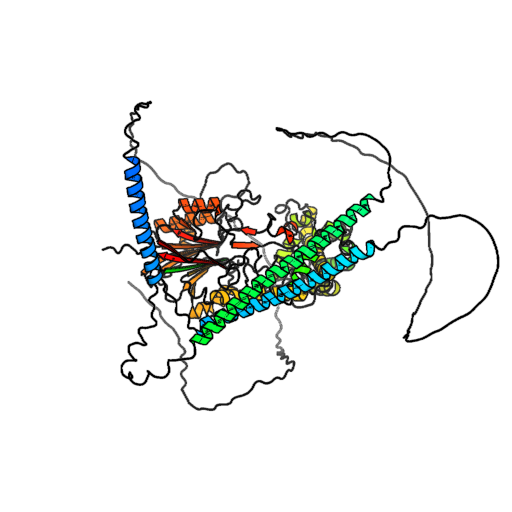 N N . PRO A 1 710 ? 10.492 4.111 18.456 1.00 73.88 710 PRO A N 1
ATOM 5583 C CA . PRO A 1 710 ? 10.143 3.021 17.547 1.00 73.88 710 PRO A CA 1
ATOM 5584 C C . PRO A 1 710 ? 8.953 3.356 16.636 1.00 73.88 710 PRO A C 1
ATOM 5586 O O . PRO A 1 710 ? 8.675 2.598 15.718 1.00 73.88 710 PRO A O 1
ATOM 5589 N N . PHE A 1 711 ? 8.294 4.492 16.864 1.00 80.94 711 PHE A N 1
ATOM 5590 C CA . PHE A 1 711 ? 7.178 5.011 16.080 1.00 80.94 711 PHE A CA 1
ATOM 5591 C C . PHE A 1 711 ? 7.503 6.412 15.549 1.00 80.94 711 PHE A C 1
ATOM 5593 O O . PHE A 1 711 ? 8.333 7.144 16.109 1.00 80.94 711 PHE A O 1
ATOM 5600 N N . ALA A 1 712 ? 6.842 6.782 14.462 1.00 88.44 712 ALA A N 1
ATOM 5601 C CA . ALA A 1 712 ? 6.946 8.073 13.810 1.00 88.44 712 ALA A CA 1
ATOM 5602 C C . ALA A 1 712 ? 5.658 8.906 14.012 1.00 88.44 712 ALA A C 1
ATOM 5604 O O . ALA A 1 712 ? 4.596 8.349 14.303 1.00 88.44 712 ALA A O 1
ATOM 5605 N N . PRO A 1 713 ? 5.731 10.245 13.873 1.00 91.31 713 PRO A N 1
ATOM 5606 C CA . PRO A 1 713 ? 4.575 11.121 14.068 1.00 91.31 713 PRO A CA 1
ATOM 5607 C C . PRO A 1 713 ? 3.390 10.715 13.193 1.00 91.31 713 PRO A C 1
ATOM 5609 O O . PRO A 1 713 ? 3.586 10.351 12.035 1.00 91.31 713 PRO A O 1
ATOM 5612 N N . GLY A 1 714 ? 2.187 10.726 13.761 1.00 93.19 714 GLY A N 1
ATOM 5613 C CA . GLY A 1 714 ? 0.962 10.261 13.107 1.00 93.19 714 GLY A CA 1
ATOM 5614 C C . GLY A 1 714 ? 0.638 8.774 13.295 1.00 93.19 714 GLY A C 1
ATOM 5615 O O . GLY A 1 714 ? -0.496 8.393 13.020 1.00 93.19 714 GLY A O 1
ATOM 5616 N N . ASP A 1 715 ? 1.553 7.937 13.810 1.00 94.81 715 ASP A N 1
ATOM 5617 C CA . ASP A 1 715 ? 1.273 6.505 14.044 1.00 94.81 715 ASP A CA 1
ATOM 5618 C C . ASP A 1 715 ? 0.203 6.282 15.119 1.00 94.81 715 ASP A C 1
ATOM 5620 O O . ASP A 1 715 ? -0.595 5.357 15.000 1.00 94.81 715 ASP A O 1
ATOM 5624 N N . LEU A 1 716 ? 0.181 7.109 16.169 1.00 96.38 716 LEU A N 1
ATOM 5625 C CA . LEU A 1 716 ? -0.717 6.982 17.320 1.00 96.38 716 LEU A CA 1
ATOM 5626 C C . LEU A 1 716 ? -1.661 8.179 17.412 1.00 96.38 716 LEU A C 1
ATOM 5628 O O . LEU A 1 716 ? -1.236 9.327 17.291 1.00 96.38 716 LEU A O 1
ATOM 5632 N N . VAL A 1 717 ? -2.913 7.909 17.766 1.00 97.75 717 VAL A N 1
ATOM 5633 C CA . VAL A 1 717 ? -3.847 8.906 18.289 1.00 97.75 717 VAL A CA 1
ATOM 5634 C C . VAL A 1 717 ? -4.552 8.354 19.529 1.00 97.75 717 VAL A C 1
ATOM 5636 O O . VAL A 1 717 ? -4.949 7.189 19.559 1.00 97.75 717 VAL A O 1
ATOM 5639 N N . LEU A 1 718 ? -4.678 9.181 20.569 1.00 98.19 718 LEU A N 1
ATOM 5640 C CA . LEU A 1 718 ? -5.280 8.819 21.854 1.00 98.19 718 LEU A CA 1
ATOM 5641 C C . LEU A 1 718 ? -6.218 9.928 22.335 1.00 98.19 718 LEU A C 1
ATOM 5643 O O . LEU A 1 718 ? -5.781 11.063 22.511 1.00 98.19 718 LEU A O 1
ATOM 5647 N N . TYR A 1 719 ? -7.473 9.592 22.619 1.00 98.56 719 TYR A N 1
ATOM 5648 C CA . TYR A 1 719 ? -8.472 10.515 23.158 1.00 98.56 719 TYR A CA 1
ATOM 5649 C C . TYR A 1 719 ? -9.083 9.975 24.448 1.00 98.56 719 TYR A C 1
ATOM 5651 O O . TYR A 1 719 ? -9.416 8.795 24.530 1.00 98.56 719 TYR A O 1
ATOM 5659 N N . SER A 1 720 ? -9.300 10.835 25.444 1.00 98.31 720 SER A N 1
ATOM 5660 C CA . SER A 1 720 ? -10.311 10.555 26.471 1.00 98.31 720 SER A CA 1
ATOM 5661 C C . SER A 1 720 ? -11.658 11.107 26.024 1.00 98.31 720 SER A C 1
ATOM 5663 O O . SER A 1 720 ? -11.694 12.217 25.495 1.00 98.31 720 SER A O 1
ATOM 5665 N N . ALA A 1 721 ? -12.742 10.377 26.267 1.00 98.06 721 ALA A N 1
ATOM 5666 C CA . ALA A 1 721 ? -14.102 10.809 25.951 1.00 98.06 721 ALA A CA 1
ATOM 5667 C C . ALA A 1 721 ? -15.105 10.242 26.963 1.00 98.06 721 ALA A C 1
ATOM 5669 O O . ALA A 1 721 ? -14.889 9.165 27.517 1.00 98.06 721 ALA A O 1
ATOM 5670 N N . THR A 1 722 ? -16.213 10.937 27.188 1.00 97.50 722 THR A N 1
ATOM 5671 C CA . THR A 1 722 ? -17.335 10.461 28.006 1.00 97.50 722 THR A CA 1
ATOM 5672 C C . THR A 1 722 ? -18.457 10.022 27.080 1.00 97.50 722 THR A C 1
ATOM 5674 O O . THR A 1 722 ? -18.943 10.821 26.282 1.00 97.50 722 THR A O 1
ATOM 5677 N N . ARG A 1 723 ? -18.900 8.769 27.168 1.00 95.31 723 ARG A N 1
ATOM 5678 C CA . ARG A 1 723 ? -20.022 8.303 26.353 1.00 95.31 723 ARG A CA 1
ATOM 5679 C C . ARG A 1 723 ? -21.343 8.796 26.942 1.00 95.31 723 ARG A C 1
ATOM 5681 O O . ARG A 1 723 ? -21.580 8.676 28.138 1.00 95.31 723 ARG A O 1
ATOM 5688 N N . VAL A 1 724 ? -22.208 9.363 26.105 1.00 95.00 724 VAL A N 1
ATOM 5689 C CA . VAL A 1 724 ? -23.415 10.089 26.540 1.00 95.00 724 VAL A CA 1
ATOM 5690 C C . VAL A 1 724 ? -24.440 9.171 27.200 1.00 95.00 724 VAL A C 1
ATOM 5692 O O . VAL A 1 724 ? -25.039 9.539 28.207 1.00 95.00 724 VAL A O 1
ATOM 5695 N N . ILE A 1 725 ? -24.647 7.977 26.641 1.00 91.38 725 ILE A N 1
ATOM 5696 C CA . ILE A 1 725 ? -25.768 7.109 27.024 1.00 91.38 725 ILE A CA 1
ATOM 5697 C C . ILE A 1 725 ? -25.610 6.482 28.420 1.00 91.38 725 ILE A C 1
ATOM 5699 O O . ILE A 1 725 ? -26.603 6.217 29.094 1.00 91.38 725 ILE A O 1
ATOM 5703 N N . ASP A 1 726 ? -24.373 6.261 28.866 1.00 88.94 726 ASP A N 1
ATOM 5704 C CA . ASP A 1 726 ? -24.045 5.640 30.154 1.00 88.94 726 ASP A CA 1
ATOM 5705 C C . ASP A 1 726 ? -23.158 6.519 31.049 1.00 88.94 726 ASP A C 1
ATOM 5707 O O . ASP A 1 726 ? -22.861 6.135 32.181 1.00 88.94 726 ASP A O 1
ATOM 5711 N N . ASN A 1 727 ? -22.753 7.699 30.567 1.00 91.75 727 ASN A N 1
ATOM 5712 C CA . ASN A 1 727 ? -21.836 8.620 31.237 1.00 91.75 727 ASN A CA 1
ATOM 5713 C C . ASN A 1 727 ? -20.506 7.958 31.653 1.00 91.75 727 ASN A C 1
ATOM 5715 O O . ASN A 1 727 ? -19.860 8.379 32.616 1.00 91.75 727 ASN A O 1
ATOM 5719 N N . GLN A 1 728 ? -20.103 6.892 30.954 1.00 93.62 728 GLN A N 1
ATOM 5720 C CA . GLN A 1 728 ? -18.864 6.175 31.223 1.00 93.62 728 GLN A CA 1
ATOM 5721 C C . GLN A 1 728 ? -17.706 6.860 30.497 1.00 93.62 728 GLN A C 1
ATOM 5723 O O . GLN A 1 728 ? -17.804 7.207 29.319 1.00 93.62 728 GLN A O 1
ATOM 5728 N N . GLN A 1 729 ? -16.584 7.035 31.195 1.00 96.50 729 GLN A N 1
ATOM 5729 C CA . GLN A 1 729 ? -15.362 7.555 30.593 1.00 96.50 729 GLN A CA 1
ATOM 5730 C C . GLN A 1 729 ? -14.626 6.446 29.835 1.00 96.50 729 GLN A C 1
ATOM 5732 O O . GLN A 1 729 ? -14.473 5.331 30.342 1.00 96.50 729 GLN A O 1
ATOM 5737 N N . TYR A 1 730 ? -14.122 6.781 28.654 1.00 97.94 730 TYR A N 1
ATOM 5738 C CA . TYR A 1 730 ? -13.324 5.928 27.790 1.00 97.94 730 TYR A CA 1
ATOM 5739 C C . TYR A 1 730 ? -11.980 6.573 27.480 1.00 97.94 730 TYR A C 1
ATOM 5741 O O . TYR A 1 730 ? -11.848 7.797 27.417 1.00 97.94 730 TYR A O 1
ATOM 5749 N N . LEU A 1 731 ? -11.000 5.712 27.239 1.00 98.31 731 LEU A N 1
ATOM 5750 C CA . LEU A 1 731 ? -9.745 6.025 26.590 1.00 98.31 731 LEU A CA 1
ATOM 5751 C C . LEU A 1 731 ? -9.740 5.299 25.237 1.00 98.31 731 LEU A C 1
ATOM 5753 O O . LEU A 1 731 ? -9.726 4.070 25.193 1.00 98.31 731 LEU A O 1
ATOM 5757 N N . LEU A 1 732 ? -9.814 6.064 24.152 1.00 98.75 732 LEU A N 1
ATOM 5758 C CA . LEU A 1 732 ? -9.931 5.596 22.773 1.00 98.75 732 LEU A CA 1
ATOM 5759 C C . LEU A 1 732 ? -8.581 5.756 22.073 1.00 98.75 732 LEU A C 1
ATOM 5761 O O . LEU A 1 732 ? -8.046 6.864 22.036 1.00 98.75 732 LEU A O 1
ATOM 5765 N N . ALA A 1 733 ? -8.035 4.677 21.519 1.00 98.62 733 ALA A N 1
ATOM 5766 C CA . ALA A 1 733 ? -6.727 4.680 20.870 1.00 98.62 733 ALA A CA 1
ATOM 5767 C C . ALA A 1 733 ? -6.789 4.080 19.459 1.00 98.62 733 ALA A C 1
ATOM 5769 O O . ALA A 1 733 ? -7.413 3.038 19.272 1.00 98.62 733 ALA A O 1
ATOM 5770 N N . SER A 1 734 ? -6.107 4.705 18.494 1.00 98.62 734 SER A N 1
ATOM 5771 C CA . SER A 1 734 ? -5.806 4.114 17.180 1.00 98.62 734 SER A CA 1
ATOM 5772 C C . SER A 1 734 ? -4.299 4.112 16.941 1.00 98.62 734 SER A C 1
ATOM 5774 O O . SER A 1 734 ? -3.655 5.139 17.174 1.00 98.62 734 SER A O 1
ATOM 5776 N N . PHE A 1 735 ? -3.728 2.986 16.500 1.00 97.75 735 PHE A N 1
ATOM 5777 C CA . PHE A 1 735 ? -2.286 2.862 16.260 1.00 97.75 735 PHE A CA 1
ATOM 5778 C C . PHE A 1 735 ? -1.940 2.077 14.992 1.00 97.75 735 PHE A C 1
ATOM 5780 O O . PHE A 1 735 ? -2.527 1.030 14.731 1.00 97.75 735 PHE A O 1
ATOM 5787 N N . HIS A 1 736 ? -0.934 2.554 14.261 1.00 95.69 736 HIS A N 1
ATOM 5788 C CA . HIS A 1 736 ? -0.269 1.839 13.175 1.00 95.69 736 HIS A CA 1
ATOM 5789 C C . HIS A 1 736 ? 1.118 1.369 13.637 1.00 95.69 736 HIS A C 1
ATOM 5791 O O . HIS A 1 736 ? 2.000 2.190 13.900 1.00 95.69 736 HIS A O 1
ATOM 5797 N N . GLY A 1 737 ? 1.310 0.054 13.748 1.00 89.44 737 GLY A N 1
ATOM 5798 C CA . GLY A 1 737 ? 2.601 -0.555 14.056 1.00 89.44 737 GLY A CA 1
ATOM 5799 C C . GLY A 1 737 ? 3.609 -0.348 12.934 1.00 89.44 737 GLY A C 1
ATOM 5800 O O . GLY A 1 737 ? 3.240 -0.308 11.767 1.00 89.44 737 GLY A O 1
ATOM 5801 N N . ASP A 1 738 ? 4.898 -0.263 13.268 1.00 88.75 738 ASP A N 1
ATOM 5802 C CA . ASP A 1 738 ? 5.948 -0.165 12.253 1.00 88.75 738 ASP A CA 1
ATOM 5803 C C . ASP A 1 738 ? 5.919 -1.368 11.298 1.00 88.75 738 ASP A C 1
ATOM 5805 O O . ASP A 1 738 ? 5.336 -2.409 11.593 1.00 88.75 738 ASP A O 1
ATOM 5809 N N . THR A 1 739 ? 6.632 -1.270 10.176 1.00 83.88 739 THR A N 1
ATOM 5810 C CA . THR A 1 739 ? 6.633 -2.300 9.122 1.00 83.88 739 THR A CA 1
ATOM 5811 C C . THR A 1 739 ? 6.930 -3.722 9.619 1.00 83.88 739 THR A C 1
ATOM 5813 O O . THR A 1 739 ? 6.554 -4.681 8.953 1.00 83.88 739 THR A O 1
ATOM 5816 N N . ASN A 1 740 ? 7.633 -3.882 10.746 1.00 87.12 740 ASN A N 1
ATOM 5817 C CA . ASN A 1 740 ? 7.934 -5.194 11.319 1.00 87.12 740 ASN A CA 1
ATOM 5818 C C . ASN A 1 740 ? 7.114 -5.518 12.584 1.00 87.12 740 ASN A C 1
ATOM 5820 O O . ASN A 1 740 ? 7.359 -6.559 13.190 1.00 87.12 740 ASN A O 1
ATOM 5824 N N . GLY A 1 741 ? 6.215 -4.635 13.025 1.00 90.31 741 GLY A N 1
ATOM 5825 C CA . GLY A 1 741 ? 5.392 -4.778 14.233 1.00 90.31 741 GLY A CA 1
ATOM 5826 C C . GLY A 1 741 ? 6.163 -4.711 15.559 1.00 90.31 741 GLY A C 1
ATOM 5827 O O . GLY A 1 741 ? 5.613 -4.999 16.622 1.00 90.31 741 GLY A O 1
ATOM 5828 N N . LEU A 1 742 ? 7.450 -4.353 15.536 1.00 90.69 742 LEU A N 1
ATOM 5829 C CA . LEU A 1 742 ? 8.323 -4.332 16.715 1.00 90.69 742 LEU A CA 1
ATOM 5830 C C . LEU A 1 742 ? 7.982 -3.197 17.697 1.00 90.69 742 LEU A C 1
ATOM 5832 O O . LEU A 1 742 ? 8.311 -3.287 18.880 1.00 90.69 742 LEU A O 1
ATOM 5836 N N . ALA A 1 743 ? 7.328 -2.137 17.226 1.00 92.00 743 ALA A N 1
ATOM 5837 C CA . ALA A 1 743 ? 6.863 -1.003 18.018 1.00 92.00 743 ALA A CA 1
ATOM 5838 C C . ALA A 1 743 ? 5.551 -1.289 18.766 1.00 92.00 743 ALA A C 1
ATOM 5840 O O . ALA A 1 743 ? 5.244 -0.603 19.742 1.00 92.00 743 ALA A O 1
ATOM 5841 N N . THR A 1 744 ? 4.800 -2.312 18.350 1.00 94.81 744 THR A N 1
ATOM 5842 C CA . THR A 1 744 ? 3.450 -2.594 18.848 1.00 94.81 744 THR A CA 1
ATOM 5843 C C . THR A 1 744 ? 3.425 -2.908 20.343 1.00 94.81 744 THR A C 1
ATOM 5845 O O . THR A 1 744 ? 2.681 -2.276 21.092 1.00 94.81 744 THR A O 1
ATOM 5848 N N . ILE A 1 745 ? 4.270 -3.834 20.809 1.00 94.62 745 ILE A N 1
ATOM 5849 C CA . ILE A 1 745 ? 4.346 -4.185 22.238 1.00 94.62 745 ILE A CA 1
ATOM 5850 C C . ILE A 1 745 ? 4.784 -2.975 23.091 1.00 94.62 745 ILE A C 1
ATOM 5852 O O . ILE A 1 745 ? 4.066 -2.646 24.035 1.00 94.62 745 ILE A O 1
ATOM 5856 N N . PRO A 1 746 ? 5.867 -2.239 22.751 1.00 94.38 746 PRO A N 1
ATOM 5857 C CA . PRO A 1 746 ? 6.236 -1.014 23.466 1.00 94.38 746 PRO A CA 1
ATOM 5858 C C . PRO A 1 746 ? 5.121 0.038 23.575 1.00 94.38 746 PRO A C 1
ATOM 5860 O O . PRO A 1 746 ? 5.019 0.724 24.593 1.00 94.38 746 PRO A O 1
ATOM 5863 N N . ILE A 1 747 ? 4.285 0.190 22.543 1.00 95.12 747 ILE A N 1
ATOM 5864 C CA . ILE A 1 747 ? 3.151 1.123 22.572 1.00 95.12 747 ILE A CA 1
ATOM 5865 C C . ILE A 1 747 ? 2.019 0.615 23.467 1.00 95.12 747 ILE A C 1
ATOM 5867 O O . ILE A 1 747 ? 1.430 1.402 24.212 1.00 95.12 747 ILE A O 1
ATOM 5871 N N . ILE A 1 748 ? 1.750 -0.690 23.467 1.00 95.88 748 ILE A N 1
ATOM 5872 C CA . ILE A 1 748 ? 0.798 -1.298 24.403 1.00 95.88 748 ILE A CA 1
ATOM 5873 C C . ILE A 1 748 ? 1.265 -1.104 25.846 1.00 95.88 748 ILE A C 1
ATOM 5875 O O . ILE A 1 748 ? 0.470 -0.664 26.677 1.00 95.88 748 ILE A O 1
ATOM 5879 N N . ASP A 1 749 ? 2.546 -1.348 26.134 1.00 95.56 749 ASP A N 1
ATOM 5880 C CA . ASP A 1 749 ? 3.151 -1.109 27.450 1.00 95.56 749 ASP A CA 1
ATOM 5881 C C . ASP A 1 749 ? 2.958 0.347 27.904 1.00 95.56 749 ASP A C 1
ATOM 5883 O O . ASP A 1 749 ? 2.577 0.614 29.053 1.00 95.56 749 ASP A O 1
ATOM 5887 N N . LEU A 1 750 ? 3.195 1.297 26.992 1.00 95.50 750 LEU A N 1
ATOM 5888 C CA . LEU A 1 750 ? 3.039 2.728 27.238 1.00 95.50 750 LEU A CA 1
ATOM 5889 C C . LEU A 1 750 ? 1.585 3.086 27.571 1.00 95.50 750 LEU A C 1
ATOM 5891 O O . LEU A 1 750 ? 1.328 3.711 28.604 1.00 95.50 750 LEU A O 1
ATOM 5895 N N . ILE A 1 751 ? 0.635 2.680 26.724 1.00 96.81 751 ILE A N 1
ATOM 5896 C CA . ILE A 1 751 ? -0.792 2.998 26.888 1.00 96.81 751 ILE A CA 1
ATOM 5897 C C . ILE A 1 751 ? -1.355 2.315 28.132 1.00 96.81 751 ILE A C 1
ATOM 5899 O O . ILE A 1 751 ? -2.082 2.945 28.901 1.00 96.81 751 ILE A O 1
ATOM 5903 N N . HIS A 1 752 ? -0.980 1.061 28.387 1.00 97.06 752 HIS A N 1
ATOM 5904 C CA . HIS A 1 752 ? -1.352 0.346 29.602 1.00 97.06 752 HIS A CA 1
ATOM 5905 C C . HIS A 1 752 ? -0.873 1.089 30.854 1.00 97.06 752 HIS A C 1
ATOM 5907 O O . HIS A 1 752 ? -1.659 1.348 31.768 1.00 97.06 752 HIS A O 1
ATOM 5913 N N . SER A 1 753 ? 0.404 1.479 30.886 1.00 96.56 753 SER A N 1
ATOM 5914 C CA . SER A 1 753 ? 0.995 2.196 32.020 1.00 96.56 753 SER A CA 1
ATOM 5915 C C . SER A 1 753 ? 0.332 3.557 32.245 1.00 96.56 753 SER A C 1
ATOM 5917 O O . SER A 1 753 ? 0.030 3.922 33.384 1.00 96.56 753 SER A O 1
ATOM 5919 N N . PHE A 1 754 ? 0.061 4.291 31.163 1.00 96.88 754 PHE A N 1
ATOM 5920 C CA . PHE A 1 754 ? -0.651 5.566 31.195 1.00 96.88 754 PHE A CA 1
ATOM 5921 C C . PHE A 1 754 ? -2.079 5.402 31.732 1.00 96.88 754 PHE A C 1
ATOM 5923 O O . PHE A 1 754 ? -2.470 6.096 32.673 1.00 96.88 754 PHE A O 1
ATOM 5930 N N . HIS A 1 755 ? -2.826 4.424 31.208 1.00 97.31 755 HIS A N 1
ATOM 5931 C CA . HIS A 1 755 ? -4.179 4.091 31.658 1.00 97.31 755 HIS A CA 1
ATOM 5932 C C . HIS A 1 755 ? -4.206 3.769 33.152 1.00 97.31 755 HIS A C 1
ATOM 5934 O O . HIS A 1 755 ? -4.925 4.422 33.904 1.00 97.31 755 HIS A O 1
ATOM 5940 N N . LYS A 1 756 ? -3.368 2.836 33.621 1.00 95.88 756 LYS A N 1
ATOM 5941 C CA . LYS A 1 756 ? -3.359 2.416 35.034 1.00 95.88 756 LYS A CA 1
ATOM 5942 C C . LYS A 1 756 ? -2.986 3.530 36.003 1.00 95.88 756 LYS A C 1
ATOM 5944 O O . LYS A 1 756 ? -3.441 3.507 37.147 1.00 95.88 756 LYS A O 1
ATOM 5949 N N . LYS A 1 757 ? -2.158 4.481 35.575 1.00 95.50 757 LYS A N 1
ATOM 5950 C CA . LYS A 1 757 ? -1.697 5.574 36.432 1.00 95.50 757 LYS A CA 1
ATOM 5951 C C . LYS A 1 757 ? -2.681 6.741 36.473 1.00 95.50 757 LYS A C 1
ATOM 5953 O O . LYS A 1 757 ? -2.865 7.322 37.540 1.00 95.50 757 LYS A O 1
ATOM 5958 N N . GLU A 1 758 ? -3.283 7.091 35.340 1.00 96.06 758 GLU A N 1
ATOM 5959 C CA . GLU A 1 758 ? -3.950 8.392 35.177 1.00 96.06 758 GLU A CA 1
ATOM 5960 C C . GLU A 1 758 ? -5.426 8.287 34.788 1.00 96.06 758 GLU A C 1
ATOM 5962 O O . GLU A 1 758 ? -6.194 9.183 35.116 1.00 96.06 758 GLU A O 1
ATOM 5967 N N . TYR A 1 759 ? -5.844 7.171 34.182 1.00 95.31 759 TYR A N 1
ATOM 5968 C CA . TYR A 1 759 ? -7.207 6.956 33.679 1.00 95.31 759 TYR A CA 1
ATOM 5969 C C . TYR A 1 759 ? -7.773 5.592 34.109 1.00 95.31 759 TYR A C 1
ATOM 5971 O O . TYR A 1 759 ? -8.533 4.960 33.379 1.00 95.31 759 TYR A O 1
ATOM 5979 N N . LYS A 1 760 ? -7.406 5.123 35.309 1.00 94.19 760 LYS A N 1
ATOM 5980 C CA . LYS A 1 760 ? -7.692 3.760 35.800 1.00 94.19 760 LYS A CA 1
ATOM 5981 C C . LYS A 1 760 ? -9.183 3.394 35.845 1.00 94.19 760 LYS A C 1
ATOM 5983 O O . LYS A 1 760 ? -9.502 2.210 35.820 1.00 94.19 760 LYS A O 1
ATOM 5988 N N . ASP A 1 761 ? -10.045 4.404 35.964 1.00 93.00 761 ASP A N 1
ATOM 5989 C CA . ASP A 1 761 ? -11.501 4.271 36.089 1.00 93.00 761 ASP A CA 1
ATOM 5990 C C . ASP A 1 761 ? -12.213 4.396 34.721 1.00 93.00 761 ASP A C 1
ATOM 5992 O O . ASP A 1 761 ? -13.427 4.216 34.627 1.00 93.00 761 ASP A O 1
ATOM 5996 N N . SER A 1 762 ? -11.460 4.689 33.653 1.00 95.75 762 SER A N 1
ATOM 5997 C CA . SER A 1 762 ? -11.956 4.695 32.274 1.00 95.75 762 SER A CA 1
ATOM 5998 C C . SER A 1 762 ? -11.877 3.305 31.637 1.00 95.75 762 SER A C 1
ATOM 6000 O O . SER A 1 762 ? -11.018 2.497 32.000 1.00 95.75 762 SER A O 1
ATOM 6002 N N . ILE A 1 763 ? -12.723 3.046 30.641 1.00 96.81 763 ILE A N 1
ATOM 6003 C CA . ILE A 1 763 ? -12.634 1.854 29.789 1.00 96.81 763 ILE A CA 1
ATOM 6004 C C . ILE A 1 763 ? -11.629 2.116 28.666 1.00 96.81 763 ILE A C 1
ATOM 6006 O O . ILE A 1 763 ? -11.740 3.115 27.960 1.00 96.81 763 ILE A O 1
ATOM 6010 N N . LEU A 1 764 ? -10.664 1.216 28.471 1.00 97.81 764 LEU A N 1
ATOM 6011 C CA . LEU A 1 764 ? -9.742 1.294 27.335 1.00 97.81 764 LEU A CA 1
ATOM 6012 C C . LEU A 1 764 ? -10.323 0.543 26.135 1.00 97.81 764 LEU A C 1
ATOM 6014 O O . LEU A 1 764 ? -10.620 -0.648 26.243 1.00 97.81 764 LEU A O 1
ATOM 6018 N N . LEU A 1 765 ? -10.402 1.224 24.992 1.00 98.19 765 LEU A N 1
ATOM 6019 C CA . LEU A 1 765 ? -10.688 0.619 23.699 1.00 98.19 765 LEU A CA 1
ATOM 6020 C C . LEU A 1 765 ? -9.627 1.042 22.683 1.00 98.19 765 LEU A C 1
ATOM 6022 O O . LEU A 1 765 ? -9.384 2.233 22.486 1.00 98.19 765 LEU A O 1
ATOM 6026 N N . PHE A 1 766 ? -8.982 0.061 22.061 1.00 98.56 766 PHE A N 1
ATOM 6027 C CA . PHE A 1 766 ? -7.794 0.297 21.252 1.00 98.56 766 PHE A CA 1
ATOM 6028 C C . PHE A 1 766 ? -7.851 -0.499 19.944 1.00 98.56 766 PHE A C 1
ATOM 6030 O O . PHE A 1 766 ? -7.626 -1.706 19.954 1.00 98.56 766 PHE A O 1
ATOM 6037 N N . GLY A 1 767 ? -8.155 0.168 18.829 1.00 98.69 767 GLY A N 1
ATOM 6038 C CA . GLY A 1 767 ? -8.038 -0.407 17.486 1.00 98.69 767 GLY A CA 1
ATOM 6039 C C . GLY A 1 767 ? -6.636 -0.200 16.918 1.00 98.69 767 GLY A C 1
ATOM 6040 O O . GLY A 1 767 ? -6.050 0.867 17.092 1.00 98.69 767 GLY A O 1
ATOM 6041 N N . LEU A 1 768 ? -6.063 -1.206 16.268 1.00 98.00 768 LEU A N 1
ATOM 6042 C CA . LEU A 1 768 ? -4.728 -1.081 15.695 1.00 98.00 768 LEU A CA 1
ATOM 6043 C C . LEU A 1 768 ? -4.484 -2.034 14.532 1.00 98.00 768 LEU A C 1
ATOM 6045 O O . LEU A 1 768 ? -5.008 -3.147 14.515 1.00 98.00 768 LEU A O 1
ATOM 6049 N N . ASP A 1 769 ? -3.580 -1.610 13.653 1.00 97.62 769 ASP A N 1
ATOM 6050 C CA . ASP A 1 769 ? -2.745 -2.503 12.857 1.00 97.62 769 ASP A CA 1
ATOM 6051 C C . ASP A 1 769 ? -1.488 -2.816 13.679 1.00 97.62 769 ASP A C 1
ATOM 6053 O O . ASP A 1 769 ? -0.617 -1.972 13.882 1.00 97.62 769 ASP A O 1
ATOM 6057 N N . ALA A 1 770 ? -1.417 -4.031 14.210 1.00 96.38 770 ALA A N 1
ATOM 6058 C CA . ALA A 1 770 ? -0.315 -4.527 15.017 1.00 96.38 770 ALA A CA 1
ATOM 6059 C C . ALA A 1 770 ? 0.912 -4.941 14.185 1.00 96.38 770 ALA A C 1
ATOM 6061 O O . ALA A 1 770 ? 1.973 -5.168 14.775 1.00 96.38 770 ALA A O 1
ATOM 6062 N N . ASN A 1 771 ? 0.773 -5.083 12.859 1.00 94.88 771 ASN A N 1
ATOM 6063 C CA . ASN A 1 771 ? 1.780 -5.644 11.955 1.00 94.88 771 ASN A CA 1
ATOM 6064 C C . ASN A 1 771 ? 2.389 -6.975 12.457 1.00 94.88 771 ASN A C 1
ATOM 6066 O O . ASN A 1 771 ? 3.589 -7.230 12.340 1.00 94.88 771 ASN A O 1
ATOM 6070 N N . THR A 1 772 ? 1.557 -7.842 13.046 1.00 94.88 772 THR A N 1
ATOM 6071 C CA . THR A 1 772 ? 1.971 -9.167 13.533 1.00 94.88 772 THR A CA 1
ATOM 6072 C C . THR A 1 772 ? 1.906 -10.242 12.455 1.00 94.88 772 THR A C 1
ATOM 6074 O O . THR A 1 772 ? 1.130 -10.156 11.510 1.00 94.88 772 THR A O 1
ATOM 6077 N N . HIS A 1 773 ? 2.707 -11.295 12.623 1.00 93.31 773 HIS A N 1
ATOM 6078 C CA . HIS A 1 773 ? 2.862 -12.380 11.657 1.00 93.31 773 HIS A CA 1
ATOM 6079 C C . HIS A 1 773 ? 2.616 -13.758 12.279 1.00 93.31 773 HIS A C 1
ATOM 6081 O O . HIS A 1 773 ? 2.897 -13.978 13.460 1.00 93.31 773 HIS A O 1
ATOM 6087 N N . PHE A 1 774 ? 2.146 -14.713 11.467 1.00 91.75 774 PHE A N 1
ATOM 6088 C CA . PHE A 1 774 ? 1.937 -16.101 11.906 1.00 91.75 774 PHE A CA 1
ATOM 6089 C C . PHE A 1 774 ? 3.238 -16.859 12.198 1.00 91.75 774 PHE A C 1
ATOM 6091 O O . PHE A 1 774 ? 3.223 -17.806 12.976 1.00 91.75 774 PHE A O 1
ATOM 6098 N N . SER A 1 775 ? 4.355 -16.480 11.573 1.00 84.88 775 SER A N 1
ATOM 6099 C CA . SER A 1 775 ? 5.630 -17.191 11.717 1.00 84.88 775 SER A CA 1
ATOM 6100 C C . SER A 1 775 ? 6.569 -16.482 12.690 1.00 84.88 775 SER A C 1
ATOM 6102 O O . SER A 1 775 ? 6.839 -15.290 12.539 1.00 84.88 775 SER A O 1
ATOM 6104 N N . SER A 1 776 ? 7.111 -17.237 13.649 1.00 77.94 776 SER A N 1
ATOM 6105 C CA . SER A 1 776 ? 8.214 -16.809 14.521 1.00 77.94 776 SER A CA 1
ATOM 6106 C C . SER A 1 776 ? 9.571 -16.810 13.817 1.00 77.94 776 SER A C 1
ATOM 6108 O O . SER A 1 776 ? 10.491 -16.121 14.249 1.00 77.94 776 SER A O 1
ATOM 6110 N N . ASP A 1 777 ? 9.693 -17.562 12.721 1.00 64.50 777 ASP A N 1
ATOM 6111 C CA . ASP A 1 777 ? 10.971 -17.887 12.078 1.00 64.50 777 ASP A CA 1
ATOM 6112 C C . ASP A 1 777 ? 11.241 -17.001 10.856 1.00 64.50 777 ASP A C 1
ATOM 6114 O O . ASP A 1 777 ? 11.971 -17.366 9.931 1.00 64.50 777 ASP A O 1
ATOM 6118 N N . SER A 1 778 ? 10.624 -15.820 10.824 1.00 64.12 778 SER A N 1
ATOM 6119 C CA . SER A 1 778 ? 10.804 -14.892 9.720 1.00 64.12 778 SER A CA 1
ATOM 6120 C C . SER A 1 778 ? 12.273 -14.451 9.633 1.00 64.12 778 SER A C 1
ATOM 6122 O O . SER A 1 778 ? 12.839 -13.951 10.611 1.00 64.12 778 SER A O 1
ATOM 6124 N N . PRO A 1 779 ? 12.917 -14.567 8.455 1.00 58.44 779 PRO A N 1
ATOM 6125 C CA . PRO A 1 779 ? 14.283 -14.083 8.259 1.00 58.44 779 PRO A CA 1
ATOM 6126 C C . PRO A 1 779 ? 14.384 -12.556 8.414 1.00 58.44 779 PRO A C 1
ATOM 6128 O O . PRO A 1 779 ? 15.463 -12.015 8.658 1.00 58.44 779 PRO A O 1
ATOM 6131 N N . LYS A 1 780 ? 13.255 -11.847 8.290 1.00 61.94 780 LYS A N 1
ATOM 6132 C CA . LYS A 1 780 ? 13.102 -10.444 8.681 1.00 61.94 780 LYS A CA 1
ATOM 6133 C C . LYS A 1 780 ? 12.602 -10.461 10.123 1.00 61.94 780 LYS A C 1
ATOM 6135 O O . LYS A 1 780 ? 11.588 -11.087 10.377 1.00 61.94 780 LYS A O 1
ATOM 6140 N N . LYS A 1 781 ? 13.282 -9.811 11.068 1.00 80.75 781 LYS A N 1
ATOM 6141 C CA . LYS A 1 781 ? 12.847 -9.761 12.478 1.00 80.75 781 LYS A CA 1
ATOM 6142 C C . LYS A 1 781 ? 11.467 -9.091 12.599 1.00 80.75 781 LYS A C 1
ATOM 6144 O O . LYS A 1 781 ? 11.407 -7.881 12.775 1.00 80.75 781 LYS A O 1
ATOM 6149 N N . THR A 1 782 ? 10.394 -9.862 12.470 1.00 86.81 782 THR A N 1
ATOM 6150 C CA . THR A 1 782 ? 8.999 -9.412 12.513 1.00 86.81 782 THR A CA 1
ATOM 6151 C C . THR A 1 782 ? 8.326 -9.864 13.803 1.00 86.81 782 THR A C 1
ATOM 6153 O O . THR A 1 782 ? 8.700 -10.890 14.370 1.00 86.81 782 THR A O 1
ATOM 6156 N N . ALA A 1 783 ? 7.324 -9.121 14.263 1.00 90.31 783 ALA A N 1
ATOM 6157 C CA . ALA A 1 783 ? 6.576 -9.447 15.465 1.00 90.31 783 ALA A CA 1
ATOM 6158 C C . ALA A 1 783 ? 5.726 -10.706 15.257 1.00 90.31 783 ALA A C 1
ATOM 6160 O O . ALA A 1 783 ? 4.809 -10.735 14.435 1.00 90.31 783 ALA A O 1
ATOM 6161 N N . PHE A 1 784 ? 6.022 -11.752 16.023 1.00 93.62 784 PHE A N 1
ATOM 6162 C CA . PHE A 1 784 ? 5.213 -12.962 16.051 1.00 93.62 784 PHE A CA 1
ATOM 6163 C C . PHE A 1 784 ? 3.908 -12.713 16.813 1.00 93.62 784 PHE A C 1
ATOM 6165 O O . PHE A 1 784 ? 3.912 -12.191 17.931 1.00 93.62 784 PHE A O 1
ATOM 6172 N N . VAL A 1 785 ? 2.780 -13.136 16.237 1.00 95.31 785 VAL A N 1
ATOM 6173 C CA . VAL A 1 785 ? 1.459 -12.925 16.841 1.00 95.31 785 VAL A CA 1
ATOM 6174 C C . VAL A 1 785 ? 1.317 -13.603 18.209 1.00 95.31 785 VAL A C 1
ATOM 6176 O O . VAL A 1 785 ? 0.669 -13.059 19.098 1.00 95.31 785 VAL A O 1
ATOM 6179 N N . GLY A 1 786 ? 1.971 -14.747 18.441 1.00 94.81 786 GLY A N 1
ATOM 6180 C CA . GLY A 1 786 ? 1.923 -15.409 19.747 1.00 94.81 786 GLY A CA 1
ATOM 6181 C C . GLY A 1 786 ? 2.584 -14.596 20.866 1.00 94.81 786 GLY A C 1
ATOM 6182 O O . GLY A 1 786 ? 2.053 -14.547 21.977 1.00 94.81 786 GLY A O 1
ATOM 6183 N N . ASP A 1 787 ? 3.689 -13.901 20.578 1.00 94.25 787 ASP A N 1
ATOM 6184 C CA . ASP A 1 787 ? 4.349 -13.023 21.554 1.00 94.25 787 ASP A CA 1
ATOM 6185 C C . ASP A 1 787 ? 3.507 -11.778 21.845 1.00 94.25 787 ASP A C 1
ATOM 6187 O O . ASP A 1 787 ? 3.376 -11.368 23.001 1.00 94.25 787 ASP A O 1
ATOM 6191 N N . PHE A 1 788 ? 2.868 -11.229 20.811 1.00 96.06 788 PHE A N 1
ATOM 6192 C CA . PHE A 1 788 ? 1.894 -10.150 20.948 1.00 96.06 788 PHE A CA 1
ATOM 6193 C C . PHE A 1 788 ? 0.727 -10.550 21.864 1.00 96.06 788 PHE A C 1
ATOM 6195 O O . PHE A 1 788 ? 0.482 -9.882 22.869 1.00 96.06 788 PHE A O 1
ATOM 6202 N N . LEU A 1 789 ? 0.058 -11.680 21.605 1.00 96.75 789 LEU A N 1
ATOM 6203 C CA . LEU A 1 789 ? -1.054 -12.151 22.444 1.00 96.75 789 LEU A CA 1
ATOM 6204 C C . LEU A 1 789 ? -0.614 -12.445 23.886 1.00 96.75 789 LEU A C 1
ATOM 6206 O O . LEU A 1 789 ? -1.344 -12.160 24.839 1.00 96.75 789 LEU A O 1
ATOM 6210 N N . LYS A 1 790 ? 0.599 -12.974 24.074 1.00 96.06 790 LYS A N 1
ATOM 6211 C CA . LYS A 1 790 ? 1.175 -13.202 25.403 1.00 96.06 790 LYS A CA 1
ATOM 6212 C C . LYS A 1 790 ? 1.430 -11.892 26.153 1.00 96.06 790 LYS A C 1
ATOM 6214 O O . LYS A 1 790 ? 1.185 -11.834 27.359 1.00 96.06 790 LYS A O 1
ATOM 6219 N N . SER A 1 791 ? 1.885 -10.845 25.461 1.00 95.94 791 SER A N 1
ATOM 6220 C CA . SER A 1 791 ? 1.996 -9.498 26.035 1.00 95.94 791 SER A CA 1
ATOM 6221 C C . SER A 1 791 ? 0.622 -8.988 26.481 1.00 95.94 791 SER A C 1
ATOM 6223 O O . SER A 1 791 ? 0.473 -8.617 27.646 1.00 95.94 791 SER A O 1
ATOM 6225 N N . LEU A 1 792 ? -0.414 -9.091 25.635 1.00 97.50 792 LEU A N 1
ATOM 6226 C CA . LEU A 1 792 ? -1.784 -8.705 26.010 1.00 97.50 792 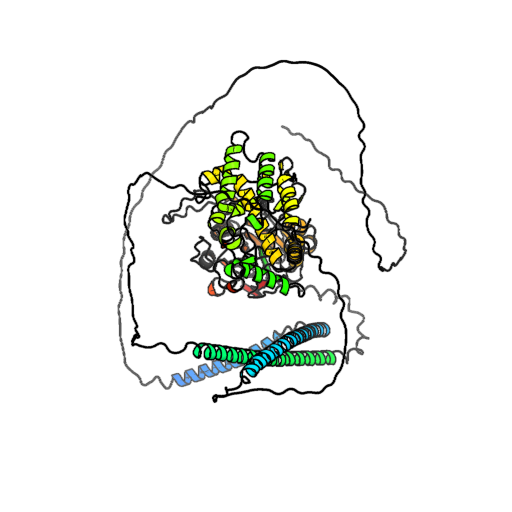LEU A CA 1
ATOM 6227 C C . LEU A 1 792 ? -2.250 -9.407 27.291 1.00 97.50 792 LEU A C 1
ATOM 6229 O O . LEU A 1 792 ? -2.739 -8.756 28.219 1.00 97.50 792 LEU A O 1
ATOM 6233 N N . GLN A 1 793 ? -2.029 -10.723 27.378 1.00 96.62 793 GLN A N 1
ATOM 6234 C CA . GLN A 1 793 ? -2.353 -11.507 28.567 1.00 96.62 793 GLN A CA 1
ATOM 6235 C C . GLN A 1 793 ? -1.638 -10.973 29.818 1.00 96.62 793 GLN A C 1
ATOM 6237 O O . GLN A 1 793 ? -2.259 -10.859 30.878 1.00 96.62 793 GLN A O 1
ATOM 6242 N N . GLY A 1 794 ? -0.357 -10.604 29.698 1.00 96.25 794 GLY A N 1
ATOM 6243 C CA . GLY A 1 794 ? 0.433 -9.994 30.772 1.00 96.25 794 GLY A CA 1
ATOM 6244 C C . GLY A 1 794 ? -0.162 -8.685 31.307 1.00 96.25 794 GLY A C 1
ATOM 6245 O O . GLY A 1 794 ? -0.089 -8.423 32.507 1.00 96.25 794 GLY A O 1
ATOM 6246 N N . HIS A 1 795 ? -0.839 -7.915 30.452 1.00 96.50 795 HIS A N 1
ATOM 6247 C CA . HIS A 1 795 ? -1.522 -6.667 30.815 1.00 96.50 795 HIS A CA 1
ATOM 6248 C C . HIS A 1 795 ? -2.986 -6.851 31.228 1.00 96.50 795 HIS A C 1
ATOM 6250 O O . HIS A 1 795 ? -3.675 -5.868 31.505 1.00 96.50 795 HIS A O 1
ATOM 6256 N N . SER A 1 796 ? -3.483 -8.092 31.295 1.00 96.19 796 SER A N 1
ATOM 6257 C CA . SER A 1 796 ? -4.916 -8.397 31.451 1.00 96.19 796 SER A CA 1
ATOM 6258 C C . SER A 1 796 ? -5.800 -7.825 30.331 1.00 96.19 796 SER A C 1
ATOM 6260 O O . SER A 1 796 ? -7.013 -7.667 30.517 1.00 96.19 796 SER A O 1
ATOM 6262 N N . LEU A 1 797 ? -5.199 -7.525 29.180 1.00 97.19 797 LEU A N 1
ATOM 6263 C CA . LEU A 1 797 ? -5.896 -7.188 27.948 1.00 97.19 797 LEU A CA 1
ATOM 6264 C C . LEU A 1 797 ? -6.323 -8.471 27.227 1.00 97.19 797 LEU A C 1
ATOM 6266 O O . LEU A 1 797 ? -5.800 -9.561 27.466 1.00 97.19 797 LEU A O 1
ATOM 6270 N N . THR A 1 798 ? -7.287 -8.325 26.333 1.00 96.44 798 THR A N 1
ATOM 6271 C CA . THR A 1 798 ? -7.639 -9.310 25.313 1.00 96.44 798 THR A CA 1
ATOM 6272 C C . THR A 1 798 ? -7.799 -8.606 23.977 1.00 96.44 798 THR A C 1
ATOM 6274 O O . THR A 1 798 ? -7.929 -7.382 23.932 1.00 96.44 798 THR A O 1
ATOM 6277 N N . SER A 1 799 ? -7.795 -9.381 22.897 1.00 95.94 799 SER A N 1
ATOM 6278 C CA . SER A 1 799 ? -8.260 -8.915 21.596 1.00 95.94 799 SER A CA 1
ATOM 6279 C C . SER A 1 799 ? -9.711 -9.339 21.352 1.00 95.94 799 SER A C 1
ATOM 6281 O O . SER A 1 799 ? -10.227 -10.234 22.031 1.00 95.94 799 SER A O 1
ATOM 6283 N N . CYS A 1 800 ? -10.351 -8.748 20.344 1.00 95.75 800 CYS A N 1
ATOM 6284 C CA . CYS A 1 800 ? -11.655 -9.179 19.838 1.00 95.75 800 CYS A CA 1
ATOM 6285 C C . CYS A 1 800 ? -11.677 -10.642 19.358 1.00 95.75 800 CYS A C 1
ATOM 6287 O O . CYS A 1 800 ? -12.728 -11.269 19.414 1.00 95.75 800 CYS A O 1
ATOM 6289 N N . TYR A 1 801 ? -10.526 -11.219 18.998 1.00 95.06 801 TYR A N 1
ATOM 6290 C CA . TYR A 1 801 ? -10.371 -12.635 18.645 1.00 95.06 801 TYR A CA 1
ATOM 6291 C C . TYR A 1 801 ? -9.977 -13.527 19.836 1.00 95.06 801 TYR A C 1
ATOM 6293 O O . TYR A 1 801 ? -9.731 -14.723 19.683 1.00 95.06 801 TYR A O 1
ATOM 6301 N N . GLY A 1 802 ? -9.889 -12.961 21.042 1.00 93.88 802 GLY A N 1
ATOM 6302 C CA . GLY A 1 802 ? -9.366 -13.641 22.222 1.00 93.88 802 GLY A CA 1
ATOM 6303 C C . GLY A 1 802 ? -7.834 -13.655 22.275 1.00 93.88 802 GLY A C 1
ATOM 6304 O O . GLY A 1 802 ? -7.163 -12.767 21.748 1.00 93.88 802 GLY A O 1
ATOM 6305 N N . LEU A 1 803 ? -7.281 -14.650 22.972 1.00 93.75 803 LEU A N 1
ATOM 6306 C CA . LEU A 1 803 ? -5.841 -14.789 23.246 1.00 93.75 803 LEU A CA 1
ATOM 6307 C C . LEU A 1 803 ? -5.242 -16.090 22.687 1.00 93.75 803 LEU A C 1
ATOM 6309 O O . LEU A 1 803 ? -4.121 -16.449 23.038 1.00 93.75 803 LEU A O 1
ATOM 6313 N N . ASN A 1 804 ? -5.986 -16.816 21.848 1.00 90.88 804 ASN A N 1
ATOM 6314 C CA . ASN A 1 804 ? -5.501 -18.042 21.226 1.00 90.88 804 ASN A CA 1
ATOM 6315 C C . ASN A 1 804 ? -5.031 -17.764 19.792 1.00 90.88 804 ASN A C 1
ATOM 6317 O O . ASN A 1 804 ? -5.841 -17.424 18.935 1.00 90.88 804 ASN A O 1
ATOM 6321 N N . ALA A 1 805 ? -3.732 -17.932 19.536 1.00 86.44 805 ALA A N 1
ATOM 6322 C CA . ALA A 1 805 ? -3.156 -17.734 18.208 1.00 86.44 805 ALA A CA 1
ATOM 6323 C C . ALA A 1 805 ? -3.711 -18.730 17.175 1.00 86.44 805 ALA A C 1
ATOM 6325 O O . ALA A 1 805 ? -3.894 -18.361 16.020 1.00 86.44 805 ALA A O 1
ATOM 6326 N N . ASP A 1 806 ? -4.036 -19.958 17.593 1.00 84.25 806 ASP A N 1
ATOM 6327 C CA . ASP A 1 806 ? -4.463 -21.040 16.692 1.00 84.25 806 ASP A CA 1
ATOM 6328 C C . ASP A 1 806 ? -5.849 -20.801 16.074 1.00 84.25 806 ASP A C 1
ATOM 6330 O O . ASP A 1 806 ? -6.225 -21.453 15.103 1.00 84.25 806 ASP A O 1
ATOM 6334 N N . THR A 1 807 ? -6.633 -19.890 16.653 1.00 84.62 807 THR A N 1
ATOM 6335 C CA . THR A 1 807 ? -7.965 -19.519 16.156 1.00 84.62 807 THR A CA 1
ATOM 6336 C C . THR A 1 807 ? -7.949 -18.246 15.320 1.00 84.62 807 THR A C 1
ATOM 6338 O O . THR A 1 807 ? -9.005 -17.821 14.857 1.00 84.62 807 THR A O 1
ATOM 6341 N N . LEU A 1 808 ? -6.786 -17.606 15.160 1.00 90.88 808 LEU A N 1
ATOM 6342 C CA . LEU A 1 808 ? -6.679 -16.384 14.379 1.00 90.88 808 LEU A CA 1
ATOM 6343 C C . LEU A 1 808 ? -6.744 -16.682 12.887 1.00 90.88 808 LEU A C 1
ATOM 6345 O O . LEU A 1 808 ? -6.079 -17.578 12.370 1.00 90.88 808 LEU A O 1
ATOM 6349 N N . GLU A 1 809 ? -7.501 -15.849 12.189 1.00 91.69 809 GLU A N 1
ATOM 6350 C CA . GLU A 1 809 ? -7.477 -15.779 10.739 1.00 91.69 809 GLU A CA 1
ATOM 6351 C C . GLU A 1 809 ? -6.751 -14.510 10.291 1.00 91.69 809 GLU A C 1
ATOM 6353 O O . GLU A 1 809 ? -6.632 -13.542 11.040 1.00 91.69 809 GLU A O 1
ATOM 6358 N N . TYR A 1 810 ? -6.275 -14.510 9.049 1.00 95.00 810 TYR A N 1
ATOM 6359 C CA . TYR A 1 810 ? -5.618 -13.348 8.467 1.00 95.00 810 TYR A CA 1
ATOM 6360 C C . TYR A 1 810 ? -6.598 -12.179 8.273 1.00 95.00 810 TYR A C 1
ATOM 6362 O O . TYR A 1 810 ? -7.800 -12.383 8.045 1.00 95.00 810 TYR A O 1
ATOM 6370 N N . THR A 1 811 ? -6.050 -10.968 8.330 1.00 96.56 811 THR A N 1
ATOM 6371 C CA . THR A 1 811 ? -6.717 -9.706 7.975 1.00 96.56 811 THR A CA 1
ATOM 6372 C C . THR A 1 811 ? -6.059 -9.036 6.768 1.00 96.56 811 THR A C 1
ATOM 6374 O O . THR A 1 811 ? -6.655 -8.141 6.186 1.00 96.56 811 THR A O 1
ATOM 6377 N N . THR A 1 812 ? -4.902 -9.528 6.314 1.00 95.56 812 THR A N 1
ATOM 6378 C CA . THR A 1 812 ? -4.270 -9.155 5.038 1.00 95.56 812 THR A CA 1
ATOM 6379 C C . THR A 1 812 ? -4.131 -10.358 4.115 1.00 95.56 812 THR A C 1
ATOM 6381 O O . THR A 1 812 ? -3.975 -11.486 4.590 1.00 95.56 812 THR A O 1
ATOM 6384 N N . PHE A 1 813 ? -4.179 -10.142 2.797 1.00 95.00 813 PHE A N 1
ATOM 6385 C CA . PHE A 1 813 ? -3.804 -11.163 1.817 1.00 95.00 813 PHE A CA 1
ATOM 6386 C C . PHE A 1 813 ? -3.269 -10.518 0.530 1.00 95.00 813 PHE A C 1
ATOM 6388 O O . PHE A 1 813 ? -3.974 -10.384 -0.470 1.00 95.00 813 PHE A O 1
ATOM 6395 N N . ASN A 1 814 ? -1.974 -10.190 0.541 1.00 92.25 814 ASN A N 1
ATOM 6396 C CA . ASN A 1 814 ? -1.341 -9.383 -0.501 1.00 92.25 814 ASN A CA 1
ATOM 6397 C C . ASN A 1 814 ? -0.171 -10.161 -1.114 1.00 92.25 814 ASN A C 1
ATOM 6399 O O . ASN A 1 814 ? 0.793 -10.529 -0.439 1.00 92.25 814 ASN A O 1
ATOM 6403 N N . ALA A 1 815 ? -0.237 -10.414 -2.419 1.00 92.75 815 ALA A N 1
ATOM 6404 C CA . ALA A 1 815 ? 0.812 -11.102 -3.168 1.00 92.75 815 ALA A CA 1
ATOM 6405 C C . ALA A 1 815 ? 1.349 -10.161 -4.243 1.00 92.75 815 ALA A C 1
ATOM 6407 O O . ALA A 1 815 ? 0.569 -9.607 -5.011 1.00 92.75 815 ALA A O 1
ATOM 6408 N N . ARG A 1 816 ? 2.666 -9.964 -4.321 1.00 93.00 816 ARG A N 1
ATOM 6409 C CA . ARG A 1 816 ? 3.237 -9.045 -5.314 1.00 93.00 816 ARG A CA 1
ATOM 6410 C C . ARG A 1 816 ? 3.371 -9.697 -6.689 1.00 93.00 816 ARG A C 1
ATOM 6412 O O . ARG A 1 816 ? 3.651 -10.890 -6.777 1.00 93.00 816 ARG A O 1
ATOM 6419 N N . THR A 1 817 ? 3.246 -8.919 -7.755 1.00 94.38 817 THR A N 1
ATOM 6420 C CA . THR A 1 817 ? 3.382 -9.398 -9.140 1.00 94.38 817 THR A CA 1
ATOM 6421 C C . THR A 1 817 ? 4.804 -9.193 -9.669 1.00 94.38 817 THR A C 1
ATOM 6423 O O . THR A 1 817 ? 5.681 -8.688 -8.968 1.00 94.38 817 THR A O 1
ATOM 6426 N N . PHE A 1 818 ? 5.061 -9.580 -10.918 1.00 94.69 818 PHE A N 1
ATOM 6427 C CA . PHE A 1 818 ? 6.348 -9.333 -11.572 1.00 94.69 818 PHE A CA 1
ATOM 6428 C C . PHE A 1 818 ? 6.498 -7.915 -12.152 1.00 94.69 818 PHE A C 1
ATOM 6430 O O . PHE A 1 818 ? 7.605 -7.527 -12.519 1.00 94.69 818 PHE A O 1
ATOM 6437 N N . LEU A 1 819 ? 5.425 -7.121 -12.204 1.00 95.06 819 LEU A N 1
ATOM 6438 C CA . LEU A 1 819 ? 5.448 -5.746 -12.706 1.00 95.06 819 LEU A CA 1
ATOM 6439 C C . LEU A 1 819 ? 5.862 -4.769 -11.601 1.00 95.06 819 LEU A C 1
ATOM 6441 O O . LEU A 1 819 ? 5.076 -3.944 -11.150 1.00 95.06 819 LEU A O 1
ATOM 6445 N N . GLN A 1 820 ? 7.100 -4.887 -11.122 1.00 92.50 820 GLN A N 1
ATOM 6446 C CA . GLN A 1 820 ? 7.680 -4.003 -10.105 1.00 92.50 820 GLN A CA 1
ATOM 6447 C C . GLN A 1 820 ? 9.214 -3.987 -10.212 1.00 92.50 820 GLN A C 1
ATOM 6449 O O . GLN A 1 820 ? 9.794 -4.969 -10.667 1.00 92.50 820 GLN A O 1
ATOM 6454 N N . PRO A 1 821 ? 9.910 -2.954 -9.706 1.00 90.62 821 PRO A N 1
ATOM 6455 C CA . PRO A 1 821 ? 11.379 -2.909 -9.712 1.00 90.62 821 PRO A CA 1
ATOM 6456 C C . PRO A 1 821 ? 12.075 -3.992 -8.870 1.00 90.62 821 PRO A C 1
ATOM 6458 O O . PRO A 1 821 ? 13.283 -4.181 -8.978 1.00 90.62 821 PRO A O 1
ATOM 6461 N N . GLN A 1 822 ? 11.351 -4.658 -7.963 1.00 86.06 822 GLN A N 1
ATOM 6462 C CA . GLN A 1 822 ? 11.892 -5.652 -7.029 1.00 86.06 822 GLN A CA 1
ATOM 6463 C C . GLN A 1 822 ? 11.350 -7.055 -7.329 1.00 86.06 822 GLN A C 1
ATOM 6465 O O . GLN A 1 822 ? 10.601 -7.620 -6.531 1.00 86.06 822 GLN A O 1
ATOM 6470 N N . LEU A 1 823 ? 11.736 -7.629 -8.474 1.00 88.31 823 LEU A N 1
ATOM 6471 C CA . LEU A 1 823 ? 11.214 -8.921 -8.944 1.00 88.31 823 LEU A CA 1
ATOM 6472 C C . LEU A 1 823 ? 11.425 -10.072 -7.952 1.00 88.31 823 LEU A C 1
ATOM 6474 O O . LEU A 1 823 ? 10.619 -10.993 -7.902 1.00 88.31 823 LEU A O 1
ATOM 6478 N N . ASN A 1 824 ? 12.454 -10.011 -7.106 1.00 86.56 824 ASN A N 1
ATOM 6479 C CA . ASN A 1 824 ? 12.716 -11.026 -6.083 1.00 86.56 824 ASN A CA 1
ATOM 6480 C C . ASN A 1 824 ? 11.622 -11.122 -4.998 1.00 86.56 824 ASN A C 1
ATOM 6482 O O . ASN A 1 824 ? 11.661 -12.033 -4.173 1.00 86.56 824 ASN A O 1
ATOM 6486 N N . LYS A 1 825 ? 10.684 -10.168 -4.958 1.00 88.12 825 LYS A N 1
ATOM 6487 C CA . LYS A 1 825 ? 9.504 -10.197 -4.087 1.00 88.12 825 LYS A CA 1
ATOM 6488 C C . LYS A 1 825 ? 8.239 -10.691 -4.795 1.00 88.12 825 LYS A C 1
ATOM 6490 O O . LYS A 1 825 ? 7.204 -10.787 -4.142 1.00 88.12 825 LYS A O 1
ATOM 6495 N N . ALA A 1 826 ? 8.292 -10.922 -6.105 1.00 92.00 826 ALA A N 1
ATOM 6496 C CA . ALA A 1 826 ? 7.144 -11.370 -6.876 1.00 92.00 826 ALA A CA 1
ATOM 6497 C C . ALA A 1 826 ? 6.712 -12.783 -6.457 1.00 92.00 826 ALA A C 1
ATOM 6499 O O . ALA A 1 826 ? 7.522 -13.602 -6.020 1.00 92.00 826 ALA A O 1
ATOM 6500 N N . VAL A 1 827 ? 5.421 -13.054 -6.605 1.00 93.25 827 VAL A N 1
ATOM 6501 C CA . VAL A 1 827 ? 4.773 -14.325 -6.287 1.00 93.25 827 VAL A CA 1
ATOM 6502 C C . VAL A 1 827 ? 4.014 -14.793 -7.522 1.00 93.25 827 VAL A C 1
ATOM 6504 O O . VAL A 1 827 ? 3.305 -14.006 -8.157 1.00 93.25 827 VAL A O 1
ATOM 6507 N N . ARG A 1 828 ? 4.154 -16.073 -7.877 1.00 91.25 828 ARG A N 1
ATOM 6508 C CA . ARG A 1 828 ? 3.389 -16.670 -8.979 1.00 91.25 828 ARG A CA 1
ATOM 6509 C C . ARG A 1 828 ? 1.921 -16.817 -8.595 1.00 91.25 828 ARG A C 1
ATOM 6511 O O . ARG A 1 828 ? 1.603 -17.039 -7.429 1.00 91.25 828 ARG A O 1
ATOM 6518 N N . ALA A 1 829 ? 1.026 -16.781 -9.581 1.00 87.19 829 ALA A N 1
ATOM 6519 C CA . ALA A 1 829 ? -0.409 -16.964 -9.350 1.00 87.19 829 ALA A CA 1
ATOM 6520 C C . ALA A 1 829 ? -0.716 -18.259 -8.569 1.00 87.19 829 ALA A C 1
ATOM 6522 O O . ALA A 1 829 ? -1.472 -18.236 -7.598 1.00 87.19 829 ALA A O 1
ATOM 6523 N N . SER A 1 830 ? -0.058 -19.363 -8.938 1.00 90.31 830 SER A N 1
ATOM 6524 C CA . SER A 1 830 ? -0.190 -20.682 -8.303 1.00 90.31 830 SER A CA 1
ATOM 6525 C C . SER A 1 830 ? 0.366 -20.756 -6.875 1.00 90.31 830 SER A C 1
ATOM 6527 O O . SER A 1 830 ? 0.092 -21.710 -6.155 1.00 90.31 830 SER A O 1
ATOM 6529 N N . GLU A 1 831 ? 1.155 -19.767 -6.456 1.00 92.31 831 GLU A N 1
ATOM 6530 C CA . GLU A 1 831 ? 1.854 -19.740 -5.168 1.00 92.31 831 GLU A CA 1
ATOM 6531 C C . GLU A 1 831 ? 1.257 -18.712 -4.197 1.00 92.31 831 GLU A C 1
ATOM 6533 O O . GLU A 1 831 ? 1.750 -18.566 -3.078 1.00 92.31 831 GLU A O 1
ATOM 6538 N N . LYS A 1 832 ? 0.177 -18.011 -4.584 1.00 90.69 832 LYS A N 1
ATOM 6539 C CA . LYS A 1 832 ? -0.472 -16.978 -3.755 1.00 90.69 832 LYS A CA 1
ATOM 6540 C C . LYS A 1 832 ? -0.855 -17.478 -2.358 1.00 90.69 832 LYS A C 1
ATOM 6542 O O . LYS A 1 832 ? -0.867 -16.693 -1.428 1.00 90.69 832 LYS A O 1
ATOM 6547 N N . ASN A 1 833 ? -1.138 -18.767 -2.180 1.00 89.81 833 ASN A N 1
ATOM 6548 C CA . ASN A 1 833 ? -1.521 -19.320 -0.876 1.00 89.81 833 ASN A CA 1
ATOM 6549 C C . ASN A 1 833 ? -0.373 -19.960 -0.084 1.00 89.81 833 ASN A C 1
ATOM 6551 O O . ASN A 1 833 ? -0.573 -20.318 1.073 1.00 89.81 833 ASN A O 1
ATOM 6555 N N . SER A 1 834 ? 0.801 -20.145 -0.688 1.00 90.00 834 SER A N 1
ATOM 6556 C CA . SER A 1 834 ? 1.874 -20.973 -0.119 1.00 90.00 834 SER A CA 1
ATOM 6557 C C . SER A 1 834 ? 3.231 -20.280 -0.059 1.00 90.00 834 SER A C 1
ATOM 6559 O O . SER A 1 834 ? 4.093 -20.701 0.711 1.00 90.00 834 SER A O 1
ATOM 6561 N N . SER A 1 835 ? 3.447 -19.231 -0.856 1.00 90.56 835 SER A N 1
ATOM 6562 C CA . SER A 1 835 ? 4.736 -18.550 -0.905 1.00 90.56 835 SER A CA 1
ATOM 6563 C C . SER A 1 835 ? 5.007 -17.762 0.382 1.00 90.56 835 SER A C 1
ATOM 6565 O O . SER A 1 835 ? 4.153 -16.990 0.820 1.00 90.56 835 SER A O 1
ATOM 6567 N N . PRO A 1 836 ? 6.226 -17.850 0.950 1.00 88.12 836 PRO A N 1
ATOM 6568 C CA . PRO A 1 836 ? 6.623 -17.051 2.112 1.00 88.12 836 PRO A CA 1
ATOM 6569 C C . PRO A 1 836 ? 6.730 -15.546 1.807 1.00 88.12 836 PRO A C 1
ATOM 6571 O O . PRO A 1 836 ? 6.910 -14.743 2.719 1.00 88.12 836 PRO A O 1
ATOM 6574 N N . ASN A 1 837 ? 6.653 -15.153 0.531 1.00 88.50 837 ASN A N 1
ATOM 6575 C CA . ASN A 1 837 ? 6.644 -13.753 0.105 1.00 88.50 837 ASN A CA 1
ATOM 6576 C C . ASN A 1 837 ? 5.238 -13.131 0.097 1.00 88.50 837 ASN A C 1
ATOM 6578 O O . ASN A 1 837 ? 5.116 -11.935 -0.171 1.00 88.50 837 ASN A O 1
ATOM 6582 N N . VAL A 1 838 ? 4.193 -13.919 0.361 1.00 92.38 838 VAL A N 1
ATOM 6583 C CA . VAL A 1 838 ? 2.815 -13.434 0.473 1.00 92.38 838 VAL A CA 1
ATOM 6584 C C . VAL A 1 838 ? 2.609 -12.845 1.861 1.00 92.38 838 VAL A C 1
ATOM 6586 O O . VAL A 1 838 ? 2.915 -13.480 2.870 1.00 92.38 838 VAL A O 1
ATOM 6589 N N . ASP A 1 839 ? 2.050 -11.640 1.921 1.00 91.62 839 ASP A N 1
ATOM 6590 C CA . ASP A 1 839 ? 1.589 -11.068 3.178 1.00 91.62 839 ASP A CA 1
ATOM 6591 C C . ASP A 1 839 ? 0.167 -11.557 3.469 1.00 91.62 839 ASP A C 1
ATOM 6593 O O . ASP A 1 839 ? -0.806 -10.962 3.015 1.00 91.62 839 ASP A O 1
ATOM 6597 N N . LYS A 1 840 ? 0.063 -12.689 4.173 1.00 94.31 840 LYS A N 1
ATOM 6598 C CA . LYS A 1 840 ? -1.201 -13.283 4.632 1.00 94.31 840 LYS A CA 1
ATOM 6599 C C . LYS A 1 840 ? -1.151 -13.467 6.146 1.00 94.31 840 LYS A C 1
ATOM 6601 O O . LYS A 1 840 ? -0.782 -14.540 6.622 1.00 94.31 840 LYS A O 1
ATOM 6606 N N . ASN A 1 841 ? -1.427 -12.405 6.905 1.00 94.62 841 ASN A N 1
ATOM 6607 C CA . ASN A 1 841 ? -1.160 -12.355 8.347 1.00 94.62 841 ASN A CA 1
ATOM 6608 C C . ASN A 1 841 ? -2.322 -11.736 9.155 1.00 94.62 841 ASN A C 1
ATOM 6610 O O . ASN A 1 841 ? -3.141 -11.004 8.596 1.00 94.62 841 ASN A O 1
ATOM 6614 N N . PRO A 1 842 ? -2.435 -12.039 10.465 1.00 95.31 842 PRO A N 1
ATOM 6615 C CA . PRO A 1 842 ? -3.411 -11.419 11.352 1.00 95.31 842 PRO A CA 1
ATOM 6616 C C . PRO A 1 842 ? -2.803 -10.126 11.894 1.00 95.31 842 PRO A C 1
ATOM 6618 O O . PRO A 1 842 ? -1.965 -10.163 12.795 1.00 95.31 842 PRO A O 1
ATOM 6621 N N . LYS A 1 843 ? -3.164 -8.990 11.308 1.00 96.44 843 LYS A N 1
ATOM 6622 C CA . LYS A 1 843 ? -2.549 -7.701 11.631 1.00 96.44 843 LYS A CA 1
ATOM 6623 C C . LYS A 1 843 ? -3.480 -6.773 12.395 1.00 96.44 843 LYS A C 1
ATOM 6625 O O . LYS A 1 843 ? -3.010 -6.040 13.254 1.00 96.44 843 LYS A O 1
ATOM 6630 N N . ASP A 1 844 ? -4.780 -6.845 12.149 1.00 97.88 844 ASP A N 1
ATOM 6631 C CA . ASP A 1 844 ? -5.736 -5.849 12.631 1.00 97.88 844 ASP A CA 1
ATOM 6632 C C . ASP A 1 844 ? -6.502 -6.365 13.858 1.00 97.88 844 ASP A C 1
ATOM 6634 O O . ASP A 1 844 ? -7.085 -7.451 13.834 1.00 97.88 844 ASP A O 1
ATOM 6638 N N . PHE A 1 845 ? -6.500 -5.598 14.954 1.00 98.25 845 PHE A N 1
ATOM 6639 C CA . PHE A 1 845 ? -7.088 -6.006 16.234 1.00 98.25 845 PHE A CA 1
ATOM 6640 C C . PHE A 1 845 ? -7.846 -4.870 16.921 1.00 98.25 845 PHE A C 1
ATOM 6642 O O . PHE A 1 845 ? -7.497 -3.700 16.807 1.00 98.25 845 PHE A O 1
ATOM 6649 N N . ILE A 1 846 ? -8.842 -5.239 17.729 1.00 98.50 846 ILE A N 1
ATOM 6650 C CA . ILE A 1 846 ? -9.473 -4.358 18.719 1.00 98.50 846 ILE A CA 1
ATOM 6651 C C . ILE A 1 846 ? -9.157 -4.918 20.103 1.00 98.50 846 ILE A C 1
ATOM 6653 O O . ILE A 1 846 ? -9.454 -6.083 20.379 1.00 98.50 846 ILE A O 1
ATOM 6657 N N . LEU A 1 847 ? -8.543 -4.108 20.963 1.00 98.31 847 LEU A N 1
ATOM 6658 C CA . LEU A 1 847 ? -8.090 -4.485 22.299 1.00 98.31 847 LEU A CA 1
ATOM 6659 C C . LEU A 1 847 ? -8.898 -3.782 23.386 1.00 98.31 847 LEU A C 1
ATOM 6661 O O . LEU A 1 847 ? -9.286 -2.621 23.249 1.00 98.31 847 LEU A O 1
ATOM 6665 N N . TYR A 1 848 ? -9.093 -4.489 24.493 1.00 97.75 848 TYR A N 1
ATOM 6666 C CA . TYR A 1 848 ? -9.754 -3.989 25.697 1.00 97.75 848 TYR A CA 1
ATOM 6667 C C . TYR A 1 848 ? -9.370 -4.841 26.913 1.00 97.75 848 TYR A C 1
ATOM 6669 O O . TYR A 1 848 ? -8.835 -5.945 26.775 1.00 97.75 848 TYR A O 1
ATOM 6677 N N . TYR A 1 849 ? -9.638 -4.363 28.132 1.00 96.75 849 TYR A N 1
ATOM 6678 C CA . TYR A 1 849 ? -9.439 -5.191 29.325 1.00 96.75 849 TYR A CA 1
ATOM 6679 C C . TYR A 1 849 ? -10.559 -6.221 29.478 1.00 96.75 849 TYR A C 1
ATOM 6681 O O . TYR A 1 849 ? -11.743 -5.897 29.393 1.00 96.75 849 TYR A O 1
ATOM 6689 N N . ASN A 1 850 ? -10.193 -7.452 29.847 1.00 89.38 850 ASN A N 1
ATOM 6690 C CA . ASN A 1 850 ? -11.141 -8.553 30.092 1.00 89.38 850 ASN A CA 1
ATOM 6691 C C . ASN A 1 850 ? -12.253 -8.209 31.102 1.00 89.38 850 ASN A C 1
ATOM 6693 O O . ASN A 1 850 ? -13.339 -8.794 31.096 1.00 89.38 850 ASN A O 1
ATOM 6697 N N . ASN A 1 851 ? -11.977 -7.281 32.018 1.00 90.69 851 ASN A N 1
ATOM 6698 C CA . ASN A 1 851 ? -12.908 -6.923 33.077 1.00 90.69 851 ASN A CA 1
ATOM 6699 C C . ASN A 1 851 ? -13.912 -5.837 32.681 1.00 90.69 851 ASN A C 1
ATOM 6701 O O . ASN A 1 851 ? -14.958 -5.785 33.327 1.00 90.69 851 ASN A O 1
ATOM 6705 N N . ASP A 1 852 ? -13.675 -5.083 31.610 1.00 92.06 852 ASP A N 1
ATOM 6706 C CA . ASP A 1 852 ? -14.517 -3.938 31.235 1.00 92.06 852 ASP A CA 1
ATOM 6707 C C . ASP A 1 852 ? -15.797 -4.383 30.508 1.00 92.06 852 ASP A C 1
ATOM 6709 O O . ASP A 1 852 ? -16.860 -3.780 30.659 1.00 92.06 852 ASP A O 1
ATOM 6713 N N . PHE A 1 853 ? -15.729 -5.514 29.802 1.00 91.56 853 PHE A N 1
ATOM 6714 C CA . PHE A 1 853 ? -16.837 -6.061 29.020 1.00 91.56 853 PHE A CA 1
ATOM 6715 C C . PHE A 1 853 ? -17.303 -7.411 29.574 1.00 91.56 853 PHE A C 1
ATOM 6717 O O . PHE A 1 853 ? -16.527 -8.191 30.129 1.00 91.56 853 PHE A O 1
ATOM 6724 N N . SER A 1 854 ? -18.607 -7.666 29.512 1.00 84.94 854 SER A N 1
ATOM 6725 C CA . SER A 1 854 ? -19.232 -8.912 29.971 1.00 84.94 854 SER A CA 1
ATOM 6726 C C . SER A 1 854 ? -19.182 -10.005 28.909 1.00 84.94 854 SER A C 1
ATOM 6728 O O . SER A 1 854 ? -19.000 -11.171 29.252 1.00 84.94 854 SER A O 1
ATOM 6730 N N . SER A 1 855 ? -19.327 -9.623 27.642 1.00 84.25 855 SER A N 1
ATOM 6731 C CA . SER A 1 855 ? -19.283 -10.521 26.495 1.00 84.25 855 SER A CA 1
ATOM 6732 C C . SER A 1 855 ? -19.122 -9.736 25.195 1.00 84.25 855 SER A C 1
ATOM 6734 O O . SER A 1 855 ? -19.378 -8.528 25.142 1.00 84.25 855 SER A O 1
ATOM 6736 N N . ILE A 1 856 ? -18.706 -10.451 24.155 1.00 88.44 856 ILE A N 1
ATOM 6737 C CA . ILE A 1 856 ? -18.959 -10.067 22.771 1.00 88.44 856 ILE A CA 1
ATOM 6738 C C . ILE A 1 856 ? -20.392 -10.514 22.464 1.00 88.44 856 ILE A C 1
ATOM 6740 O O . ILE A 1 856 ? -20.709 -11.689 22.647 1.00 88.44 856 ILE A O 1
ATOM 6744 N N . ILE A 1 857 ? -21.252 -9.576 22.069 1.00 92.06 857 ILE A N 1
ATOM 6745 C CA . ILE A 1 857 ? -22.638 -9.869 21.669 1.00 92.06 857 ILE A CA 1
ATOM 6746 C C . ILE A 1 857 ? -22.652 -10.391 20.235 1.00 92.06 857 ILE A C 1
ATOM 6748 O O . ILE A 1 857 ? -23.382 -11.328 19.929 1.00 92.06 857 ILE A O 1
ATOM 6752 N N . ASP A 1 858 ? -21.838 -9.773 19.381 1.00 92.44 858 ASP A N 1
ATOM 6753 C CA . ASP A 1 858 ? -21.747 -10.084 17.963 1.00 92.44 858 ASP A CA 1
ATOM 6754 C C . ASP A 1 858 ? -20.318 -9.837 17.451 1.00 92.44 858 ASP A C 1
ATOM 6756 O O . ASP A 1 858 ? -19.670 -8.865 17.850 1.00 92.44 858 ASP A O 1
ATOM 6760 N N . GLY A 1 859 ? -19.821 -10.729 16.595 1.00 90.25 859 GLY A N 1
ATOM 6761 C CA . GLY A 1 859 ? -18.437 -10.759 16.114 1.00 90.25 859 GLY A CA 1
ATOM 6762 C C . GLY A 1 859 ? -17.478 -11.639 16.941 1.00 90.25 859 GLY A C 1
ATOM 6763 O O . GLY A 1 859 ? -17.918 -12.442 17.770 1.00 90.25 859 GLY A O 1
ATOM 6764 N N . PRO A 1 860 ? -16.153 -11.517 16.727 1.00 94.12 860 PRO A N 1
ATOM 6765 C CA . PRO A 1 860 ? -15.504 -10.594 15.794 1.00 94.12 860 PRO A CA 1
ATOM 6766 C C . PRO A 1 860 ? -15.814 -10.937 14.333 1.00 94.12 860 PRO A C 1
ATOM 6768 O O . PRO A 1 860 ? -15.847 -12.107 13.952 1.00 94.12 860 PRO A O 1
ATOM 6771 N N . HIS A 1 861 ? -16.001 -9.903 13.522 1.00 96.69 861 HIS A N 1
ATOM 6772 C CA . HIS A 1 861 ? -16.247 -10.002 12.087 1.00 96.69 861 HIS A CA 1
ATOM 6773 C C . HIS A 1 861 ? -15.106 -9.373 11.296 1.00 96.69 861 HIS A C 1
ATOM 6775 O O . HIS A 1 861 ? -14.379 -8.515 11.805 1.00 96.69 861 HIS A O 1
ATOM 6781 N N . LYS A 1 862 ? -14.984 -9.790 10.035 1.00 96.94 862 LYS A N 1
ATOM 6782 C CA . LYS A 1 862 ? -14.057 -9.226 9.053 1.00 96.94 862 LYS A CA 1
ATOM 6783 C C . LYS A 1 862 ? -14.827 -8.781 7.814 1.00 96.94 862 LYS A C 1
ATOM 6785 O O . LYS A 1 862 ? -15.862 -9.364 7.507 1.00 96.94 862 LYS A O 1
ATOM 6790 N N . ASP A 1 863 ? -14.300 -7.806 7.086 1.00 97.69 863 ASP A N 1
ATOM 6791 C CA . ASP A 1 863 ? -14.862 -7.364 5.808 1.00 97.69 863 ASP A CA 1
ATOM 6792 C C . ASP A 1 863 ? -13.757 -6.966 4.821 1.00 97.69 863 ASP A C 1
ATOM 6794 O O . ASP A 1 863 ? -12.920 -6.119 5.127 1.00 97.69 863 ASP A O 1
ATOM 6798 N N . ASN A 1 864 ? -13.757 -7.587 3.640 1.00 96.44 864 ASN A N 1
ATOM 6799 C CA . ASN A 1 864 ? -12.902 -7.235 2.498 1.00 96.44 864 ASN A CA 1
ATOM 6800 C C . ASN A 1 864 ? -13.719 -6.910 1.231 1.00 96.44 864 ASN A C 1
ATOM 6802 O O . ASN A 1 864 ? -13.206 -6.983 0.116 1.00 96.44 864 ASN A O 1
ATOM 6806 N N . THR A 1 865 ? -14.993 -6.570 1.417 1.00 96.06 865 THR A N 1
ATOM 6807 C CA . THR A 1 865 ? -15.983 -6.237 0.381 1.00 96.06 865 THR A CA 1
ATOM 6808 C C . THR A 1 865 ? -16.530 -4.817 0.538 1.00 96.06 865 THR A C 1
ATOM 6810 O O . THR A 1 865 ? -16.934 -4.202 -0.445 1.00 96.06 865 THR A O 1
ATOM 6813 N N . GLY A 1 866 ? -16.513 -4.270 1.758 1.00 95.81 866 GLY A N 1
ATOM 6814 C CA . GLY A 1 866 ? -17.124 -2.986 2.104 1.00 95.81 866 GLY A CA 1
ATOM 6815 C C . GLY A 1 866 ? -18.618 -3.088 2.430 1.00 95.81 866 GLY A C 1
ATOM 6816 O O . GLY A 1 866 ? -19.250 -2.066 2.696 1.00 95.81 866 GLY A O 1
ATOM 6817 N N . SER A 1 867 ? -19.186 -4.298 2.407 1.00 95.75 867 SER A N 1
ATOM 6818 C CA . SER A 1 867 ? -20.593 -4.583 2.708 1.00 95.75 867 SER A CA 1
ATOM 6819 C C . SER A 1 867 ? -20.772 -5.450 3.960 1.00 95.75 867 SER A C 1
ATOM 6821 O O . SER A 1 867 ? -21.791 -6.121 4.106 1.00 95.75 867 SER A O 1
ATOM 6823 N N . GLY A 1 868 ? -19.783 -5.483 4.857 1.00 95.88 868 GLY A N 1
ATOM 6824 C CA . GLY A 1 868 ? -19.813 -6.295 6.077 1.00 95.88 868 GLY A CA 1
ATOM 6825 C C . GLY A 1 868 ? -19.623 -7.795 5.833 1.00 95.88 868 GLY A C 1
ATOM 6826 O O . GLY A 1 868 ? -20.104 -8.604 6.621 1.00 95.88 868 GLY A O 1
ATOM 6827 N N . SER A 1 869 ? -18.977 -8.189 4.730 1.00 96.38 869 SER A N 1
ATOM 6828 C CA . SER A 1 869 ? -18.779 -9.596 4.354 1.00 96.38 869 SER A CA 1
ATOM 6829 C C . SER A 1 869 ? -17.310 -9.926 4.098 1.00 96.38 869 SER A C 1
ATOM 6831 O O . SER A 1 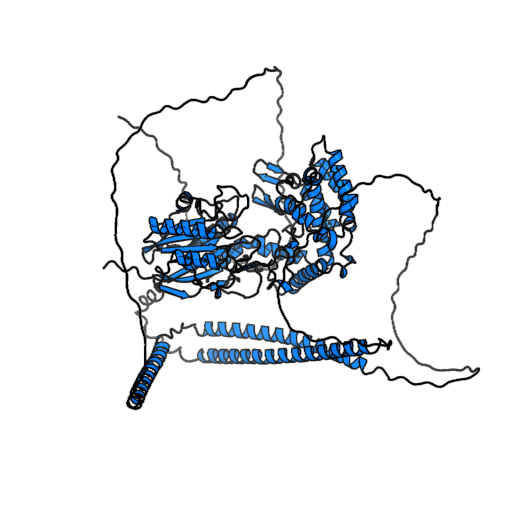869 ? -16.573 -9.151 3.496 1.00 96.38 869 SER A O 1
ATOM 6833 N N . PHE A 1 870 ? -16.872 -11.115 4.521 1.00 96.38 870 PHE A N 1
ATOM 6834 C CA . PHE A 1 870 ? -15.505 -11.583 4.289 1.00 96.38 870 PHE A CA 1
ATOM 6835 C C . PHE A 1 870 ? -15.465 -12.723 3.277 1.00 96.38 870 PHE A C 1
ATOM 6837 O O . PHE A 1 870 ? -15.876 -13.848 3.570 1.00 96.38 870 PHE A O 1
ATOM 6844 N N . VAL A 1 871 ? -14.891 -12.456 2.110 1.00 95.62 871 VAL A N 1
ATOM 6845 C CA . VAL A 1 871 ? -14.609 -13.483 1.109 1.00 95.62 871 VAL A CA 1
ATOM 6846 C C . VAL A 1 871 ? -13.243 -14.094 1.413 1.00 95.62 871 VAL A C 1
ATOM 6848 O O . VAL A 1 871 ? -12.207 -13.426 1.363 1.00 95.62 871 VAL A O 1
ATOM 6851 N N . LYS A 1 872 ? -13.238 -15.383 1.761 1.00 93.56 872 LYS A N 1
ATOM 6852 C CA . LYS A 1 872 ? -12.011 -16.133 2.049 1.00 93.56 872 LYS A CA 1
ATOM 6853 C C . LYS A 1 872 ? -11.218 -16.419 0.773 1.00 93.56 872 LYS A C 1
ATOM 6855 O O . LYS A 1 872 ? -11.770 -16.542 -0.312 1.00 93.56 872 LYS A O 1
ATOM 6860 N N . ASP A 1 873 ? -9.908 -16.536 0.950 1.00 91.12 873 ASP A N 1
ATOM 6861 C CA . ASP A 1 873 ? -8.916 -16.932 -0.050 1.00 91.12 873 ASP A CA 1
ATOM 6862 C C . ASP A 1 873 ? -8.856 -16.090 -1.337 1.00 91.12 873 ASP A C 1
ATOM 6864 O O . ASP A 1 873 ? -8.306 -16.533 -2.346 1.00 91.12 873 ASP A O 1
ATOM 6868 N N . ILE A 1 874 ? -9.320 -14.839 -1.271 1.00 92.25 874 ILE A N 1
ATOM 6869 C CA . ILE A 1 874 ? -9.072 -13.826 -2.300 1.00 92.25 874 ILE A CA 1
ATOM 6870 C C . ILE A 1 874 ? -7.999 -12.835 -1.847 1.00 92.25 874 ILE A C 1
ATOM 6872 O O . ILE A 1 874 ? -7.882 -12.527 -0.659 1.00 92.25 874 ILE A O 1
ATOM 6876 N N . VAL A 1 875 ? -7.226 -12.332 -2.808 1.00 92.19 875 VAL A N 1
ATOM 6877 C CA . VAL A 1 875 ? -6.301 -11.216 -2.583 1.00 92.19 875 VAL A CA 1
ATOM 6878 C C . VAL A 1 875 ? -7.072 -9.901 -2.633 1.00 92.19 875 VAL A C 1
ATOM 6880 O O . VAL A 1 875 ? -7.984 -9.752 -3.453 1.00 92.19 875 VAL A O 1
ATOM 6883 N N . PHE A 1 876 ? -6.708 -8.950 -1.784 1.00 91.88 876 PHE A N 1
ATOM 6884 C CA . PHE A 1 876 ? -7.260 -7.598 -1.810 1.00 91.88 876 PHE A CA 1
ATOM 6885 C C . PHE A 1 876 ? -6.120 -6.567 -1.731 1.00 91.88 876 PHE A C 1
ATOM 6887 O O . PHE A 1 876 ? -5.040 -6.906 -1.258 1.00 91.88 876 PHE A O 1
ATOM 6894 N N . PRO A 1 877 ? -6.272 -5.361 -2.306 1.00 92.81 877 PRO A N 1
ATOM 6895 C CA . PRO A 1 877 ? -7.520 -4.702 -2.686 1.00 92.81 877 PRO A CA 1
ATOM 6896 C C . PRO A 1 877 ? -8.236 -5.349 -3.877 1.00 92.81 877 PRO A C 1
ATOM 6898 O O . PRO A 1 877 ? -7.639 -6.067 -4.683 1.00 92.81 877 PRO A O 1
ATOM 6901 N N . THR A 1 878 ? -9.533 -5.083 -3.986 1.00 92.88 878 THR A N 1
ATOM 6902 C CA . THR A 1 878 ? -10.351 -5.420 -5.159 1.00 92.88 878 THR A CA 1
ATOM 6903 C C . THR A 1 878 ? -10.746 -4.137 -5.882 1.00 92.88 878 THR A C 1
ATOM 6905 O O . THR A 1 878 ? -10.535 -3.028 -5.388 1.00 92.88 878 THR A O 1
ATOM 6908 N N . LEU A 1 879 ? -11.369 -4.250 -7.056 1.00 91.19 879 LEU A N 1
ATOM 6909 C CA . LEU A 1 879 ? -11.896 -3.065 -7.735 1.00 91.19 879 LEU A CA 1
ATOM 6910 C C . LEU A 1 879 ? -12.999 -2.347 -6.950 1.00 91.19 879 LEU A C 1
ATOM 6912 O O . LEU A 1 879 ? -13.313 -1.231 -7.349 1.00 91.19 879 LEU A O 1
ATOM 6916 N N . GLN A 1 880 ? -13.575 -2.937 -5.895 1.00 92.56 880 GLN A N 1
ATOM 6917 C CA . GLN A 1 880 ? -14.605 -2.328 -5.036 1.00 92.56 880 GLN A CA 1
ATOM 6918 C C . GLN A 1 880 ? -14.175 -2.155 -3.578 1.00 92.56 880 GLN A C 1
ATOM 6920 O O . GLN A 1 880 ? -14.770 -1.353 -2.863 1.00 92.56 880 GLN A O 1
ATOM 6925 N N . PHE A 1 881 ? -13.116 -2.836 -3.148 1.00 94.88 881 PHE A N 1
ATOM 6926 C CA . PHE A 1 881 ? -12.561 -2.700 -1.812 1.00 94.88 881 PHE A CA 1
ATOM 6927 C C . PHE A 1 881 ? -11.147 -2.109 -1.894 1.00 94.88 881 PHE A C 1
ATOM 6929 O O . PHE A 1 881 ? -10.229 -2.779 -2.369 1.00 94.88 881 PHE A O 1
ATOM 6936 N N . PRO A 1 882 ? -10.943 -0.847 -1.472 1.00 93.62 882 PRO A N 1
ATOM 6937 C CA . PRO A 1 882 ? -9.739 -0.086 -1.811 1.00 93.62 882 PRO A CA 1
ATOM 6938 C C . PRO A 1 882 ? -8.521 -0.401 -0.934 1.00 93.62 882 PRO A C 1
ATOM 6940 O O . PRO A 1 882 ? -7.464 0.199 -1.127 1.00 93.62 882 PRO A O 1
ATOM 6943 N N . SER A 1 883 ? -8.667 -1.285 0.051 1.00 94.69 883 SER A N 1
ATOM 6944 C CA . SER A 1 883 ? -7.642 -1.548 1.051 1.00 94.69 883 SER A CA 1
ATOM 6945 C C . SER A 1 883 ? -7.034 -2.938 0.907 1.00 94.69 883 SER A C 1
ATOM 6947 O O . SER A 1 883 ? -7.698 -3.881 0.482 1.00 94.69 883 SER A O 1
ATOM 6949 N N . ASP A 1 884 ? -5.761 -3.053 1.268 1.00 93.62 884 ASP A N 1
ATOM 6950 C CA . ASP A 1 884 ? -5.031 -4.312 1.378 1.00 93.62 884 ASP A CA 1
ATOM 6951 C C . ASP A 1 884 ? -5.152 -4.940 2.789 1.00 93.62 884 ASP A C 1
ATOM 6953 O O . ASP A 1 884 ? -4.525 -5.960 3.086 1.00 93.62 884 ASP A O 1
ATOM 6957 N N . HIS A 1 885 ? -6.017 -4.363 3.634 1.00 96.69 885 HIS A N 1
ATOM 6958 C CA . HIS A 1 885 ? -6.416 -4.824 4.963 1.00 96.69 885 HIS A CA 1
ATOM 6959 C C . HIS A 1 885 ? -7.941 -4.942 5.072 1.00 96.69 885 HIS A C 1
ATOM 6961 O O . HIS A 1 885 ? -8.694 -4.066 4.647 1.00 96.69 885 HIS A O 1
ATOM 6967 N N . ALA A 1 886 ? -8.408 -6.016 5.700 1.00 97.50 886 ALA A N 1
ATOM 6968 C CA . ALA A 1 886 ? -9.813 -6.200 6.021 1.00 97.50 886 ALA A CA 1
ATOM 6969 C C . ALA A 1 886 ? -10.226 -5.307 7.201 1.00 97.50 886 ALA A C 1
ATOM 6971 O O . ALA A 1 886 ? -9.484 -5.149 8.173 1.00 97.50 886 ALA A O 1
ATOM 6972 N N . ILE A 1 887 ? -11.451 -4.790 7.163 1.00 98.44 887 ILE A N 1
ATOM 6973 C CA . ILE A 1 887 ? -12.055 -4.116 8.313 1.00 98.44 887 ILE A CA 1
ATOM 6974 C C . ILE A 1 887 ? -12.345 -5.178 9.374 1.00 98.44 887 ILE A C 1
ATOM 6976 O O . ILE A 1 887 ? -12.957 -6.198 9.067 1.00 98.44 887 ILE A O 1
ATOM 6980 N N . THR A 1 888 ? -11.946 -4.941 10.622 1.00 98.31 888 THR A N 1
ATOM 6981 C CA . THR A 1 888 ? -12.317 -5.789 11.767 1.00 98.31 888 THR A CA 1
ATOM 6982 C C . THR A 1 888 ? -13.339 -5.053 12.620 1.00 98.31 888 THR A C 1
ATOM 6984 O O . THR A 1 888 ? -13.108 -3.900 12.978 1.00 98.31 888 THR A O 1
ATOM 6987 N N . TYR A 1 889 ? -14.453 -5.692 12.981 1.00 98.19 889 TYR A N 1
ATOM 6988 C CA . TYR A 1 889 ? -15.485 -5.061 13.811 1.00 98.19 889 TYR A CA 1
ATOM 6989 C C . TYR A 1 889 ? -16.155 -6.031 14.786 1.00 98.19 889 TYR A C 1
ATOM 6991 O O . TYR A 1 889 ? -16.146 -7.249 14.603 1.00 98.19 889 TYR A O 1
ATOM 6999 N N . VAL A 1 890 ? -16.696 -5.483 15.874 1.00 97.62 890 VAL A N 1
ATOM 7000 C CA . VAL A 1 890 ? -17.286 -6.251 16.975 1.00 97.62 890 VAL A CA 1
ATOM 7001 C C . VAL A 1 890 ? -18.321 -5.417 17.734 1.00 97.62 890 VAL A C 1
ATOM 7003 O O . VAL A 1 890 ? -18.185 -4.199 17.868 1.00 97.62 890 VAL A O 1
ATOM 7006 N N . THR A 1 891 ? -19.334 -6.088 18.282 1.00 97.56 891 THR A N 1
ATOM 7007 C CA . THR A 1 891 ? -20.290 -5.510 19.232 1.00 97.56 891 THR A CA 1
ATOM 7008 C C . THR A 1 891 ? -20.019 -6.051 20.631 1.00 97.56 891 THR A C 1
ATOM 7010 O O . THR A 1 891 ? -20.104 -7.254 20.888 1.00 97.56 891 THR A O 1
ATOM 7013 N N . LEU A 1 892 ? -19.707 -5.155 21.560 1.00 95.81 892 LEU A N 1
ATOM 7014 C CA . LEU A 1 892 ? -19.342 -5.466 22.938 1.00 95.81 892 LEU A CA 1
ATOM 7015 C C . LEU A 1 892 ? -20.466 -5.081 23.901 1.00 95.81 892 LEU A C 1
ATOM 7017 O O . LEU A 1 892 ? -21.167 -4.094 23.687 1.00 95.81 892 LEU A O 1
ATOM 7021 N N . GLN A 1 893 ? -20.596 -5.822 25.003 1.00 93.69 893 GLN A N 1
ATOM 7022 C CA . GLN A 1 893 ? -21.466 -5.441 26.116 1.00 93.69 893 GLN A CA 1
ATOM 7023 C C . GLN A 1 893 ? -20.642 -5.004 27.324 1.00 93.69 893 GLN A C 1
ATOM 7025 O O . GLN A 1 893 ? -19.979 -5.835 27.953 1.00 93.69 893 GLN A O 1
ATOM 7030 N N . THR A 1 894 ? -20.702 -3.731 27.700 1.00 89.94 894 THR A N 1
ATOM 7031 C CA . THR A 1 894 ? -20.031 -3.216 28.898 1.00 89.94 894 THR A CA 1
ATOM 7032 C C . THR A 1 894 ? -20.581 -3.894 30.151 1.00 89.94 894 THR A C 1
ATOM 7034 O O . THR A 1 894 ? -21.760 -4.263 30.243 1.00 89.94 894 THR A O 1
ATOM 7037 N N . LYS A 1 895 ? -19.720 -4.108 31.149 1.00 86.06 895 LYS A N 1
ATOM 7038 C CA . LYS A 1 895 ? -20.209 -4.474 32.479 1.00 86.06 895 LYS A CA 1
ATOM 7039 C C . LYS A 1 895 ? -20.870 -3.236 33.082 1.00 86.06 895 LYS A C 1
ATOM 7041 O O . LYS A 1 895 ? -20.266 -2.171 33.097 1.00 86.06 895 LYS A O 1
ATOM 7046 N N . ILE A 1 896 ? -22.092 -3.384 33.603 1.00 66.88 896 ILE A N 1
ATOM 7047 C CA . ILE A 1 896 ? -22.765 -2.311 34.352 1.00 66.88 896 ILE A CA 1
ATOM 7048 C C . ILE A 1 896 ? -21.787 -1.820 35.427 1.00 66.88 896 ILE A C 1
ATOM 7050 O O . ILE A 1 896 ? -21.324 -2.659 36.217 1.00 66.88 896 ILE A O 1
ATOM 7054 N N . PRO A 1 897 ? -21.462 -0.513 35.484 1.00 56.12 897 PRO A N 1
ATOM 7055 C CA . PRO A 1 897 ? -20.730 0.027 36.614 1.00 56.12 897 PRO A CA 1
ATOM 7056 C C . PRO A 1 897 ? -21.515 -0.385 37.848 1.00 56.12 897 PRO A C 1
ATOM 7058 O O . PRO A 1 897 ? -22.717 -0.129 37.907 1.00 56.12 897 PRO A O 1
ATOM 7061 N N . LYS A 1 898 ? -20.889 -1.073 38.810 1.00 43.69 898 LYS A N 1
ATOM 7062 C CA . LYS A 1 898 ? -21.532 -1.280 40.110 1.00 43.69 898 LYS A CA 1
ATOM 7063 C C . LYS A 1 898 ? -21.895 0.115 40.598 1.00 43.69 898 LYS A C 1
ATOM 7065 O O . LYS A 1 898 ? -21.003 0.854 41.004 1.00 43.69 898 LYS A O 1
ATOM 7070 N N . SER A 1 899 ? -23.164 0.497 40.476 1.00 40.16 899 SER A N 1
ATOM 7071 C CA . SER A 1 899 ? -23.649 1.753 41.017 1.00 40.16 899 SER A CA 1
ATOM 7072 C C . SER A 1 899 ? -23.199 1.750 42.467 1.00 40.16 899 SER A C 1
ATOM 7074 O O . SER A 1 899 ? -23.480 0.776 43.173 1.00 40.16 899 SER A O 1
ATOM 7076 N N . ASN A 1 900 ? -22.443 2.767 42.877 1.00 36.28 900 ASN A N 1
ATOM 7077 C CA . ASN A 1 900 ? -22.192 3.007 44.289 1.00 36.28 900 ASN A CA 1
ATOM 7078 C C . ASN A 1 900 ? -23.566 3.229 44.931 1.00 36.28 900 ASN A C 1
ATOM 7080 O O . ASN A 1 900 ? -24.111 4.327 44.860 1.00 36.28 900 ASN A O 1
ATOM 7084 N N . SER A 1 901 ? -24.154 2.141 45.430 1.00 30.80 901 SER A N 1
ATOM 7085 C CA . SER A 1 901 ? -25.331 2.132 46.289 1.00 30.80 901 SER A CA 1
ATOM 7086 C C . SER A 1 901 ? -24.988 2.767 47.621 1.00 30.80 901 SER A C 1
ATOM 7088 O O . SER A 1 901 ? -23.941 2.341 48.173 1.00 30.80 901 SER A O 1
#

pLDDT: mean 73.37, std 27.31, range [23.56, 98.88]

InterPro domains:
  IPR059278 Domain of unknown function DUF8234 [PF26695] (419-598)